Protein 8TEC (pdb70)

B-factor: mean 74.36, std 23.56, range [38.21, 170.53]

Foldseek 3Di:
DDEDFQDPHHPFDAPDDCPPPDHGPQADNVRWHWAWEQAPVVRDIDIDTHGQAQWQVNVVVRVCVVDDVPDDLVQWFKAFLVVLDTDPVRGHGCVNNRHDRPTYIYTYGQWFWAWEQFLLRAIDIETFGQFDQQLVRQVVVCVLAVAPDSLQKGKFADVVYYYGYCVLLDHDDQDDPVSLVVPQDPDFLLSQQVSLLGTDQRGGGNSSPPGDRYGYIYIDRHFPDDPCCDLVRRSSNLRRLLSNLLSCDSRPVDDDDPVVVVVLVVLSVVLVVLVCVLPPPPCDPVDDPVVPDDVVVPVVDPRVVVSVVVNVVVNVVSSSVSSVSSVVSSVSSCVPPPPAWRWHWKAWVPDDDIWIWIDGLFWIFTAGRGPRHTDDIDGPVFWDDWDADLVQQKIWTCGDPDHITIIHHPNSRSLSVQLRVLSSVLVVPDDPPDDPPNPPVSSVVRRD/DWAKAWEAEPVVRDIDIDTDDQQAFQLRVQVVVCVVDPVPDDLPQKFKAFLVVLATPPGRRDTSNNVPDDNPTYIYIYGQWFWAWEQFLLRDIDIETFRQFDQQLVRQVQVCVQLVAPDSLQKGKFADCYYYGDRVPVLLDRDDAPDPVRLVVPADPDALQVQQVSLLGTDGSGGGNSSVPGDGPDYIYIDRRAPDDACCDLVRRSSNLSRLLSNLLSCDSNVVDDDDPVVNVVLVVLSVVLVVLVVVLPCDPVNDDDAVVVPDDVVCVVPDPRVVVVVVVNVVVNVVSSSVSSVSSVVSSVSSCPGPVPAWRWHWKAWVVRDDIFIWTDGLFWIFTAHRHPRDTPDIDTPVFFPDWDADLVQQKTWTPGDPDHIIIIHHDNSVSLSVQLSVLSSVLVVPPPSDPPDDRPVVSSVVSRD/DDDDDDDVVDD

Sequence (878 aa):
VPRGSGTENLYFQGHMALDGIRMPDGCYADGTWELSVHVTDLNRDVTLRVTGEVHIGGVMLKLVEKLDVKKDWSDHALWWEKKRTWLLKTHWTLDKCGIQADAKLQFTPQHKLLRLQLPNMKYVKVKVNFSDRVFKAVSDICKTFNIRHPEELSLLKKPRPLSPPGILAVSQPVTSPEILAKMFKPQALLDKAKTNQGWLDSSSRSLMEQDVKENEALLLRRFKYYSFFDLNPKYDAIRINQLYEQAKWALLLEEIECTEEEMMMFAALQYHINKLSIMTSENHLTTDVNPECLVSPRYLKKYKSKQITARILEAHQNVAQMSLIEAKMRFIQAWQSLPEFGITHFIARFQGGKREELIGIAYNRLIRMDASTGDAIKTWRFSNMKQWNVNWEIKMVTVEFADEVRLSFICTEVDCKVVHEFIGGYIFLSTRAKDQNESLDEEMFYKLTSGTWELSVHVTDLNRDVTLRVTGEVHIGGVMLKLVEKLDVKKDWSDHALWWEKKRTWLLKTHWTLDKCGIQADAKLQFTPQHKLLRLQLPNMKYVKVKVNFSDRVFKAVSDICKTFNIRHPEELSLLKKPPLSPTSAGILAVSQPVTSPEILAKMFKPQALLDKAKTNQGWLDSSRSLMEQDVKENEALLLRFKYYSFFDLNPKYDAIRINQLYEQAKWALLLEEIECTEEEMMMFAALQYHINKLSIMTSENHLTTDVNPECLVSPRYLKKYKSKQITARILEAHQNVAQMMSLIEAKMRFIQAWQSLPEFGITHFIARFQGGKREELIGIAYNRLIRMDASTGDAIKTWRFSNMKQWNVNWEIKMVTVEFADEVRLSFICTEVDCKVVHEFIGGYIFLSTRAKDQNESLDEEMFYKLTSAVTTVVNPYEG

Organism: Mus musculus (NCBI:txid10090)

Radius of gyration: 33.9 Å; Cα contacts (8 Å, |Δi|>4): 1460; chains: 3; bounding box: 86×64×89 Å

GO terms:
  GO:0034334 adherens junction maintenance (P, IMP)
  GO:0043116 negative regulation of vascular permeability (P, IMP)
  GO:0045599 negative regulation of fat cell differentiation (P, IMP)
  GO:0045669 positive regulation of osteoblast differentiation (P, IMP)
  GO:0060173 limb development (P, IMP)
  GO:0034446 substrate adhesion-dependent cell spreading (P, IMP)
  GO:0033622 integrin activation (P, IMP)
  GO:0048041 focal adhesion assembly (P, IMP)
  GO:0072657 protein localization to membrane (P, IMP)
  GO:0007160 cell-matrix adhesion (P, IMP)
  GO:0051015 actin filament binding (F, IDA)
  GO:0001725 stress fiber (C, IDA)

Nearest PDB structures (foldseek):
  8tec-assembly1_A  TM=1.002E+00  e=8.949E-90  Mus musculus
  8tee-assembly1_B-2  TM=9.794E-01  e=3.917E-76  Mus musculus
  8tec-assembly1_B-2  TM=9.909E-01  e=5.797E-74  Mus musculus
  8tee-assemb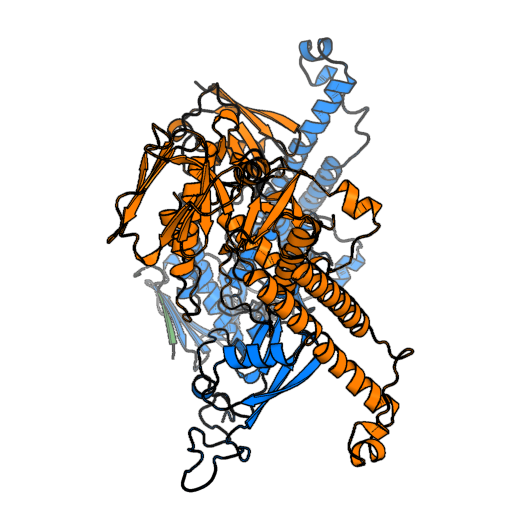ly1_A  TM=9.899E-01  e=5.233E-72  Mus musculus
  5xq1-assembly1_A  TM=9.677E-01  e=4.760E-68  Mus musculus

Secondary structure (DSSP, 8-state):
---STTSSS-SS--S--TTSSSPPTT--TTS-EEEEEEEGGGTEEEEEEE-TT-BHHHHHHHHHHHS-SSS--TTEEEEETTTTEE---TT-BTTTTT--TT-EEEEEESEEEEEEE-TTS-EEEEEEETTSBHHHHHHHHHHHTT-S-GGGEEEEEPP-------GGG-----S-HHHHHHH-----HHHHHHHGGGB--TTSBSGGGT--TTPEEEEEE-SS--TT--TTT-HHHHHHHHHHHHHHHHTTSS---HHHHHHHHHHHHHHHHHHHHHH-----TT--HHHHS-HHHHHHS-HHHHHHHHHHHHHHHHHHHHHHHHHHHHHHHHHSTTTT-EEEEEEETT-SS-EEEEE-SSEEEEE-TTT--EEEEEEGGGEEEEEEETTTTEEEEEESSS--EEEE--HHHHHHHHHHHHHHHHHHT--SS--S---HHHHHHH--/--EEEEEEEGGGTEEEEEEE-SSSBHHHHHHHHHHHS-SSS--TTEEEEETTTTEEE--SSSBSGGGT--TT-EEEEEESEEEEEEE-TTS-EEEEEEETTSBHHHHHHHHHHHHT-S-GGGEEEEE---B------GGG--PPPS-HHHHHHS-----HHHHHHHGGGBPPTTSBSGGGT--SS-EEEEEE-SS--TT--TTT-HHHHHHHHHHHHHHHHTTSS---HHHHHHHHHHHHHHHHHHHHTT--TTT----HHHHS-HHHHTTS-HHHHHHHHHHHHHHHHHHHHHHHHHHHHHHHHTSTTTT-EEEEEEETT-SS-EEEEE-SSEEEEE-TTT--EEEEEETTT--EEEEETTTTEEEEE-SSS--EEEE--HHHHHHHHHHHHHHHHHHTS-TT------HHHHHHHT-/-EEEEE-----

Solvent-accessible surface area: 43559 Å² total

InterPro domains:
  IPR001849 Pleckstrin homology domain [PS50003] (380-476)
  IPR001849 Pleckstrin homology domain [SM00233] (373-478)
  IPR011993 PH-like domain superfamily [G3DSA:2.30.29.30] (373-511)
  IPR011993 PH-like domain superfamily [G3DSA:2.30.29.30] (568-662)
  IPR019748 FERM central domain [PF00373] (283-332)
  IPR019748 FERM central domain [PF00373] (457-573)
  IPR019748 FERM central domain [cd14473] (521-565)
  IPR019749 Band 4.1 domain [SM00295] (93-573)
  IPR035963 FERM superfamily, second domain [SSF47031] (273-324)
  IPR035963 FERM superfamily, second domain [SSF47031] (533-568)
  IPR037837 Kindlin/fermitin, PH domain [cd01237] (373-497)
  IPR037843 Kindlin/fermitin [PTHR16160] (4-679)
  IPR040790 Kindlin-2, N-terminal [PF18124] (13-97)

Structure (mmCIF, N/CA/C/O backbone):
data_8TEC
#
_entry.id   8TEC
#
_cell.length_a   73.487
_cell.length_b   102.093
_cell.length_c   76.029
_cell.angle_alpha   90.00
_cell.angle_beta   96.81
_cell.angle_gamma   90.00
#
_symmetry.space_group_name_H-M   'P 1 21 1'
#
loop_
_entity.id
_entity.type
_entity.pdbx_description
1 polymer 'Fermitin family homolog 2'
2 polymer 'Integrin beta-1'
3 water water
#
loop_
_atom_site.group_PDB
_atom_site.id
_atom_site.type_symbol
_atom_site.label_atom_id
_atom_site.label_alt_id
_atom_site.label_comp_id
_atom_site.label_asym_id
_atom_site.label_entity_id
_atom_site.label_seq_id
_atom_site.pdbx_PDB_ins_code
_atom_site.Cartn_x
_atom_site.Cartn_y
_atom_site.Cartn_z
_atom_site.occupancy
_atom_site.B_iso_or_equiv
_atom_site.auth_seq_id
_atom_site.auth_comp_id
_atom_site.auth_asym_id
_atom_site.auth_atom_id
_atom_site.pdbx_PDB_model_num
ATOM 1 N N . VAL A 1 15 ? -15.798 -24.202 49.370 1.00 92.45 -14 VAL A N 1
ATOM 2 C CA . VAL A 1 15 ? -16.927 -24.615 48.545 1.00 104.21 -14 VAL A CA 1
ATOM 3 C C . VAL A 1 15 ? -17.423 -23.459 47.677 1.00 109.16 -14 VAL A C 1
ATOM 4 O O . VAL A 1 15 ? -18.016 -22.508 48.192 1.00 107.41 -14 VAL A O 1
ATOM 6 N N . PRO A 1 16 ? -17.182 -23.536 46.365 1.00 108.40 -13 PRO A N 1
ATOM 7 C CA . PRO A 1 16 ? -17.677 -22.489 45.463 1.00 108.28 -13 PRO A CA 1
ATOM 8 C C . PRO A 1 16 ? -19.171 -22.650 45.225 1.00 109.96 -13 PRO A C 1
ATOM 9 O O . PRO A 1 16 ? -19.673 -23.761 45.035 1.00 102.75 -13 PRO A O 1
ATOM 13 N N . ARG A 1 17 ? -19.885 -21.524 45.247 1.00 105.78 -12 ARG A N 1
ATOM 14 C CA . ARG A 1 17 ? -21.339 -21.522 45.189 1.00 98.78 -12 ARG A CA 1
ATOM 15 C C . ARG A 1 17 ? -21.839 -20.745 43.978 1.00 88.77 -12 ARG A C 1
ATOM 16 O O . ARG A 1 17 ? -21.105 -19.968 43.365 1.00 77.19 -12 ARG A O 1
ATOM 24 N N . GLY A 1 18 ? -23.114 -20.963 43.654 1.00 85.12 -11 GLY A N 1
ATOM 25 C CA . GLY A 1 18 ? -23.815 -20.135 42.693 1.00 84.28 -11 GLY A CA 1
ATOM 26 C C . GLY A 1 18 ? -23.641 -20.571 41.249 1.00 81.20 -11 GLY A C 1
ATOM 27 O O . GLY A 1 18 ? -23.283 -21.713 40.937 1.00 80.08 -11 GLY A O 1
ATOM 28 N N . SER A 1 19 ? -23.911 -19.621 40.351 1.00 72.97 -10 SER A N 1
ATOM 29 C CA . SER A 1 19 ? -23.869 -19.899 38.922 1.00 73.13 -10 SER A CA 1
ATOM 30 C C . SER A 1 19 ? -22.478 -20.360 38.502 1.00 77.27 -10 SER A C 1
ATOM 31 O O . SER A 1 19 ? -21.462 -19.889 39.025 1.00 72.57 -10 SER A O 1
ATOM 34 N N . GLY A 1 20 ? -22.443 -21.304 37.562 1.00 78.93 -9 GLY A N 1
ATOM 35 C CA . GLY A 1 20 ? -21.191 -21.767 36.997 1.00 82.52 -9 GLY A CA 1
ATOM 36 C C . GLY A 1 20 ? -20.343 -22.618 37.914 1.00 84.92 -9 GLY A C 1
ATOM 37 O O . GLY A 1 20 ? -19.148 -22.773 37.653 1.00 74.85 -9 GLY A O 1
ATOM 38 N N . THR A 1 21 ? -20.922 -23.160 38.988 1.00 82.87 -8 THR A N 1
ATOM 39 C CA . THR A 1 21 ? -20.267 -24.101 39.894 1.00 85.39 -8 THR A CA 1
ATOM 40 C C . THR A 1 21 ? -21.069 -25.405 39.928 1.00 90.53 -8 THR A C 1
ATOM 41 O O . THR A 1 21 ? -22.083 -25.554 39.239 1.00 93.79 -8 THR A O 1
ATOM 45 N N . GLU A 1 22 ? -20.600 -26.361 40.733 1.00 93.47 -7 GLU A N 1
ATOM 46 C CA . GLU A 1 22 ? -21.314 -27.617 40.955 1.00 100.06 -7 GLU A CA 1
ATOM 47 C C . GLU A 1 22 ? -22.416 -27.501 42.006 1.00 98.10 -7 GLU A C 1
ATOM 48 O O . GLU A 1 22 ? -23.116 -28.490 42.258 1.00 96.82 -7 GLU A O 1
ATOM 50 N N . ASN A 1 23 ? -22.587 -26.321 42.621 1.00 107.14 -6 ASN A N 1
ATOM 51 C CA . ASN A 1 23 ? -23.584 -26.081 43.674 1.00 102.56 -6 ASN A CA 1
ATOM 52 C C . ASN A 1 23 ? -24.382 -24.826 43.304 1.00 99.26 -6 ASN A C 1
ATOM 53 O O . ASN A 1 23 ? -24.163 -23.746 43.861 1.00 90.11 -6 ASN A O 1
ATOM 58 N N . LEU A 1 24 ? -25.308 -24.974 42.361 1.00 90.84 -5 LEU A N 1
ATOM 59 C CA . LEU A 1 24 ? -26.154 -23.866 41.942 1.00 91.76 -5 LEU A CA 1
ATOM 60 C C . LEU A 1 24 ? -27.203 -23.551 43.012 1.00 88.76 -5 LEU A C 1
ATOM 61 O O . LEU A 1 24 ? -27.607 -24.417 43.795 1.00 85.90 -5 LEU A O 1
ATOM 66 N N . TYR A 1 25 ? -27.624 -22.280 43.052 1.00 88.33 -4 TYR A N 1
ATOM 67 C CA . TYR A 1 25 ? -28.593 -21.835 44.051 1.00 85.32 -4 TYR A CA 1
ATOM 68 C C . TYR A 1 25 ? -30.012 -22.279 43.719 1.00 83.30 -4 TYR A C 1
ATOM 69 O O . TYR A 1 25 ? -30.841 -22.411 44.626 1.00 85.17 -4 TYR A O 1
ATOM 78 N N . PHE A 1 26 ? -30.313 -22.520 42.448 1.00 84.26 -3 PHE A N 1
ATOM 79 C CA . PHE A 1 26 ? -31.663 -22.848 42.004 1.00 87.17 -3 PHE A CA 1
ATOM 80 C C . PHE A 1 26 ? -31.651 -24.170 41.248 1.00 87.22 -3 PHE A C 1
ATOM 81 O O . PHE A 1 26 ? -30.726 -24.454 40.475 1.00 82.81 -3 PHE A O 1
ATOM 89 N N . GLN A 1 27 ? -32.682 -24.977 41.474 1.00 87.28 -2 GLN A N 1
ATOM 90 C CA . GLN A 1 27 ? -32.889 -26.189 40.689 1.00 93.83 -2 GLN A CA 1
ATOM 91 C C . GLN A 1 27 ? -33.399 -25.794 39.306 1.00 90.44 -2 GLN A C 1
ATOM 92 O O . GLN A 1 27 ? -34.521 -25.294 39.169 1.00 89.78 -2 GLN A O 1
ATOM 98 N N . GLY A 1 28 ? -32.572 -26.011 38.276 1.00 87.93 -1 GLY A N 1
ATOM 99 C CA . GLY A 1 28 ? -32.940 -25.683 36.914 1.00 91.32 -1 GLY A CA 1
ATOM 100 C C . GLY A 1 28 ? -33.638 -26.833 36.198 1.00 96.36 -1 GLY A C 1
ATOM 101 O O . GLY A 1 28 ? -33.878 -27.903 36.758 1.00 99.93 -1 GLY A O 1
ATOM 102 N N . HIS A 1 29 ? -33.977 -26.578 34.929 1.00 100.29 0 HIS A N 1
ATOM 103 C CA . HIS A 1 29 ? -34.620 -27.567 34.052 1.00 101.13 0 HIS A CA 1
ATOM 104 C C . HIS A 1 29 ? -35.959 -28.050 34.613 1.00 99.63 0 HIS A C 1
ATOM 105 O O . HIS A 1 29 ? -36.338 -29.212 34.450 1.00 100.27 0 HIS A O 1
ATOM 112 N N . MET A 1 30 ? -36.690 -27.155 35.270 1.00 91.67 1 MET A N 1
ATOM 113 C CA . MET A 1 30 ? -37.984 -27.493 35.853 1.00 85.79 1 MET A CA 1
ATOM 114 C C . MET A 1 30 ? -39.101 -27.102 34.893 1.00 80.77 1 MET A C 1
ATOM 115 O O . MET A 1 30 ? -39.160 -25.961 34.420 1.00 71.45 1 MET A O 1
ATOM 120 N N . ALA A 1 31 ? -39.984 -28.053 34.613 1.00 72.42 2 ALA A N 1
ATOM 121 C CA . ALA A 1 31 ? -41.079 -27.803 33.695 1.00 71.84 2 ALA A CA 1
ATOM 122 C C . ALA A 1 31 ? -42.040 -26.779 34.288 1.00 74.56 2 ALA A C 1
ATOM 123 O O . ALA A 1 31 ? -42.315 -26.784 35.492 1.00 71.68 2 ALA A O 1
ATOM 125 N N . LEU A 1 32 ? -42.554 -25.889 33.434 1.00 70.99 3 LEU A N 1
ATOM 126 C CA . LEU A 1 32 ? -43.547 -24.931 33.904 1.00 65.92 3 LEU A CA 1
ATOM 127 C C . LEU A 1 32 ? -44.723 -25.642 34.571 1.00 65.76 3 LEU A C 1
ATOM 128 O O . LEU A 1 32 ? -45.194 -25.207 35.624 1.00 64.20 3 LEU A O 1
ATOM 133 N N . ASP A 1 33 ? -45.169 -26.768 34.003 1.00 62.51 4 ASP A N 1
ATOM 134 C CA . ASP A 1 33 ? -46.329 -27.510 34.490 1.00 68.21 4 ASP A CA 1
ATOM 135 C C . ASP A 1 33 ? -45.935 -28.727 35.326 1.00 72.82 4 ASP A C 1
ATOM 136 O O . ASP A 1 33 ? -46.707 -29.694 35.419 1.00 68.01 4 ASP A O 1
ATOM 141 N N . GLY A 1 34 ? -44.763 -28.684 35.957 1.00 67.54 5 GLY A N 1
ATOM 142 C CA . GLY A 1 34 ? -44.336 -29.754 36.827 1.00 69.11 5 GLY A CA 1
ATOM 143 C C . GLY A 1 34 ? -45.140 -29.797 38.114 1.00 71.12 5 GLY A C 1
ATOM 144 O O . GLY A 1 34 ? -46.135 -29.091 38.306 1.00 66.49 5 GLY A O 1
ATOM 145 N N . ILE A 1 35 ? -44.673 -30.661 39.025 1.00 75.20 6 ILE A N 1
ATOM 146 C CA . ILE A 1 35 ? -45.382 -30.910 40.285 1.00 74.52 6 ILE A CA 1
ATOM 147 C C . ILE A 1 35 ? -45.580 -29.607 41.051 1.00 71.10 6 ILE A C 1
ATOM 148 O O . ILE A 1 35 ? -46.553 -29.457 41.800 1.00 78.76 6 ILE A O 1
ATOM 153 N N . ARG A 1 36 ? -44.667 -28.650 40.877 1.00 68.99 7 ARG A N 1
ATOM 154 C CA . ARG A 1 36 ? -44.864 -27.280 41.321 1.00 68.96 7 ARG A CA 1
ATOM 155 C C . ARG A 1 36 ? -44.018 -26.385 40.428 1.00 65.21 7 ARG A C 1
ATOM 156 O O . ARG A 1 36 ? -43.159 -26.860 39.685 1.00 74.36 7 ARG A O 1
ATOM 164 N N . MET A 1 37 ? -44.266 -25.079 40.516 1.00 63.77 8 MET A N 1
ATOM 165 C CA . MET A 1 37 ? -43.642 -24.118 39.616 1.00 64.68 8 MET A CA 1
ATOM 166 C C . MET A 1 37 ? -42.118 -24.179 39.721 1.00 67.15 8 MET A C 1
ATOM 167 O O . MET A 1 37 ? -41.573 -24.558 40.763 1.00 68.78 8 MET A O 1
ATOM 172 N N . PRO A 1 38 ? -41.411 -23.811 38.651 1.00 67.43 9 PRO A N 1
ATOM 173 C CA . PRO A 1 38 ? -39.943 -23.748 38.716 1.00 73.46 9 PRO A CA 1
ATOM 174 C C . PRO A 1 38 ? -39.461 -22.724 39.737 1.00 78.35 9 PRO A C 1
ATOM 175 O O . PRO A 1 38 ? -40.090 -21.685 39.955 1.00 73.94 9 PRO A O 1
ATOM 179 N N . ASP A 1 39 ? -38.308 -23.024 40.337 1.00 75.24 10 ASP A N 1
ATOM 180 C CA . ASP A 1 39 ? -37.736 -22.195 41.394 1.00 88.55 10 ASP A CA 1
ATOM 181 C C . ASP A 1 39 ? -37.349 -20.813 40.869 1.00 79.42 10 ASP A C 1
ATOM 182 O O . ASP A 1 39 ? -36.667 -20.695 39.847 1.00 83.24 10 ASP A O 1
ATOM 187 N N . GLY A 1 40 ? -37.774 -19.768 41.580 1.00 75.63 11 GLY A N 1
ATOM 188 C CA . GLY A 1 40 ? -37.345 -18.418 41.270 1.00 74.87 11 GLY A CA 1
ATOM 189 C C . GLY A 1 40 ? -37.856 -17.862 39.961 1.00 74.49 11 GLY A C 1
ATOM 190 O O . GLY A 1 40 ? -37.251 -16.934 39.424 1.00 76.46 11 GLY A O 1
ATOM 191 N N . CYS A 1 41 ? -38.964 -18.389 39.440 1.00 66.99 12 CYS A N 1
ATOM 192 C CA . CYS A 1 41 ? -39.488 -17.989 38.142 1.00 70.29 12 CYS A CA 1
ATOM 193 C C . CYS A 1 41 ? -40.815 -17.250 38.277 1.00 66.42 12 CYS A C 1
ATOM 194 O O . CYS A 1 41 ? -41.612 -17.537 39.170 1.00 68.94 12 CYS A O 1
ATOM 197 N N . TYR A 1 42 ? -41.056 -16.338 37.338 1.00 61.33 13 TYR A N 1
ATOM 198 C CA . TYR A 1 42 ? -42.306 -15.626 37.211 1.00 60.84 13 TYR A CA 1
ATOM 199 C C . TYR A 1 42 ? -43.433 -16.577 36.798 1.00 62.19 13 TYR A C 1
ATOM 200 O O . TYR A 1 42 ? -43.206 -17.751 36.471 1.00 63.39 13 TYR A O 1
ATOM 209 N N . ALA A 1 43 ? -44.662 -16.062 36.766 1.00 62.63 14 ALA A N 1
ATOM 210 C CA . ALA A 1 43 ? -45.815 -16.890 36.396 1.00 64.25 14 ALA A CA 1
ATOM 211 C C . ALA A 1 43 ? -45.736 -17.426 34.960 1.00 58.94 14 ALA A C 1
ATOM 212 O O . ALA A 1 43 ? -46.452 -18.371 34.620 1.00 61.54 14 ALA A O 1
ATOM 214 N N . ASP A 1 44 ? -44.901 -16.849 34.105 1.00 56.15 15 ASP A N 1
ATOM 215 C CA . ASP A 1 44 ? -44.741 -17.336 32.742 1.00 57.42 15 ASP A CA 1
ATOM 216 C C . ASP A 1 44 ? -43.480 -18.199 32.555 1.00 57.88 15 ASP A C 1
ATOM 217 O O . ASP A 1 44 ? -43.112 -18.495 31.416 1.00 53.78 15 ASP A O 1
ATOM 222 N N . GLY A 1 45 ? -42.815 -18.605 33.643 1.00 57.59 16 GLY A N 1
ATOM 223 C CA . GLY A 1 45 ? -41.598 -19.406 33.587 1.00 61.18 16 GLY A CA 1
ATOM 224 C C . GLY A 1 45 ? -40.295 -18.667 33.314 1.00 61.84 16 GLY A C 1
ATOM 225 O O . GLY A 1 45 ? -39.249 -19.321 33.220 1.00 66.97 16 GLY A O 1
ATOM 226 N N . THR A 1 46 ? -40.304 -17.340 33.177 1.00 62.37 17 THR A N 1
ATOM 227 C CA . THR A 1 46 ? -39.071 -16.590 32.945 1.00 55.85 17 THR A CA 1
ATOM 228 C C . THR A 1 46 ? -38.433 -16.142 34.261 1.00 54.65 17 THR A C 1
ATOM 229 O O . THR A 1 46 ? -39.038 -16.176 35.338 1.00 55.95 17 THR A O 1
ATOM 233 N N . TRP A 1 47 ? -37.179 -15.715 34.175 1.00 54.13 18 TRP A N 1
ATOM 234 C CA . TRP A 1 47 ? -36.510 -15.161 35.349 1.00 59.18 18 TRP A CA 1
ATOM 235 C C . TRP A 1 47 ? -35.593 -14.039 34.897 1.00 53.91 18 TRP A C 1
ATOM 236 O O . TRP A 1 47 ? -35.363 -13.843 33.705 1.00 56.65 18 TRP A O 1
ATOM 247 N N . GLU A 1 48 ? -35.106 -13.274 35.857 1.00 60.41 19 GLU A N 1
ATOM 248 C CA . GLU A 1 48 ? -34.407 -12.039 35.550 1.00 63.96 19 GLU A CA 1
ATOM 249 C C . GLU A 1 48 ? -32.909 -12.282 35.569 1.00 63.62 19 GLU A C 1
ATOM 250 O O . GLU A 1 48 ? -32.365 -12.860 36.520 1.00 58.67 19 GLU A O 1
ATOM 256 N N . LEU A 1 49 ? -32.264 -11.865 34.496 1.00 65.17 20 LEU A N 1
ATOM 257 C CA . LEU A 1 49 ? -30.822 -11.834 34.382 1.00 60.80 20 LEU A CA 1
ATOM 258 C C . LEU A 1 49 ? -30.431 -10.366 34.347 1.00 65.47 20 LEU A C 1
ATOM 259 O O . LEU A 1 49 ? -30.909 -9.616 33.483 1.00 63.72 20 LEU A O 1
ATOM 264 N N . SER A 1 50 ? -29.571 -9.964 35.271 1.00 60.83 21 SER A N 1
ATOM 265 C CA . SER A 1 50 ? -29.127 -8.586 35.401 1.00 69.75 21 SER A CA 1
ATOM 266 C C . SER A 1 50 ? -27.733 -8.443 34.798 1.00 68.91 21 SER A C 1
ATOM 267 O O . SER A 1 50 ? -26.799 -9.163 35.183 1.00 69.22 21 SER A O 1
ATOM 270 N N . VAL A 1 51 ? -27.595 -7.503 33.866 1.00 62.42 22 VAL A N 1
ATOM 271 C CA . VAL A 1 51 ? -26.384 -7.324 33.074 1.00 62.52 22 VAL A CA 1
ATOM 272 C C . VAL A 1 51 ? -25.931 -5.878 33.203 1.00 67.25 22 VAL A C 1
ATOM 273 O O . VAL A 1 51 ? -26.713 -4.958 32.943 1.00 66.00 22 VAL A O 1
ATOM 277 N N . HIS A 1 52 ? -24.664 -5.679 33.572 1.00 63.45 23 HIS A N 1
ATOM 278 C CA . HIS A 1 52 ? -24.081 -4.349 33.705 1.00 64.42 23 HIS A CA 1
ATOM 279 C C . HIS A 1 52 ? -23.431 -3.940 32.385 1.00 63.57 23 HIS A C 1
ATOM 280 O O . HIS A 1 52 ? -22.483 -4.589 31.922 1.00 59.32 23 HIS A O 1
ATOM 287 N N . VAL A 1 53 ? -23.941 -2.870 31.777 1.00 62.97 24 VAL A N 1
ATOM 288 C CA . VAL A 1 53 ? -23.418 -2.361 30.511 1.00 67.76 24 VAL A CA 1
ATOM 289 C C . VAL A 1 53 ? -22.389 -1.291 30.862 1.00 73.58 24 VAL A C 1
ATOM 290 O O . VAL A 1 53 ? -22.745 -0.175 31.249 1.00 73.02 24 VAL A O 1
ATOM 294 N N . THR A 1 54 ? -21.101 -1.648 30.745 1.00 72.78 25 THR A N 1
ATOM 295 C CA . THR A 1 54 ? -20.027 -0.788 31.248 1.00 75.30 25 THR A CA 1
ATOM 296 C C . THR A 1 54 ? -20.018 0.555 30.531 1.00 79.23 25 THR A C 1
ATOM 297 O O . THR A 1 54 ? -19.761 1.598 31.145 1.00 76.37 25 THR A O 1
ATOM 301 N N . ASP A 1 55 ? -20.275 0.530 29.221 1.00 87.44 26 ASP A N 1
ATOM 302 C CA . ASP A 1 55 ? -20.378 1.737 28.407 1.00 82.23 26 ASP A CA 1
ATOM 303 C C . ASP A 1 55 ? -21.246 2.813 29.052 1.00 90.87 26 ASP A C 1
ATOM 304 O O . ASP A 1 55 ? -20.918 4.003 28.992 1.00 97.95 26 ASP A O 1
ATOM 309 N N . LEU A 1 56 ? -22.372 2.418 29.642 1.00 83.12 27 LEU A N 1
ATOM 310 C CA . LEU A 1 56 ? -23.370 3.360 30.126 1.00 85.13 27 LEU A CA 1
ATOM 311 C C . LEU A 1 56 ? -23.451 3.421 31.642 1.00 87.78 27 LEU A C 1
ATOM 312 O O . LEU A 1 56 ? -24.332 4.108 32.168 1.00 95.89 27 LEU A O 1
ATOM 314 N N . ASN A 1 57 ? -22.574 2.710 32.354 1.00 84.94 28 ASN A N 1
ATOM 315 C CA . ASN A 1 57 ? -22.578 2.632 33.817 1.00 91.53 28 ASN A CA 1
ATOM 316 C C . ASN A 1 57 ? -23.943 2.205 34.367 1.00 91.35 28 ASN A C 1
ATOM 317 O O . ASN A 1 57 ? -24.211 2.337 35.564 1.00 90.44 28 ASN A O 1
ATOM 322 N N . ARG A 1 58 ? -24.799 1.661 33.510 1.00 87.16 29 ARG A N 1
ATOM 323 C CA . ARG A 1 58 ? -26.151 1.270 33.874 1.00 90.96 29 ARG A CA 1
ATOM 324 C C . ARG A 1 58 ? -26.263 -0.245 34.018 1.00 85.21 29 ARG A C 1
ATOM 325 O O . ARG A 1 58 ? -25.564 -1.011 33.349 1.00 78.17 29 ARG A O 1
ATOM 327 N N . ASP A 1 59 ? -27.160 -0.671 34.894 1.00 91.07 30 ASP A N 1
ATOM 328 C CA . ASP A 1 59 ? -27.592 -2.058 34.921 1.00 87.78 30 ASP A CA 1
ATOM 329 C C . ASP A 1 59 ? -28.893 -2.209 34.134 1.00 80.07 30 ASP A C 1
ATOM 330 O O . ASP A 1 59 ? -29.706 -1.287 34.061 1.00 82.46 30 ASP A O 1
ATOM 335 N N . VAL A 1 60 ? -29.043 -3.361 33.485 1.00 74.88 31 VAL A N 1
ATOM 336 C CA . VAL A 1 60 ? -30.215 -3.685 32.676 1.00 70.30 31 VAL A CA 1
ATOM 337 C C . VAL A 1 60 ? -30.659 -5.087 33.051 1.00 74.19 31 VAL A C 1
ATOM 338 O O . VAL A 1 60 ? -29.833 -5.996 33.192 1.00 71.47 31 VAL A O 1
ATOM 342 N N . THR A 1 61 ? -31.956 -5.269 33.231 1.00 73.03 32 THR A N 1
ATOM 343 C CA . THR A 1 61 ? -32.484 -6.578 33.567 1.00 70.87 32 THR A CA 1
ATOM 344 C C . THR A 1 61 ? -33.257 -7.120 32.372 1.00 64.33 32 THR A C 1
ATOM 345 O O . THR A 1 61 ? -33.922 -6.367 31.655 1.00 65.40 32 THR A O 1
ATOM 349 N N . LEU A 1 62 ? -33.134 -8.421 32.144 1.00 59.53 33 LEU A N 1
ATOM 350 C CA . LEU A 1 62 ? -33.805 -9.094 31.043 1.00 63.10 33 LEU A CA 1
ATOM 351 C C . LEU A 1 62 ? -34.601 -10.254 31.602 1.00 57.49 33 LEU A C 1
ATOM 352 O O . LEU A 1 62 ? -34.210 -10.847 32.604 1.00 60.37 33 LEU A O 1
ATOM 357 N N . ARG A 1 63 ? -35.719 -10.572 30.960 1.00 52.63 34 ARG A N 1
ATOM 358 C CA . ARG A 1 63 ? -36.437 -11.789 31.306 1.00 59.77 34 ARG A CA 1
ATOM 359 C C . ARG A 1 63 ? -35.976 -12.877 30.351 1.00 54.75 34 ARG A C 1
ATOM 360 O O . ARG A 1 63 ? -35.971 -12.676 29.136 1.00 53.69 34 ARG A O 1
ATOM 368 N N . VAL A 1 64 ? -35.528 -14.000 30.902 1.00 52.44 35 VAL A N 1
ATOM 369 C CA . VAL A 1 64 ? -34.965 -15.075 30.098 1.00 58.48 35 VAL A CA 1
ATOM 370 C C . VAL A 1 64 ? -35.440 -16.398 30.671 1.00 57.84 35 VAL A C 1
ATOM 371 O O . VAL A 1 64 ? -36.093 -16.454 31.710 1.00 57.44 35 VAL A O 1
ATOM 375 N N . THR A 1 65 ? -35.104 -17.470 29.969 1.00 60.15 36 THR A N 1
ATOM 376 C CA . THR A 1 65 ? -35.145 -18.823 30.502 1.00 60.69 36 THR A CA 1
ATOM 377 C C . THR A 1 65 ? -33.793 -19.464 30.221 1.00 59.90 36 THR A C 1
ATOM 378 O O . THR A 1 65 ? -32.918 -18.856 29.598 1.00 59.99 36 THR A O 1
ATOM 382 N N . GLY A 1 66 ? -33.627 -20.708 30.669 1.00 63.35 37 GLY A N 1
ATOM 383 C CA . GLY A 1 66 ? -32.382 -21.421 30.440 1.00 63.21 37 GLY A CA 1
ATOM 384 C C . GLY A 1 66 ? -32.124 -21.805 28.992 1.00 65.23 37 GLY A C 1
ATOM 385 O O . GLY A 1 66 ? -30.976 -22.097 28.637 1.00 68.54 37 GLY A O 1
ATOM 386 N N . GLU A 1 67 ? -33.158 -21.799 28.147 1.00 63.49 38 GLU A N 1
ATOM 387 C CA . GLU A 1 67 ? -33.032 -22.144 26.730 1.00 64.95 38 GLU A CA 1
ATOM 388 C C . GLU A 1 67 ? -32.565 -20.977 25.860 1.00 65.42 38 GLU A C 1
ATOM 389 O O . GLU A 1 67 ? -32.252 -21.194 24.682 1.00 68.15 38 GLU A O 1
ATOM 391 N N . VAL A 1 68 ? -32.535 -19.753 26.394 1.00 60.70 39 VAL A N 1
ATOM 392 C CA . VAL A 1 68 ? -32.090 -18.591 25.629 1.00 63.24 39 VAL A CA 1
ATOM 393 C C . VAL A 1 68 ? -30.593 -18.707 25.342 1.00 66.21 39 VAL A C 1
ATOM 394 O O . VAL A 1 68 ? -29.816 -19.182 26.175 1.00 65.88 39 VAL A O 1
ATOM 398 N N . HIS A 1 69 ? -30.193 -18.306 24.136 1.00 68.83 40 HIS A N 1
ATOM 399 C CA . HIS A 1 69 ? -28.809 -18.362 23.686 1.00 65.52 40 HIS A CA 1
ATOM 400 C C . HIS A 1 69 ? -28.049 -17.121 24.129 1.00 65.98 40 HIS A C 1
ATOM 401 O O . HIS A 1 69 ? -28.633 -16.049 24.330 1.00 58.34 40 HIS A O 1
ATOM 408 N N . ILE A 1 70 ? -26.722 -17.266 24.251 1.00 64.29 41 ILE A N 1
ATOM 409 C CA . ILE A 1 70 ? -25.887 -16.115 24.578 1.00 60.50 41 ILE A CA 1
ATOM 410 C C . ILE A 1 70 ? -26.164 -14.985 23.602 1.00 56.99 41 ILE A C 1
ATOM 411 O O . ILE A 1 70 ? -26.327 -13.826 24.004 1.00 60.32 41 ILE A O 1
ATOM 416 N N . GLY A 1 71 ? -26.242 -15.302 22.304 1.00 63.24 42 GLY A N 1
ATOM 417 C CA . GLY A 1 71 ? -26.559 -14.276 21.324 1.00 55.95 42 GLY A CA 1
ATOM 418 C C . GLY A 1 71 ? -27.964 -13.739 21.497 1.00 59.14 42 GLY A C 1
ATOM 419 O O . GLY A 1 71 ? -28.235 -12.572 21.191 1.00 61.60 42 GLY A O 1
ATOM 420 N N . GLY A 1 72 ? -28.877 -14.576 21.983 1.00 55.28 43 GLY A N 1
ATOM 421 C CA . GLY A 1 72 ? -30.191 -14.072 22.351 1.00 59.14 43 GLY A CA 1
ATOM 422 C C . GLY A 1 72 ? -30.115 -13.000 23.422 1.00 60.55 43 GLY A C 1
ATOM 423 O O . GLY A 1 72 ? -30.742 -11.944 23.309 1.00 60.02 43 GLY A O 1
ATOM 424 N N . VAL A 1 73 ? -29.316 -13.243 24.464 1.00 53.89 44 VAL A N 1
ATOM 425 C CA . VAL A 1 73 ? -29.163 -12.242 25.515 1.00 51.86 44 VAL A CA 1
ATOM 426 C C . VAL A 1 73 ? -28.606 -10.951 24.934 1.00 61.23 44 VAL A C 1
ATOM 427 O O . VAL A 1 73 ? -29.085 -9.853 25.250 1.00 56.83 44 VAL A O 1
ATOM 431 N N . MET A 1 74 ? -27.603 -11.063 24.052 1.00 54.00 45 MET A N 1
ATOM 432 C CA . MET A 1 74 ? -27.012 -9.874 23.454 1.00 58.36 45 MET A CA 1
ATOM 433 C C . MET A 1 74 ? -28.044 -9.099 22.638 1.00 55.34 45 MET A C 1
ATOM 434 O O . MET A 1 74 ? -28.115 -7.865 22.716 1.00 54.72 45 MET A O 1
ATOM 439 N N . LEU A 1 75 ? -28.858 -9.799 21.843 1.00 59.03 46 LEU A N 1
ATOM 440 C CA . LEU A 1 75 ? -29.864 -9.092 21.051 1.00 61.40 46 LEU A CA 1
ATOM 441 C C . LEU A 1 75 ? -30.904 -8.426 21.944 1.00 62.57 46 LEU A C 1
ATOM 442 O O . LEU A 1 75 ? -31.323 -7.292 21.681 1.00 61.66 46 LEU A O 1
ATOM 447 N N . LYS A 1 76 ? -31.319 -9.112 23.017 1.00 58.03 47 LYS A N 1
ATOM 448 C CA . LYS A 1 76 ? -32.285 -8.528 23.947 1.00 62.42 47 LYS A CA 1
ATOM 449 C C . LYS A 1 76 ? -31.728 -7.262 24.590 1.00 67.58 47 LYS A C 1
ATOM 450 O O . LYS A 1 76 ? -32.462 -6.283 24.791 1.00 64.34 47 LYS A O 1
ATOM 456 N N . LEU A 1 77 ? -30.427 -7.260 24.912 1.00 61.84 48 LEU A N 1
ATOM 457 C CA . LEU A 1 77 ? -29.789 -6.059 25.441 1.00 60.82 48 LEU A CA 1
ATOM 458 C C . LEU A 1 77 ? -29.837 -4.928 24.426 1.00 62.88 48 LEU A C 1
ATOM 459 O O . LEU A 1 77 ? -30.190 -3.796 24.765 1.00 58.81 48 LEU A O 1
ATOM 464 N N . VAL A 1 78 ? -29.451 -5.212 23.177 1.00 65.97 49 VAL A N 1
ATOM 465 C CA . VAL A 1 78 ? -29.385 -4.164 22.159 1.00 67.23 49 VAL A CA 1
ATOM 466 C C . VAL A 1 78 ? -30.774 -3.589 21.894 1.00 69.96 49 VAL A C 1
ATOM 467 O O . VAL A 1 78 ? -30.940 -2.375 21.712 1.00 71.12 49 VAL A O 1
ATOM 471 N N . GLU A 1 79 ? -31.794 -4.449 21.875 1.00 67.32 50 GLU A N 1
ATOM 472 C CA . GLU A 1 79 ? -33.170 -3.969 21.752 1.00 73.33 50 GLU A CA 1
ATOM 473 C C . GLU A 1 79 ? -33.518 -2.967 22.854 1.00 70.80 50 GLU A C 1
ATOM 474 O O . GLU A 1 79 ? -34.225 -1.983 22.607 1.00 66.37 50 GLU A O 1
ATOM 477 N N . LYS A 1 80 ? -33.013 -3.180 24.073 1.00 68.41 51 LYS A N 1
ATOM 478 C CA . LYS A 1 80 ? -33.362 -2.274 25.164 1.00 68.85 51 LYS A CA 1
ATOM 479 C C . LYS A 1 80 ? -32.511 -1.007 25.199 1.00 70.31 51 LYS A C 1
ATOM 480 O O . LYS A 1 80 ? -32.940 -0.013 25.790 1.00 77.85 51 LYS A O 1
ATOM 486 N N . LEU A 1 81 ? -31.331 -1.008 24.594 1.00 72.25 52 LEU A N 1
ATOM 487 C CA . LEU A 1 81 ? -30.456 0.155 24.578 1.00 80.88 52 LEU A CA 1
ATOM 488 C C . LEU A 1 81 ? -30.635 0.903 23.260 1.00 84.98 52 LEU A C 1
ATOM 489 O O . LEU A 1 81 ? -31.510 0.580 22.457 1.00 97.04 52 LEU A O 1
ATOM 494 N N . ASP A 1 82 ? -29.767 1.883 23.012 1.00 84.78 53 ASP A N 1
ATOM 495 C CA . ASP A 1 82 ? -29.843 2.698 21.802 1.00 88.59 53 ASP A CA 1
ATOM 496 C C . ASP A 1 82 ? -29.906 1.830 20.549 1.00 87.85 53 ASP A C 1
ATOM 497 O O . ASP A 1 82 ? -29.009 1.020 20.294 1.00 86.94 53 ASP A O 1
ATOM 502 N N . VAL A 1 83 ? -30.977 1.989 19.764 1.00 87.63 54 VAL A N 1
ATOM 503 C CA . VAL A 1 83 ? -31.104 1.190 18.545 1.00 93.84 54 VAL A CA 1
ATOM 504 C C . VAL A 1 83 ? -30.219 1.694 17.417 1.00 84.54 54 VAL A C 1
ATOM 505 O O . VAL A 1 83 ? -30.075 1.000 16.404 1.00 88.52 54 VAL A O 1
ATOM 509 N N . LYS A 1 84 ? -29.607 2.870 17.567 1.00 82.76 55 LYS A N 1
ATOM 510 C CA . LYS A 1 84 ? -28.734 3.413 16.537 1.00 92.01 55 LYS A CA 1
ATOM 511 C C . LYS A 1 84 ? -27.250 3.261 16.852 1.00 92.87 55 LYS A C 1
ATOM 512 O O . LYS A 1 84 ? -26.433 3.289 15.919 1.00 88.79 55 LYS A O 1
ATOM 514 N N . LYS A 1 85 ? -26.891 3.086 18.130 1.00 92.33 56 LYS A N 1
ATOM 515 C CA . LYS A 1 85 ? -25.493 3.001 18.554 1.00 83.20 56 LYS A CA 1
ATOM 516 C C . LYS A 1 85 ? -24.836 1.717 18.051 1.00 79.45 56 LYS A C 1
ATOM 517 O O . LYS A 1 85 ? -25.494 0.690 17.833 1.00 74.44 56 LYS A O 1
ATOM 520 N N . ASP A 1 86 ? -23.519 1.784 17.868 1.00 70.84 57 ASP A N 1
ATOM 521 C CA . ASP A 1 86 ? -22.741 0.644 17.389 1.00 70.64 57 ASP A CA 1
ATOM 522 C C . ASP A 1 86 ? -22.403 -0.253 18.576 1.00 69.11 57 ASP A C 1
ATOM 523 O O . ASP A 1 86 ? -21.548 0.089 19.392 1.00 68.26 57 ASP A O 1
ATOM 528 N N . TRP A 1 87 ? -23.080 -1.395 18.677 1.00 64.27 58 TRP A N 1
ATOM 529 C CA . TRP A 1 87 ? -22.807 -2.393 19.699 1.00 63.69 58 TRP A CA 1
ATOM 530 C C . TRP A 1 87 ? -22.028 -3.576 19.157 1.00 60.96 58 TRP A C 1
ATOM 531 O O . TRP A 1 87 ? -21.878 -4.574 19.863 1.00 58.54 58 TRP A O 1
ATOM 542 N N . SER A 1 88 ? -21.558 -3.507 17.910 1.00 61.56 59 SER A N 1
ATOM 543 C CA . SER A 1 88 ? -20.930 -4.673 17.305 1.00 65.83 59 SER A CA 1
ATOM 544 C C . SER A 1 88 ? -19.639 -5.090 18.018 1.00 64.69 59 SER A C 1
ATOM 545 O O . SER A 1 88 ? -19.203 -6.233 17.848 1.00 65.09 59 SER A O 1
ATOM 548 N N . ASP A 1 89 ? -19.031 -4.224 18.834 1.00 59.34 60 ASP A N 1
ATOM 549 C CA . ASP A 1 89 ? -17.807 -4.615 19.528 1.00 60.87 60 ASP A CA 1
ATOM 550 C C . ASP A 1 89 ? -18.072 -5.173 20.919 1.00 62.20 60 ASP A C 1
ATOM 551 O O . ASP A 1 89 ? -17.133 -5.667 21.562 1.00 57.15 60 ASP A O 1
ATOM 556 N N . HIS A 1 90 ? -19.320 -5.133 21.396 1.00 55.75 61 HIS A N 1
ATOM 557 C CA . HIS A 1 90 ? -19.594 -5.539 22.766 1.00 49.26 61 HIS A CA 1
ATOM 558 C C . HIS A 1 90 ? -19.755 -7.043 22.887 1.00 49.30 61 HIS A C 1
ATOM 559 O O . HIS A 1 90 ? -20.246 -7.711 21.982 1.00 57.78 61 HIS A O 1
ATOM 566 N N . ALA A 1 91 ? -19.347 -7.573 24.033 1.00 54.41 62 ALA A N 1
ATOM 567 C CA . ALA A 1 91 ? -19.497 -8.990 24.312 1.00 53.65 62 ALA A CA 1
ATOM 568 C C . ALA A 1 91 ? -19.800 -9.134 25.785 1.00 50.14 62 ALA A C 1
ATOM 569 O O . ALA A 1 91 ? -19.591 -8.209 26.570 1.00 53.13 62 ALA A O 1
ATOM 571 N N . LEU A 1 92 ? -20.296 -10.311 26.156 1.00 56.82 63 LEU A N 1
ATOM 572 C CA . LEU A 1 92 ? -20.627 -10.597 27.542 1.00 55.04 63 LEU A CA 1
ATOM 573 C C . LEU A 1 92 ? -19.398 -11.101 28.274 1.00 59.65 63 LEU A C 1
ATOM 574 O O . LEU A 1 92 ? -18.743 -12.042 27.815 1.00 62.96 63 LEU A O 1
ATOM 579 N N . TRP A 1 93 ? -19.111 -10.487 29.422 1.00 56.02 64 TRP A N 1
ATOM 580 C CA . TRP A 1 93 ? -18.001 -10.839 30.296 1.00 59.96 64 TRP A CA 1
ATOM 581 C C . TRP A 1 93 ? -18.539 -11.305 31.640 1.00 60.81 64 TRP A C 1
ATOM 582 O O . TRP A 1 93 ? -19.416 -10.659 32.224 1.00 60.60 64 TRP A O 1
ATOM 593 N N . TRP A 1 94 ? -18.018 -12.414 32.130 1.00 58.13 65 TRP A N 1
ATOM 594 C CA . TRP A 1 94 ? -18.507 -13.026 33.362 1.00 60.30 65 TRP A CA 1
ATOM 595 C C . TRP A 1 94 ? -17.367 -12.969 34.385 1.00 64.76 65 TRP A C 1
ATOM 596 O O . TRP A 1 94 ? -16.508 -13.850 34.423 1.00 63.56 65 TRP A O 1
ATOM 607 N N . GLU A 1 95 ? -17.377 -11.914 35.210 1.00 64.51 66 GLU A N 1
ATOM 608 C CA . GLU A 1 95 ? -16.302 -11.652 36.167 1.00 72.13 66 GLU A CA 1
ATOM 609 C C . GLU A 1 95 ? -16.040 -12.846 37.082 1.00 68.26 66 GLU A C 1
ATOM 610 O O . GLU A 1 95 ? -14.893 -13.267 37.261 1.00 69.41 66 GLU A O 1
ATOM 616 N N . LYS A 1 96 ? -17.100 -13.397 37.671 1.00 66.46 67 LYS A N 1
ATOM 617 C CA . LYS A 1 96 ? -16.942 -14.469 38.651 1.00 72.34 67 LYS A CA 1
ATOM 618 C C . LYS A 1 96 ? -16.152 -15.641 38.081 1.00 68.55 67 LYS A C 1
ATOM 619 O O . LYS A 1 96 ? -15.310 -16.225 38.776 1.00 75.62 67 LYS A O 1
ATOM 625 N N . LYS A 1 97 ? -16.415 -16.007 36.832 1.00 62.98 68 LYS A N 1
ATOM 626 C CA . LYS A 1 97 ? -15.779 -17.153 36.203 1.00 68.88 68 LYS A CA 1
ATOM 627 C C . LYS A 1 97 ? -14.592 -16.754 35.339 1.00 68.91 68 LYS A C 1
ATOM 628 O O . LYS A 1 97 ? -14.042 -17.609 34.630 1.00 63.83 68 LYS A O 1
ATOM 634 N N . ARG A 1 98 ? -14.212 -15.474 35.370 1.00 64.79 69 ARG A N 1
ATOM 635 C CA . ARG A 1 98 ? -13.115 -14.919 34.573 1.00 71.71 69 ARG A CA 1
ATOM 636 C C . ARG A 1 98 ? -13.157 -15.381 33.120 1.00 72.39 69 ARG A C 1
ATOM 637 O O . ARG A 1 98 ? -12.150 -15.809 32.546 1.00 72.20 69 ARG A O 1
ATOM 645 N N . THR A 1 99 ? -14.328 -15.277 32.502 1.00 62.53 70 THR A N 1
ATOM 646 C CA . THR A 1 99 ? -14.407 -15.752 31.134 1.00 65.73 70 THR A CA 1
ATOM 647 C C . THR A 1 99 ? -15.336 -14.868 30.312 1.00 67.59 70 THR A C 1
ATOM 648 O O . THR A 1 99 ? -16.351 -14.367 30.815 1.00 60.00 70 THR A O 1
ATOM 652 N N . TRP A 1 100 ? -14.950 -14.662 29.051 1.00 61.55 71 TRP A N 1
ATOM 653 C CA . TRP A 1 100 ? -15.828 -14.123 28.027 1.00 59.13 71 TRP A CA 1
ATOM 654 C C . TRP A 1 100 ? -16.812 -15.190 27.555 1.00 64.01 71 TRP A C 1
ATOM 655 O O . TRP A 1 100 ? -16.543 -16.392 27.635 1.00 65.40 71 TRP A O 1
ATOM 666 N N . LEU A 1 101 ? -17.948 -14.730 27.021 1.00 61.22 72 LEU A N 1
ATOM 667 C CA . LEU A 1 101 ? -19.015 -15.590 26.491 1.00 63.51 72 LEU A CA 1
ATOM 668 C C . LEU A 1 101 ? -19.175 -15.334 24.995 1.00 63.13 72 LEU A C 1
ATOM 669 O O . LEU A 1 101 ? -20.143 -14.720 24.531 1.00 64.35 72 LEU A O 1
ATOM 674 N N . LEU A 1 102 ? -18.205 -15.836 24.227 1.00 60.30 73 LEU A N 1
ATOM 675 C CA . LEU A 1 102 ? -18.137 -15.569 22.798 1.00 61.84 73 LEU A CA 1
ATOM 676 C C . LEU A 1 102 ? -18.798 -16.649 21.960 1.00 62.71 73 LEU A C 1
ATOM 677 O O . LEU A 1 102 ? -19.185 -16.372 20.819 1.00 65.71 73 LEU A O 1
ATOM 682 N N . LYS A 1 103 ? -18.919 -17.868 22.481 1.00 59.28 74 LYS A N 1
ATOM 683 C CA . LYS A 1 103 ? -19.700 -18.894 21.804 1.00 66.07 74 LYS A CA 1
ATOM 684 C C . LYS A 1 103 ? -21.179 -18.532 21.922 1.00 68.64 74 LYS A C 1
ATOM 685 O O . LYS A 1 103 ? -21.848 -18.953 22.872 1.00 72.44 74 LYS A O 1
ATOM 689 N N . THR A 1 104 ? -21.701 -17.759 20.969 1.00 66.35 75 THR A N 1
ATOM 690 C CA . THR A 1 104 ? -23.019 -17.149 21.121 1.00 68.01 75 THR A CA 1
ATOM 691 C C . THR A 1 104 ? -24.182 -18.133 20.992 1.00 69.95 75 THR A C 1
ATOM 692 O O . THR A 1 104 ? -25.307 -17.774 21.353 1.00 70.63 75 THR A O 1
ATOM 696 N N . HIS A 1 105 ? -23.953 -19.350 20.503 1.00 72.49 76 HIS A N 1
ATOM 697 C CA . HIS A 1 105 ? -25.024 -20.329 20.335 1.00 77.51 76 HIS A CA 1
ATOM 698 C C . HIS A 1 105 ? -25.237 -21.190 21.577 1.00 75.71 76 HIS A C 1
ATOM 699 O O . HIS A 1 105 ? -26.160 -22.010 21.594 1.00 78.51 76 HIS A O 1
ATOM 706 N N . TRP A 1 106 ? -24.417 -21.025 22.613 1.00 72.92 77 TRP A N 1
ATOM 707 C CA . TRP A 1 106 ? -24.616 -21.765 23.854 1.00 74.19 77 TRP A CA 1
ATOM 708 C C . TRP A 1 106 ? -25.838 -21.244 24.613 1.00 72.71 77 TRP A C 1
ATOM 709 O O . TRP A 1 106 ? -26.119 -20.040 24.635 1.00 66.39 77 TRP A O 1
ATOM 720 N N . THR A 1 107 ? -26.565 -22.156 25.246 1.00 68.75 78 THR A N 1
ATOM 721 C CA . THR A 1 107 ? -27.709 -21.724 26.028 1.00 66.83 78 THR A CA 1
ATOM 722 C C . THR A 1 107 ? -27.260 -21.310 27.422 1.00 71.21 78 THR A C 1
ATOM 723 O O . THR A 1 107 ? -26.156 -21.646 27.882 1.00 68.45 78 THR A O 1
ATOM 727 N N . LEU A 1 108 ? -28.135 -20.563 28.104 1.00 69.65 79 LEU A N 1
ATOM 728 C CA . LEU A 1 108 ? -27.818 -20.178 29.474 1.00 63.67 79 LEU A 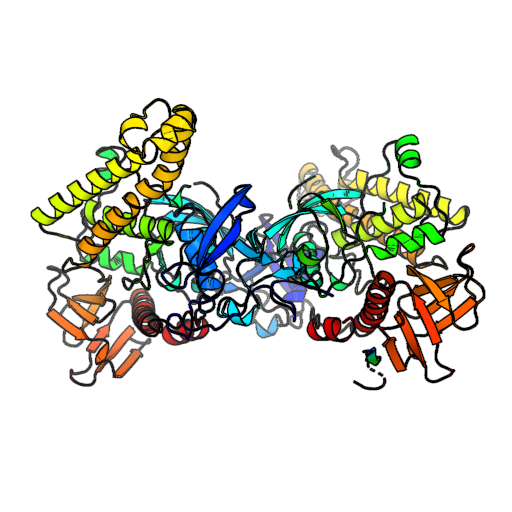CA 1
ATOM 729 C C . LEU A 1 108 ? -27.631 -21.406 30.356 1.00 63.45 79 LEU A C 1
ATOM 730 O O . LEU A 1 108 ? -26.741 -21.416 31.217 1.00 67.98 79 LEU A O 1
ATOM 735 N N . ASP A 1 109 ? -28.404 -22.470 30.115 1.00 64.73 80 ASP A N 1
ATOM 736 C CA . ASP A 1 109 ? -28.226 -23.708 30.874 1.00 68.00 80 ASP A CA 1
ATOM 737 C C . ASP A 1 109 ? -26.858 -24.342 30.617 1.00 64.19 80 ASP A C 1
ATOM 738 O O . ASP A 1 109 ? -26.241 -24.889 31.538 1.00 66.73 80 ASP A O 1
ATOM 743 N N . LYS A 1 110 ? -26.374 -24.288 29.375 1.00 65.91 81 LYS A N 1
ATOM 744 C CA . LYS A 1 110 ? -25.072 -24.863 29.053 1.00 64.23 81 LYS A CA 1
ATOM 745 C C . LYS A 1 110 ? -23.951 -24.109 29.754 1.00 71.84 81 LYS A C 1
ATOM 746 O O . LYS A 1 110 ? -22.967 -24.721 30.189 1.00 69.91 81 LYS A O 1
ATOM 750 N N . CYS A 1 111 ? -24.081 -22.784 29.873 1.00 67.89 82 CYS A N 1
ATOM 751 C CA . CYS A 1 111 ? -23.073 -21.960 30.536 1.00 67.74 82 CYS A CA 1
ATOM 752 C C . CYS A 1 111 ? -23.186 -21.970 32.050 1.00 64.71 82 CYS A C 1
ATOM 753 O O . CYS A 1 111 ? -22.403 -21.280 32.701 1.00 67.71 82 CYS A O 1
ATOM 756 N N . GLY A 1 112 ? -24.149 -22.696 32.619 1.00 69.67 83 GLY A N 1
ATOM 757 C CA . GLY A 1 112 ? -24.341 -22.679 34.059 1.00 66.77 83 GLY A CA 1
ATOM 758 C C . GLY A 1 112 ? -24.944 -21.401 34.604 1.00 63.12 83 GLY A C 1
ATOM 759 O O . GLY A 1 112 ? -24.797 -21.120 35.790 1.00 63.88 83 GLY A O 1
ATOM 760 N N . ILE A 1 113 ? -25.627 -20.620 33.771 1.00 61.23 84 ILE A N 1
ATOM 761 C CA . ILE A 1 113 ? -26.024 -19.264 34.120 1.00 59.05 84 ILE A CA 1
ATOM 762 C C . ILE A 1 113 ? -27.455 -19.300 34.656 1.00 65.41 84 ILE A C 1
ATOM 763 O O . ILE A 1 113 ? -28.401 -19.646 33.936 1.00 58.95 84 ILE A O 1
ATOM 768 N N . GLN A 1 114 ? -27.604 -18.954 35.935 1.00 62.12 85 GLN A N 1
ATOM 769 C CA . GLN A 1 114 ? -28.877 -18.792 36.617 1.00 63.14 85 GLN A CA 1
ATOM 770 C C . GLN A 1 114 ? -29.062 -17.317 36.996 1.00 64.17 85 GLN A C 1
ATOM 771 O O . GLN A 1 114 ? -28.263 -16.443 36.613 1.00 56.19 85 GLN A O 1
ATOM 777 N N . ALA A 1 115 ? -30.125 -17.036 37.756 1.00 61.22 86 ALA A N 1
ATOM 778 C CA . ALA A 1 115 ? -30.518 -15.653 38.014 1.00 60.01 86 ALA A CA 1
ATOM 779 C C . ALA A 1 115 ? -29.519 -14.918 38.899 1.00 59.57 86 ALA A C 1
ATOM 780 O O . ALA A 1 115 ? -29.484 -13.684 38.876 1.00 64.25 86 ALA A O 1
ATOM 782 N N . ASP A 1 116 ? -28.679 -15.634 39.641 1.00 59.49 87 ASP A N 1
ATOM 783 C CA . ASP A 1 116 ? -27.659 -14.971 40.444 1.00 65.91 87 ASP A CA 1
ATOM 784 C C . ASP A 1 116 ? -26.461 -14.471 39.632 1.00 64.02 87 ASP A C 1
ATOM 785 O O . ASP A 1 116 ? -25.659 -13.700 40.169 1.00 65.84 87 ASP A O 1
ATOM 790 N N . ALA A 1 117 ? -26.313 -14.858 38.368 1.00 57.69 88 ALA A N 1
ATOM 791 C CA . ALA A 1 117 ? -25.101 -14.491 37.634 1.00 62.48 88 ALA A CA 1
ATOM 792 C C . ALA A 1 117 ? -25.054 -12.988 37.365 1.00 61.36 88 ALA A C 1
ATOM 793 O O . ALA A 1 117 ? -26.055 -12.379 36.975 1.00 59.87 88 ALA A O 1
ATOM 795 N N . LYS A 1 118 ? -23.878 -12.392 37.557 1.00 60.42 89 LYS A N 1
ATOM 796 C CA . LYS A 1 118 ? -23.644 -10.983 37.251 1.00 60.03 89 LYS A CA 1
ATOM 797 C C . LYS A 1 118 ? -22.713 -10.904 36.044 1.00 62.89 89 LYS A C 1
ATOM 798 O O . LYS A 1 118 ? -21.501 -11.132 36.169 1.00 64.64 89 LYS A O 1
ATOM 802 N N . LEU A 1 119 ? -23.280 -10.564 34.897 1.00 55.67 90 LEU A N 1
ATOM 803 C CA . LEU A 1 119 ? -22.595 -10.431 33.626 1.00 57.99 90 LEU A CA 1
ATOM 804 C C . LEU A 1 119 ? -22.364 -8.962 33.298 1.00 58.97 90 LEU A C 1
ATOM 805 O O . LEU A 1 119 ? -23.069 -8.077 33.781 1.00 54.59 90 LEU A O 1
ATOM 810 N N . GLN A 1 120 ? -21.387 -8.718 32.430 1.00 56.38 91 GLN A N 1
ATOM 811 C CA . GLN A 1 120 ? -21.127 -7.390 31.900 1.00 53.63 91 GLN A CA 1
ATOM 812 C C . GLN A 1 120 ? -21.228 -7.437 30.383 1.00 55.63 91 GLN A C 1
ATOM 813 O O . GLN A 1 120 ? -20.867 -8.434 29.754 1.00 59.41 91 GLN A O 1
ATOM 819 N N . PHE A 1 121 ? -21.769 -6.371 29.808 1.00 53.23 92 PHE A N 1
ATOM 820 C CA . PHE A 1 121 ? -21.814 -6.166 28.368 1.00 53.75 92 PHE A CA 1
ATOM 821 C C . PHE A 1 121 ? -20.842 -5.028 28.098 1.00 59.56 92 PHE A C 1
ATOM 822 O O . PHE A 1 121 ? -21.057 -3.904 28.563 1.00 62.32 92 PHE A O 1
ATOM 830 N N . THR A 1 122 ? -19.752 -5.321 27.393 1.00 56.65 93 THR A N 1
ATOM 831 C CA . THR A 1 122 ? -18.628 -4.394 27.409 1.00 59.52 93 THR A CA 1
ATOM 832 C C . THR A 1 122 ? -17.853 -4.480 26.100 1.00 55.67 93 THR A C 1
ATOM 833 O O . THR A 1 122 ? -17.789 -5.553 25.489 1.00 55.82 93 THR A O 1
ATOM 837 N N . PRO A 1 123 ? -17.301 -3.363 25.624 1.00 56.93 94 PRO A N 1
ATOM 838 C CA . PRO A 1 123 ? -16.429 -3.403 24.440 1.00 60.35 94 PRO A CA 1
ATOM 839 C C . PRO A 1 123 ? -15.307 -4.420 24.602 1.00 57.25 94 PRO A C 1
ATOM 840 O O . PRO A 1 123 ? -14.657 -4.495 25.646 1.00 57.24 94 PRO A O 1
ATOM 844 N N . GLN A 1 124 ? -15.099 -5.226 23.572 1.00 57.32 95 GLN A N 1
ATOM 845 C CA . GLN A 1 124 ? -13.934 -6.098 23.571 1.00 58.60 95 GLN A CA 1
ATOM 846 C C . GLN A 1 124 ? -12.643 -5.282 23.465 1.00 63.24 95 GLN A C 1
ATOM 847 O O . GLN A 1 124 ? -11.670 -5.554 24.174 1.00 60.76 95 GLN A O 1
ATOM 853 N N . HIS A 1 125 ? -12.634 -4.254 22.622 1.00 60.92 96 HIS A N 1
ATOM 854 C CA . HIS A 1 125 ? -11.476 -3.392 22.449 1.00 56.94 96 HIS A CA 1
ATOM 855 C C . HIS A 1 125 ? -11.536 -2.246 23.447 1.00 63.17 96 HIS A C 1
ATOM 856 O O . HIS A 1 125 ? -12.555 -1.550 23.547 1.00 66.31 96 HIS A O 1
ATOM 863 N N . LYS A 1 126 ? -10.451 -2.061 24.191 1.00 60.27 97 LYS A N 1
ATOM 864 C CA . LYS A 1 126 ? -10.334 -1.012 25.194 1.00 59.62 97 LYS A CA 1
ATOM 865 C C . LYS A 1 126 ? -8.996 -0.290 25.030 1.00 70.98 97 LYS A C 1
ATOM 866 O O . LYS A 1 126 ? -8.090 -0.754 24.327 1.00 66.74 97 LYS A O 1
ATOM 872 N N . LEU A 1 127 ? -8.880 0.855 25.700 1.00 76.08 98 LEU A N 1
ATOM 873 C CA . LEU A 1 127 ? -7.623 1.587 25.752 1.00 78.74 98 LEU A CA 1
ATOM 874 C C . LEU A 1 127 ? -6.728 1.041 26.855 1.00 78.28 98 LEU A C 1
ATOM 875 O O . LEU A 1 127 ? -7.202 0.666 27.930 1.00 72.57 98 LEU A O 1
ATOM 880 N N . LEU A 1 128 ? -5.424 1.029 26.587 1.00 72.67 99 LEU A N 1
ATOM 881 C CA . LEU A 1 128 ? -4.435 0.444 27.489 1.00 74.27 99 LEU A CA 1
ATOM 882 C C . LEU A 1 128 ? -3.185 1.309 27.487 1.00 64.09 99 LEU A C 1
ATOM 883 O O . LEU A 1 128 ? -2.598 1.543 26.428 1.00 66.74 99 LEU A O 1
ATOM 888 N N . ARG A 1 129 ? -2.795 1.795 28.659 1.00 65.54 100 ARG A N 1
ATOM 889 C CA . ARG A 1 129 ? -1.567 2.563 28.789 1.00 72.66 100 ARG A CA 1
ATOM 890 C C . ARG A 1 129 ? -0.374 1.613 28.843 1.00 68.92 100 ARG A C 1
ATOM 891 O O . ARG A 1 129 ? -0.363 0.656 29.626 1.00 65.03 100 ARG A O 1
ATOM 899 N N . LEU A 1 130 ? 0.616 1.862 27.993 1.00 62.71 101 LEU A N 1
ATOM 900 C CA . LEU A 1 130 ? 1.862 1.111 27.999 1.00 57.00 101 LEU A CA 1
ATOM 901 C C . LEU A 1 130 ? 2.996 2.052 28.362 1.00 60.18 101 LEU A C 1
ATOM 902 O O . LEU A 1 130 ? 3.090 3.156 27.813 1.00 61.04 101 LEU A O 1
ATOM 907 N N . GLN A 1 131 ? 3.839 1.634 29.299 1.00 53.58 102 GLN A N 1
ATOM 908 C CA . GLN A 1 131 ? 5.143 2.258 29.457 1.00 57.44 102 GLN A CA 1
ATOM 909 C C . GLN A 1 131 ? 6.148 1.483 28.616 1.00 50.70 102 GLN A C 1
ATOM 910 O O . GLN A 1 131 ? 6.334 0.275 28.805 1.00 49.82 102 GLN A O 1
ATOM 916 N N . LEU A 1 132 ? 6.770 2.172 27.683 1.00 52.14 103 LEU A N 1
ATOM 917 C CA . LEU A 1 132 ? 7.763 1.570 26.806 1.00 49.38 103 LEU A CA 1
ATOM 918 C C . LEU A 1 132 ? 9.116 1.428 27.518 1.00 48.41 103 LEU A C 1
ATOM 919 O O . LEU A 1 132 ? 9.349 2.008 28.576 1.00 51.88 103 LEU A O 1
ATOM 924 N N . PRO A 1 133 ? 10.052 0.652 26.954 1.00 48.85 104 PRO A N 1
ATOM 925 C CA . PRO A 1 133 ? 11.383 0.574 27.585 1.00 48.08 104 PRO A CA 1
ATOM 926 C C . PRO A 1 133 ? 12.100 1.911 27.619 1.00 48.24 104 PRO A C 1
ATOM 927 O O . PRO A 1 133 ? 12.902 2.130 28.534 1.00 52.50 104 PRO A O 1
ATOM 931 N N . ASN A 1 134 ? 11.787 2.846 26.706 1.00 52.05 105 ASN A N 1
ATOM 932 C CA . ASN A 1 134 ? 12.370 4.187 26.795 1.00 53.58 105 ASN A CA 1
ATOM 933 C C . ASN A 1 134 ? 11.687 5.078 27.842 1.00 56.26 105 ASN A C 1
ATOM 934 O O . ASN A 1 134 ? 11.961 6.283 27.888 1.00 57.55 105 ASN A O 1
ATOM 939 N N . MET A 1 135 ? 10.820 4.503 28.672 1.00 56.12 106 MET A N 1
ATOM 940 C CA . MET A 1 135 ? 10.099 5.102 29.810 1.00 59.10 106 MET A CA 1
ATOM 941 C C . MET A 1 135 ? 8.942 6.022 29.413 1.00 57.33 106 MET A C 1
ATOM 942 O O . MET A 1 135 ? 8.298 6.577 30.322 1.00 61.42 106 MET A O 1
ATOM 947 N N . LYS A 1 136 ? 8.644 6.202 28.120 1.00 60.66 107 LYS A N 1
ATOM 948 C CA . LYS A 1 136 ? 7.524 7.032 27.695 1.00 64.78 107 LYS A CA 1
ATOM 949 C C . LYS A 1 136 ? 6.221 6.238 27.734 1.00 62.62 107 LYS A C 1
ATOM 950 O O . LYS A 1 136 ? 6.211 5.012 27.579 1.00 56.97 107 LYS A O 1
ATOM 956 N N . TYR A 1 137 ? 5.114 6.952 27.941 1.00 67.43 108 TYR A N 1
ATOM 957 C CA . TYR A 1 137 ? 3.778 6.354 27.979 1.00 61.67 108 TYR A CA 1
ATOM 958 C C . TYR A 1 137 ? 3.056 6.532 26.653 1.00 67.97 108 TYR A C 1
ATOM 959 O O . TYR A 1 137 ? 3.059 7.624 26.074 1.00 76.26 108 TYR A O 1
ATOM 968 N N . VAL A 1 138 ? 2.459 5.444 26.171 1.00 62.16 109 VAL A N 1
ATOM 969 C CA . VAL A 1 138 ? 1.617 5.442 24.991 1.00 68.84 109 VAL A CA 1
ATOM 970 C C . VAL A 1 138 ? 0.298 4.775 25.364 1.00 73.29 109 VAL A C 1
ATOM 971 O O . VAL A 1 138 ? 0.214 4.030 26.344 1.00 68.97 109 VAL A O 1
ATOM 975 N N . LYS A 1 139 ? -0.740 5.067 24.571 1.00 77.10 110 LYS A N 1
ATOM 976 C CA . LYS A 1 139 ? -2.050 4.427 24.673 1.00 76.78 110 LYS A CA 1
ATOM 977 C C . LYS A 1 139 ? -2.320 3.669 23.384 1.00 74.43 110 LYS A C 1
ATOM 978 O O . LYS A 1 139 ? -2.109 4.205 22.295 1.00 82.30 110 LYS A O 1
ATOM 984 N N . VAL A 1 140 ? -2.767 2.426 23.500 1.00 68.78 111 VAL A N 1
ATOM 985 C CA . VAL A 1 140 ? -3.130 1.640 22.331 1.00 73.56 111 VAL A CA 1
ATOM 986 C C . VAL A 1 140 ? -4.520 1.041 22.523 1.00 77.59 111 VAL A C 1
ATOM 987 O O . VAL A 1 140 ? -4.961 0.768 23.645 1.00 75.75 111 VAL A O 1
ATOM 991 N N . LYS A 1 141 ? -5.221 0.858 21.409 1.00 79.95 112 LYS A N 1
ATOM 992 C CA . LYS A 1 141 ? -6.500 0.163 21.409 1.00 76.24 112 LYS A CA 1
ATOM 993 C C . LYS A 1 141 ? -6.247 -1.303 21.080 1.00 66.07 112 LYS A C 1
ATOM 994 O O . LYS A 1 141 ? -5.797 -1.630 19.978 1.00 64.35 112 LYS A O 1
ATOM 996 N N . VAL A 1 142 ? -6.545 -2.184 22.025 1.00 62.44 113 VAL A N 1
ATOM 997 C CA . VAL A 1 142 ? -6.236 -3.599 21.871 1.00 63.25 113 VAL A CA 1
ATOM 998 C C . VAL A 1 142 ? -7.451 -4.414 22.299 1.00 58.71 113 VAL A C 1
ATOM 999 O O . VAL A 1 142 ? -8.221 -4.013 23.175 1.00 57.68 113 VAL A O 1
ATOM 1003 N N . ASN A 1 143 ? -7.613 -5.566 21.673 1.00 52.57 114 ASN A N 1
ATOM 1004 C CA . ASN A 1 143 ? -8.675 -6.489 22.021 1.00 61.81 114 ASN A CA 1
ATOM 1005 C C . ASN A 1 143 ? -8.380 -7.168 23.361 1.00 62.47 114 ASN A C 1
ATOM 1006 O O . ASN A 1 143 ? -7.457 -7.983 23.461 1.00 60.59 114 ASN A O 1
ATOM 1011 N N . PHE A 1 144 ? -9.182 -6.861 24.385 1.00 60.67 115 PHE A N 1
ATOM 1012 C CA . PHE A 1 144 ? -9.055 -7.455 25.712 1.00 55.43 115 PHE A CA 1
ATOM 1013 C C . PHE A 1 144 ? -9.590 -8.885 25.807 1.00 55.36 115 PHE A C 1
ATOM 1014 O O . PHE A 1 144 ? -9.576 -9.454 26.908 1.00 58.75 115 PHE A O 1
ATOM 1022 N N . SER A 1 145 ? -10.050 -9.482 24.708 1.00 54.84 116 SER A N 1
ATOM 1023 C CA . SER A 1 145 ? -10.460 -10.882 24.694 1.00 55.79 116 SER A CA 1
ATOM 1024 C C . SER A 1 145 ? -9.514 -11.778 23.905 1.00 56.65 116 SER A C 1
ATOM 1025 O O . SER A 1 145 ? -9.694 -12.999 23.913 1.00 61.50 116 SER A O 1
ATOM 1028 N N . ASP A 1 146 ? -8.541 -11.212 23.203 1.00 58.26 117 ASP A N 1
ATOM 1029 C CA . ASP A 1 146 ? -7.472 -12.012 22.609 1.00 64.75 117 ASP A CA 1
ATOM 1030 C C . ASP A 1 146 ? -6.494 -12.521 23.664 1.00 53.67 117 ASP A C 1
ATOM 1031 O O . ASP A 1 146 ? -6.235 -11.862 24.674 1.00 47.55 117 ASP A O 1
ATOM 1036 N N . ARG A 1 147 ? -5.931 -13.701 23.408 1.00 57.25 118 ARG A N 1
ATOM 1037 C CA . ARG A 1 147 ? -4.777 -14.158 24.183 1.00 61.50 118 ARG A CA 1
ATOM 1038 C C . ARG A 1 147 ? -3.655 -13.120 24.123 1.00 51.49 118 ARG A C 1
ATOM 1039 O O . ARG A 1 147 ? -3.434 -12.488 23.091 1.00 51.87 118 ARG A O 1
ATOM 1047 N N . VAL A 1 148 ? -2.973 -12.921 25.253 1.00 58.18 119 VAL A N 1
ATOM 1048 C CA . VAL A 1 148 ? -1.959 -11.868 25.348 1.00 57.00 119 VAL A CA 1
ATOM 1049 C C . VAL A 1 148 ? -0.861 -12.059 24.305 1.00 53.51 119 VAL A C 1
ATOM 1050 O O . VAL A 1 148 ? -0.337 -11.078 23.764 1.00 53.45 119 VAL A O 1
ATOM 1054 N N . PHE A 1 149 ? -0.563 -13.309 23.940 1.00 52.50 120 PHE A N 1
ATOM 1055 C CA . PHE A 1 149 ? 0.397 -13.563 22.871 1.00 54.97 120 PHE A CA 1
ATOM 1056 C C . PHE A 1 149 ? 0.016 -12.821 21.597 1.00 60.74 120 PHE A C 1
ATOM 1057 O O . PHE A 1 149 ? 0.856 -12.163 20.967 1.00 54.95 120 PHE A O 1
ATOM 1065 N N . LYS A 1 150 ? -1.263 -12.917 21.203 1.00 55.97 121 LYS A N 1
ATOM 1066 C CA . LYS A 1 150 ? -1.712 -12.244 19.991 1.00 54.16 121 LYS A CA 1
ATOM 1067 C C . LYS A 1 150 ? -1.805 -10.736 20.202 1.00 47.52 121 LYS A C 1
ATOM 1068 O O . LYS A 1 150 ? -1.429 -9.949 19.319 1.00 54.15 121 LYS A O 1
ATOM 1074 N N . ALA A 1 151 ? -2.278 -10.305 21.362 1.00 48.85 122 ALA A N 1
ATOM 1075 C CA . ALA A 1 151 ? -2.306 -8.871 21.618 1.00 52.80 122 ALA A CA 1
ATOM 1076 C C . ALA A 1 151 ? -0.902 -8.256 21.538 1.00 58.79 122 ALA A C 1
ATOM 1077 O O . ALA A 1 151 ? -0.727 -7.156 20.994 1.00 55.67 122 ALA A O 1
ATOM 1079 N N . VAL A 1 152 ? 0.114 -8.952 22.063 1.00 55.94 123 VAL A N 1
ATOM 1080 C CA . VAL A 1 152 ? 1.471 -8.413 21.995 1.00 54.13 123 VAL A CA 1
ATOM 1081 C C . VAL A 1 152 ? 1.942 -8.393 20.550 1.00 52.48 123 VAL A C 1
ATOM 1082 O O . VAL A 1 152 ? 2.545 -7.414 20.086 1.00 53.69 123 VAL A O 1
ATOM 1086 N N . SER A 1 153 ? 1.638 -9.448 19.799 1.00 50.03 124 SER A N 1
ATOM 1087 C CA . SER A 1 153 ? 2.010 -9.444 18.394 1.00 54.06 124 SER A CA 1
ATOM 1088 C C . SER A 1 153 ? 1.338 -8.287 17.649 1.00 60.63 124 SER A C 1
ATOM 1089 O O . SER A 1 153 ? 1.962 -7.650 16.798 1.00 50.25 124 SER A O 1
ATOM 1092 N N . ASP A 1 154 ? 0.081 -7.965 17.986 1.00 54.88 125 ASP A N 1
ATOM 1093 C CA . ASP A 1 154 ? -0.598 -6.876 17.282 1.00 56.52 125 ASP A CA 1
ATOM 1094 C C . ASP A 1 154 ? -0.050 -5.511 17.686 1.00 52.05 125 ASP A C 1
ATOM 1095 O O . ASP A 1 154 ? 0.102 -4.622 16.838 1.00 55.31 125 ASP A O 1
ATOM 1100 N N . ILE A 1 155 ? 0.275 -5.335 18.967 1.00 53.49 126 ILE A N 1
ATOM 1101 C CA . ILE A 1 155 ? 0.895 -4.095 19.431 1.00 56.98 126 ILE A CA 1
ATOM 1102 C C . ILE A 1 155 ? 2.256 -3.879 18.766 1.00 60.68 126 ILE A C 1
ATOM 1103 O O . ILE A 1 155 ? 2.578 -2.767 18.328 1.00 58.23 126 ILE A O 1
ATOM 1108 N N . CYS A 1 156 ? 3.064 -4.938 18.656 1.00 54.29 127 CYS A N 1
ATOM 1109 C CA . CYS A 1 156 ? 4.370 -4.786 18.017 1.00 59.68 127 CYS A CA 1
ATOM 1110 C C . CYS A 1 156 ? 4.248 -4.436 16.541 1.00 62.83 127 CYS A C 1
ATOM 1111 O O . CYS A 1 156 ? 5.130 -3.748 15.998 1.00 58.31 127 CYS A O 1
ATOM 1114 N N . LYS A 1 157 ? 3.187 -4.921 15.867 1.00 61.74 128 LYS A N 1
ATOM 1115 C CA . LYS A 1 157 ? 2.986 -4.575 14.459 1.00 60.53 128 LYS A CA 1
ATOM 1116 C C . LYS A 1 157 ? 2.632 -3.104 14.303 1.00 56.41 128 LYS A C 1
ATOM 1117 O O . LYS A 1 157 ? 3.154 -2.426 13.414 1.00 60.75 128 LYS A O 1
ATOM 1123 N N . THR A 1 158 ? 1.736 -2.605 15.150 1.00 54.89 129 THR A N 1
ATOM 1124 C CA . THR A 1 158 ? 1.474 -1.172 15.229 1.00 58.22 129 THR A CA 1
ATOM 1125 C C . THR A 1 158 ? 2.761 -0.378 15.419 1.00 61.66 129 THR A C 1
ATOM 1126 O O . THR A 1 158 ? 2.941 0.683 14.815 1.00 61.99 129 THR A O 1
ATOM 1130 N N . PHE A 1 159 ? 3.660 -0.865 16.272 1.00 60.97 130 PHE A N 1
ATOM 1131 C CA . PHE A 1 159 ? 4.901 -0.164 16.592 1.00 59.27 130 PHE A CA 1
ATOM 1132 C C . PHE A 1 159 ? 6.021 -0.463 15.608 1.00 57.70 130 PHE A C 1
ATOM 1133 O O . PHE A 1 159 ? 7.121 0.100 15.750 1.00 60.44 130 PHE A O 1
ATOM 1141 N N . ASN A 1 160 ? 5.774 -1.329 14.620 1.00 52.10 131 ASN A N 1
ATOM 1142 C CA . ASN A 1 160 ? 6.805 -1.736 13.662 1.00 60.18 131 ASN A CA 1
ATOM 1143 C C . ASN A 1 160 ? 8.021 -2.340 14.376 1.00 58.98 131 ASN A C 1
ATOM 1144 O O . ASN A 1 160 ? 9.174 -2.046 14.051 1.00 61.07 131 ASN A O 1
ATOM 1149 N N . ILE A 1 161 ? 7.753 -3.186 15.370 1.00 53.89 132 ILE A N 1
ATOM 1150 C CA . ILE A 1 161 ? 8.765 -3.966 16.069 1.00 54.69 132 ILE A CA 1
ATOM 1151 C C . ILE A 1 161 ? 8.611 -5.428 15.653 1.00 53.46 132 ILE A C 1
ATOM 1152 O O . ILE A 1 161 ? 7.611 -6.079 15.982 1.00 55.97 132 ILE A O 1
ATOM 1157 N N . ARG A 1 162 ? 9.621 -5.963 14.974 1.00 53.30 133 ARG A N 1
ATOM 1158 C CA . ARG A 1 162 ? 9.581 -7.346 14.523 1.00 53.94 133 ARG A CA 1
ATOM 1159 C C . ARG A 1 162 ? 9.818 -8.321 15.680 1.00 51.57 133 ARG A C 1
ATOM 1160 O O . ARG A 1 162 ? 10.253 -7.955 16.774 1.00 53.90 133 ARG A O 1
ATOM 1168 N N . HIS A 1 163 ? 9.551 -9.592 15.397 1.00 53.47 134 HIS A N 1
ATOM 1169 C CA . HIS A 1 163 ? 9.729 -10.685 16.344 1.00 51.15 134 HIS A CA 1
ATOM 1170 C C . HIS A 1 163 ? 9.040 -10.406 17.677 1.00 53.29 134 HIS A C 1
ATOM 1171 O O . HIS A 1 163 ? 9.698 -10.390 18.729 1.00 51.20 134 HIS A O 1
ATOM 1178 N N . PRO A 1 164 ? 7.720 -10.210 17.672 1.00 55.68 135 PRO A N 1
ATOM 1179 C CA . PRO A 1 164 ? 7.007 -9.964 18.931 1.00 47.49 135 PRO A CA 1
ATOM 1180 C C . PRO A 1 164 ? 7.148 -11.077 19.959 1.00 49.23 135 PRO A C 1
ATOM 1181 O O . PRO A 1 164 ? 6.898 -10.836 21.140 1.00 47.87 135 PRO A O 1
ATOM 1185 N N . GLU A 1 165 ? 7.526 -12.293 19.574 1.00 47.76 136 GLU A N 1
ATOM 1186 C CA . GLU A 1 165 ? 7.580 -13.325 20.609 1.00 53.97 136 GLU A CA 1
ATOM 1187 C C . GLU A 1 165 ? 8.699 -13.073 21.650 1.00 55.65 136 GLU A C 1
ATOM 1188 O O . GLU A 1 165 ? 8.693 -13.692 22.724 1.00 49.03 136 GLU A O 1
ATOM 1194 N N . GLU A 1 166 ? 9.615 -12.137 21.394 1.00 48.88 137 GLU A N 1
ATOM 1195 C CA . GLU A 1 166 ? 10.640 -11.802 22.376 1.00 47.84 137 GLU A CA 1
ATOM 1196 C C . GLU A 1 166 ? 10.139 -10.836 23.435 1.00 50.24 137 GLU A C 1
ATOM 1197 O O . GLU A 1 166 ? 10.794 -10.693 24.487 1.00 51.44 137 GLU A O 1
ATOM 1203 N N . LEU A 1 167 ? 8.981 -10.206 23.206 1.00 48.01 138 LEU A N 1
ATOM 1204 C CA . LEU A 1 167 ? 8.428 -9.218 24.126 1.00 45.06 138 LEU A CA 1
ATOM 1205 C C . LEU A 1 167 ? 7.202 -9.763 24.840 1.00 44.47 138 LEU A C 1
ATOM 1206 O O . LEU A 1 167 ? 6.605 -10.745 24.417 1.00 48.03 138 LEU A O 1
ATOM 1211 N N . SER A 1 168 ? 6.843 -9.113 25.943 1.00 43.32 139 SER A N 1
ATOM 1212 C CA . SER A 1 168 ? 5.546 -9.342 26.565 1.00 49.37 139 SER A CA 1
ATOM 1213 C C . SER A 1 168 ? 5.234 -8.183 27.501 1.00 51.09 139 SER A C 1
ATOM 1214 O O . SER A 1 168 ? 5.902 -7.140 27.493 1.00 48.86 139 SER A O 1
ATOM 1217 N N . LEU A 1 169 ? 4.196 -8.378 28.298 1.00 48.20 140 LEU A N 1
ATOM 1218 C CA . LEU A 1 169 ? 3.629 -7.354 29.158 1.00 51.85 140 LEU A CA 1
ATOM 1219 C C . LEU A 1 169 ? 3.869 -7.730 30.606 1.00 49.51 140 LEU A C 1
ATOM 1220 O O . LEU A 1 169 ? 3.686 -8.887 30.997 1.00 51.23 140 LEU A O 1
ATOM 1225 N N . LEU A 1 170 ? 4.249 -6.732 31.398 1.00 47.07 141 LEU A N 1
ATOM 1226 C CA . LEU A 1 170 ? 4.661 -6.905 32.774 1.00 51.81 141 LEU A CA 1
ATOM 1227 C C . LEU A 1 170 ? 3.924 -5.896 33.642 1.00 51.04 141 LEU A C 1
ATOM 1228 O O . LEU A 1 170 ? 3.917 -4.699 33.335 1.00 52.61 141 LEU A O 1
ATOM 1233 N N . LYS A 1 171 ? 3.325 -6.365 34.728 1.00 50.10 142 LYS A N 1
ATOM 1234 C CA . LYS A 1 171 ? 2.640 -5.453 35.642 1.00 61.74 142 LYS A CA 1
ATOM 1235 C C . LYS A 1 171 ? 3.640 -4.625 36.444 1.00 64.43 142 LYS A C 1
ATOM 1236 O O . LYS A 1 171 ? 4.625 -5.156 36.968 1.00 63.21 142 LYS A O 1
ATOM 1242 N N . LYS A 1 172 ? 3.379 -3.323 36.567 1.00 62.13 143 LYS A N 1
ATOM 1243 C CA . LYS A 1 172 ? 4.290 -2.481 37.339 1.00 67.93 143 LYS A CA 1
ATOM 1244 C C . LYS A 1 172 ? 4.372 -2.986 38.775 1.00 69.43 143 LYS A C 1
ATOM 1245 O O . LYS A 1 172 ? 3.334 -3.254 39.388 1.00 70.08 143 LYS A O 1
ATOM 1251 N N . PRO A 1 173 ? 5.572 -3.146 39.336 1.00 71.28 144 PRO A N 1
ATOM 1252 C CA . PRO A 1 173 ? 5.686 -3.668 40.705 1.00 76.58 144 PRO A CA 1
ATOM 1253 C C . PRO A 1 173 ? 5.132 -2.697 41.742 1.00 79.74 144 PRO A C 1
ATOM 1254 O O . PRO A 1 173 ? 5.209 -1.475 41.590 1.00 74.49 144 PRO A O 1
ATOM 1258 N N . ARG A 1 174 ? 4.570 -3.265 42.812 1.00 82.73 145 ARG A N 1
ATOM 1259 C CA . ARG A 1 174 ? 4.004 -2.478 43.917 1.00 93.00 145 ARG A CA 1
ATOM 1260 C C . ARG A 1 174 ? 5.080 -1.688 44.662 1.00 87.77 145 ARG A C 1
ATOM 1261 O O . ARG A 1 174 ? 6.278 -1.969 44.542 1.00 88.65 145 ARG A O 1
ATOM 1263 N N . PRO A 1 229 ? -0.082 10.572 27.929 1.00 125.04 200 PRO A N 1
ATOM 1264 C CA . PRO A 1 229 ? 0.406 9.548 26.998 1.00 114.10 200 PRO A CA 1
ATOM 1265 C C . PRO A 1 229 ? 0.365 9.983 25.521 1.00 127.33 200 PRO A C 1
ATOM 1266 O O . PRO A 1 229 ? 0.767 11.109 25.215 1.00 134.69 200 PRO A O 1
ATOM 1270 N N . LEU A 1 230 ? -0.104 9.094 24.636 1.00 113.14 201 LEU A N 1
ATOM 1271 C CA . LEU A 1 230 ? -0.163 9.308 23.189 1.00 112.92 201 LEU A CA 1
ATOM 1272 C C . LEU A 1 230 ? -0.757 8.068 22.529 1.00 111.38 201 LEU A C 1
ATOM 1273 O O . LEU A 1 230 ? -0.589 6.961 23.046 1.00 99.75 201 LEU A O 1
ATOM 1275 N N . SER A 1 231 ? -1.431 8.224 21.382 1.00 145.39 202 SER A N 1
ATOM 1276 C CA . SER A 1 231 ? -2.306 7.187 20.827 1.00 136.32 202 SER A CA 1
ATOM 1277 C C . SER A 1 231 ? -1.877 6.736 19.432 1.00 148.82 202 SER A C 1
ATOM 1278 O O . SER A 1 231 ? -2.470 7.160 18.427 1.00 148.52 202 SER A O 1
ATOM 1281 N N . PRO A 1 232 ? -0.865 5.850 19.326 1.00 131.63 203 PRO A N 1
ATOM 1282 C CA . PRO A 1 232 ? -0.605 5.193 18.036 1.00 128.11 203 PRO A CA 1
ATOM 1283 C C . PRO A 1 232 ? -1.645 4.121 17.708 1.00 118.2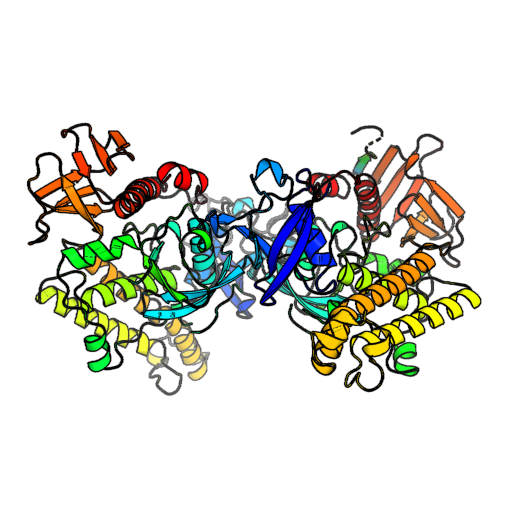1 203 PRO A C 1
ATOM 1284 O O . PRO A 1 232 ? -2.497 3.825 18.549 1.00 105.19 203 PRO A O 1
ATOM 1288 N N . PRO A 1 247 ? 3.407 7.637 16.572 1.00 130.15 218 PRO A N 1
ATOM 1289 C CA . PRO A 1 247 ? 4.203 7.120 15.453 1.00 136.07 218 PRO A CA 1
ATOM 1290 C C . PRO A 1 247 ? 5.700 7.446 15.553 1.00 141.77 218 PRO A C 1
ATOM 1291 O O . PRO A 1 247 ? 6.503 6.853 14.827 1.00 142.43 218 PRO A O 1
ATOM 1295 N N . GLY A 1 248 ? 6.067 8.368 16.443 1.00 125.29 219 GLY A N 1
ATOM 1296 C CA . GLY A 1 248 ? 7.437 8.843 16.515 1.00 111.07 219 GLY A CA 1
ATOM 1297 C C . GLY A 1 248 ? 8.063 8.800 17.896 1.00 102.77 219 GLY A C 1
ATOM 1298 O O . GLY A 1 248 ? 9.282 8.961 18.028 1.00 94.07 219 GLY A O 1
ATOM 1299 N N . ILE A 1 249 ? 7.242 8.584 18.932 1.00 97.67 220 ILE A N 1
ATOM 1300 C CA . ILE A 1 249 ? 7.760 8.450 20.293 1.00 91.21 220 ILE A CA 1
ATOM 1301 C C . ILE A 1 249 ? 8.490 7.124 20.477 1.00 82.46 220 ILE A C 1
ATOM 1302 O O . ILE A 1 249 ? 9.250 6.962 21.443 1.00 74.78 220 ILE A O 1
ATOM 1307 N N . LEU A 1 250 ? 8.269 6.166 19.572 1.00 73.50 221 LEU A N 1
ATOM 1308 C CA . LEU A 1 250 ? 9.005 4.910 19.587 1.00 74.85 221 LEU A CA 1
ATOM 1309 C C . LEU A 1 250 ? 10.467 5.082 19.170 1.00 73.50 221 LEU A C 1
ATOM 1310 O O . LEU A 1 250 ? 11.273 4.172 19.388 1.00 59.10 221 LEU A O 1
ATOM 1315 N N . ALA A 1 251 ? 10.809 6.205 18.541 1.00 76.50 222 ALA A N 1
ATOM 1316 C CA . ALA A 1 251 ? 12.174 6.520 18.147 1.00 77.69 222 ALA A CA 1
ATOM 1317 C C . ALA A 1 251 ? 12.839 7.473 19.130 1.00 84.55 222 ALA A C 1
ATOM 1318 O O . ALA A 1 251 ? 14.028 7.789 18.969 1.00 77.62 222 ALA A O 1
ATOM 1320 N N . VAL A 1 252 ? 12.097 7.908 20.156 1.00 82.70 223 VAL A N 1
ATOM 1321 C CA . VAL A 1 252 ? 12.636 8.756 21.216 1.00 78.12 223 VAL A CA 1
ATOM 1322 C C . VAL A 1 252 ? 13.699 7.997 22.001 1.00 79.35 223 VAL A C 1
ATOM 1323 O O . VAL A 1 252 ? 13.493 6.843 22.419 1.00 64.25 223 VAL A O 1
ATOM 1327 N N . SER A 1 253 ? 14.845 8.653 22.212 1.00 91.79 224 SER A N 1
ATOM 1328 C CA . SER A 1 253 ? 15.947 8.088 22.994 1.00 89.80 224 SER A CA 1
ATOM 1329 C C . SER A 1 253 ? 16.741 9.258 23.580 1.00 94.52 224 SER A C 1
ATOM 1330 O O . SER A 1 253 ? 17.703 9.736 22.975 1.00 101.19 224 SER A O 1
ATOM 1333 N N . GLN A 1 254 ? 16.336 9.698 24.764 1.00 96.79 225 GLN A N 1
ATOM 1334 C CA . GLN A 1 254 ? 16.924 10.849 25.427 1.00 101.30 225 GLN A CA 1
ATOM 1335 C C . GLN A 1 254 ? 17.416 10.463 26.816 1.00 105.02 225 GLN A C 1
ATOM 1336 O O . GLN A 1 254 ? 17.005 9.432 27.361 1.00 108.74 225 GLN A O 1
ATOM 1342 N N . PRO A 1 255 ? 18.300 11.256 27.420 1.00 98.81 226 PRO A N 1
ATOM 1343 C CA . PRO A 1 255 ? 18.797 10.929 28.758 1.00 98.96 226 PRO A CA 1
ATOM 1344 C C . PRO A 1 255 ? 17.900 11.489 29.858 1.00 97.18 226 PRO A C 1
ATOM 1345 O O . PRO A 1 255 ? 17.010 12.309 29.618 1.00 99.58 226 PRO A O 1
ATOM 1349 N N . VAL A 1 256 ? 18.153 11.014 31.082 1.00 93.36 227 VAL A N 1
ATOM 1350 C CA . VAL A 1 256 ? 17.367 11.464 32.222 1.00 104.06 227 VAL A CA 1
ATOM 1351 C C . VAL A 1 256 ? 17.522 12.977 32.373 1.00 109.56 227 VAL A C 1
ATOM 1352 O O . VAL A 1 256 ? 18.566 13.559 32.048 1.00 104.17 227 VAL A O 1
ATOM 1356 N N . THR A 1 257 ? 16.454 13.621 32.845 1.00 124.87 228 THR A N 1
ATOM 1357 C CA . THR A 1 257 ? 16.373 15.077 32.789 1.00 124.29 228 THR A CA 1
ATOM 1358 C C . THR A 1 257 ? 17.274 15.731 33.830 1.00 123.38 228 THR A C 1
ATOM 1359 O O . THR A 1 257 ? 18.017 16.671 33.522 1.00 123.39 228 THR A O 1
ATOM 1363 N N . SER A 1 258 ? 17.223 15.252 35.061 1.00 120.69 229 SER A N 1
ATOM 1364 C CA . SER A 1 258 ? 17.879 15.901 36.182 1.00 128.24 229 SER A CA 1
ATOM 1365 C C . SER A 1 258 ? 18.752 14.897 36.915 1.00 131.97 229 SER A C 1
ATOM 1366 O O . SER A 1 258 ? 18.530 13.684 36.826 1.00 124.94 229 SER A O 1
ATOM 1369 N N . PRO A 1 259 ? 19.778 15.369 37.626 1.00 145.71 230 PRO A N 1
ATOM 1370 C CA . PRO A 1 259 ? 20.440 14.496 38.609 1.00 146.04 230 PRO A CA 1
ATOM 1371 C C . PRO A 1 259 ? 19.468 13.923 39.622 1.00 140.29 230 PRO A C 1
ATOM 1372 O O . PRO A 1 259 ? 19.663 12.800 40.106 1.00 132.45 230 PRO A O 1
ATOM 1376 N N . GLU A 1 260 ? 18.417 14.676 39.951 1.00 145.06 231 GLU A N 1
ATOM 1377 C CA . GLU A 1 260 ? 17.454 14.309 40.977 1.00 145.81 231 GLU A CA 1
ATOM 1378 C C . GLU A 1 260 ? 16.203 13.648 40.417 1.00 143.80 231 GLU A C 1
ATOM 1379 O O . GLU A 1 260 ? 15.455 13.029 41.182 1.00 143.51 231 GLU A O 1
ATOM 1385 N N . ILE A 1 261 ? 15.944 13.777 39.113 1.00 125.77 232 ILE A N 1
ATOM 1386 C CA . ILE A 1 261 ? 14.926 12.935 38.494 1.00 116.45 232 ILE A CA 1
ATOM 1387 C C . ILE A 1 261 ? 15.441 11.507 38.364 1.00 111.11 232 ILE A C 1
ATOM 1388 O O . ILE A 1 261 ? 14.676 10.550 38.526 1.00 107.37 232 ILE A O 1
ATOM 1393 N N . LEU A 1 262 ? 16.744 11.335 38.107 1.00 109.45 233 LEU A N 1
ATOM 1394 C CA . LEU A 1 262 ? 17.321 9.995 38.047 1.00 101.88 233 LEU A CA 1
ATOM 1395 C C . LEU A 1 262 ? 17.328 9.339 39.421 1.00 102.29 233 LEU A C 1
ATOM 1396 O O . LEU A 1 262 ? 16.931 8.177 39.565 1.00 97.13 233 LEU A O 1
ATOM 1401 N N . ALA A 1 263 ? 17.795 10.067 40.443 1.00 110.15 234 ALA A N 1
ATOM 1402 C CA . ALA A 1 263 ? 17.836 9.514 41.793 1.00 104.58 234 ALA A CA 1
ATOM 1403 C C . ALA A 1 263 ? 16.439 9.238 42.330 1.00 112.67 234 ALA A C 1
ATOM 1404 O O . ALA A 1 263 ? 16.262 8.322 43.143 1.00 113.11 234 ALA A O 1
ATOM 1406 N N . LYS A 1 264 ? 15.440 10.015 41.890 1.00 108.05 235 LYS A N 1
ATOM 1407 C CA . LYS A 1 264 ? 14.060 9.760 42.297 1.00 107.85 235 LYS A CA 1
ATOM 1408 C C . LYS A 1 264 ? 13.551 8.438 41.742 1.00 105.51 235 LYS A C 1
ATOM 1409 O O . LYS A 1 264 ? 12.727 7.772 42.381 1.00 100.74 235 LYS A O 1
ATOM 1411 N N . MET A 1 265 ? 14.028 8.047 40.560 1.00 104.25 236 MET A N 1
ATOM 1412 C CA . MET A 1 265 ? 13.636 6.787 39.947 1.00 99.49 236 MET A CA 1
ATOM 1413 C C . MET A 1 265 ? 14.415 5.604 40.495 1.00 99.91 236 MET A C 1
ATOM 1414 O O . MET A 1 265 ? 13.962 4.461 40.353 1.00 98.35 236 MET A O 1
ATOM 1419 N N . PHE A 1 266 ? 15.570 5.848 41.106 1.00 95.65 237 PHE A N 1
ATOM 1420 C CA . PHE A 1 266 ? 16.397 4.756 41.598 1.00 97.57 237 PHE A CA 1
ATOM 1421 C C . PHE A 1 266 ? 15.784 4.198 42.872 1.00 102.50 237 PHE A C 1
ATOM 1422 O O . PHE A 1 266 ? 15.746 4.877 43.903 1.00 105.55 237 PHE A O 1
ATOM 1430 N N . LYS A 1 267 ? 15.297 2.960 42.801 1.00 104.26 238 LYS A N 1
ATOM 1431 C CA . LYS A 1 267 ? 14.784 2.260 43.969 1.00 115.67 238 LYS A CA 1
ATOM 1432 C C . LYS A 1 267 ? 15.868 1.331 44.501 1.00 119.34 238 LYS A C 1
ATOM 1433 O O . LYS A 1 267 ? 16.057 0.234 43.953 1.00 121.65 238 LYS A O 1
ATOM 1435 N N . PRO A 1 268 ? 16.621 1.720 45.555 1.00 121.28 239 PRO A N 1
ATOM 1436 C CA . PRO A 1 268 ? 17.637 0.813 46.112 1.00 123.22 239 PRO A CA 1
ATOM 1437 C C . PRO A 1 268 ? 17.033 -0.515 46.541 1.00 130.94 239 PRO A C 1
ATOM 1438 O O . PRO A 1 268 ? 16.496 -0.635 47.646 1.00 130.25 239 PRO A O 1
ATOM 1442 N N . GLN A 1 269 ? 17.114 -1.518 45.668 1.00 126.94 240 GLN A N 1
ATOM 1443 C CA . GLN A 1 269 ? 16.385 -2.769 45.829 1.00 119.63 240 GLN A CA 1
ATOM 1444 C C . GLN A 1 269 ? 17.341 -3.941 46.003 1.00 115.77 240 GLN A C 1
ATOM 1445 O O . GLN A 1 269 ? 18.309 -4.078 45.248 1.00 106.19 240 GLN A O 1
ATOM 1451 N N . ALA A 1 270 ? 17.048 -4.792 46.985 1.00 97.23 241 ALA A N 1
ATOM 1452 C CA . ALA A 1 270 ? 17.740 -6.060 47.134 1.00 90.17 241 ALA A CA 1
ATOM 1453 C C . ALA A 1 270 ? 17.348 -7.012 46.003 1.00 83.48 241 ALA A C 1
ATOM 1454 O O . ALA A 1 270 ? 16.419 -6.760 45.231 1.00 87.31 241 ALA A O 1
ATOM 1456 N N . LEU A 1 271 ? 18.065 -8.135 45.919 1.00 73.52 242 LEU A N 1
ATOM 1457 C CA . LEU A 1 271 ? 17.829 -9.069 44.821 1.00 74.16 242 LEU A CA 1
ATOM 1458 C C . LEU A 1 271 ? 16.468 -9.753 44.941 1.00 72.46 242 LEU A C 1
ATOM 1459 O O . LEU A 1 271 ? 15.762 -9.915 43.939 1.00 67.72 242 LEU A O 1
ATOM 1464 N N . LEU A 1 272 ? 16.083 -10.158 46.157 1.00 74.36 243 LEU A N 1
ATOM 1465 C CA . LEU A 1 272 ? 14.776 -10.773 46.368 1.00 69.93 243 LEU A CA 1
ATOM 1466 C C . LEU A 1 272 ? 13.647 -9.878 45.885 1.00 73.33 243 LEU A C 1
ATOM 1467 O O . LEU A 1 272 ? 12.645 -10.365 45.352 1.00 76.06 243 LEU A O 1
ATOM 1472 N N . ASP A 1 273 ? 13.777 -8.567 46.072 1.00 78.69 244 ASP A N 1
ATOM 1473 C CA . ASP A 1 273 ? 12.708 -7.675 45.646 1.00 83.20 244 ASP A CA 1
ATOM 1474 C C . ASP A 1 273 ? 12.686 -7.485 44.139 1.00 79.54 244 ASP A C 1
ATOM 1475 O O . ASP A 1 273 ? 11.603 -7.359 43.554 1.00 84.50 244 ASP A O 1
ATOM 1480 N N . LYS A 1 274 ? 13.847 -7.489 43.481 1.00 78.72 245 LYS A N 1
ATOM 1481 C CA . LYS A 1 274 ? 13.836 -7.578 42.027 1.00 74.57 245 LYS A CA 1
ATOM 1482 C C . LYS A 1 274 ? 13.145 -8.862 41.572 1.00 66.60 245 LYS A C 1
ATOM 1483 O O . LYS A 1 274 ? 12.298 -8.838 40.677 1.00 64.14 245 LYS A O 1
ATOM 1489 N N . ALA A 1 275 ? 13.473 -9.994 42.204 1.00 59.52 246 ALA A N 1
ATOM 1490 C CA . ALA A 1 275 ? 12.866 -11.264 41.810 1.00 60.77 246 ALA A CA 1
ATOM 1491 C C . ALA A 1 275 ? 11.341 -11.244 41.940 1.00 65.95 246 ALA A C 1
ATOM 1492 O O . ALA A 1 275 ? 10.643 -11.883 41.143 1.00 62.68 246 ALA A O 1
ATOM 1494 N N . LYS A 1 276 ? 10.800 -10.538 42.940 1.00 62.80 247 LYS A N 1
ATOM 1495 C CA . LYS A 1 276 ? 9.349 -10.517 43.107 1.00 64.64 247 LYS A CA 1
ATOM 1496 C C . LYS A 1 276 ? 8.655 -9.796 41.957 1.00 61.25 247 LYS A C 1
ATOM 1497 O O . LYS A 1 276 ? 7.509 -10.131 41.625 1.00 59.51 247 LYS A O 1
ATOM 1503 N N . THR A 1 277 ? 9.321 -8.803 41.354 1.00 55.91 248 THR A N 1
ATOM 1504 C CA . THR A 1 277 ? 8.794 -8.146 40.160 1.00 57.88 248 THR A CA 1
ATOM 1505 C C . THR A 1 277 ? 8.361 -9.150 39.097 1.00 56.33 248 THR A C 1
ATOM 1506 O O . THR A 1 277 ? 7.334 -8.955 38.434 1.00 54.03 248 THR A O 1
ATOM 1510 N N . ASN A 1 278 ? 9.125 -10.236 38.923 1.00 50.60 249 ASN A N 1
ATOM 1511 C CA . ASN A 1 278 ? 8.813 -11.216 37.891 1.00 51.50 249 ASN A CA 1
ATOM 1512 C C . ASN A 1 278 ? 7.528 -11.996 38.142 1.00 51.25 249 ASN A C 1
ATOM 1513 O O . ASN A 1 278 ? 7.166 -12.821 37.295 1.00 55.51 249 ASN A O 1
ATOM 1518 N N . GLN A 1 279 ? 6.813 -11.756 39.234 1.00 54.97 250 GLN A N 1
ATOM 1519 C CA . GLN A 1 279 ? 5.472 -12.332 39.344 1.00 60.30 250 GLN A CA 1
ATOM 1520 C C . GLN A 1 279 ? 4.463 -11.637 38.443 1.00 57.33 250 GLN A C 1
ATOM 1521 O O . GLN A 1 279 ? 3.381 -12.187 38.234 1.00 58.94 250 GLN A O 1
ATOM 1527 N N . GLY A 1 280 ? 4.788 -10.464 37.897 1.00 54.91 251 GLY A N 1
ATOM 1528 C CA . GLY A 1 280 ? 3.849 -9.691 37.104 1.00 48.99 251 GLY A CA 1
ATOM 1529 C C . GLY A 1 280 ? 3.850 -9.924 35.608 1.00 53.32 251 GLY A C 1
ATOM 1530 O O . GLY A 1 280 ? 3.206 -9.155 34.882 1.00 50.77 251 GLY A O 1
ATOM 1531 N N . TRP A 1 281 ? 4.579 -10.921 35.103 1.00 49.32 252 TRP A N 1
ATOM 1532 C CA . TRP A 1 281 ? 4.549 -11.186 33.668 1.00 54.32 252 TRP A CA 1
ATOM 1533 C C . TRP A 1 281 ? 3.208 -11.812 33.301 1.00 55.98 252 TRP A C 1
ATOM 1534 O O . TRP A 1 281 ? 2.815 -12.818 33.893 1.00 54.24 252 TRP A O 1
ATOM 1545 N N . LEU A 1 282 ? 2.514 -11.246 32.314 1.00 52.09 253 LEU A N 1
ATOM 1546 C CA . LEU A 1 282 ? 1.173 -11.733 32.016 1.00 59.03 253 LEU A CA 1
ATOM 1547 C C . LEU A 1 282 ? 1.214 -13.129 31.404 1.00 60.43 253 LEU A C 1
ATOM 1548 O O . LEU A 1 282 ? 2.182 -13.530 30.747 1.00 54.94 253 LEU A O 1
ATOM 1553 N N . ASP A 1 283 ? 0.143 -13.871 31.646 1.00 50.90 254 ASP A N 1
ATOM 1554 C CA . ASP A 1 283 ? -0.023 -15.180 31.042 1.00 56.85 254 ASP A CA 1
ATOM 1555 C C . ASP A 1 283 ? -0.306 -15.007 29.549 1.00 59.84 254 ASP A C 1
ATOM 1556 O O . ASP A 1 283 ? -1.334 -14.435 29.167 1.00 60.20 254 ASP A O 1
ATOM 1561 N N . SER A 1 284 ? 0.601 -15.493 28.702 1.00 54.81 255 SER A N 1
ATOM 1562 C CA . SER A 1 284 ? 0.444 -15.296 27.271 1.00 58.68 255 SER A CA 1
ATOM 1563 C C . SER A 1 284 ? -0.730 -16.073 26.687 1.00 62.25 255 SER A C 1
ATOM 1564 O O . SER A 1 284 ? -1.186 -15.730 25.592 1.00 60.47 255 SER A O 1
ATOM 1567 N N . SER A 1 285 ? -1.236 -17.094 27.383 1.00 66.79 256 SER A N 1
ATOM 1568 C CA A SER A 1 285 ? -2.331 -17.903 26.864 0.43 65.71 256 SER A CA 1
ATOM 1569 C CA B SER A 1 285 ? -2.330 -17.923 26.894 0.57 63.62 256 SER A CA 1
ATOM 1570 C C . SER A 1 285 ? -3.704 -17.432 27.337 1.00 63.76 256 SER A C 1
ATOM 1571 O O . SER A 1 285 ? -4.715 -17.986 26.898 1.00 64.63 256 SER A O 1
ATOM 1576 N N . ARG A 1 286 ? -3.770 -16.429 28.200 1.00 61.49 257 ARG A N 1
ATOM 1577 C CA . ARG A 1 286 ? -5.028 -15.864 28.668 1.00 64.61 257 ARG A CA 1
ATOM 1578 C C . ARG A 1 286 ? -5.155 -14.434 28.153 1.00 65.41 257 ARG A C 1
ATOM 1579 O O . ARG A 1 286 ? -4.212 -13.855 27.600 1.00 58.13 257 ARG A O 1
ATOM 1587 N N . SER A 1 287 ? -6.336 -13.860 28.345 1.00 55.31 258 SER A N 1
ATOM 1588 C CA . SER A 1 287 ? -6.626 -12.542 27.798 1.00 55.99 258 SER A CA 1
ATOM 1589 C C . SER A 1 287 ? -6.347 -11.487 28.856 1.00 52.53 258 SER A C 1
ATOM 1590 O O . SER A 1 287 ? -6.249 -11.788 30.051 1.00 53.69 258 SER A O 1
ATOM 1593 N N . LEU A 1 288 ? -6.211 -10.234 28.408 1.00 50.56 259 LEU A N 1
ATOM 1594 C CA . LEU A 1 288 ? -5.992 -9.152 29.371 1.00 52.15 259 LEU A CA 1
ATOM 1595 C C . LEU A 1 288 ? -7.120 -9.110 30.389 1.00 58.78 259 LEU A C 1
ATOM 1596 O O . LEU A 1 288 ? -6.877 -8.983 31.602 1.00 58.84 259 LEU A O 1
ATOM 1601 N N . MET A 1 289 ? -8.362 -9.277 29.912 1.00 58.91 260 MET A N 1
ATOM 1602 C CA . MET A 1 289 ? -9.532 -9.179 30.782 1.00 55.30 260 MET A CA 1
ATOM 1603 C C . MET A 1 289 ? -9.448 -10.163 31.943 1.00 54.55 260 MET A C 1
ATOM 1604 O O . MET A 1 289 ? -9.776 -9.818 33.084 1.00 55.61 260 MET A O 1
ATOM 1609 N N . GLU A 1 290 ? -8.995 -11.389 31.676 1.00 61.03 261 GLU A N 1
ATOM 1610 C CA . GLU A 1 290 ? -8.890 -12.419 32.707 1.00 64.30 261 GLU A CA 1
ATOM 1611 C C . GLU A 1 290 ? -7.763 -12.184 33.717 1.00 66.09 261 GLU A C 1
ATOM 1612 O O . GLU A 1 290 ? -7.566 -13.046 34.577 1.00 67.07 261 GLU A O 1
ATOM 1618 N N . GLN A 1 291 ? -7.019 -11.072 33.651 1.00 61.96 262 GLN A N 1
ATOM 1619 C CA . GLN A 1 291 ? -5.808 -10.902 34.453 1.00 68.43 262 GLN A CA 1
ATOM 1620 C C . GLN A 1 291 ? -5.758 -9.530 35.113 1.00 73.80 262 GLN A C 1
ATOM 1621 O O . GLN A 1 291 ? -4.684 -8.941 35.268 1.00 64.43 262 GLN A O 1
ATOM 1627 N N . ASP A 1 292 ? -6.918 -8.996 35.500 1.00 72.87 263 ASP A N 1
ATOM 1628 C CA . ASP A 1 292 ? -6.990 -7.895 36.470 1.00 79.60 263 ASP A CA 1
ATOM 1629 C C . ASP A 1 292 ? -6.347 -6.610 35.954 1.00 75.84 263 ASP A C 1
ATOM 1630 O O . ASP A 1 292 ? -5.676 -5.895 36.697 1.00 80.90 263 ASP A O 1
ATOM 1635 N N . VAL A 1 293 ? -6.558 -6.304 34.684 1.00 76.68 264 VAL A N 1
ATOM 1636 C CA . VAL A 1 293 ? -6.023 -5.095 34.072 1.00 83.11 264 VAL A CA 1
ATOM 1637 C C . VAL A 1 293 ? -7.147 -4.069 34.011 1.00 91.22 264 VAL A C 1
ATOM 1638 O O . VAL A 1 293 ? -8.104 -4.227 33.238 1.00 81.35 264 VAL A O 1
ATOM 1642 N N . LYS A 1 294 ? -7.031 -3.025 34.836 1.00 95.79 265 LYS A N 1
ATOM 1643 C CA . LYS A 1 294 ? -7.902 -1.864 34.717 1.00 105.92 265 LYS A CA 1
ATOM 1644 C C . LYS A 1 294 ? -7.795 -1.270 33.314 1.00 108.66 265 LYS A C 1
ATOM 1645 O O . LYS A 1 294 ? -6.844 -1.527 32.572 1.00 106.06 265 LYS A O 1
ATOM 1647 N N . GLU A 1 295 ? -8.787 -0.459 32.947 1.00 123.54 266 GLU A N 1
ATOM 1648 C CA . GLU A 1 295 ? -8.767 0.147 31.620 1.00 120.77 266 GLU A CA 1
ATOM 1649 C C . GLU A 1 295 ? -7.600 1.124 31.480 1.00 129.92 266 GLU A C 1
ATOM 1650 O O . GLU A 1 295 ? -6.830 1.045 30.517 1.00 124.64 266 GLU A O 1
ATOM 1653 N N . ASN A 1 296 ? -7.431 2.038 32.438 1.00 119.26 267 ASN A N 1
ATOM 1654 C CA . ASN A 1 296 ? -6.320 2.988 32.410 1.00 114.62 267 ASN A CA 1
ATOM 1655 C C . ASN A 1 296 ? -5.242 2.628 33.430 1.00 113.53 267 ASN A C 1
ATOM 1656 O O . ASN A 1 296 ? -4.692 3.488 34.124 1.00 112.67 267 ASN A O 1
ATOM 1661 N N . GLU A 1 297 ? -4.940 1.340 33.525 1.00 109.78 268 GLU A N 1
ATOM 1662 C CA . GLU A 1 297 ? -3.755 0.851 34.209 1.00 98.91 268 GLU A CA 1
ATOM 1663 C C . GLU A 1 297 ? -2.623 0.752 33.191 1.00 83.11 268 GLU A C 1
ATOM 1664 O O . GLU A 1 297 ? -2.834 0.307 32.060 1.00 84.71 268 GLU A O 1
ATOM 1670 N N . ALA A 1 298 ? -1.433 1.195 33.577 1.00 79.24 269 ALA A N 1
ATOM 1671 C CA . ALA A 1 298 ? -0.271 1.095 32.705 1.00 75.97 269 ALA A CA 1
ATOM 1672 C C . ALA A 1 298 ? 0.435 -0.241 32.929 1.00 68.02 269 ALA A C 1
ATOM 1673 O O . ALA A 1 298 ? 0.747 -0.606 34.067 1.00 69.37 269 ALA A O 1
ATOM 1675 N N . LEU A 1 299 ? 0.644 -0.981 31.844 1.00 57.20 270 LEU A N 1
ATOM 1676 C CA . LEU A 1 299 ? 1.504 -2.157 31.834 1.00 60.71 270 LEU A CA 1
ATOM 1677 C C . LEU A 1 299 ? 2.854 -1.812 31.197 1.00 58.33 270 LEU A C 1
ATOM 1678 O O . LEU A 1 299 ? 2.983 -0.854 30.432 1.00 55.77 270 LEU A O 1
ATOM 1683 N N . LEU A 1 300 ? 3.867 -2.607 31.523 1.00 51.38 271 LEU A N 1
ATOM 1684 C CA . LEU A 1 300 ? 5.193 -2.415 30.952 1.00 45.87 271 LEU A CA 1
ATOM 1685 C C . LEU A 1 300 ? 5.287 -3.289 29.723 1.00 47.16 271 LEU A C 1
ATOM 1686 O O . LEU A 1 300 ? 5.008 -4.489 29.802 1.00 51.10 271 LEU A O 1
ATOM 1691 N N . LEU A 1 301 ? 5.627 -2.690 28.584 1.00 45.06 272 LEU A N 1
ATOM 1692 C CA . LEU A 1 301 ? 6.039 -3.452 27.413 1.00 45.73 272 LEU A CA 1
ATOM 1693 C C . LEU A 1 301 ? 7.561 -3.575 27.488 1.00 53.72 272 LEU A C 1
ATOM 1694 O O . LEU A 1 301 ? 8.262 -2.560 27.545 1.00 50.99 272 LEU A O 1
ATOM 1699 N N . ARG A 1 302 ? 8.063 -4.807 27.516 1.00 50.02 273 ARG A N 1
ATOM 1700 C CA A ARG A 1 302 ? 9.475 -5.039 27.774 0.45 52.30 273 ARG A CA 1
ATOM 1701 C CA B ARG A 1 302 ? 9.455 -5.093 27.837 0.55 48.48 273 ARG A CA 1
ATOM 1702 C C . ARG A 1 302 ? 9.915 -6.259 26.983 1.00 53.44 273 ARG A C 1
ATOM 1703 O O . ARG A 1 302 ? 9.107 -7.136 26.658 1.00 46.13 273 ARG A O 1
ATOM 1718 N N . PHE A 1 303 ? 11.211 -6.273 26.620 1.00 42.95 274 PHE A N 1
ATOM 1719 C CA . PHE A 1 303 ? 11.807 -7.491 26.086 1.00 41.83 274 PHE A CA 1
ATOM 1720 C C . PHE A 1 303 ? 11.882 -8.500 27.223 1.00 42.40 274 PHE A C 1
ATOM 1721 O O . PHE A 1 303 ? 12.434 -8.207 28.289 1.00 44.57 274 PHE A O 1
ATOM 1729 N N . LYS A 1 304 ? 11.280 -9.667 27.019 1.00 46.56 275 LYS A N 1
ATOM 1730 C CA . LYS A 1 304 ? 11.127 -10.668 28.072 1.00 43.92 275 LYS A CA 1
ATOM 1731 C C . LYS A 1 304 ? 12.159 -11.773 27.958 1.00 42.16 275 LYS A C 1
ATOM 1732 O O . LYS A 1 304 ? 12.716 -12.213 28.963 1.00 46.40 275 LYS A O 1
ATOM 1738 N N . TYR A 1 305 ? 12.423 -12.208 26.737 1.00 46.54 276 TYR A N 1
ATOM 1739 C CA . TYR A 1 305 ? 13.356 -13.277 26.449 1.00 49.90 276 TYR A CA 1
ATOM 1740 C C . TYR A 1 305 ? 14.586 -12.660 25.828 1.00 48.67 276 TYR A C 1
ATOM 1741 O O . TYR A 1 305 ? 14.489 -11.999 24.790 1.00 50.38 276 TYR A O 1
ATOM 1750 N N . TYR A 1 306 ? 15.738 -12.932 26.426 1.00 48.68 277 TYR A N 1
ATOM 1751 C CA . TYR A 1 306 ? 17.002 -12.308 26.036 1.00 45.18 277 TYR A CA 1
ATOM 1752 C C . TYR A 1 306 ? 17.709 -13.067 24.913 1.00 52.27 277 TYR A C 1
ATOM 1753 O O . TYR A 1 306 ? 18.907 -13.318 24.951 1.00 53.90 277 TYR A O 1
ATOM 1762 N N . SER A 1 307 ? 16.973 -13.395 23.852 1.00 49.25 278 SER A N 1
ATOM 1763 C CA . SER A 1 307 ? 17.546 -14.071 22.688 1.00 50.68 278 SER A CA 1
ATOM 1764 C C . SER A 1 307 ? 16.945 -13.405 21.454 1.00 54.84 278 SER A C 1
ATOM 1765 O O . SER A 1 307 ? 15.790 -13.663 21.118 1.00 55.51 278 SER A O 1
ATOM 1768 N N . PHE A 1 308 ? 17.724 -12.547 20.787 1.00 52.28 279 PHE A N 1
ATOM 1769 C CA . PHE A 1 308 ? 17.198 -11.597 19.804 1.00 49.60 279 PHE A CA 1
ATOM 1770 C C . PHE A 1 308 ? 17.507 -12.122 18.403 1.00 55.59 279 PHE A C 1
ATOM 1771 O O . PHE A 1 308 ? 18.670 -12.136 17.980 1.00 59.82 279 PHE A O 1
ATOM 1779 N N . PHE A 1 309 ? 16.474 -12.550 17.686 1.00 54.04 280 PHE A N 1
ATOM 1780 C CA . PHE A 1 309 ? 16.680 -13.202 16.399 1.00 59.65 280 PHE A CA 1
ATOM 1781 C C . PHE A 1 309 ? 16.814 -12.178 15.277 1.00 56.39 280 PHE A C 1
ATOM 1782 O O . PHE A 1 309 ? 15.935 -11.334 15.087 1.00 54.53 280 PHE A O 1
ATOM 1790 N N . ASP A 1 310 ? 17.915 -12.258 14.533 1.00 61.13 281 ASP A N 1
ATOM 1791 C CA . ASP A 1 310 ? 18.120 -11.449 13.331 1.00 57.75 281 ASP A CA 1
ATOM 1792 C C . ASP A 1 310 ? 17.932 -9.963 13.630 1.00 58.20 281 ASP A C 1
ATOM 1793 O O . ASP A 1 310 ? 17.114 -9.270 13.023 1.00 54.35 281 ASP A O 1
ATOM 1798 N N . LEU A 1 311 ? 18.704 -9.478 14.599 1.00 56.65 282 LEU A N 1
ATOM 1799 C CA . LEU A 1 311 ? 18.586 -8.083 15.014 1.00 56.38 282 LEU A CA 1
ATOM 1800 C C . LEU A 1 311 ? 19.363 -7.263 14.000 1.00 56.07 282 LEU A C 1
ATOM 1801 O O . LEU A 1 311 ? 20.585 -7.200 14.050 1.00 62.59 282 LEU A O 1
ATOM 1806 N N . ASN A 1 312 ? 18.658 -6.650 13.057 1.00 59.29 283 ASN A N 1
ATOM 1807 C CA . ASN A 1 312 ? 19.279 -6.222 11.803 1.00 55.55 283 ASN A CA 1
ATOM 1808 C C . ASN A 1 312 ? 19.233 -4.711 11.649 1.00 53.17 283 ASN A C 1
ATOM 1809 O O . ASN A 1 312 ? 18.141 -4.142 11.462 1.00 55.22 283 ASN A O 1
ATOM 1814 N N . PRO A 1 313 ? 20.376 -4.025 11.677 1.00 58.67 284 PRO A N 1
ATOM 1815 C CA . PRO A 1 313 ? 20.354 -2.549 11.661 1.00 57.19 284 PRO A CA 1
ATOM 1816 C C . PRO A 1 313 ? 19.693 -1.965 10.436 1.00 63.37 284 PRO A C 1
ATOM 1817 O O . PRO A 1 313 ? 19.249 -0.808 10.477 1.00 66.50 284 PRO A O 1
ATOM 1821 N N . LYS A 1 314 ? 19.614 -2.729 9.344 1.00 64.14 285 LYS A N 1
ATOM 1822 C CA . LYS A 1 314 ? 19.077 -2.207 8.095 1.00 66.16 285 LYS A CA 1
ATOM 1823 C C . LYS A 1 314 ? 17.574 -1.991 8.152 1.00 65.45 285 LYS A C 1
ATOM 1824 O O . LYS A 1 314 ? 17.062 -1.161 7.393 1.00 76.15 285 LYS A O 1
ATOM 1830 N N . TYR A 1 315 ? 16.854 -2.686 9.039 1.00 62.45 286 TYR A N 1
ATOM 1831 C CA . TYR A 1 315 ? 15.416 -2.443 9.119 1.00 61.98 286 TYR A CA 1
ATOM 1832 C C . TYR A 1 315 ? 14.789 -2.631 10.503 1.00 63.48 286 TYR A C 1
ATOM 1833 O O . TYR A 1 315 ? 13.555 -2.624 10.592 1.00 61.58 286 TYR A O 1
ATOM 1842 N N . ASP A 1 316 ? 15.569 -2.752 11.601 1.00 55.56 287 ASP A N 1
ATOM 1843 C CA . ASP A 1 316 ? 15.011 -2.873 12.949 1.00 54.56 287 ASP A CA 1
ATOM 1844 C C . ASP A 1 316 ? 15.240 -1.626 13.798 1.00 49.52 287 ASP A C 1
ATOM 1845 O O . ASP A 1 316 ? 15.377 -1.734 15.013 1.00 50.19 287 ASP A O 1
ATOM 1850 N N . ALA A 1 317 ? 15.243 -0.443 13.180 1.00 51.38 288 ALA A N 1
ATOM 1851 C CA . ALA A 1 317 ? 15.550 0.801 13.883 1.00 48.78 288 ALA A CA 1
ATOM 1852 C C . ALA A 1 317 ? 14.735 0.966 15.166 1.00 51.59 288 ALA A C 1
ATOM 1853 O O . ALA A 1 317 ? 15.280 1.334 16.216 1.00 51.97 288 ALA A O 1
ATOM 1855 N N . ILE A 1 318 ? 13.419 0.730 15.097 1.00 50.78 289 ILE A N 1
ATOM 1856 C CA . ILE A 1 318 ? 12.585 0.887 16.290 1.00 47.12 289 ILE A CA 1
ATOM 1857 C C . ILE A 1 318 ? 12.894 -0.214 17.294 1.00 42.68 289 ILE A C 1
ATOM 1858 O O . ILE A 1 318 ? 13.017 0.039 18.496 1.00 43.62 289 ILE A O 1
ATOM 1863 N N . ARG A 1 319 ? 13.004 -1.458 16.818 1.00 48.23 290 ARG A N 1
ATOM 1864 C CA . ARG A 1 319 ? 13.277 -2.566 17.726 1.00 44.59 290 ARG A CA 1
ATOM 1865 C C . ARG A 1 319 ? 14.603 -2.348 18.454 1.00 48.02 290 ARG A C 1
ATOM 1866 O O . ARG A 1 319 ? 14.700 -2.520 19.673 1.00 43.34 290 ARG A O 1
ATOM 1874 N N . ILE A 1 320 ? 15.621 -1.924 17.714 1.00 47.92 291 ILE A N 1
ATOM 1875 C CA . ILE A 1 320 ? 16.928 -1.675 18.292 1.00 48.75 291 ILE A CA 1
ATOM 1876 C C . ILE A 1 320 ? 16.852 -0.526 19.288 1.00 42.89 291 ILE A C 1
ATOM 1877 O O . ILE A 1 320 ? 17.364 -0.618 20.407 1.00 46.45 291 ILE A O 1
ATOM 1882 N N . ASN A 1 321 ? 16.156 0.549 18.931 1.00 45.52 292 ASN A N 1
ATOM 1883 C CA . ASN A 1 321 ? 16.092 1.676 19.852 1.00 44.51 292 ASN A CA 1
ATOM 1884 C C . ASN A 1 321 ? 15.460 1.273 21.178 1.00 43.96 292 ASN A C 1
ATOM 1885 O O . ASN A 1 321 ? 15.910 1.701 22.242 1.00 43.64 292 ASN A O 1
ATOM 1890 N N . GLN A 1 322 ? 14.405 0.459 21.138 1.00 46.95 293 GLN A N 1
ATOM 1891 C CA . GLN A 1 322 ? 13.732 0.110 22.383 1.00 46.37 293 GLN A CA 1
ATOM 1892 C C . GLN A 1 322 ? 14.567 -0.884 23.190 1.00 40.17 293 GLN A C 1
ATOM 1893 O O . GLN A 1 322 ? 14.577 -0.827 24.413 1.00 43.40 293 GLN A O 1
ATOM 1899 N N . LEU A 1 323 ? 15.290 -1.798 22.529 1.00 44.65 294 LEU A N 1
ATOM 1900 C CA . LEU A 1 323 ? 16.144 -2.724 23.285 1.00 40.55 294 LEU A CA 1
ATOM 1901 C C . LEU A 1 323 ? 17.309 -1.984 23.936 1.00 42.58 294 LEU A C 1
ATOM 1902 O O . LEU A 1 323 ? 17.636 -2.209 25.108 1.00 39.86 294 LEU A O 1
ATOM 1907 N N . TYR A 1 324 ? 17.944 -1.096 23.173 1.00 42.35 295 TYR A N 1
ATOM 1908 C CA . TYR A 1 324 ? 18.979 -0.232 23.708 1.00 44.52 295 TYR A CA 1
ATOM 1909 C C . TYR A 1 324 ? 18.465 0.530 24.927 1.00 42.87 295 TYR A C 1
ATOM 1910 O O . TYR A 1 324 ? 19.127 0.578 25.975 1.00 45.98 295 TYR A O 1
ATOM 1919 N N . GLU A 1 325 ? 17.279 1.132 24.809 1.00 45.05 296 GLU A N 1
ATOM 1920 C CA . GLU A 1 325 ? 16.740 1.872 25.943 1.00 42.97 296 GLU A CA 1
ATOM 1921 C C . GLU A 1 325 ? 16.514 0.948 27.135 1.00 39.90 296 GLU A C 1
ATOM 1922 O O . GLU A 1 325 ? 16.813 1.317 28.277 1.00 47.13 296 GLU A O 1
ATOM 1928 N N . GLN A 1 326 ? 16.033 -0.279 26.902 1.00 44.65 297 GLN A N 1
ATOM 1929 C CA . GLN A 1 326 ? 15.884 -1.198 28.035 1.00 45.63 297 GLN A CA 1
ATOM 1930 C C . GLN A 1 326 ? 17.239 -1.471 28.697 1.00 44.21 297 GLN A C 1
ATOM 1931 O O . GLN A 1 326 ? 17.354 -1.536 29.934 1.00 44.55 297 GLN A O 1
ATOM 1937 N N . ALA A 1 327 ? 18.276 -1.656 27.877 1.00 43.23 298 ALA A N 1
ATOM 1938 C CA . ALA A 1 327 ? 19.614 -1.901 28.400 1.00 43.27 298 ALA A CA 1
ATOM 1939 C C . ALA A 1 327 ? 20.125 -0.679 29.146 1.00 40.04 298 ALA A C 1
ATOM 1940 O O . ALA A 1 327 ? 20.674 -0.798 30.239 1.00 39.89 298 ALA A O 1
ATOM 1942 N N . LYS A 1 328 ? 19.889 0.506 28.591 1.00 42.79 299 LYS A N 1
ATOM 1943 C CA . LYS A 1 328 ? 20.405 1.734 29.173 1.00 39.58 299 LYS A CA 1
ATOM 1944 C C . LYS A 1 328 ? 19.848 1.957 30.575 1.00 45.37 299 LYS A C 1
ATOM 1945 O O . LYS A 1 328 ? 20.592 2.270 31.514 1.00 47.07 299 LYS A O 1
ATOM 1951 N N . TRP A 1 329 ? 18.527 1.764 30.743 1.00 43.84 300 TRP A N 1
ATOM 1952 C CA . TRP A 1 329 ? 17.896 1.978 32.042 1.00 43.08 300 TRP A CA 1
ATOM 1953 C C . TRP A 1 329 ? 18.267 0.873 33.018 1.00 42.14 300 TRP A C 1
ATOM 1954 O O . TRP A 1 329 ? 18.489 1.139 34.205 1.00 45.48 300 TRP A O 1
ATOM 1965 N N . ALA A 1 330 ? 18.382 -0.370 32.536 1.00 41.38 301 ALA A N 1
ATOM 1966 C CA . ALA A 1 330 ? 18.724 -1.462 33.443 1.00 44.87 301 ALA A CA 1
ATOM 1967 C C . ALA A 1 330 ? 20.090 -1.245 34.086 1.00 50.16 301 ALA A C 1
ATOM 1968 O O . ALA A 1 330 ? 20.300 -1.599 35.256 1.00 46.35 301 ALA A O 1
ATOM 1970 N N . LEU A 1 331 ? 21.027 -0.650 33.342 1.00 48.15 302 LEU A N 1
ATOM 1971 C CA . LEU A 1 331 ? 22.344 -0.337 33.893 1.00 45.89 302 LEU A CA 1
ATOM 1972 C C . LEU A 1 331 ? 22.300 0.890 34.802 1.00 45.86 302 LEU A C 1
ATOM 1973 O O . LEU A 1 331 ? 22.913 0.892 35.875 1.00 47.07 302 LEU A O 1
ATOM 1978 N N . LEU A 1 332 ? 21.610 1.953 34.380 1.00 43.87 303 LEU A N 1
ATOM 1979 C CA . LEU A 1 332 ? 21.519 3.133 35.235 1.00 51.70 303 LEU A CA 1
ATOM 1980 C C . LEU A 1 332 ? 20.804 2.816 36.544 1.00 55.50 303 LEU A C 1
ATOM 1981 O O . LEU A 1 332 ? 21.097 3.420 37.575 1.00 54.54 303 LEU A O 1
ATOM 1986 N N . LEU A 1 333 ? 19.868 1.874 36.522 1.00 54.75 304 LEU A N 1
ATOM 1987 C CA . LEU A 1 333 ? 19.050 1.550 37.680 1.00 53.64 304 LEU A CA 1
ATOM 1988 C C . LEU A 1 333 ? 19.531 0.298 38.385 1.00 56.21 304 LEU A C 1
ATOM 1989 O O . LEU A 1 333 ? 18.887 -0.141 39.336 1.00 56.15 304 LEU A O 1
ATOM 1994 N N . GLU A 1 334 ? 20.650 -0.286 37.943 1.00 46.88 305 GLU A N 1
ATOM 1995 C CA . GLU A 1 334 ? 21.303 -1.402 38.654 1.00 57.30 305 GLU A CA 1
ATOM 1996 C C . GLU A 1 334 ? 20.437 -2.663 38.696 1.00 52.76 305 GLU A C 1
ATOM 1997 O O . GLU A 1 334 ? 20.632 -3.535 39.544 1.00 60.91 305 GLU A O 1
ATOM 2003 N N . GLU A 1 335 ? 19.502 -2.810 37.761 1.00 47.90 306 GLU A N 1
ATOM 2004 C CA . GLU A 1 335 ? 18.902 -4.121 37.561 1.00 54.43 306 GLU A CA 1
ATOM 2005 C C . GLU A 1 335 ? 19.932 -5.149 37.121 1.00 55.83 306 GLU A C 1
ATOM 2006 O O . GLU A 1 335 ? 19.721 -6.352 37.307 1.00 53.17 306 GLU A O 1
ATOM 2012 N N . ILE A 1 336 ? 21.026 -4.712 36.509 1.00 51.11 307 ILE A N 1
ATOM 2013 C CA . ILE A 1 336 ? 22.158 -5.585 36.230 1.00 50.53 307 ILE A CA 1
ATOM 2014 C C . ILE A 1 336 ? 23.403 -4.802 36.613 1.00 50.20 307 ILE A C 1
ATOM 2015 O O . ILE A 1 336 ? 23.458 -3.581 36.432 1.00 52.15 307 ILE A O 1
ATOM 2020 N N . GLU A 1 337 ? 24.356 -5.484 37.219 1.00 44.60 308 GLU A N 1
ATOM 2021 C CA . GLU A 1 337 ? 25.551 -4.840 37.746 1.00 51.61 308 GLU A CA 1
ATOM 2022 C C . GLU A 1 337 ? 26.652 -4.826 36.694 1.00 51.90 308 GLU A C 1
ATOM 2023 O O . GLU A 1 337 ? 26.664 -5.641 35.769 1.00 50.37 308 GLU A O 1
ATOM 2029 N N . CYS A 1 338 ? 27.592 -3.893 36.844 1.00 46.84 309 CYS A N 1
ATOM 2030 C CA . CYS A 1 338 ? 28.820 -3.961 36.047 1.00 53.51 309 CYS A CA 1
ATOM 2031 C C . CYS A 1 338 ? 29.937 -3.267 36.811 1.00 50.22 309 CYS A C 1
ATOM 2032 O O . CYS A 1 338 ? 29.691 -2.548 37.780 1.00 52.14 309 CYS A O 1
ATOM 2035 N N . THR A 1 339 ? 31.179 -3.496 36.380 1.00 48.64 310 THR A N 1
ATOM 2036 C CA . THR A 1 339 ? 32.297 -2.855 37.055 1.00 46.54 310 THR A CA 1
ATOM 2037 C C . THR A 1 339 ? 32.273 -1.347 36.804 1.00 46.87 310 THR A C 1
ATOM 2038 O O . THR A 1 339 ? 31.571 -0.841 35.939 1.00 46.04 310 THR A O 1
ATOM 2042 N N . GLU A 1 340 ? 33.073 -0.628 37.583 1.00 51.73 311 GLU A N 1
ATOM 2043 C CA . GLU A 1 340 ? 33.230 0.812 37.393 1.00 52.14 311 GLU A CA 1
ATOM 2044 C C . GLU A 1 340 ? 33.743 1.151 35.992 1.00 50.78 311 GLU A C 1
ATOM 2045 O O . GLU A 1 340 ? 33.304 2.136 35.384 1.00 47.55 311 GLU A O 1
ATOM 2051 N N . GLU A 1 341 ? 34.693 0.369 35.468 1.00 44.86 312 GLU A N 1
ATOM 2052 C CA . GLU A 1 341 ? 35.231 0.711 34.151 1.00 53.31 312 GLU A CA 1
ATOM 2053 C C . GLU A 1 341 ? 34.180 0.472 33.066 1.00 48.87 312 GLU A C 1
ATOM 2054 O O . GLU A 1 341 ? 34.012 1.304 32.171 1.00 45.52 312 GLU A O 1
ATOM 2057 N N . GLU A 1 342 ? 33.412 -0.618 33.175 1.00 46.86 313 GLU A N 1
ATOM 2058 C CA . GLU A 1 342 ? 32.286 -0.821 32.270 1.00 46.92 313 GLU A CA 1
ATOM 2059 C C . GLU A 1 342 ? 31.281 0.322 32.364 1.00 42.10 313 GLU A C 1
ATOM 2060 O O . GLU A 1 342 ? 30.769 0.782 31.337 1.00 47.58 313 GLU A O 1
ATOM 2066 N N . MET A 1 343 ? 31.009 0.826 33.569 1.00 47.90 314 MET A N 1
ATOM 2067 C CA . MET A 1 343 ? 29.989 1.877 33.681 1.00 48.62 314 MET A CA 1
ATOM 2068 C C . MET A 1 343 ? 30.432 3.122 32.928 1.00 45.40 314 MET A C 1
ATOM 2069 O O . MET A 1 343 ? 29.623 3.772 32.249 1.00 44.61 314 MET A O 1
ATOM 2074 N N . MET A 1 344 ? 31.730 3.444 33.017 1.00 42.78 315 MET A N 1
ATOM 2075 C CA . MET A 1 344 ? 32.275 4.626 32.362 1.00 47.71 315 MET A CA 1
ATOM 2076 C C . MET A 1 344 ? 32.245 4.469 30.848 1.00 46.34 315 MET A C 1
ATOM 2077 O O . MET A 1 344 ? 31.970 5.432 30.123 1.00 47.92 315 MET A O 1
ATOM 2082 N N . MET A 1 345 ? 32.488 3.248 30.366 1.00 45.01 316 MET A N 1
ATOM 2083 C CA . MET A 1 345 ? 32.317 2.935 28.954 1.00 46.31 316 MET A CA 1
ATOM 2084 C C . MET A 1 345 ? 30.849 3.056 28.517 1.00 46.18 316 MET A C 1
ATOM 2085 O O . MET A 1 345 ? 30.539 3.714 27.506 1.00 45.38 316 MET A O 1
ATOM 2090 N N . PHE A 1 346 ? 29.913 2.430 29.253 1.00 43.28 317 PHE A N 1
ATOM 2091 C CA . PHE A 1 346 ? 28.515 2.596 28.850 1.00 42.42 317 PHE A CA 1
ATOM 2092 C C . PHE A 1 346 ? 28.117 4.060 28.869 1.00 42.54 317 PHE A C 1
ATOM 2093 O O . PHE A 1 346 ? 27.320 4.501 28.033 1.00 45.07 317 PHE A O 1
ATOM 2101 N N . ALA A 1 347 ? 28.670 4.829 29.800 1.00 39.60 318 ALA A N 1
ATOM 2102 C CA . ALA A 1 347 ? 28.313 6.242 29.880 1.00 42.04 318 ALA A CA 1
ATOM 2103 C C . ALA A 1 347 ? 28.869 7.009 28.685 1.00 43.70 318 ALA A C 1
ATOM 2104 O O . ALA A 1 347 ? 28.200 7.886 28.135 1.00 44.29 318 ALA A O 1
ATOM 2106 N N . ALA A 1 348 ? 30.104 6.702 28.276 1.00 42.35 319 ALA A N 1
ATOM 2107 C CA . ALA A 1 348 ? 30.649 7.381 27.112 1.00 45.75 319 ALA A CA 1
ATOM 2108 C C . ALA A 1 348 ? 29.870 6.985 25.872 1.00 43.91 319 ALA A C 1
ATOM 2109 O O . ALA A 1 348 ? 29.546 7.826 25.034 1.00 45.92 319 ALA A O 1
ATOM 2111 N N . LEU A 1 349 ? 29.550 5.700 25.745 1.00 41.12 320 LEU A N 1
ATOM 2112 C CA . LEU A 1 349 ? 28.762 5.253 24.609 1.00 38.69 320 LEU A CA 1
ATOM 2113 C C . LEU A 1 349 ? 27.381 5.923 24.595 1.00 50.38 320 LEU A C 1
ATOM 2114 O O . LEU A 1 349 ? 26.901 6.348 23.535 1.00 44.73 320 LEU A O 1
ATOM 2119 N N . GLN A 1 350 ? 26.755 6.100 25.767 1.00 44.80 321 GLN A N 1
ATOM 2120 C CA . GLN A 1 350 ? 25.479 6.818 25.788 1.00 48.22 321 GLN A CA 1
ATOM 2121 C C . GLN A 1 350 ? 25.678 8.281 25.407 1.00 46.37 321 GLN A C 1
ATOM 2122 O O . GLN A 1 350 ? 24.886 8.848 24.646 1.00 43.85 321 GLN A O 1
ATOM 2128 N N . TYR A 1 351 ? 26.766 8.883 25.880 1.00 52.48 322 TYR A N 1
ATOM 2129 C CA . TYR A 1 351 ? 27.062 10.270 25.539 1.00 52.58 322 TYR A CA 1
ATOM 2130 C C . TYR A 1 351 ? 27.282 10.416 24.043 1.00 54.48 322 TYR A C 1
ATOM 2131 O O . TYR A 1 351 ? 26.796 11.364 23.408 1.00 55.09 322 TYR A O 1
ATOM 2140 N N . HIS A 1 352 ? 28.005 9.462 23.463 1.00 51.44 323 HIS A N 1
ATOM 2141 C CA . HIS A 1 352 ? 28.224 9.438 22.027 1.00 47.43 323 HIS A CA 1
ATOM 2142 C C . HIS A 1 352 ? 26.902 9.282 21.266 1.00 52.47 323 HIS A C 1
ATOM 2143 O O . HIS A 1 352 ? 26.615 10.035 20.319 1.00 47.20 323 HIS A O 1
ATOM 2150 N N . ILE A 1 353 ? 26.072 8.314 21.671 1.00 48.08 324 ILE A N 1
ATOM 2151 C CA . ILE A 1 353 ? 24.790 8.128 20.997 1.00 47.92 324 ILE A CA 1
ATOM 2152 C C . ILE A 1 353 ? 23.977 9.419 21.046 1.00 51.68 324 ILE A C 1
ATOM 2153 O O . ILE A 1 353 ? 23.342 9.807 20.063 1.00 51.23 324 ILE A O 1
ATOM 2158 N N . ASN A 1 354 ? 24.017 10.130 22.173 1.00 53.12 325 ASN A N 1
ATOM 2159 C CA . ASN A 1 354 ? 23.274 11.381 22.244 1.00 50.57 325 ASN A CA 1
ATOM 2160 C C . ASN A 1 354 ? 23.872 12.447 21.328 1.00 58.48 325 ASN A C 1
ATOM 2161 O O . ASN A 1 354 ? 23.129 13.244 20.745 1.00 63.28 325 ASN A O 1
ATOM 2166 N N . LYS A 1 355 ? 25.196 12.465 21.152 1.00 55.54 326 LYS A N 1
ATOM 2167 C CA . LYS A 1 355 ? 25.773 13.386 20.171 1.00 59.58 326 LYS A CA 1
ATOM 2168 C C . LYS A 1 355 ? 25.359 13.017 18.742 1.00 62.57 326 LYS A C 1
ATOM 2169 O O . LYS A 1 355 ? 24.982 13.895 17.959 1.00 60.62 326 LYS A O 1
ATOM 2172 N N . LEU A 1 356 ? 25.418 11.727 18.381 1.00 58.92 327 LEU A N 1
ATOM 2173 C CA . LEU A 1 356 ? 24.994 11.321 17.041 1.00 58.31 327 LEU A CA 1
ATOM 2174 C C . LEU A 1 356 ? 23.532 11.657 16.792 1.00 63.18 327 LEU A C 1
ATOM 2175 O O . LEU A 1 356 ? 23.146 11.944 15.659 1.00 63.66 327 LEU A O 1
ATOM 2180 N N . SER A 1 357 ? 22.707 11.635 17.836 1.00 62.37 328 SER A N 1
ATOM 2181 C CA . SER A 1 357 ? 21.297 11.943 17.657 1.00 64.30 328 SER A CA 1
ATOM 2182 C C . SER A 1 357 ? 21.085 13.429 17.398 1.00 67.71 328 SER A C 1
ATOM 2183 O O . SER A 1 357 ? 20.227 13.809 16.601 1.00 74.77 328 SER A O 1
ATOM 2186 N N . ILE A 1 358 ? 21.841 14.287 18.079 1.00 69.87 329 ILE A N 1
ATOM 2187 C CA . ILE A 1 358 ? 21.825 15.710 17.755 1.00 75.17 329 ILE A CA 1
ATOM 2188 C C . ILE A 1 358 ? 22.230 15.919 16.306 1.00 79.58 329 ILE A C 1
ATOM 2189 O O . ILE A 1 358 ? 21.663 16.761 15.601 1.00 87.05 329 ILE A O 1
ATOM 2194 N N . MET A 1 359 ? 23.216 15.148 15.840 1.00 75.31 330 MET A N 1
ATOM 2195 C CA . MET A 1 359 ? 23.702 15.274 14.469 1.00 80.94 330 MET A CA 1
ATOM 2196 C C . MET A 1 359 ? 22.619 14.963 13.442 1.00 80.44 330 MET A C 1
ATOM 2197 O O . MET A 1 359 ? 22.608 15.559 12.363 1.00 83.72 330 MET A O 1
ATOM 2202 N N . THR A 1 360 ? 21.712 14.030 13.738 1.00 79.65 331 THR A N 1
ATOM 2203 C CA . THR A 1 360 ? 20.685 13.718 12.753 1.00 82.78 331 THR A CA 1
ATOM 2204 C C . THR A 1 360 ? 19.652 14.827 12.612 1.00 90.57 331 THR A C 1
ATOM 2205 O O . THR A 1 360 ? 18.890 14.809 11.641 1.00 96.53 331 THR A O 1
ATOM 2209 N N . SER A 1 361 ? 19.617 15.799 13.530 1.00 99.92 332 SER A N 1
ATOM 2210 C CA . SER A 1 361 ? 18.619 16.861 13.475 1.00 105.54 332 SER A CA 1
ATOM 2211 C C . SER A 1 361 ? 19.207 18.261 13.619 1.00 116.20 332 SER A C 1
ATOM 2212 O O . SER A 1 361 ? 18.448 19.211 13.843 1.00 125.15 332 SER A O 1
ATOM 2215 N N . GLU A 1 362 ? 20.525 18.421 13.493 1.00 117.40 333 GLU A N 1
ATOM 2216 C CA . GLU A 1 362 ? 21.143 19.741 13.588 1.00 125.84 333 GLU A CA 1
ATOM 2217 C C . GLU A 1 362 ? 20.828 20.554 12.334 1.00 137.69 333 GLU A C 1
ATOM 2218 O O . GLU A 1 362 ? 21.171 20.145 11.219 1.00 138.90 333 GLU A O 1
ATOM 2220 N N . ASN A 1 363 ? 20.185 21.708 12.514 1.00 138.54 334 ASN A N 1
ATOM 2221 C CA . ASN A 1 363 ? 19.718 22.519 11.400 1.00 139.53 334 ASN A CA 1
ATOM 2222 C C . ASN A 1 363 ? 20.751 23.576 11.013 1.00 140.90 334 ASN A C 1
ATOM 2223 O O . ASN A 1 363 ? 21.804 23.723 11.640 1.00 140.38 334 ASN A O 1
ATOM 2228 N N . HIS A 1 364 ? 20.430 24.325 9.953 1.00 142.68 335 HIS A N 1
ATOM 2229 C CA . HIS A 1 364 ? 21.300 25.374 9.415 1.00 142.09 335 HIS A CA 1
ATOM 2230 C C . HIS A 1 364 ? 22.689 24.835 9.087 1.00 149.84 335 HIS A C 1
ATOM 2231 O O . HIS A 1 364 ? 23.679 25.571 9.120 1.00 151.42 335 HIS A O 1
ATOM 2233 N N . LEU A 1 365 ? 22.771 23.539 8.777 1.00 163.24 336 LEU A N 1
ATOM 2234 C CA . LEU A 1 365 ? 24.033 22.926 8.383 1.00 158.74 336 LEU A CA 1
ATOM 2235 C C . LEU A 1 365 ? 24.519 23.585 7.103 1.00 157.85 336 LEU A C 1
ATOM 2236 O O . LEU A 1 365 ? 24.268 23.083 6.004 1.00 159.88 336 LEU A O 1
ATOM 2238 N N . THR A 1 366 ? 25.204 24.719 7.237 1.00 147.64 513 THR A N 1
ATOM 2239 C CA . THR A 1 366 ? 25.507 25.558 6.086 1.00 146.97 513 THR A CA 1
ATOM 2240 C C . THR A 1 366 ? 27.002 25.607 5.805 1.00 143.50 513 THR A C 1
ATOM 2241 O O . THR A 1 366 ? 27.497 24.890 4.928 1.00 137.41 513 THR A O 1
ATOM 2245 N N . THR A 1 367 ? 27.724 26.452 6.550 1.00 142.86 514 THR A N 1
ATOM 2246 C CA . THR A 1 367 ? 29.145 26.668 6.292 1.00 140.83 514 THR A CA 1
ATOM 2247 C C . THR A 1 367 ? 29.929 25.364 6.285 1.00 134.43 514 THR A C 1
ATOM 2248 O O . THR A 1 367 ? 30.988 25.280 5.653 1.00 133.40 514 THR A O 1
ATOM 2250 N N . ASP A 1 368 ? 29.422 24.337 6.973 1.00 128.50 515 ASP A N 1
ATOM 2251 C CA . ASP A 1 368 ? 30.100 23.044 7.008 1.00 118.99 515 ASP A CA 1
ATOM 2252 C C . ASP A 1 368 ? 30.237 22.449 5.609 1.00 113.57 515 ASP A C 1
ATOM 2253 O O . ASP A 1 368 ? 31.337 22.080 5.182 1.00 109.72 515 ASP A O 1
ATOM 2258 N N . VAL A 1 369 ? 29.129 22.354 4.878 1.00 114.30 516 VAL A N 1
ATOM 2259 C CA . VAL A 1 369 ? 29.116 21.633 3.608 1.00 104.91 516 VAL A CA 1
ATOM 2260 C C . VAL A 1 369 ? 29.826 22.482 2.556 1.00 105.02 516 VAL A C 1
ATOM 2261 O O . VAL A 1 369 ? 29.324 23.533 2.149 1.00 110.84 516 VAL A O 1
ATOM 2265 N N . ASN A 1 370 ? 30.996 22.028 2.108 1.00 100.18 517 ASN A N 1
ATOM 2266 C CA . ASN A 1 370 ? 31.704 22.657 0.997 1.00 99.45 517 ASN A CA 1
ATOM 2267 C C . ASN A 1 370 ? 31.747 21.681 -0.172 1.00 91.99 517 ASN A C 1
ATOM 2268 O O . ASN A 1 370 ? 32.659 20.842 -0.255 1.00 87.55 517 ASN A O 1
ATOM 2273 N N . PRO A 1 371 ? 30.794 21.762 -1.109 1.00 91.99 518 PRO A N 1
ATOM 2274 C CA . PRO A 1 371 ? 30.706 20.751 -2.181 1.00 85.41 518 PRO A CA 1
ATOM 2275 C C . PRO A 1 371 ? 31.973 20.581 -3.000 1.00 88.33 518 PRO A C 1
ATOM 2276 O O . PRO A 1 371 ? 32.221 19.486 -3.519 1.00 86.36 518 PRO A O 1
ATOM 2280 N N . GLU A 1 372 ? 32.792 21.625 -3.127 1.00 90.27 519 GLU A N 1
ATOM 2281 C CA . GLU A 1 372 ? 34.023 21.517 -3.896 1.00 87.98 519 GLU A CA 1
ATOM 2282 C C . GLU A 1 372 ? 34.961 20.445 -3.353 1.00 93.34 519 GLU A C 1
ATOM 2283 O O . GLU A 1 372 ? 35.848 19.992 -4.083 1.00 99.82 519 GLU A O 1
ATOM 2285 N N . CYS A 1 373 ? 34.789 20.025 -2.097 1.00 91.56 520 CYS A N 1
ATOM 2286 C CA . CYS A 1 373 ? 35.656 19.024 -1.488 1.00 88.72 520 CYS A CA 1
ATOM 2287 C C . CYS A 1 373 ? 35.039 17.635 -1.443 1.00 80.12 520 CYS A C 1
ATOM 2288 O O . CYS A 1 373 ? 35.753 16.669 -1.145 1.00 79.80 520 CYS A O 1
ATOM 2291 N N . LEU A 1 374 ? 33.745 17.516 -1.743 1.00 72.96 521 LEU A N 1
ATOM 2292 C CA . LEU A 1 374 ? 32.994 16.295 -1.509 1.00 70.46 521 LEU A CA 1
ATOM 2293 C C . LEU A 1 374 ? 32.572 15.555 -2.769 1.00 73.46 521 LEU A C 1
ATOM 2294 O O . LEU A 1 374 ? 32.282 14.359 -2.681 1.00 71.03 521 LEU A O 1
ATOM 2299 N N . VAL A 1 375 ? 32.512 16.227 -3.926 1.00 73.34 522 VAL A N 1
ATOM 2300 C CA . VAL A 1 375 ? 32.062 15.609 -5.166 1.00 74.60 522 VAL A CA 1
ATOM 2301 C C . VAL A 1 375 ? 33.077 15.886 -6.269 1.00 73.04 522 VAL A C 1
ATOM 2302 O O . VAL A 1 375 ? 33.854 16.841 -6.209 1.00 75.66 522 VAL A O 1
ATOM 2306 N N . SER A 1 376 ? 33.064 15.024 -7.282 1.00 75.34 523 SER A N 1
ATOM 2307 C CA . SER A 1 376 ? 33.970 15.187 -8.412 1.00 82.76 523 SER A CA 1
ATOM 2308 C C . SER A 1 376 ? 33.628 16.455 -9.205 1.00 85.89 523 SER A C 1
ATOM 2309 O O . SER A 1 376 ? 32.490 16.937 -9.171 1.00 86.48 523 SER A O 1
ATOM 2312 N N . PRO A 1 377 ? 34.603 17.023 -9.917 1.00 84.28 524 PRO A N 1
ATOM 2313 C CA . PRO A 1 377 ? 34.403 18.360 -10.501 1.00 94.05 524 PRO A CA 1
ATOM 2314 C C . PRO A 1 377 ? 33.310 18.427 -11.551 1.00 100.77 524 PRO A C 1
ATOM 2315 O O . PRO A 1 377 ? 32.817 19.528 -11.830 1.00 103.72 524 PRO A O 1
ATOM 2319 N N . ARG A 1 378 ? 32.915 17.298 -12.149 1.00 99.59 525 ARG A N 1
ATOM 2320 C CA . ARG A 1 378 ? 31.850 17.346 -13.145 1.00 96.52 525 ARG A CA 1
ATOM 2321 C C . ARG A 1 378 ? 30.516 17.722 -12.516 1.00 100.00 525 ARG A C 1
ATOM 2322 O O . ARG A 1 378 ? 29.696 18.381 -13.166 1.00 105.08 525 ARG A O 1
ATOM 2330 N N . TYR A 1 379 ? 30.278 17.320 -11.261 1.00 99.79 526 TYR A N 1
ATOM 2331 C CA . TYR A 1 379 ? 29.036 17.700 -10.597 1.00 91.28 526 TYR A CA 1
ATOM 2332 C C . TYR A 1 379 ? 29.023 19.185 -10.277 1.00 92.92 526 TYR A C 1
ATOM 2333 O O . TYR A 1 379 ? 27.971 19.827 -10.360 1.00 96.23 526 TYR A O 1
ATOM 2342 N N . LEU A 1 380 ? 30.184 19.746 -9.938 1.00 95.55 527 LEU A N 1
ATOM 2343 C CA . LEU A 1 380 ? 30.278 21.180 -9.693 1.00 100.31 527 LEU A CA 1
ATOM 2344 C C . LEU A 1 380 ? 29.779 21.974 -10.895 1.00 105.90 527 LEU A C 1
ATOM 2345 O O . LEU A 1 380 ? 28.942 22.872 -10.756 1.00 113.74 527 LEU A O 1
ATOM 2347 N N . LYS A 1 381 ? 30.260 21.633 -12.096 1.00 103.34 528 LYS A N 1
ATOM 2348 C CA . LYS A 1 381 ? 29.884 22.387 -13.291 1.00 100.93 528 LYS A CA 1
ATOM 2349 C C . LYS A 1 381 ? 28.450 22.107 -13.729 1.00 96.70 528 LYS A C 1
ATOM 2350 O O . LYS A 1 381 ? 27.828 22.962 -14.369 1.00 102.29 528 LYS A O 1
ATOM 2352 N N . LYS A 1 382 ? 27.899 20.938 -13.407 1.00 95.65 529 LYS A N 1
ATOM 2353 C CA . LYS A 1 382 ? 26.546 20.620 -13.853 1.00 96.05 529 LYS A CA 1
ATOM 2354 C C . LYS A 1 382 ? 25.455 21.130 -12.920 1.00 99.42 529 LYS A C 1
ATOM 2355 O O . LYS A 1 382 ? 24.291 21.173 -13.332 1.00 97.02 529 LYS A O 1
ATOM 2357 N N . TYR A 1 383 ? 25.783 21.502 -11.679 1.00 98.61 530 TYR A N 1
ATOM 2358 C CA . TYR A 1 383 ? 24.781 21.989 -10.739 1.00 97.27 530 TYR A CA 1
ATOM 2359 C C . TYR A 1 383 ? 25.316 23.177 -9.957 1.00 97.35 530 TYR A C 1
ATOM 2360 O O . TYR A 1 383 ? 26.528 23.335 -9.782 1.00 94.42 530 TYR A O 1
ATOM 2369 N N . LYS A 1 384 ? 24.390 24.009 -9.486 1.00 99.91 531 LYS A N 1
ATOM 2370 C CA . LYS A 1 384 ? 24.738 25.084 -8.570 1.00 99.71 531 LYS A CA 1
ATOM 2371 C C . LYS A 1 384 ? 25.069 24.501 -7.202 1.00 96.05 531 LYS A C 1
ATOM 2372 O O . LYS A 1 384 ? 24.476 23.507 -6.774 1.00 89.47 531 LYS A O 1
ATOM 2374 N N . SER A 1 385 ? 26.029 25.139 -6.515 1.00 100.63 532 SER A N 1
ATOM 2375 C CA . SER A 1 385 ? 26.535 24.620 -5.244 1.00 92.59 532 SER A CA 1
ATOM 2376 C C . SER A 1 385 ? 25.405 24.372 -4.258 1.00 91.40 532 SER A C 1
ATOM 2377 O O . SER A 1 385 ? 25.347 23.320 -3.611 1.00 88.84 532 SER A O 1
ATOM 2380 N N . LYS A 1 386 ? 24.483 25.327 -4.146 1.00 90.99 533 LYS A N 1
ATOM 2381 C CA . LYS A 1 386 ? 23.369 25.197 -3.218 1.00 87.47 533 LYS A CA 1
ATOM 2382 C C . LYS A 1 386 ? 22.389 24.094 -3.612 1.00 93.98 533 LYS A C 1
ATOM 2383 O O . LYS A 1 386 ? 21.537 23.726 -2.792 1.00 91.90 533 LYS A O 1
ATOM 2385 N N . GLN A 1 387 ? 22.472 23.566 -4.840 1.00 94.06 534 GLN A N 1
ATOM 2386 C CA . GLN A 1 387 ? 21.696 22.382 -5.203 1.00 86.93 534 GLN A CA 1
ATOM 2387 C C . GLN A 1 387 ? 22.420 21.090 -4.830 1.00 84.03 534 GLN A C 1
ATOM 2388 O O . GLN A 1 387 ? 21.778 20.121 -4.406 1.00 81.83 534 GLN A O 1
ATOM 2390 N N . ILE A 1 388 ? 23.749 21.065 -4.966 1.00 85.01 535 ILE A N 1
ATOM 2391 C CA . ILE A 1 388 ? 24.538 19.935 -4.476 1.00 80.20 535 ILE A CA 1
ATOM 2392 C C . ILE A 1 388 ? 24.458 19.848 -2.953 1.00 84.63 535 ILE A C 1
ATOM 2393 O O . ILE A 1 388 ? 24.104 18.801 -2.392 1.00 78.30 535 ILE A O 1
ATOM 2398 N N . THR A 1 389 ? 24.787 20.950 -2.265 1.00 81.64 536 THR A N 1
ATOM 2399 C CA . THR A 1 389 ? 24.676 20.992 -0.810 1.00 80.31 536 THR A CA 1
ATOM 2400 C C . THR A 1 389 ? 23.344 20.425 -0.339 1.00 78.80 536 THR A C 1
ATOM 2401 O O . THR A 1 389 ? 23.296 19.696 0.655 1.00 81.59 536 THR A O 1
ATOM 2405 N N . ALA A 1 390 ? 22.260 20.705 -1.064 1.00 75.71 537 ALA A N 1
ATOM 2406 C CA . ALA A 1 390 ? 20.959 20.187 -0.650 1.00 80.87 537 ALA A CA 1
ATOM 2407 C C . ALA A 1 390 ? 20.890 18.674 -0.814 1.00 79.98 537 ALA A C 1
ATOM 2408 O O . ALA A 1 390 ? 20.385 17.965 0.067 1.00 77.04 537 ALA A O 1
ATOM 2410 N N . ARG A 1 391 ? 21.373 18.160 -1.949 1.00 78.54 538 ARG A N 1
ATOM 2411 C CA . ARG A 1 391 ? 21.345 16.716 -2.165 1.00 76.12 538 ARG A CA 1
ATOM 2412 C C . ARG A 1 391 ? 22.229 16.002 -1.148 1.00 73.30 538 ARG A C 1
ATOM 2413 O O . ARG A 1 391 ? 21.851 14.950 -0.618 1.00 72.87 538 ARG A O 1
ATOM 2417 N N . ILE A 1 392 ? 23.396 16.579 -0.843 1.00 71.61 539 ILE A N 1
ATOM 2418 C CA . ILE A 1 392 ? 24.303 15.985 0.137 1.00 68.85 539 ILE A CA 1
ATOM 2419 C C . ILE A 1 392 ? 23.646 15.935 1.523 1.00 74.29 539 ILE A C 1
ATOM 2420 O O . ILE A 1 392 ? 23.640 14.894 2.188 1.00 73.29 539 ILE A O 1
ATOM 2425 N N . LEU A 1 393 ? 23.047 17.046 1.962 1.00 78.56 540 LEU A N 1
ATOM 2426 C CA . LEU A 1 393 ? 22.379 17.068 3.266 1.00 76.92 540 LEU A CA 1
ATOM 2427 C C . LEU A 1 393 ? 21.205 16.093 3.342 1.00 69.91 540 LEU A C 1
ATOM 2428 O O . LEU A 1 393 ? 20.918 15.562 4.416 1.00 71.14 540 LEU A O 1
ATOM 2433 N N . GLU A 1 394 ? 20.527 15.827 2.226 1.00 74.61 541 GLU A N 1
ATOM 2434 C CA . GLU A 1 394 ? 19.439 14.851 2.256 1.00 74.79 541 GLU A CA 1
ATOM 2435 C C . GLU A 1 394 ? 19.970 13.425 2.410 1.00 67.32 541 GLU A C 1
ATOM 2436 O O . GLU A 1 394 ? 19.413 12.627 3.174 1.00 68.03 541 GLU A O 1
ATOM 2438 N N . ALA A 1 395 ? 21.023 13.079 1.670 1.00 65.94 542 ALA A N 1
ATOM 2439 C CA . ALA A 1 395 ? 21.675 11.785 1.844 1.00 67.31 542 ALA A CA 1
ATOM 2440 C C . ALA A 1 395 ? 22.300 11.650 3.228 1.00 60.56 542 ALA A C 1
ATOM 2441 O O . ALA A 1 395 ? 22.334 10.549 3.790 1.00 62.07 542 ALA A O 1
ATOM 2443 N N . HIS A 1 396 ? 22.789 12.754 3.798 1.00 59.49 543 HIS A N 1
ATOM 2444 C CA . HIS A 1 396 ? 23.445 12.668 5.095 1.00 61.85 543 HIS A CA 1
ATOM 2445 C C . HIS A 1 396 ? 22.473 12.262 6.192 1.00 62.30 543 HIS A C 1
ATOM 2446 O O . HIS A 1 396 ? 22.892 11.676 7.197 1.00 58.18 543 HIS A O 1
ATOM 2453 N N . GLN A 1 397 ? 21.184 12.577 6.032 1.00 62.65 544 GLN A N 1
ATOM 2454 C CA . GLN A 1 397 ? 20.215 12.188 7.050 1.00 68.26 544 GLN A CA 1
ATOM 2455 C C . GLN A 1 397 ? 20.223 10.680 7.245 1.00 59.86 544 GLN A C 1
ATOM 2456 O O . GLN A 1 397 ? 20.303 10.191 8.376 1.00 59.13 544 GLN A O 1
ATOM 2462 N N . ASN A 1 398 ? 20.191 9.924 6.145 1.00 58.53 545 ASN A N 1
ATOM 2463 C CA . ASN A 1 398 ? 20.210 8.473 6.269 1.00 59.79 545 ASN A CA 1
ATOM 2464 C C . ASN A 1 398 ? 21.557 7.971 6.777 1.00 58.02 545 ASN A C 1
ATOM 2465 O O . ASN A 1 398 ? 21.613 6.988 7.522 1.00 56.66 545 ASN A O 1
ATOM 2470 N N . VAL A 1 399 ? 22.653 8.618 6.372 1.00 57.75 546 VAL A N 1
ATOM 2471 C CA . VAL A 1 399 ? 23.965 8.179 6.821 1.00 52.72 546 VAL A CA 1
ATOM 2472 C C . VAL A 1 399 ? 24.080 8.325 8.329 1.00 55.22 546 VAL A C 1
ATOM 2473 O O . VAL A 1 399 ? 24.585 7.430 9.020 1.00 53.18 546 VAL A O 1
ATOM 2477 N N . ALA A 1 400 ? 23.577 9.443 8.866 1.00 54.39 547 ALA A N 1
ATOM 2478 C CA . ALA A 1 400 ? 23.684 9.700 10.293 1.00 56.91 547 ALA A CA 1
ATOM 2479 C C . ALA A 1 400 ? 22.802 8.744 11.085 1.00 51.01 547 ALA A C 1
ATOM 2480 O O . ALA A 1 400 ? 23.213 8.248 12.139 1.00 57.52 547 ALA A O 1
ATOM 2482 N N . GLN A 1 401 ? 21.600 8.449 10.588 1.00 56.57 548 GLN A N 1
ATOM 2483 C CA . GLN A 1 401 ? 20.753 7.479 11.284 1.00 55.92 548 GLN A CA 1
ATOM 2484 C C . GLN A 1 401 ? 21.437 6.123 11.375 1.00 58.45 548 GLN A C 1
ATOM 2485 O O . GLN A 1 401 ? 21.329 5.445 12.406 1.00 57.97 548 GLN A O 1
ATOM 2491 N N . MET A 1 402 ? 22.187 5.736 10.333 1.00 57.99 549 MET A N 1
ATOM 2492 C CA . MET A 1 402 ? 22.900 4.460 10.372 1.00 60.03 549 MET A CA 1
ATOM 2493 C C . MET A 1 402 ? 23.977 4.455 11.441 1.00 59.76 549 MET A C 1
ATOM 2494 O O . MET A 1 402 ? 24.110 3.474 12.177 1.00 60.07 549 MET A O 1
ATOM 2499 N N . SER A 1 403 ? 24.794 5.515 11.512 1.00 55.32 550 SER A N 1
ATOM 2500 C CA . SER A 1 403 ? 25.751 5.600 12.608 1.00 54.60 550 SER A CA 1
ATOM 2501 C C . SER A 1 403 ? 25.043 5.504 13.956 1.00 55.41 550 SER A C 1
ATOM 2502 O O . SER A 1 403 ? 25.500 4.792 14.854 1.00 50.23 550 SER A O 1
ATOM 2505 N N . LEU A 1 404 ? 23.924 6.211 14.105 1.00 53.24 551 LEU A N 1
ATOM 2506 C CA . LEU A 1 404 ? 23.173 6.177 15.358 1.00 53.22 551 LEU A CA 1
ATOM 2507 C C . LEU A 1 404 ? 22.753 4.755 15.706 1.00 50.97 551 LEU A C 1
ATOM 2508 O O . LEU A 1 404 ? 22.929 4.300 16.843 1.00 50.87 551 LEU A O 1
ATOM 2513 N N . ILE A 1 405 ? 22.246 4.015 14.723 1.00 55.96 552 ILE A N 1
ATOM 2514 C CA . ILE A 1 405 ? 21.797 2.657 14.998 1.00 53.30 552 ILE A CA 1
ATOM 2515 C C . ILE A 1 405 ? 22.982 1.757 15.308 1.00 55.06 552 ILE A C 1
ATOM 2516 O O . ILE A 1 405 ? 22.909 0.907 16.207 1.00 52.54 552 ILE A O 1
ATOM 2521 N N . GLU A 1 406 ? 24.107 1.946 14.595 1.00 53.00 553 GLU A N 1
ATOM 2522 C CA . GLU A 1 406 ? 25.285 1.123 14.858 1.00 55.85 553 GLU A CA 1
ATOM 2523 C C . GLU A 1 406 ? 25.819 1.341 16.270 1.00 49.38 553 GLU A C 1
ATOM 2524 O O . GLU A 1 406 ? 26.271 0.393 16.915 1.00 44.18 553 GLU A O 1
ATOM 2530 N N . ALA A 1 407 ? 25.804 2.586 16.754 1.00 43.07 554 ALA A N 1
ATOM 2531 C CA . ALA A 1 407 ? 26.278 2.860 18.100 1.00 46.20 554 ALA A CA 1
ATOM 2532 C C . ALA A 1 407 ? 25.376 2.194 19.146 1.00 48.42 554 ALA A C 1
ATOM 2533 O O . ALA A 1 407 ? 25.870 1.616 20.118 1.00 46.20 554 ALA A O 1
ATOM 2535 N N . LYS A 1 408 ? 24.056 2.253 18.951 1.00 48.31 555 LYS A N 1
ATOM 2536 C CA . LYS A 1 408 ? 23.139 1.551 19.843 1.00 45.79 555 LYS A CA 1
ATOM 2537 C C . LYS A 1 408 ? 23.368 0.040 19.806 1.00 45.49 555 LYS A C 1
ATOM 2538 O O . LYS A 1 408 ? 23.325 -0.617 20.845 1.00 48.78 555 LYS A O 1
ATOM 2544 N N . MET A 1 409 ? 23.582 -0.529 18.615 1.00 49.43 556 MET A N 1
ATOM 2545 C CA . MET A 1 409 ? 23.944 -1.944 18.501 1.00 50.84 556 MET A CA 1
ATOM 2546 C C . MET A 1 409 ? 25.184 -2.272 19.317 1.00 49.39 556 MET A C 1
ATOM 2547 O O . MET A 1 409 ? 25.266 -3.327 19.955 1.00 52.03 556 MET A O 1
ATOM 2552 N N . ARG A 1 410 ? 26.181 -1.400 19.284 1.00 48.29 557 ARG A N 1
ATOM 2553 C CA . ARG A 1 410 ? 27.384 -1.668 20.075 1.00 52.03 557 ARG A CA 1
ATOM 2554 C C . ARG A 1 410 ? 27.097 -1.614 21.576 1.00 47.09 557 ARG A C 1
ATOM 2555 O O . ARG A 1 410 ? 27.658 -2.399 22.360 1.00 44.27 557 ARG A O 1
ATOM 2563 N N . PHE A 1 411 ? 26.243 -0.684 21.999 1.00 44.34 558 PHE A N 1
ATOM 2564 C CA . PHE A 1 411 ? 25.846 -0.634 23.406 1.00 45.46 558 PHE A CA 1
ATOM 2565 C C . PHE A 1 411 ? 25.165 -1.934 23.811 1.00 42.31 558 PHE A C 1
ATOM 2566 O O . PHE A 1 411 ? 25.484 -2.516 24.859 1.00 43.76 558 PHE A O 1
ATOM 2574 N N . ILE A 1 412 ? 24.234 -2.407 22.979 1.00 41.67 559 ILE A N 1
ATOM 2575 C CA . ILE A 1 412 ? 23.511 -3.655 23.247 1.00 42.68 559 ILE A CA 1
ATOM 2576 C C . ILE A 1 412 ? 24.483 -4.825 23.308 1.00 45.88 559 ILE A C 1
ATOM 2577 O O . ILE A 1 412 ? 24.396 -5.685 24.190 1.00 42.66 559 ILE A O 1
ATOM 2582 N N . GLN A 1 413 ? 25.442 -4.869 22.381 1.00 47.39 560 GLN A N 1
ATOM 2583 C CA . GLN A 1 413 ? 26.382 -5.984 22.377 1.00 45.41 560 GLN A CA 1
ATOM 2584 C C . GLN A 1 413 ? 27.244 -6.006 23.639 1.00 40.30 560 GLN A C 1
ATOM 2585 O O . GLN A 1 413 ? 27.502 -7.075 24.196 1.00 43.36 560 GLN A O 1
ATOM 2591 N N . ALA A 1 414 ? 27.683 -4.841 24.126 1.00 39.35 561 ALA A N 1
ATOM 2592 C CA . ALA A 1 414 ? 28.443 -4.822 25.375 1.00 45.55 561 ALA A CA 1
ATOM 2593 C C . ALA A 1 414 ? 27.573 -5.273 26.548 1.00 46.26 561 ALA A C 1
ATOM 2594 O O . ALA A 1 414 ? 28.026 -6.010 27.437 1.00 40.80 561 ALA A O 1
ATOM 2596 N N . TRP A 1 415 ? 26.324 -4.834 26.560 1.00 39.25 562 TRP A N 1
ATOM 2597 C CA . TRP A 1 415 ? 25.396 -5.266 27.602 1.00 38.71 562 TRP A CA 1
ATOM 2598 C C . TRP A 1 415 ? 25.209 -6.776 27.558 1.00 39.53 562 TRP A C 1
ATOM 2599 O O . TRP A 1 415 ? 25.292 -7.447 28.595 1.00 41.11 562 TRP A O 1
ATOM 2610 N N . GLN A 1 416 ? 25.077 -7.338 26.357 1.00 39.18 563 GLN A N 1
ATOM 2611 C CA . GLN A 1 416 ? 24.942 -8.786 26.213 1.00 46.01 563 GLN A CA 1
ATOM 2612 C C . GLN A 1 416 ? 26.178 -9.541 26.681 1.00 46.40 563 GLN A C 1
ATOM 2613 O O . GLN A 1 416 ? 26.098 -10.751 26.947 1.00 44.42 563 GLN A O 1
ATOM 2619 N N . SER A 1 417 ? 27.315 -8.872 26.793 1.00 42.20 564 SER A N 1
ATOM 2620 C CA . SER A 1 417 ? 28.507 -9.595 27.203 1.00 48.58 564 SER A CA 1
ATOM 2621 C C . SER A 1 417 ? 28.722 -9.582 28.716 1.00 50.93 564 SER A C 1
ATOM 2622 O O . SER A 1 417 ? 29.593 -10.309 29.196 1.00 48.22 564 SER A O 1
ATOM 2625 N N . LEU A 1 418 ? 27.908 -8.834 29.482 1.00 44.07 565 LEU A N 1
ATOM 2626 C CA . LEU A 1 418 ? 28.032 -8.834 30.941 1.00 45.27 565 LEU A CA 1
ATOM 2627 C C . LEU A 1 418 ? 27.766 -10.234 31.498 1.00 48.04 565 LEU A C 1
ATOM 2628 O O . LEU A 1 418 ? 26.913 -10.959 30.981 1.00 46.43 565 LEU A O 1
ATOM 2633 N N . PRO A 1 419 ? 28.482 -10.647 32.546 1.00 50.37 566 PRO A N 1
ATOM 2634 C CA . PRO A 1 419 ? 28.447 -12.063 32.950 1.00 53.42 566 PRO A CA 1
ATOM 2635 C C . PRO A 1 419 ? 27.108 -12.522 33.517 1.00 49.83 566 PRO A C 1
ATOM 2636 O O . PRO A 1 419 ? 26.848 -13.732 33.490 1.00 50.95 566 PRO A O 1
ATOM 2640 N N . GLU A 1 420 ? 26.257 -11.624 34.016 1.00 47.41 567 GLU A N 1
ATOM 2641 C CA . GLU A 1 420 ? 24.918 -12.016 34.454 1.00 51.08 567 GLU A CA 1
ATOM 2642 C C . GLU A 1 420 ? 23.828 -11.670 33.447 1.00 53.42 567 GLU A C 1
ATOM 2643 O O . GLU A 1 420 ? 22.637 -11.720 33.797 1.00 46.46 567 GLU A O 1
ATOM 2649 N N . PHE A 1 421 ? 24.198 -11.301 32.224 1.00 45.01 568 PHE A N 1
ATOM 2650 C CA . PHE A 1 421 ? 23.190 -10.899 31.252 1.00 48.39 568 PHE A CA 1
ATOM 2651 C C . PHE A 1 421 ? 22.201 -12.027 30.991 1.00 48.07 568 PHE A C 1
ATOM 2652 O O . PHE A 1 421 ? 22.573 -13.206 30.909 1.00 47.30 568 PHE A O 1
ATOM 2660 N N . GLY A 1 422 ? 20.933 -11.663 30.817 1.00 45.19 569 GLY A N 1
ATOM 2661 C CA . GLY A 1 422 ? 20.009 -12.606 30.242 1.00 46.30 569 GLY A CA 1
ATOM 2662 C C . GLY A 1 422 ? 19.350 -13.543 31.225 1.00 48.18 569 GLY A C 1
ATOM 2663 O O . GLY A 1 422 ? 18.705 -14.509 30.800 1.00 47.88 569 GLY A O 1
ATOM 2664 N N . ILE A 1 423 ? 19.487 -13.293 32.520 1.00 43.22 570 ILE A N 1
ATOM 2665 C CA . ILE A 1 423 ? 18.977 -14.173 33.555 1.00 42.82 570 ILE A CA 1
ATOM 2666 C C . ILE A 1 423 ? 17.765 -13.497 34.183 1.00 45.88 570 ILE A C 1
ATOM 2667 O O . ILE A 1 423 ? 17.834 -12.326 34.575 1.00 48.26 570 ILE A O 1
ATOM 2672 N N . THR A 1 424 ? 16.667 -14.231 34.303 1.00 43.76 571 THR A N 1
ATOM 2673 C CA . THR A 1 424 ? 15.467 -13.741 34.975 1.00 42.78 571 THR A CA 1
ATOM 2674 C C . THR A 1 424 ? 15.272 -14.568 36.242 1.00 46.04 571 THR A C 1
ATOM 2675 O O . THR A 1 424 ? 15.302 -15.800 36.177 1.00 49.46 571 THR A O 1
ATOM 2679 N N . HIS A 1 425 ? 15.137 -13.903 37.400 1.00 45.18 572 HIS A N 1
ATOM 2680 C CA . HIS A 1 425 ? 15.210 -14.581 38.698 1.00 47.07 572 HIS A CA 1
ATOM 2681 C C . HIS A 1 425 ? 13.828 -14.816 39.302 1.00 53.83 572 HIS A C 1
ATOM 2682 O O . HIS A 1 425 ? 12.992 -13.912 39.332 1.00 52.13 572 HIS A O 1
ATOM 2689 N N . PHE A 1 426 ? 13.637 -16.000 39.875 1.00 49.41 573 PHE A N 1
ATOM 2690 C CA . PHE A 1 426 ? 12.403 -16.356 40.551 1.00 48.87 573 PHE A CA 1
ATOM 2691 C C . PHE A 1 426 ? 12.726 -16.973 41.896 1.00 54.45 573 PHE A C 1
ATOM 2692 O O . PHE A 1 426 ? 13.739 -17.658 42.045 1.00 59.10 573 PHE A O 1
ATOM 2700 N N . ILE A 1 427 ? 11.856 -16.727 42.883 1.00 52.76 574 ILE A N 1
ATOM 2701 C CA . ILE A 1 427 ? 12.042 -17.286 44.216 1.00 52.35 574 ILE A CA 1
ATOM 2702 C C . ILE A 1 427 ? 11.637 -18.752 44.216 1.00 55.42 574 ILE A C 1
ATOM 2703 O O . ILE A 1 427 ? 10.614 -19.133 43.639 1.00 59.14 574 ILE A O 1
ATOM 2708 N N . ALA A 1 428 ? 12.445 -19.588 44.864 1.00 55.77 575 ALA A N 1
ATOM 2709 C CA . ALA A 1 428 ? 12.256 -21.023 44.779 1.00 58.28 575 ALA A CA 1
ATOM 2710 C C . ALA A 1 428 ? 12.887 -21.685 45.989 1.00 60.75 575 ALA A C 1
ATOM 2711 O O . ALA A 1 428 ? 13.952 -21.270 46.454 1.00 63.33 575 ALA A O 1
ATOM 2713 N N . ARG A 1 429 ? 12.232 -22.720 46.479 1.00 63.54 576 ARG A N 1
ATOM 2714 C CA . ARG A 1 429 ? 12.789 -23.569 47.519 1.00 69.12 576 ARG A CA 1
ATOM 2715 C C . ARG A 1 429 ? 13.258 -24.851 46.845 1.00 63.74 576 ARG A C 1
ATOM 2716 O O . ARG A 1 429 ? 12.445 -25.615 46.314 1.00 66.15 576 ARG A O 1
ATOM 2721 N N . PHE A 1 430 ? 14.566 -25.073 46.851 1.00 60.90 577 PHE A N 1
ATOM 2722 C CA . PHE A 1 430 ? 15.129 -26.268 46.246 1.00 67.21 577 PHE A CA 1
ATOM 2723 C C . PHE A 1 430 ? 15.048 -27.437 47.213 1.00 77.33 577 PHE A C 1
ATOM 2724 O O . PHE A 1 430 ? 15.210 -27.272 48.427 1.00 78.64 577 PHE A O 1
ATOM 2732 N N . GLN A 1 431 ? 14.768 -28.622 46.672 1.00 81.00 578 GLN A N 1
ATOM 2733 C CA . GLN A 1 431 ? 14.705 -29.809 47.507 1.00 87.38 578 GLN A CA 1
ATOM 2734 C C . GLN A 1 431 ? 15.992 -29.958 48.306 1.00 87.17 578 GLN A C 1
ATOM 2735 O O . GLN A 1 431 ? 17.091 -29.760 47.783 1.00 86.16 578 GLN A O 1
ATOM 2741 N N . GLY A 1 432 ? 15.843 -30.264 49.595 1.00 88.30 579 GLY A N 1
ATOM 2742 C CA . GLY A 1 432 ? 16.979 -30.389 50.483 1.00 79.38 579 GLY A CA 1
ATOM 2743 C C . GLY A 1 432 ? 17.653 -29.091 50.870 1.00 86.68 579 GLY A C 1
ATOM 2744 O O . GLY A 1 432 ? 18.700 -29.128 51.525 1.00 84.84 579 GLY A O 1
ATOM 2745 N N . GLY A 1 433 ? 17.093 -27.934 50.483 1.00 84.24 580 GLY A N 1
ATOM 2746 C CA . GLY A 1 433 ? 17.701 -26.660 50.811 1.00 85.05 580 GLY A CA 1
ATOM 2747 C C . GLY A 1 433 ? 17.240 -26.101 52.151 1.00 90.54 580 GLY A C 1
ATOM 2748 O O . GLY A 1 433 ? 16.226 -26.508 52.716 1.00 89.54 580 GLY A O 1
ATOM 2749 N N . LYS A 1 434 ? 18.001 -25.136 52.661 1.00 91.36 581 LYS A N 1
ATOM 2750 C CA . LYS A 1 434 ? 17.725 -24.597 53.988 1.00 93.69 581 LYS A CA 1
ATOM 2751 C C . LYS A 1 434 ? 16.824 -23.366 53.951 1.00 92.59 581 LYS A C 1
ATOM 2752 O O . LYS A 1 434 ? 15.971 -23.199 54.829 1.00 88.66 581 LYS A O 1
ATOM 2754 N N . ARG A 1 435 ? 16.988 -22.497 52.958 1.00 89.31 582 ARG A N 1
ATOM 2755 C CA . ARG A 1 435 ? 16.235 -21.253 52.878 1.00 81.34 582 ARG A CA 1
ATOM 2756 C C . ARG A 1 435 ? 15.694 -21.067 51.461 1.00 80.05 582 ARG A C 1
ATOM 2757 O O . ARG A 1 435 ? 15.938 -21.877 50.559 1.00 74.70 582 ARG A O 1
ATOM 2765 N N . GLU A 1 436 ? 14.937 -19.989 51.271 1.00 70.19 583 GLU A N 1
ATOM 2766 C CA . GLU A 1 436 ? 14.513 -19.608 49.934 1.00 70.39 583 GLU A CA 1
ATOM 2767 C C . GLU A 1 436 ? 15.729 -19.173 49.124 1.00 68.72 583 GLU A C 1
ATOM 2768 O O . GLU A 1 436 ? 16.562 -18.396 49.602 1.00 72.15 583 GLU A O 1
ATOM 2770 N N . GLU A 1 437 ? 15.852 -19.700 47.908 1.00 63.63 584 GLU A N 1
ATOM 2771 C CA . GLU A 1 437 ? 16.905 -19.277 46.995 1.00 52.24 584 GLU A CA 1
ATOM 2772 C C . GLU A 1 437 ? 16.270 -18.730 45.721 1.00 61.41 584 GLU A C 1
ATOM 2773 O O . GLU A 1 437 ? 15.108 -18.297 45.722 1.00 56.95 584 GLU A O 1
ATOM 2779 N N . LEU A 1 438 ? 17.017 -18.734 44.628 1.00 55.37 585 LEU A N 1
ATOM 2780 C CA . LEU A 1 438 ? 16.503 -18.281 43.347 1.00 53.03 585 LEU A CA 1
ATOM 2781 C C . LEU A 1 438 ? 16.737 -19.367 42.320 1.00 53.35 585 LEU A C 1
ATOM 2782 O O . LEU A 1 438 ? 17.767 -20.058 42.352 1.00 49.92 585 LEU A O 1
ATOM 2787 N N . ILE A 1 439 ? 15.779 -19.508 41.413 1.00 52.60 586 ILE A N 1
ATOM 2788 C CA . ILE A 1 439 ? 16.013 -20.178 40.152 1.00 48.76 586 ILE A CA 1
ATOM 2789 C C . ILE A 1 439 ? 16.184 -19.077 39.118 1.00 51.56 586 ILE A C 1
ATOM 2790 O O . ILE A 1 439 ? 15.325 -18.198 38.992 1.00 48.77 586 ILE A O 1
ATOM 2795 N N . GLY A 1 440 ? 17.346 -19.054 38.472 1.00 49.95 587 GLY A N 1
ATOM 2796 C CA . GLY A 1 440 ? 17.589 -18.173 37.340 1.00 47.15 587 GLY A CA 1
ATOM 2797 C C . GLY A 1 440 ? 17.330 -18.920 36.045 1.00 48.00 587 GLY A C 1
ATOM 2798 O O . GLY A 1 440 ? 17.747 -20.070 35.883 1.00 51.82 587 GLY A O 1
ATOM 2799 N N . ILE A 1 441 ? 16.613 -18.266 35.133 1.00 44.31 588 ILE A N 1
ATOM 2800 C CA . ILE A 1 441 ? 16.275 -18.835 33.836 1.00 44.25 588 ILE A CA 1
ATOM 2801 C C . ILE A 1 441 ? 16.924 -17.967 32.768 1.00 52.42 588 ILE A C 1
ATOM 2802 O O . ILE A 1 441 ? 16.709 -16.748 32.741 1.00 52.32 588 ILE A O 1
ATOM 2807 N N . ALA A 1 442 ? 17.735 -18.586 31.914 1.00 48.41 589 ALA A N 1
ATOM 2808 C CA . ALA A 1 442 ? 18.387 -17.928 30.791 1.00 48.04 589 ALA A CA 1
ATOM 2809 C C . ALA A 1 442 ? 18.014 -18.650 29.500 1.00 50.79 589 ALA A C 1
ATOM 2810 O O . ALA A 1 442 ? 17.348 -19.688 29.507 1.00 53.55 589 ALA A O 1
ATOM 2812 N N . TYR A 1 443 ? 18.429 -18.089 28.363 1.00 52.50 590 TYR A N 1
ATOM 2813 C CA . TYR A 1 443 ? 18.034 -18.685 27.087 1.00 48.08 590 TYR A CA 1
ATOM 2814 C C . TYR A 1 443 ? 18.538 -20.114 26.915 1.00 50.21 590 TYR A C 1
ATOM 2815 O O . TYR A 1 443 ? 17.952 -20.872 26.141 1.00 50.07 590 TYR A O 1
ATOM 2824 N N . ASN A 1 444 ? 19.609 -20.513 27.606 1.00 54.66 591 ASN A N 1
ATOM 2825 C CA . ASN A 1 444 ? 20.179 -21.838 27.381 1.00 53.77 591 ASN A CA 1
ATOM 2826 C C . ASN A 1 444 ? 20.345 -22.651 28.660 1.00 55.65 591 ASN A C 1
ATOM 2827 O O . ASN A 1 444 ? 20.908 -23.755 28.606 1.00 55.37 591 ASN A O 1
ATOM 2832 N N . ARG A 1 445 ? 19.888 -22.152 29.805 1.00 53.60 592 ARG A N 1
ATOM 2833 C CA . ARG A 1 445 ? 20.210 -22.847 31.044 1.00 54.86 592 ARG A CA 1
ATOM 2834 C C . ARG A 1 445 ? 19.301 -22.398 32.180 1.00 56.74 592 ARG A C 1
ATOM 2835 O O . ARG A 1 445 ? 18.663 -21.339 32.120 1.00 49.26 592 ARG A O 1
ATOM 2843 N N . LEU A 1 446 ? 19.263 -23.245 33.215 1.00 50.61 593 LEU A N 1
ATOM 2844 C CA . LEU A 1 446 ? 18.691 -22.956 34.520 1.00 47.96 593 LEU A CA 1
ATOM 2845 C C . LEU A 1 446 ? 19.813 -22.882 35.533 1.00 53.41 593 LEU A C 1
ATOM 2846 O O . LEU A 1 446 ? 20.778 -23.657 35.464 1.00 52.72 593 LEU A O 1
ATOM 2851 N N . ILE A 1 447 ? 19.672 -21.964 36.486 1.00 47.76 594 ILE A N 1
ATOM 2852 C CA . ILE A 1 447 ? 20.709 -21.687 37.468 1.00 53.15 594 ILE A CA 1
ATOM 2853 C C . ILE A 1 447 ? 20.081 -21.620 38.851 1.00 52.09 594 ILE A C 1
ATOM 2854 O O . ILE A 1 447 ? 19.135 -20.857 39.069 1.00 52.53 594 ILE A O 1
ATOM 2859 N N . ARG A 1 448 ? 20.615 -22.400 39.781 1.00 53.54 595 ARG A N 1
ATOM 2860 C CA . ARG A 1 448 ? 20.314 -22.231 41.197 1.00 52.97 595 ARG A CA 1
ATOM 2861 C C . ARG A 1 448 ? 21.257 -21.170 41.764 1.00 52.58 595 ARG A C 1
ATOM 2862 O O . ARG A 1 448 ? 22.479 -21.301 41.639 1.00 46.97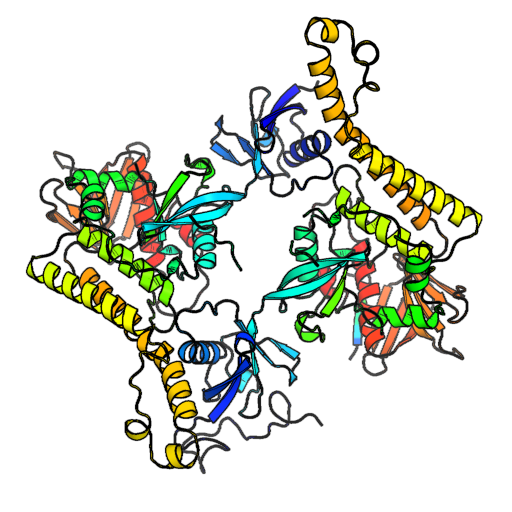 595 ARG A O 1
ATOM 2870 N N . MET A 1 449 ? 20.696 -20.103 42.353 1.00 51.95 596 MET A N 1
ATOM 2871 C CA . MET A 1 449 ? 21.475 -18.952 42.816 1.00 50.65 596 MET A CA 1
ATOM 2872 C C . MET A 1 449 ? 21.119 -18.583 44.254 1.00 54.18 596 MET A C 1
ATOM 2873 O O . MET A 1 449 ? 20.029 -18.891 44.750 1.00 56.36 596 MET A O 1
ATOM 2878 N N . ASP A 1 450 ? 22.052 -17.895 44.917 1.00 55.62 597 ASP A N 1
ATOM 2879 C CA . ASP A 1 450 ? 21.859 -17.430 46.283 1.00 52.18 597 ASP A CA 1
ATOM 2880 C C . ASP A 1 450 ? 20.941 -16.211 46.263 1.00 57.47 597 ASP A C 1
ATOM 2881 O O . ASP A 1 450 ? 21.129 -15.299 45.455 1.00 53.58 597 ASP A O 1
ATOM 2886 N N . ALA A 1 451 ? 19.926 -16.202 47.136 1.00 52.26 598 ALA A N 1
ATOM 2887 C CA . ALA A 1 451 ? 18.922 -15.142 47.056 1.00 54.51 598 ALA A CA 1
ATOM 2888 C C . ALA A 1 451 ? 19.424 -13.794 47.570 1.00 57.45 598 ALA A C 1
ATOM 2889 O O . ALA A 1 451 ? 18.780 -12.769 47.310 1.00 61.28 598 ALA A O 1
ATOM 2891 N N . SER A 1 452 ? 20.550 -13.761 48.282 1.00 59.55 599 SER A N 1
ATOM 2892 C CA . SER A 1 452 ? 21.088 -12.498 48.779 1.00 60.35 599 SER A CA 1
ATOM 2893 C C . SER A 1 452 ? 22.114 -11.885 47.837 1.00 59.45 599 SER A C 1
ATOM 2894 O O . SER A 1 452 ? 22.070 -10.684 47.562 1.00 61.92 599 SER A O 1
ATOM 2897 N N . THR A 1 453 ? 23.036 -12.694 47.333 1.00 56.39 600 THR A N 1
ATOM 2898 C CA . THR A 1 453 ? 24.128 -12.204 46.511 1.00 59.95 600 THR A CA 1
ATOM 2899 C C . THR A 1 453 ? 23.949 -12.485 45.024 1.00 65.60 600 THR A C 1
ATOM 2900 O O . THR A 1 453 ? 24.684 -11.913 44.208 1.00 66.04 600 THR A O 1
ATOM 2904 N N . GLY A 1 454 ? 23.046 -13.391 44.655 1.00 55.66 601 GLY A N 1
ATOM 2905 C CA . GLY A 1 454 ? 22.961 -13.791 43.274 1.00 57.58 601 GLY A CA 1
ATOM 2906 C C . GLY A 1 454 ? 24.053 -14.717 42.802 1.00 57.74 601 GLY A C 1
ATOM 2907 O O . GLY A 1 454 ? 24.068 -15.054 41.615 1.00 60.70 601 GLY A O 1
ATOM 2908 N N . ASP A 1 455 ? 24.976 -15.128 43.677 1.00 56.50 602 ASP A N 1
ATOM 2909 C CA . ASP A 1 455 ? 26.020 -16.062 43.272 1.00 59.24 602 ASP A CA 1
ATOM 2910 C C . ASP A 1 455 ? 25.409 -17.357 42.745 1.00 62.28 602 ASP A C 1
ATOM 2911 O O . ASP A 1 455 ? 24.536 -1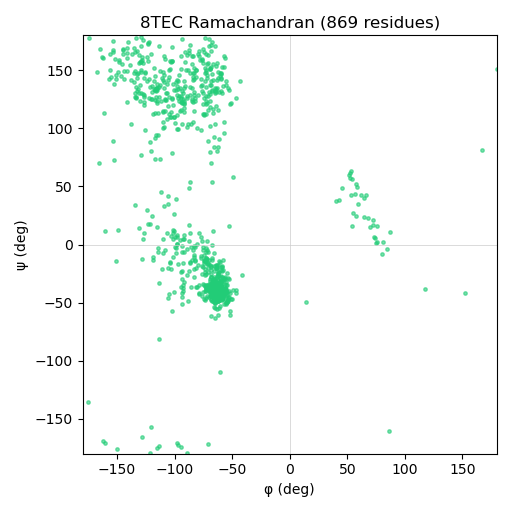7.957 43.387 1.00 56.93 602 ASP A O 1
ATOM 2916 N N . ALA A 1 456 ? 25.870 -17.787 41.572 1.00 52.11 603 ALA A N 1
ATOM 2917 C CA . ALA A 1 456 ? 25.405 -19.045 41.004 1.00 57.30 603 ALA A CA 1
ATOM 2918 C C . ALA A 1 456 ? 25.927 -20.226 41.815 1.00 59.86 603 ALA A C 1
ATOM 2919 O O . ALA A 1 456 ? 27.099 -20.273 42.192 1.00 58.22 603 ALA A O 1
ATOM 2921 N N . ILE A 1 457 ? 25.060 -21.199 42.056 1.00 55.67 604 ILE A N 1
ATOM 2922 C CA . ILE A 1 457 ? 25.400 -22.395 42.821 1.00 57.62 604 ILE A CA 1
ATOM 2923 C C . ILE A 1 457 ? 25.545 -23.604 41.912 1.00 59.39 604 ILE A C 1
ATOM 2924 O O . ILE A 1 457 ? 26.488 -24.383 42.041 1.00 60.15 604 ILE A O 1
ATOM 2929 N N . LYS A 1 458 ? 24.594 -23.787 41.004 1.00 52.19 605 LYS A N 1
ATOM 2930 C CA . LYS A 1 458 ? 24.532 -24.947 40.133 1.00 52.66 605 LYS A CA 1
ATOM 2931 C C . LYS A 1 458 ? 23.807 -24.525 38.862 1.00 55.25 605 LYS A C 1
ATOM 2932 O O . LYS A 1 458 ? 22.815 -23.785 38.928 1.00 55.17 605 LYS A O 1
ATOM 2938 N N . THR A 1 459 ? 24.321 -24.979 37.713 1.00 54.05 606 THR A N 1
ATOM 2939 C CA . THR A 1 459 ? 23.777 -24.672 36.396 1.00 51.23 606 THR A CA 1
ATOM 2940 C C . THR A 1 459 ? 23.415 -25.972 35.703 1.00 53.48 606 THR A C 1
ATOM 2941 O O . THR A 1 459 ? 24.182 -26.934 35.753 1.00 56.52 606 THR A O 1
ATOM 2945 N N . TRP A 1 460 ? 22.238 -25.993 35.074 1.00 51.93 607 TRP A N 1
ATOM 2946 C CA . TRP A 1 460 ? 21.790 -27.067 34.197 1.00 56.08 607 TRP A CA 1
ATOM 2947 C C . TRP A 1 460 ? 21.542 -26.495 32.808 1.00 55.99 607 TRP A C 1
ATOM 2948 O O . TRP A 1 460 ? 20.832 -25.494 32.678 1.00 58.05 607 TRP A O 1
ATOM 2959 N N . ARG A 1 461 ? 22.087 -27.145 31.774 1.00 54.98 608 ARG A N 1
ATOM 2960 C CA . ARG A 1 461 ? 21.872 -26.744 30.378 1.00 61.72 608 ARG A CA 1
ATOM 2961 C C . ARG A 1 461 ? 20.580 -27.320 29.793 1.00 55.60 608 ARG A C 1
ATOM 2962 O O . ARG A 1 461 ? 20.305 -28.518 29.941 1.00 57.15 608 ARG A O 1
ATOM 2970 N N . PHE A 1 462 ? 19.804 -26.470 29.091 1.00 58.49 609 PHE A N 1
ATOM 2971 C CA . PHE A 1 462 ? 18.627 -26.947 28.355 1.00 60.87 609 PHE A CA 1
ATOM 2972 C C . PHE A 1 462 ? 18.975 -28.050 27.360 1.00 65.12 609 PHE A C 1
ATOM 2973 O O . PHE A 1 462 ? 18.160 -28.945 27.121 1.00 58.24 609 PHE A O 1
ATOM 2981 N N . SER A 1 463 ? 20.162 -27.993 26.752 1.00 62.29 610 SER A N 1
ATOM 2982 C CA . SER A 1 463 ? 20.537 -29.029 25.797 1.00 69.34 610 SER A CA 1
ATOM 2983 C C . SER A 1 463 ? 20.620 -30.414 26.431 1.00 67.99 610 SER A C 1
ATOM 2984 O O . SER A 1 463 ? 20.597 -31.407 25.699 1.00 75.77 610 SER A O 1
ATOM 2987 N N . ASN A 1 464 ? 20.715 -30.514 27.762 1.00 63.59 611 ASN A N 1
ATOM 2988 C CA . ASN A 1 464 ? 20.661 -31.800 28.450 1.00 62.62 611 ASN A CA 1
ATOM 2989 C C . ASN A 1 464 ? 19.287 -32.110 29.029 1.00 70.84 611 ASN A C 1
ATOM 2990 O O . ASN A 1 464 ? 19.101 -33.195 29.589 1.00 73.63 611 ASN A O 1
ATOM 2995 N N . MET A 1 465 ? 18.329 -31.189 28.914 1.00 67.14 612 MET A N 1
ATOM 2996 C CA . MET A 1 465 ? 17.001 -31.371 29.484 1.00 68.16 612 MET A CA 1
ATOM 2997 C C . MET A 1 465 ? 16.134 -32.200 28.548 1.00 73.34 612 MET A C 1
ATOM 2998 O O . MET A 1 465 ? 16.017 -31.887 27.360 1.00 73.34 612 MET A O 1
ATOM 3003 N N . LYS A 1 466 ? 15.526 -33.252 29.093 1.00 74.77 613 LYS A N 1
ATOM 3004 C CA . LYS A 1 466 ? 14.666 -34.159 28.344 1.00 79.36 613 LYS A CA 1
ATOM 3005 C C . LYS A 1 466 ? 13.195 -33.759 28.422 1.00 80.95 613 LYS A C 1
ATOM 3006 O O . LYS A 1 466 ? 12.487 -33.807 27.409 1.00 85.76 613 LYS A O 1
ATOM 3008 N N . GLN A 1 467 ? 12.720 -33.360 29.600 1.00 72.06 614 GLN A N 1
ATOM 3009 C CA . GLN A 1 467 ? 11.340 -32.919 29.771 1.00 81.17 614 GLN A CA 1
ATOM 3010 C C . GLN A 1 467 ? 11.225 -32.185 31.101 1.00 76.83 614 GLN A C 1
ATOM 3011 O O . GLN A 1 467 ? 12.129 -32.228 31.938 1.00 73.26 614 GLN A O 1
ATOM 3017 N N . TRP A 1 468 ? 10.091 -31.519 31.295 1.00 75.75 615 TRP A N 1
ATOM 3018 C CA . TRP A 1 468 ? 9.825 -30.878 32.571 1.00 73.01 615 TRP A CA 1
ATOM 3019 C C . TRP A 1 468 ? 8.328 -30.894 32.841 1.00 75.88 615 TRP A C 1
ATOM 3020 O O . TRP A 1 468 ? 7.512 -30.997 31.924 1.00 80.41 615 TRP A O 1
ATOM 3031 N N . ASN A 1 469 ? 7.974 -30.800 34.119 1.00 73.92 616 ASN A N 1
ATOM 3032 C CA . ASN A 1 469 ? 6.569 -30.839 34.496 1.00 82.51 616 ASN A CA 1
ATOM 3033 C C . ASN A 1 469 ? 6.343 -29.995 35.741 1.00 79.15 616 ASN A C 1
ATOM 3034 O O . ASN A 1 469 ? 7.268 -29.723 36.513 1.00 77.45 616 ASN A O 1
ATOM 3039 N N . VAL A 1 470 ? 5.093 -29.587 35.926 1.00 81.03 617 VAL A N 1
ATOM 3040 C CA . VAL A 1 470 ? 4.659 -28.857 37.106 1.00 80.29 617 VAL A CA 1
ATOM 3041 C C . VAL A 1 470 ? 3.584 -29.688 37.790 1.00 85.53 617 VAL A C 1
ATOM 3042 O O . VAL A 1 470 ? 2.590 -30.065 37.160 1.00 88.92 617 VAL A O 1
ATOM 3046 N N . ASN A 1 471 ? 3.787 -29.981 39.069 1.00 80.45 618 ASN A N 1
ATOM 3047 C CA . ASN A 1 471 ? 2.743 -30.573 39.898 1.00 83.97 618 ASN A CA 1
ATOM 3048 C C . ASN A 1 471 ? 1.982 -29.402 40.499 1.00 86.85 618 ASN A C 1
ATOM 3049 O O . ASN A 1 471 ? 2.443 -28.765 41.450 1.00 85.05 618 ASN A O 1
ATOM 3054 N N . TRP A 1 472 ? 0.816 -29.102 39.925 1.00 87.70 619 TRP A N 1
ATOM 3055 C CA . TRP A 1 472 ? 0.048 -27.943 40.355 1.00 83.53 619 TRP A CA 1
ATOM 3056 C C . TRP A 1 472 ? -0.610 -28.131 41.718 1.00 87.56 619 TRP A C 1
ATOM 3057 O O . TRP A 1 472 ? -1.102 -27.147 42.280 1.00 91.08 619 TRP A O 1
ATOM 3068 N N . GLU A 1 473 ? -0.633 -29.351 42.261 1.00 88.46 620 GLU A N 1
ATOM 3069 C CA . GLU A 1 473 ? -1.098 -29.536 43.632 1.00 90.73 620 GLU A CA 1
ATOM 3070 C C . GLU A 1 473 ? -0.115 -28.919 44.612 1.00 92.65 620 GLU A C 1
ATOM 3071 O O . GLU A 1 473 ? -0.455 -27.991 45.353 1.00 95.77 620 GLU A O 1
ATOM 3073 N N . ILE A 1 474 ? 1.126 -29.421 44.616 1.00 95.14 621 ILE A N 1
ATOM 3074 C CA . ILE A 1 474 ? 2.130 -28.973 45.575 1.00 93.81 621 ILE A CA 1
ATOM 3075 C C . ILE A 1 474 ? 2.989 -27.832 45.045 1.00 88.16 621 ILE A C 1
ATOM 3076 O O . ILE A 1 474 ? 3.924 -27.408 45.737 1.00 91.42 621 ILE A O 1
ATOM 3081 N N . LYS A 1 475 ? 2.683 -27.305 43.855 1.00 87.56 622 LYS A N 1
ATOM 3082 C CA . LYS A 1 475 ? 3.416 -26.191 43.238 1.00 83.27 622 LYS A CA 1
ATOM 3083 C C . LYS A 1 475 ? 4.898 -26.529 43.067 1.00 79.37 622 LYS A C 1
ATOM 3084 O O . LYS A 1 475 ? 5.785 -25.777 43.480 1.00 70.49 622 LYS A O 1
ATOM 3090 N N . MET A 1 476 ? 5.165 -27.673 42.445 1.00 76.98 623 MET A N 1
ATOM 3091 C CA . MET A 1 476 ? 6.518 -28.187 42.317 1.00 72.26 623 MET A CA 1
ATOM 3092 C C . MET A 1 476 ? 6.865 -28.330 40.850 1.00 72.56 623 MET A C 1
ATOM 3093 O O . MET A 1 476 ? 6.141 -28.992 40.105 1.00 74.47 623 MET A O 1
ATOM 3098 N N . VAL A 1 477 ? 7.969 -27.709 40.447 1.00 69.03 624 VAL A N 1
ATOM 3099 C CA . VAL A 1 477 ? 8.544 -27.908 39.124 1.00 69.46 624 VAL A CA 1
ATOM 3100 C C . VAL A 1 477 ? 9.594 -29.001 39.225 1.00 63.46 624 VAL A C 1
ATOM 3101 O O . VAL A 1 477 ? 10.444 -28.975 40.119 1.00 67.00 624 VAL A O 1
ATOM 3105 N N . THR A 1 478 ? 9.540 -29.960 38.313 1.00 64.86 625 THR A N 1
ATOM 3106 C CA . THR A 1 478 ? 10.551 -30.997 38.237 1.00 66.80 625 THR A CA 1
ATOM 3107 C C . THR A 1 478 ? 11.094 -31.039 36.820 1.00 69.27 625 THR A C 1
ATOM 3108 O O . THR A 1 478 ? 10.318 -31.077 35.863 1.00 73.06 625 THR A O 1
ATOM 3112 N N . VAL A 1 479 ? 12.421 -30.989 36.688 1.00 68.74 626 VAL A N 1
ATOM 3113 C CA . VAL A 1 479 ? 13.096 -31.031 35.397 1.00 65.01 626 VAL A CA 1
ATOM 3114 C C . VAL A 1 479 ? 13.908 -32.311 35.333 1.00 65.72 626 VAL A C 1
ATOM 3115 O O . VAL A 1 479 ? 14.627 -32.636 36.282 1.00 69.77 626 VAL A O 1
ATOM 3119 N N . GLU A 1 480 ? 13.794 -33.035 34.227 1.00 66.21 627 GLU A N 1
ATOM 3120 C CA . GLU A 1 480 ? 14.546 -34.264 34.031 1.00 71.90 627 GLU A CA 1
ATOM 3121 C C . GLU A 1 480 ? 15.617 -34.061 32.971 1.00 68.90 627 GLU A C 1
ATOM 3122 O O . GLU A 1 480 ? 15.424 -33.324 32.003 1.00 70.09 627 GLU A O 1
ATOM 3128 N N . PHE A 1 481 ? 16.744 -34.732 33.160 1.00 67.77 628 PHE A N 1
ATOM 3129 C CA . PHE A 1 481 ? 17.937 -34.541 32.354 1.00 68.47 628 PHE A CA 1
ATOM 3130 C C . PHE A 1 481 ? 18.421 -35.894 31.862 1.00 75.61 628 PHE A C 1
ATOM 3131 O O . PHE A 1 481 ? 17.941 -36.947 32.288 1.00 78.88 628 PHE A O 1
ATOM 3139 N N . ALA A 1 482 ? 19.388 -35.858 30.954 1.00 78.56 629 ALA A N 1
ATOM 3140 C CA . ALA A 1 482 ? 19.980 -37.081 30.442 1.00 78.43 629 ALA A CA 1
ATOM 3141 C C . ALA A 1 482 ? 21.228 -37.487 31.204 1.00 86.58 629 ALA A C 1
ATOM 3142 O O . ALA A 1 482 ? 21.574 -38.673 31.206 1.00 94.11 629 ALA A O 1
ATOM 3144 N N . ASP A 1 483 ? 21.894 -36.538 31.869 1.00 80.75 630 ASP A N 1
ATOM 3145 C CA . ASP A 1 483 ? 23.227 -36.761 32.415 1.00 83.46 630 ASP A CA 1
ATOM 3146 C C . ASP A 1 483 ? 23.301 -36.497 33.916 1.00 82.26 630 ASP A C 1
ATOM 3147 O O . ASP A 1 483 ? 24.405 -36.316 34.445 1.00 75.39 630 ASP A O 1
ATOM 3152 N N . GLU A 1 484 ? 22.158 -36.457 34.608 1.00 81.68 631 GLU A N 1
ATOM 3153 C CA . GLU A 1 484 ? 22.129 -36.347 36.067 1.00 75.84 631 GLU A CA 1
ATOM 3154 C C . GLU A 1 484 ? 20.686 -36.475 36.540 1.00 73.16 631 GLU A C 1
ATOM 3155 O O . GLU A 1 484 ? 19.748 -36.577 35.743 1.00 74.21 631 GLU A O 1
ATOM 3161 N N . VAL A 1 485 ? 20.525 -36.448 37.862 1.00 70.74 632 VAL A N 1
ATOM 3162 C CA . VAL A 1 485 ? 19.243 -36.713 38.497 1.00 77.40 632 VAL A CA 1
ATOM 3163 C C . VAL A 1 485 ? 18.325 -35.499 38.351 1.00 74.18 632 VAL A C 1
ATOM 3164 O O . VAL A 1 485 ? 18.768 -34.370 38.113 1.00 71.77 632 VAL A O 1
ATOM 3168 N N . ARG A 1 486 ? 17.023 -35.743 38.494 1.00 76.14 633 ARG A N 1
ATOM 3169 C CA . ARG A 1 486 ? 16.022 -34.698 38.308 1.00 74.00 633 ARG A CA 1
ATOM 3170 C C . ARG A 1 486 ? 16.265 -33.514 39.240 1.00 69.04 633 ARG A C 1
ATOM 3171 O O . ARG A 1 486 ? 16.843 -33.645 40.321 1.00 72.60 633 ARG A O 1
ATOM 3179 N N . LEU A 1 487 ? 15.820 -32.344 38.800 1.00 64.79 634 LEU A N 1
ATOM 3180 C CA . LEU A 1 487 ? 15.841 -31.126 39.596 1.00 64.46 634 LEU A CA 1
ATOM 3181 C C . LEU A 1 487 ? 14.415 -30.810 40.030 1.00 69.38 634 LEU A C 1
ATOM 3182 O O . LEU A 1 487 ? 13.505 -30.819 39.200 1.00 67.96 634 LEU A O 1
ATOM 3187 N N . SER A 1 488 ? 14.213 -30.542 41.318 1.00 61.23 635 SER A N 1
ATOM 3188 C CA . SER A 1 488 ? 12.893 -30.220 41.840 1.00 66.00 635 SER A CA 1
ATOM 3189 C C . SER A 1 488 ? 12.953 -28.955 42.680 1.00 62.61 635 SER A C 1
ATOM 3190 O O . SER A 1 488 ? 13.877 -28.782 43.476 1.00 69.16 635 SER A O 1
ATOM 3193 N N . PHE A 1 489 ? 11.967 -28.073 42.510 1.00 59.27 636 PHE A N 1
ATOM 3194 C CA . PHE A 1 489 ? 11.900 -26.894 43.364 1.00 62.54 636 PHE A CA 1
ATOM 3195 C C . PHE A 1 489 ? 10.455 -26.445 43.503 1.00 60.45 636 PHE A C 1
ATOM 3196 O O . PHE A 1 489 ? 9.597 -26.795 42.694 1.00 65.50 636 PHE A O 1
ATOM 3204 N N . ILE A 1 490 ? 10.196 -25.665 44.551 1.00 63.24 637 ILE A N 1
ATOM 3205 C CA . ILE A 1 490 ? 8.855 -25.199 44.891 1.00 66.94 637 ILE A CA 1
ATOM 3206 C C . ILE A 1 490 ? 8.802 -23.686 44.717 1.00 61.35 637 ILE A C 1
ATOM 3207 O O . ILE A 1 490 ? 9.702 -22.972 45.175 1.00 66.68 637 ILE A O 1
ATOM 3212 N N . CYS A 1 491 ? 7.732 -23.207 44.093 1.00 63.26 638 CYS A N 1
ATOM 3213 C CA . CYS A 1 491 ? 7.444 -21.792 43.924 1.00 66.57 638 CYS A CA 1
ATOM 3214 C C . CYS A 1 491 ? 6.029 -21.525 44.405 1.00 66.02 638 CYS A C 1
ATOM 3215 O O . CYS A 1 491 ? 5.209 -22.438 44.473 1.00 68.23 638 CYS A O 1
ATOM 3218 N N . THR A 1 492 ? 5.727 -20.255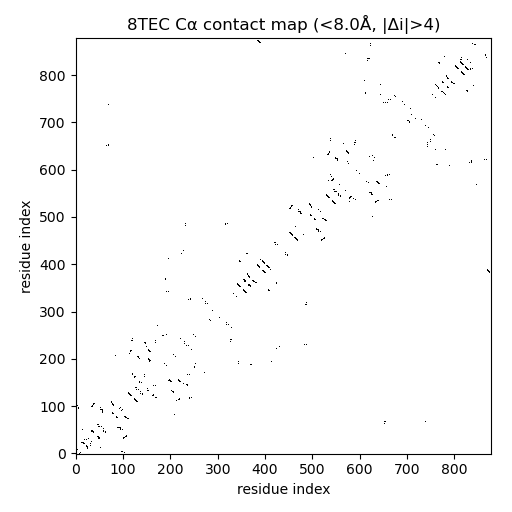 44.682 1.00 63.74 639 THR A N 1
ATOM 3219 C CA . THR A 1 492 ? 4.334 -19.850 44.816 1.00 64.08 639 THR A CA 1
ATOM 3220 C C . THR A 1 492 ? 3.553 -20.205 43.547 1.00 68.65 639 THR A C 1
ATOM 3221 O O . THR A 1 492 ? 4.117 -20.406 42.465 1.00 69.19 639 THR A O 1
ATOM 3225 N N . GLU A 1 493 ? 2.227 -20.263 43.688 1.00 68.16 640 GLU A N 1
ATOM 3226 C CA . GLU A 1 493 ? 1.376 -20.651 42.571 1.00 68.47 640 GLU A CA 1
ATOM 3227 C C . GLU A 1 493 ? 1.559 -19.711 41.384 1.00 67.23 640 GLU A C 1
ATOM 3228 O O . GLU A 1 493 ? 1.678 -20.157 40.236 1.00 62.14 640 GLU A O 1
ATOM 3234 N N . VAL A 1 494 ? 1.555 -18.401 41.639 1.00 66.50 641 VAL A N 1
ATOM 3235 C CA . VAL A 1 494 ? 1.775 -17.441 40.561 1.00 64.56 641 VAL A CA 1
ATOM 3236 C C . VAL A 1 494 ? 3.130 -17.687 39.905 1.00 67.69 641 VAL A C 1
ATOM 3237 O O . VAL A 1 494 ? 3.246 -17.711 38.675 1.00 69.38 641 VAL A O 1
ATOM 3241 N N . ASP A 1 495 ? 4.175 -17.885 40.715 1.00 61.19 642 ASP A N 1
ATOM 3242 C CA . ASP A 1 495 ? 5.502 -18.099 40.147 1.00 64.65 642 ASP A CA 1
ATOM 3243 C C . ASP A 1 495 ? 5.572 -19.394 39.342 1.00 66.80 642 ASP A C 1
ATOM 3244 O O . ASP A 1 495 ? 6.276 -19.445 38.327 1.00 61.15 642 ASP A O 1
ATOM 3249 N N . CYS A 1 496 ? 4.817 -20.430 39.736 1.00 67.70 643 CYS A N 1
ATOM 3250 C CA . CYS A 1 496 ? 4.826 -21.676 38.963 1.00 65.60 643 CYS A CA 1
ATOM 3251 C C . CYS A 1 496 ? 4.368 -21.448 37.528 1.00 59.59 643 CYS A C 1
ATOM 3252 O O . CYS A 1 496 ? 4.976 -21.964 36.585 1.00 61.67 643 CYS A O 1
ATOM 3255 N N . LYS A 1 497 ? 3.289 -20.685 37.337 1.00 60.29 644 LYS A N 1
ATOM 3256 C CA . LYS A 1 497 ? 2.796 -20.448 35.984 1.00 62.20 644 LYS A CA 1
ATOM 3257 C C . LYS A 1 497 ? 3.811 -19.651 35.168 1.00 55.54 644 LYS A C 1
ATOM 3258 O O . LYS A 1 497 ? 4.060 -19.950 33.994 1.00 52.64 644 LYS A O 1
ATOM 3260 N N . VAL A 1 498 ? 4.387 -18.610 35.772 1.00 52.21 645 VAL A N 1
ATOM 3261 C CA . VAL A 1 498 ? 5.333 -17.761 35.056 1.00 58.63 645 VAL A CA 1
ATOM 3262 C C . VAL A 1 498 ? 6.597 -18.543 34.698 1.00 52.05 645 VAL A C 1
ATOM 3263 O O . VAL A 1 498 ? 7.079 -18.477 33.556 1.00 57.40 645 VAL A O 1
ATOM 3267 N N . VAL A 1 499 ? 7.119 -19.331 35.642 1.00 49.30 646 VAL A N 1
ATOM 3268 C CA . VAL A 1 499 ? 8.319 -20.118 35.374 1.00 57.60 646 VAL A CA 1
ATOM 3269 C C . VAL A 1 499 ? 8.060 -21.104 34.247 1.00 56.52 646 VAL A C 1
ATOM 3270 O O . VAL A 1 499 ? 8.862 -21.238 33.312 1.00 51.22 646 VAL A O 1
ATOM 3274 N N . HIS A 1 500 ? 6.912 -21.776 34.292 1.00 55.75 647 HIS A N 1
ATOM 3275 C CA . HIS A 1 500 ? 6.575 -22.729 33.243 1.00 55.53 647 HIS A CA 1
ATOM 3276 C C . HIS A 1 500 ? 6.538 -22.060 31.869 1.00 56.44 647 HIS A C 1
ATOM 3277 O O . HIS A 1 500 ? 7.025 -22.619 30.877 1.00 57.06 647 HIS A O 1
ATOM 3284 N N . GLU A 1 501 ? 5.998 -20.849 31.788 1.00 55.76 648 GLU A N 1
ATOM 3285 C CA . GLU A 1 501 ? 5.971 -20.194 30.486 1.00 56.32 648 GLU A CA 1
ATOM 3286 C C . GLU A 1 501 ? 7.370 -19.739 30.051 1.00 56.49 648 GLU A C 1
ATOM 3287 O O . GLU A 1 501 ? 7.693 -19.808 28.856 1.00 57.19 648 GLU A O 1
ATOM 3293 N N . PHE A 1 502 ? 8.222 -19.305 30.990 1.00 53.84 649 PHE A N 1
ATOM 3294 C CA . PHE A 1 502 ? 9.599 -18.933 30.629 1.00 51.09 649 PHE A CA 1
ATOM 3295 C C . PHE A 1 502 ? 10.371 -20.109 30.057 1.00 51.81 649 PHE A C 1
ATOM 3296 O O . PHE A 1 502 ? 11.076 -19.968 29.052 1.00 52.54 649 PHE A O 1
ATOM 3304 N N . ILE A 1 503 ? 10.313 -21.265 30.719 1.00 52.97 650 ILE A N 1
ATOM 3305 C CA . ILE A 1 503 ? 11.014 -22.435 30.183 1.00 56.34 650 ILE A CA 1
ATOM 3306 C C . ILE A 1 503 ? 10.451 -22.804 28.815 1.00 57.08 650 ILE A C 1
ATOM 3307 O O . ILE A 1 503 ? 11.189 -22.913 27.825 1.00 53.76 650 ILE A O 1
ATOM 3312 N N . GLY A 1 504 ? 9.129 -23.010 28.743 1.00 57.38 651 GLY A N 1
ATOM 3313 C CA . GLY A 1 504 ? 8.506 -23.316 27.462 1.00 56.40 651 GLY A CA 1
ATOM 3314 C C . GLY A 1 504 ? 8.788 -22.260 26.410 1.00 59.75 651 GLY A C 1
ATOM 3315 O O . GLY A 1 504 ? 9.054 -22.583 25.245 1.00 55.37 651 GLY A O 1
ATOM 3316 N N . GLY A 1 505 ? 8.786 -20.984 26.819 1.00 55.95 652 GLY A N 1
ATOM 3317 C CA . GLY A 1 505 ? 9.048 -19.909 25.874 1.00 52.36 652 GLY A CA 1
ATOM 3318 C C . GLY A 1 505 ? 10.451 -19.965 25.291 1.00 52.91 652 GLY A C 1
ATOM 3319 O O . GLY A 1 505 ? 10.632 -19.866 24.073 1.00 53.65 652 GLY A O 1
ATOM 3320 N N . TYR A 1 506 ? 11.469 -20.109 26.157 1.00 50.34 653 TYR A N 1
ATOM 3321 C CA . TYR A 1 506 ? 12.850 -20.181 25.686 1.00 51.24 653 TYR A CA 1
ATOM 3322 C C . TYR A 1 506 ? 13.091 -21.423 24.841 1.00 53.70 653 TYR A C 1
ATOM 3323 O O . TYR A 1 506 ? 13.925 -21.399 23.925 1.00 55.43 653 TYR A O 1
ATOM 3332 N N . ILE A 1 507 ? 12.426 -22.530 25.168 1.00 52.22 654 ILE A N 1
ATOM 3333 C CA . ILE A 1 507 ? 12.534 -23.717 24.325 1.00 55.98 654 ILE A CA 1
ATOM 3334 C C . ILE A 1 507 ? 11.948 -23.433 22.948 1.00 60.43 654 ILE A C 1
ATOM 3335 O O . ILE A 1 507 ? 12.552 -23.756 21.918 1.00 60.51 654 ILE A O 1
ATOM 3340 N N . PHE A 1 508 ? 10.776 -22.791 22.911 1.00 59.18 655 PHE A N 1
ATOM 3341 C CA . PHE A 1 508 ? 10.195 -22.359 21.646 1.00 60.19 655 PHE A CA 1
ATOM 3342 C C . PHE A 1 508 ? 11.168 -21.481 20.859 1.00 59.51 655 PHE A C 1
ATOM 3343 O O . PHE A 1 508 ? 11.430 -21.737 19.679 1.00 63.76 655 PHE A O 1
ATOM 3351 N N . LEU A 1 509 ? 11.735 -20.450 21.500 1.00 52.86 656 LEU A N 1
ATOM 3352 C CA . LEU A 1 509 ? 12.619 -19.546 20.769 1.00 54.20 656 LEU A CA 1
ATOM 3353 C C . LEU A 1 509 ? 13.853 -20.251 20.215 1.00 55.98 656 LEU A C 1
ATOM 3354 O O . LEU A 1 509 ? 14.424 -19.797 19.219 1.00 59.31 656 LEU A O 1
ATOM 3359 N N . SER A 1 510 ? 14.299 -21.336 20.851 1.00 56.12 657 SER A N 1
ATOM 3360 C CA . SER A 1 510 ? 15.499 -22.023 20.383 1.00 61.54 657 SER A CA 1
ATOM 3361 C C . SER A 1 510 ? 15.263 -22.764 19.071 1.00 64.36 657 SER A C 1
ATOM 3362 O O . SER A 1 510 ? 16.230 -23.063 18.369 1.00 66.39 657 SER A O 1
ATOM 3365 N N . THR A 1 511 ? 14.001 -23.061 18.730 1.00 64.77 658 THR A N 1
ATOM 3366 C CA . THR A 1 511 ? 13.667 -23.717 17.465 1.00 71.68 658 THR A CA 1
ATOM 3367 C C . THR A 1 511 ? 13.558 -22.753 16.287 1.00 71.87 658 THR A C 1
ATOM 3368 O O . THR A 1 511 ? 13.272 -23.207 15.180 1.00 75.50 658 THR A O 1
ATOM 3372 N N . ARG A 1 512 ? 13.745 -21.449 16.488 1.00 69.39 659 ARG A N 1
ATOM 3373 C CA . ARG A 1 512 ? 13.705 -20.521 15.368 1.00 67.08 659 ARG A CA 1
ATOM 3374 C C . ARG A 1 512 ? 14.929 -20.723 14.484 1.00 75.86 659 ARG A C 1
ATOM 3375 O O . ARG A 1 512 ? 16.061 -20.795 14.973 1.00 79.15 659 ARG A O 1
ATOM 3383 N N . ALA A 1 513 ? 14.693 -20.832 13.179 1.00 84.32 660 ALA A N 1
ATOM 3384 C CA . ALA A 1 513 ? 15.716 -21.186 12.206 1.00 94.46 660 ALA A CA 1
ATOM 3385 C C . ALA A 1 513 ? 15.936 -20.020 11.256 1.00 104.14 660 ALA A C 1
ATOM 3386 O O . ALA A 1 513 ? 14.968 -19.421 10.776 1.00 108.64 660 ALA A O 1
ATOM 3388 N N . LYS A 1 514 ? 17.209 -19.707 10.987 1.00 119.86 661 LYS A N 1
ATOM 3389 C CA . LYS A 1 514 ? 17.548 -18.610 10.084 1.00 117.67 661 LYS A CA 1
ATOM 3390 C C . LYS A 1 514 ? 16.813 -18.750 8.755 1.00 124.13 661 LYS A C 1
ATOM 3391 O O . LYS A 1 514 ? 16.008 -17.889 8.379 1.00 127.82 661 LYS A O 1
ATOM 3393 N N . ASP A 1 515 ? 17.062 -19.848 8.042 1.00 123.64 662 ASP A N 1
ATOM 3394 C CA . ASP A 1 515 ? 16.328 -20.135 6.816 1.00 130.57 662 ASP A CA 1
ATOM 3395 C C . ASP A 1 515 ? 14.850 -20.341 7.124 1.00 132.85 662 ASP A C 1
ATOM 3396 O O . ASP A 1 515 ? 14.387 -21.482 7.224 1.00 134.33 662 ASP A O 1
ATOM 3398 N N . GLN A 1 516 ? 14.112 -19.245 7.288 1.00 135.71 663 GLN A N 1
ATOM 3399 C CA . GLN A 1 516 ? 12.677 -19.309 7.526 1.00 146.02 663 GLN A CA 1
ATOM 3400 C C . GLN A 1 516 ? 12.067 -17.948 7.225 1.00 146.66 663 GLN A C 1
ATOM 3401 O O . GLN A 1 516 ? 12.765 -16.931 7.175 1.00 142.96 663 GLN A O 1
ATOM 3403 N N . ASN A 1 517 ? 10.756 -17.950 7.006 1.00 142.81 664 ASN A N 1
ATOM 3404 C CA . ASN A 1 517 ? 9.967 -16.735 6.907 1.00 139.59 664 ASN A CA 1
ATOM 3405 C C . ASN A 1 517 ? 9.325 -16.470 8.263 1.00 143.38 664 ASN A C 1
ATOM 3406 O O . ASN A 1 517 ? 9.602 -17.161 9.248 1.00 144.15 664 ASN A O 1
ATOM 3408 N N . GLU A 1 518 ? 8.435 -15.479 8.325 1.00 146.38 665 GLU A N 1
ATOM 3409 C CA . GLU A 1 518 ? 7.719 -15.199 9.566 1.00 148.47 665 GLU A CA 1
ATOM 3410 C C . GLU A 1 518 ? 6.758 -16.337 9.897 1.00 155.29 665 GLU A C 1
ATOM 3411 O O . GLU A 1 518 ? 5.563 -16.108 10.112 1.00 159.67 665 GLU A O 1
ATOM 3413 N N . SER A 1 519 ? 7.275 -17.563 9.944 1.00 157.01 666 SER A N 1
ATOM 3414 C CA . SER A 1 519 ? 6.482 -18.761 10.215 1.00 154.60 666 SER A CA 1
ATOM 3415 C C . SER A 1 519 ? 6.355 -19.017 11.714 1.00 155.01 666 SER A C 1
ATOM 3416 O O . SER A 1 519 ? 6.664 -20.099 12.213 1.00 160.65 666 SER A O 1
ATOM 3419 N N . LEU A 1 520 ? 5.891 -17.999 12.442 1.00 145.36 667 LEU A N 1
ATOM 3420 C CA . LEU A 1 520 ? 5.742 -18.082 13.890 1.00 134.59 667 LEU A CA 1
ATOM 3421 C C . LEU A 1 520 ? 4.682 -19.109 14.264 1.00 127.81 667 LEU A C 1
ATOM 3422 O O . LEU A 1 520 ? 3.491 -18.787 14.336 1.00 123.87 667 LEU A O 1
ATOM 3427 N N . ASP A 1 521 ? 5.112 -20.349 14.498 1.00 119.20 668 ASP A N 1
ATOM 3428 C CA . ASP A 1 521 ? 4.192 -21.414 14.869 1.00 111.96 668 ASP A CA 1
ATOM 3429 C C . ASP A 1 521 ? 3.515 -21.066 16.186 1.00 110.08 668 ASP A C 1
ATOM 3430 O O . ASP A 1 521 ? 4.033 -21.377 17.264 1.00 104.16 668 ASP A O 1
ATOM 3435 N N . GLU A 1 522 ? 2.366 -20.395 16.101 1.00 110.12 669 GLU A N 1
ATOM 3436 C CA . GLU A 1 522 ? 1.623 -20.056 17.307 1.00 102.25 669 GLU A CA 1
ATOM 3437 C C . GLU A 1 522 ? 1.195 -21.313 18.053 1.00 101.81 669 GLU A C 1
ATOM 3438 O O . GLU A 1 522 ? 1.251 -21.358 19.288 1.00 99.35 669 GLU A O 1
ATOM 3444 N N . GLU A 1 523 ? 0.788 -22.353 17.314 1.00 102.49 670 GLU A N 1
ATOM 3445 C CA . GLU A 1 523 ? 0.334 -23.592 17.944 1.00 104.40 670 GLU A CA 1
ATOM 3446 C C . GLU A 1 523 ? 1.440 -24.256 18.760 1.00 98.04 670 GLU A C 1
ATOM 3447 O O . GLU A 1 523 ? 1.155 -24.963 19.733 1.00 92.97 670 GLU A O 1
ATOM 3449 N N . MET A 1 524 ? 2.704 -24.032 18.397 1.00 100.85 671 MET A N 1
ATOM 3450 C CA . MET A 1 524 ? 3.802 -24.666 19.120 1.00 94.87 671 MET A CA 1
ATOM 3451 C C . MET A 1 524 ? 4.143 -23.913 20.404 1.00 90.42 671 MET A C 1
ATOM 3452 O O . MET A 1 524 ? 4.480 -24.536 21.419 1.00 86.56 671 MET A O 1
ATOM 3457 N N . PHE A 1 525 ? 4.062 -22.577 20.382 1.00 86.90 672 PHE A N 1
ATOM 3458 C CA . PHE A 1 525 ? 4.291 -21.808 21.601 1.00 81.71 672 PHE A CA 1
ATOM 3459 C C . PHE A 1 525 ? 3.250 -22.134 22.666 1.00 83.07 672 PHE A C 1
ATOM 3460 O O . PHE A 1 525 ? 3.582 -22.255 23.852 1.00 78.87 672 PHE A O 1
ATOM 3468 N N . TYR A 1 526 ? 1.979 -22.253 22.264 1.00 82.98 673 TYR A N 1
ATOM 3469 C CA . TYR A 1 526 ? 0.922 -22.553 23.224 1.00 80.31 673 TYR A CA 1
ATOM 3470 C C . TYR A 1 526 ? 1.075 -23.948 23.817 1.00 81.38 673 TYR A C 1
ATOM 3471 O O . TYR A 1 526 ? 0.793 -24.144 25.006 1.00 82.19 673 TYR A O 1
ATOM 3480 N N . LYS A 1 527 ? 1.520 -24.923 23.015 1.00 79.84 674 LYS A N 1
ATOM 3481 C CA . LYS A 1 527 ? 1.689 -26.284 23.519 1.00 81.11 674 LYS A CA 1
ATOM 3482 C C . LYS A 1 527 ? 2.823 -26.401 24.538 1.00 85.15 674 LYS A C 1
ATOM 3483 O O . LYS A 1 527 ? 2.795 -27.309 25.378 1.00 82.78 674 LYS A O 1
ATOM 3485 N N . LEU A 1 528 ? 3.812 -25.505 24.495 1.00 88.52 675 LEU A N 1
ATOM 3486 C CA . LEU A 1 528 ? 4.955 -25.595 25.397 1.00 88.41 675 LEU A CA 1
ATOM 3487 C C . LEU A 1 528 ? 4.791 -24.781 26.679 1.00 84.38 675 LEU A C 1
ATOM 3488 O O . LEU A 1 528 ? 5.526 -25.023 27.641 1.00 78.28 675 LEU A O 1
ATOM 3493 N N . THR A 1 529 ? 3.841 -23.843 26.728 1.00 87.25 676 THR A N 1
ATOM 3494 C CA . THR A 1 529 ? 3.726 -22.891 27.830 1.00 83.63 676 THR A CA 1
ATOM 3495 C C . THR A 1 529 ? 2.372 -22.958 28.532 1.00 90.50 676 THR A C 1
ATOM 3496 O O . THR A 1 529 ? 2.010 -22.021 29.249 1.00 94.92 676 THR A O 1
ATOM 3500 N N . SER A 1 530 ? 1.613 -24.034 28.345 1.00 103.41 677 SER A N 1
ATOM 3501 C CA . SER A 1 530 ? 0.313 -24.155 29.001 1.00 103.22 677 SER A CA 1
ATOM 3502 C C . SER A 1 530 ? 0.123 -25.543 29.606 1.00 103.21 677 SER A C 1
ATOM 3503 O O . SER A 1 530 ? -0.518 -26.407 29.007 1.00 106.77 677 SER A O 1
ATOM 3506 N N . GLY B 1 45 ? 27.564 -7.994 -14.224 1.00 108.63 16 GLY B N 1
ATOM 3507 C CA . GLY B 1 45 ? 26.470 -8.826 -14.688 1.00 111.98 16 GLY B CA 1
ATOM 3508 C C . GLY B 1 45 ? 25.120 -8.321 -14.215 1.00 121.97 16 GLY B C 1
ATOM 3509 O O . GLY B 1 45 ? 24.078 -8.885 -14.556 1.00 124.48 16 GLY B O 1
ATOM 3510 N N . THR B 1 46 ? 25.142 -7.249 -13.428 1.00 115.77 17 THR B N 1
ATOM 3511 C CA . THR B 1 46 ? 23.922 -6.676 -12.881 1.00 111.81 17 THR B CA 1
ATOM 3512 C C . THR B 1 46 ? 23.236 -5.774 -13.905 1.00 115.94 17 THR B C 1
ATOM 3513 O O . THR B 1 46 ? 23.884 -5.172 -14.766 1.00 116.91 17 THR B O 1
ATOM 3517 N N . TRP B 1 47 ? 21.906 -5.695 -13.813 1.00 118.21 18 TRP B N 1
ATOM 3518 C CA . TRP B 1 47 ? 21.117 -4.755 -14.600 1.00 114.78 18 TRP B CA 1
ATOM 3519 C C . TRP B 1 47 ? 20.279 -3.871 -13.683 1.00 110.20 18 TRP B C 1
ATOM 3520 O O . TRP B 1 47 ? 19.984 -4.228 -12.539 1.00 108.82 18 TRP B O 1
ATOM 3531 N N . GLU B 1 48 ? 19.893 -2.709 -14.206 1.00 108.05 19 GLU B N 1
ATOM 3532 C CA . GLU B 1 48 ? 19.262 -1.665 -13.410 1.00 105.77 19 GLU B CA 1
ATOM 3533 C C . GLU B 1 48 ? 17.739 -1.731 -13.474 1.00 108.61 19 GLU B C 1
ATOM 3534 O O . GLU B 1 48 ? 17.145 -2.145 -14.476 1.00 99.36 19 GLU B O 1
ATOM 3540 N N . LEU B 1 49 ? 17.116 -1.281 -12.384 1.00 105.86 20 LEU B N 1
ATOM 3541 C CA . LEU B 1 49 ? 15.680 -1.365 -12.173 1.00 98.69 20 LEU B CA 1
ATOM 3542 C C . LEU B 1 49 ? 15.184 -0.022 -11.661 1.00 94.82 20 LEU B C 1
ATOM 3543 O O . LEU B 1 49 ? 15.724 0.502 -10.681 1.00 93.81 20 LEU B O 1
ATOM 3548 N N . SER B 1 50 ? 14.167 0.538 -12.317 1.00 87.01 21 SER B N 1
ATOM 3549 C CA . SER B 1 50 ? 13.629 1.846 -11.951 1.00 84.64 21 SER B CA 1
ATOM 3550 C C . SER B 1 50 ? 12.394 1.657 -11.078 1.00 88.33 21 SER B C 1
ATOM 3551 O O . SER B 1 50 ? 11.352 1.198 -11.560 1.00 90.86 21 SER B O 1
ATOM 3554 N N . VAL B 1 51 ? 12.513 2.023 -9.799 1.00 84.35 22 VAL B N 1
ATOM 3555 C CA . VAL B 1 51 ? 11.421 1.948 -8.832 1.00 82.17 22 VAL B CA 1
ATOM 3556 C C . VAL B 1 51 ? 11.080 3.358 -8.373 1.00 89.61 22 VAL B C 1
ATOM 3557 O O . VAL B 1 51 ? 11.956 4.092 -7.903 1.00 89.29 22 VAL B O 1
ATOM 3561 N N . HIS B 1 52 ? 9.804 3.725 -8.483 1.00 88.69 23 HIS B N 1
ATOM 3562 C CA . HIS B 1 52 ? 9.331 5.043 -8.085 1.00 88.23 23 HIS B CA 1
ATOM 3563 C C . HIS B 1 52 ? 8.631 4.938 -6.734 1.00 88.21 23 HIS B C 1
ATOM 3564 O O . HIS B 1 52 ? 7.718 4.122 -6.562 1.00 87.87 23 HIS B O 1
ATOM 3571 N N . VAL B 1 53 ? 9.066 5.748 -5.775 1.00 86.38 24 VAL B N 1
ATOM 3572 C CA . VAL B 1 53 ? 8.496 5.751 -4.433 1.00 84.50 24 VAL B CA 1
ATOM 3573 C C . VAL B 1 53 ? 7.473 6.882 -4.390 1.00 93.03 24 VAL B C 1
ATOM 3574 O O . VAL B 1 53 ? 7.835 8.052 -4.224 1.00 96.72 24 VAL B O 1
ATOM 3578 N N . THR B 1 54 ? 6.187 6.533 -4.552 1.00 86.00 25 THR B N 1
ATOM 3579 C CA . THR B 1 54 ? 5.126 7.540 -4.520 1.00 85.17 25 THR B CA 1
ATOM 3580 C C . THR B 1 54 ? 5.176 8.364 -3.239 1.00 92.13 25 THR B C 1
ATOM 3581 O O . THR B 1 54 ? 4.910 9.572 -3.258 1.00 92.23 25 THR B O 1
ATOM 3585 N N . ASP B 1 55 ? 5.547 7.732 -2.127 1.00 89.99 26 ASP B N 1
ATOM 3586 C CA . ASP B 1 55 ? 5.541 8.403 -0.834 1.00 96.38 26 ASP B CA 1
ATOM 3587 C C . ASP B 1 55 ? 6.456 9.624 -0.799 1.00 104.34 26 ASP B C 1
ATOM 3588 O O . ASP B 1 55 ? 6.227 10.547 -0.006 1.00 102.79 26 ASP B O 1
ATOM 3593 N N . LEU B 1 56 ? 7.506 9.642 -1.628 1.00 105.02 27 LEU B N 1
ATOM 3594 C CA . LEU B 1 56 ? 8.479 10.727 -1.624 1.00 109.49 27 LEU B CA 1
ATOM 3595 C C . LEU B 1 56 ? 8.675 11.346 -3.004 1.00 115.91 27 LEU B C 1
ATOM 3596 O O . LEU B 1 56 ? 9.596 12.155 -3.177 1.00 120.24 27 LEU B O 1
ATOM 3601 N N . ASN B 1 57 ? 7.830 10.992 -3.980 1.00 119.89 28 ASN B N 1
ATOM 3602 C CA . ASN B 1 57 ? 7.922 11.437 -5.370 1.00 126.35 28 ASN B CA 1
ATOM 3603 C C . ASN B 1 57 ? 9.365 11.470 -5.860 1.00 131.86 28 ASN B C 1
ATOM 3604 O O . ASN B 1 57 ? 9.761 12.364 -6.616 1.00 135.75 28 ASN B O 1
ATOM 3609 N N . ARG B 1 58 ? 10.160 10.501 -5.421 1.00 124.61 29 ARG B N 1
ATOM 3610 C CA . ARG B 1 58 ? 11.552 10.383 -5.813 1.00 126.02 29 ARG B CA 1
ATOM 3611 C C . ARG B 1 58 ? 11.755 9.050 -6.510 1.00 119.15 29 ARG B C 1
ATOM 3612 O O . ARG B 1 58 ? 11.238 8.020 -6.065 1.00 109.54 29 ARG B O 1
ATOM 3614 N N . ASP B 1 59 ? 12.494 9.071 -7.609 1.00 128.06 30 ASP B N 1
ATOM 3615 C CA . ASP B 1 59 ? 12.806 7.845 -8.319 1.00 125.90 30 ASP B CA 1
ATOM 3616 C C . ASP B 1 59 ? 14.122 7.272 -7.806 1.00 118.18 30 ASP B C 1
ATOM 3617 O O . ASP B 1 59 ? 15.062 8.011 -7.502 1.00 116.89 30 ASP B O 1
ATOM 3622 N N . VAL B 1 60 ? 14.167 5.950 -7.679 1.00 107.35 31 VAL B N 1
ATOM 3623 C CA . VAL B 1 60 ? 15.306 5.234 -7.121 1.00 97.72 31 VAL B CA 1
ATOM 3624 C C . VAL B 1 60 ? 15.694 4.133 -8.091 1.00 96.20 31 VAL B C 1
ATOM 3625 O O . VAL B 1 60 ? 14.842 3.356 -8.534 1.00 94.86 31 VAL B O 1
ATOM 3629 N N . THR B 1 61 ? 16.973 4.058 -8.421 1.00 100.03 32 THR B N 1
ATOM 3630 C CA . THR B 1 61 ? 17.452 3.021 -9.318 1.00 96.56 32 THR B CA 1
ATOM 3631 C C . THR B 1 61 ? 18.206 1.966 -8.519 1.00 95.77 32 THR B C 1
ATOM 3632 O O . THR B 1 61 ? 18.910 2.282 -7.554 1.00 88.58 32 THR B O 1
ATOM 3636 N N . LEU B 1 62 ? 18.023 0.706 -8.905 1.00 93.92 33 LEU B N 1
ATOM 3637 C CA . LEU B 1 62 ? 18.563 -0.423 -8.162 1.00 92.88 33 LEU B CA 1
ATOM 3638 C C . LEU B 1 62 ? 19.207 -1.402 -9.133 1.00 96.12 33 LEU B C 1
ATOM 3639 O O . LEU B 1 62 ? 18.588 -1.785 -10.130 1.00 96.60 33 LEU B O 1
ATOM 3644 N N . ARG B 1 63 ? 20.442 -1.809 -8.841 1.00 93.26 34 ARG B N 1
ATOM 3645 C CA . ARG B 1 63 ? 21.080 -2.882 -9.594 1.00 93.97 34 ARG B CA 1
ATOM 3646 C C . ARG B 1 63 ? 20.610 -4.228 -9.060 1.00 89.65 34 ARG B C 1
ATOM 3647 O O . ARG B 1 63 ? 20.725 -4.508 -7.860 1.00 90.50 34 ARG B O 1
ATOM 3655 N N . VAL B 1 64 ? 20.097 -5.065 -9.958 1.00 92.72 35 VAL B N 1
ATOM 3656 C CA . VAL B 1 64 ? 19.424 -6.300 -9.592 1.00 96.33 35 VAL B CA 1
ATOM 3657 C C . VAL B 1 64 ? 19.894 -7.391 -10.545 1.00 107.03 35 VAL B C 1
ATOM 3658 O O . VAL B 1 64 ? 20.475 -7.115 -11.596 1.00 109.60 35 VAL B O 1
ATOM 3662 N N . THR B 1 65 ? 19.650 -8.646 -10.166 1.00 126.80 36 THR B N 1
ATOM 3663 C CA . THR B 1 65 ? 20.124 -9.773 -10.964 1.00 122.34 36 THR B CA 1
ATOM 3664 C C . THR B 1 65 ? 19.026 -10.462 -11.763 1.00 121.68 36 THR B C 1
ATOM 3665 O O . THR B 1 65 ? 19.244 -10.807 -12.928 1.00 131.61 36 THR B O 1
ATOM 3669 N N . GLY B 1 66 ? 17.853 -10.686 -11.178 1.00 117.73 37 GLY B N 1
ATOM 3670 C CA . GLY B 1 66 ? 16.843 -11.473 -11.854 1.00 113.95 37 GLY B CA 1
ATOM 3671 C C . GLY B 1 66 ? 16.523 -12.739 -11.089 1.00 121.85 37 GLY B C 1
ATOM 3672 O O . GLY B 1 66 ? 15.366 -13.170 -11.031 1.00 125.76 37 GLY B O 1
ATOM 3673 N N . GLU B 1 67 ? 17.550 -13.355 -10.504 1.00 121.77 38 GLU B N 1
ATOM 3674 C CA . GLU B 1 67 ? 17.325 -14.365 -9.478 1.00 120.88 38 GLU B CA 1
ATOM 3675 C C . GLU B 1 67 ? 16.913 -13.749 -8.145 1.00 121.08 38 GLU B C 1
ATOM 3676 O O . GLU B 1 67 ? 16.636 -14.489 -7.194 1.00 125.31 38 GLU B O 1
ATOM 3678 N N . VAL B 1 68 ? 16.861 -12.414 -8.070 1.00 116.65 39 VAL B N 1
ATOM 3679 C CA . VAL B 1 68 ? 16.512 -11.708 -6.836 1.00 117.67 39 VAL B CA 1
ATOM 3680 C C . VAL B 1 68 ? 15.026 -11.890 -6.514 1.00 117.98 39 VAL B C 1
ATOM 3681 O O . VAL B 1 68 ? 14.197 -12.170 -7.388 1.00 119.35 39 VAL B O 1
ATOM 3685 N N . HIS B 1 69 ? 14.692 -11.748 -5.232 1.00 116.92 40 HIS B N 1
ATOM 3686 C CA . HIS B 1 69 ? 13.316 -11.834 -4.758 1.00 117.55 40 HIS B CA 1
ATOM 3687 C C . HIS B 1 69 ? 12.633 -10.469 -4.775 1.00 108.88 40 HIS B C 1
ATOM 3688 O O . HIS B 1 69 ? 13.275 -9.428 -4.613 1.00 103.99 40 HIS B O 1
ATOM 3695 N N . ILE B 1 70 ? 11.309 -10.489 -4.974 1.00 110.90 41 ILE B N 1
ATOM 3696 C CA . ILE B 1 70 ? 10.507 -9.278 -4.800 1.00 102.12 41 ILE B CA 1
ATOM 3697 C C . ILE B 1 70 ? 10.735 -8.700 -3.410 1.00 100.92 41 ILE B C 1
ATOM 3698 O O . ILE B 1 70 ? 11.025 -7.508 -3.251 1.00 96.10 41 ILE B O 1
ATOM 3703 N N . GLY B 1 71 ? 10.637 -9.548 -2.383 1.00 103.58 42 GLY B N 1
ATOM 3704 C CA . GLY B 1 71 ? 11.031 -9.127 -1.052 1.00 102.72 42 GLY B CA 1
ATOM 3705 C C . GLY B 1 71 ? 12.438 -8.569 -1.008 1.00 98.85 42 GLY B C 1
ATOM 3706 O O . GLY B 1 71 ? 12.743 -7.707 -0.180 1.00 96.27 42 GLY B O 1
ATOM 3707 N N . GLY B 1 72 ? 13.309 -9.031 -1.909 1.00 106.20 43 GLY B N 1
ATOM 3708 C CA . GLY B 1 72 ? 14.659 -8.492 -1.964 1.00 104.95 43 GLY B CA 1
ATOM 3709 C C . GLY B 1 72 ? 14.694 -7.053 -2.448 1.00 98.60 43 GLY B C 1
ATOM 3710 O O . GLY B 1 72 ? 15.368 -6.204 -1.855 1.00 98.60 43 GLY B O 1
ATOM 3711 N N . VAL B 1 73 ? 13.974 -6.762 -3.538 1.00 92.04 44 VAL B N 1
ATOM 3712 C CA . VAL B 1 73 ? 13.857 -5.387 -4.025 1.00 88.74 44 VAL B CA 1
ATOM 3713 C C . VAL B 1 73 ? 13.335 -4.471 -2.926 1.00 91.69 44 VAL B C 1
ATOM 3714 O O . VAL B 1 73 ? 13.775 -3.322 -2.787 1.00 88.26 44 VAL B O 1
ATOM 3718 N N . MET B 1 74 ? 12.392 -4.966 -2.125 1.00 89.49 45 MET B N 1
ATOM 3719 C CA . MET B 1 74 ? 11.762 -4.111 -1.133 1.00 86.16 45 MET B CA 1
ATOM 3720 C C . MET B 1 74 ? 12.753 -3.712 -0.052 1.00 87.87 45 MET B C 1
ATOM 3721 O O . MET B 1 74 ? 12.785 -2.551 0.374 1.00 89.24 45 MET B O 1
ATOM 3726 N N . LEU B 1 75 ? 13.584 -4.654 0.394 1.00 91.74 46 LEU B N 1
ATOM 3727 C CA . LEU B 1 75 ? 14.520 -4.357 1.473 1.00 88.36 46 LEU B CA 1
ATOM 3728 C C . LEU B 1 75 ? 15.627 -3.418 1.004 1.00 88.07 46 LEU B C 1
ATOM 3729 O O . LEU B 1 75 ? 16.076 -2.553 1.764 1.00 89.01 46 LEU B O 1
ATOM 3734 N N . LYS B 1 76 ? 16.063 -3.557 -0.251 1.00 85.84 47 LYS B N 1
ATOM 3735 C CA . LYS B 1 76 ? 17.039 -2.621 -0.804 1.00 91.51 47 LYS B CA 1
ATOM 3736 C C . LYS B 1 76 ? 16.492 -1.198 -0.815 1.00 91.05 47 LYS B C 1
ATOM 3737 O O . LYS B 1 76 ? 17.224 -0.242 -0.536 1.00 94.18 47 LYS B O 1
ATOM 3740 N N . LEU B 1 77 ? 15.209 -1.034 -1.144 1.00 88.77 48 LEU B N 1
ATOM 3741 C CA . LEU B 1 77 ? 14.611 0.296 -1.109 1.00 87.51 48 LEU B CA 1
ATOM 3742 C C . LEU B 1 77 ? 14.623 0.862 0.299 1.00 90.06 48 LEU B C 1
ATOM 3743 O O . LEU B 1 77 ? 14.853 2.061 0.490 1.00 93.43 48 LEU B O 1
ATOM 3748 N N . VAL B 1 78 ? 14.363 0.014 1.298 1.00 94.86 49 VAL B N 1
ATOM 3749 C CA . VAL B 1 78 ? 14.375 0.460 2.688 1.00 97.01 49 VAL B CA 1
ATOM 3750 C C . VAL B 1 78 ? 15.791 0.820 3.133 1.00 98.18 49 VAL B C 1
ATOM 3751 O O . VAL B 1 78 ? 15.975 1.673 4.010 1.00 96.98 49 VAL B O 1
ATOM 3755 N N . GLU B 1 79 ? 16.812 0.199 2.535 1.00 99.61 50 GLU B N 1
ATOM 3756 C CA . GLU B 1 79 ? 18.185 0.570 2.868 1.00 103.83 50 GLU B CA 1
ATOM 3757 C C . GLU B 1 79 ? 18.562 1.919 2.262 1.00 103.42 50 GLU B C 1
ATOM 3758 O O . GLU B 1 79 ? 19.306 2.693 2.875 1.00 110.40 50 GLU B O 1
ATOM 3764 N N . LYS B 1 80 ? 18.063 2.219 1.062 1.00 95.64 51 LYS B N 1
ATOM 3765 C CA . LYS B 1 80 ? 18.454 3.449 0.383 1.00 92.10 51 LYS B CA 1
ATOM 3766 C C . LYS B 1 80 ? 17.681 4.656 0.904 1.00 90.41 51 LYS B C 1
ATOM 3767 O O . LYS B 1 80 ? 18.238 5.755 0.997 1.00 92.82 51 LYS B O 1
ATOM 3769 N N . LEU B 1 81 ? 16.403 4.476 1.234 1.00 87.23 52 LEU B N 1
ATOM 3770 C CA . LEU B 1 81 ? 15.577 5.534 1.796 1.00 90.55 52 LEU B CA 1
ATOM 3771 C C . LEU B 1 81 ? 15.613 5.431 3.321 1.00 91.01 52 LEU B C 1
ATOM 3772 O O . LEU B 1 81 ? 16.343 4.612 3.881 1.00 95.65 52 LEU B O 1
ATOM 3774 N N . ASP B 1 82 ? 14.808 6.247 4.003 1.00 88.08 53 ASP B N 1
ATOM 3775 C CA . ASP B 1 82 ? 14.837 6.342 5.460 1.00 83.92 53 ASP B CA 1
ATOM 3776 C C . ASP B 1 82 ? 14.858 4.964 6.126 1.00 88.67 53 ASP B C 1
ATOM 3777 O O . ASP B 1 82 ? 14.009 4.110 5.850 1.00 86.86 53 ASP B O 1
ATOM 3782 N N . VAL B 1 83 ? 15.855 4.743 6.997 1.00 88.38 54 VAL B N 1
ATOM 3783 C CA . VAL B 1 83 ? 15.911 3.517 7.799 1.00 87.01 54 VAL B CA 1
ATOM 3784 C C . VAL B 1 83 ? 15.055 3.601 9.049 1.00 81.89 54 VAL B C 1
ATOM 3785 O O . VAL B 1 83 ? 14.877 2.584 9.732 1.00 84.22 54 VAL B O 1
ATOM 3789 N N . LYS B 1 84 ? 14.524 4.782 9.368 1.00 86.48 55 LYS B N 1
ATOM 3790 C CA . LYS B 1 84 ? 13.682 4.976 10.543 1.00 91.88 55 LYS B CA 1
ATOM 3791 C C . LYS B 1 84 ? 12.199 4.853 10.202 1.00 89.80 55 LYS B C 1
ATOM 3792 O O . LYS B 1 84 ? 11.427 4.303 10.996 1.00 89.36 55 LYS B O 1
ATOM 3796 N N . LYS B 1 85 ? 11.795 5.325 9.021 1.00 91.82 56 LYS B N 1
ATOM 3797 C CA . LYS B 1 85 ? 10.381 5.366 8.655 1.00 96.82 56 LYS B CA 1
ATOM 3798 C C . LYS B 1 85 ? 9.777 3.964 8.569 1.00 86.95 56 LYS B C 1
ATOM 3799 O O . LYS B 1 85 ? 10.467 2.973 8.313 1.00 84.70 56 LYS B O 1
ATOM 3801 N N . ASP B 1 86 ? 8.467 3.891 8.788 1.00 87.61 57 ASP B N 1
ATOM 3802 C CA . ASP B 1 86 ? 7.735 2.633 8.678 1.00 84.62 57 ASP B CA 1
ATOM 3803 C C . ASP B 1 86 ? 7.373 2.384 7.217 1.00 77.66 57 ASP B C 1
ATOM 3804 O O . ASP B 1 86 ? 6.586 3.134 6.627 1.00 77.48 57 ASP B O 1
ATOM 3809 N N . TRP B 1 87 ? 7.936 1.322 6.640 1.00 74.90 58 TRP B N 1
ATOM 3810 C CA . TRP B 1 87 ? 7.685 0.942 5.256 1.00 77.97 58 TRP B CA 1
ATOM 3811 C C . TRP B 1 87 ? 6.796 -0.290 5.147 1.00 77.26 58 TRP B C 1
ATOM 3812 O O . TRP B 1 87 ? 6.647 -0.841 4.053 1.00 78.80 58 TRP B O 1
ATOM 3823 N N . SER B 1 88 ? 6.201 -0.736 6.249 1.00 73.87 59 SER B N 1
ATOM 3824 C CA . SER B 1 88 ? 5.521 -2.020 6.230 1.00 80.37 59 SER B CA 1
ATOM 3825 C C . SER B 1 88 ? 4.178 -1.978 5.489 1.00 80.18 59 SER B C 1
ATOM 3826 O O . SER B 1 88 ? 3.639 -3.039 5.164 1.00 81.46 59 SER B O 1
ATOM 3829 N N . ASP B 1 89 ? 3.639 -0.795 5.183 1.00 74.87 60 ASP B N 1
ATOM 3830 C CA . ASP B 1 89 ? 2.451 -0.707 4.340 1.00 76.91 60 ASP B CA 1
ATOM 3831 C C . ASP B 1 89 ? 2.787 -0.670 2.851 1.00 74.67 60 ASP B C 1
ATOM 3832 O O . ASP B 1 89 ? 1.895 -0.910 2.026 1.00 71.28 60 ASP B O 1
ATOM 3837 N N . HIS B 1 90 ? 4.044 -0.415 2.488 1.00 67.06 61 HIS B N 1
ATOM 3838 C CA . HIS B 1 90 ? 4.409 -0.270 1.086 1.00 71.80 61 HIS B CA 1
ATOM 3839 C C . HIS B 1 90 ? 4.510 -1.621 0.388 1.00 70.86 61 HIS B C 1
ATOM 3840 O O . HIS B 1 90 ? 4.944 -2.615 0.977 1.00 70.13 61 HIS B O 1
ATOM 3847 N N . ALA B 1 91 ? 4.066 -1.649 -0.870 1.00 70.18 62 ALA B N 1
ATOM 3848 C CA . ALA B 1 91 ? 4.176 -2.812 -1.735 1.00 72.41 62 ALA B CA 1
ATOM 3849 C C . ALA B 1 91 ? 4.516 -2.331 -3.141 1.00 73.10 62 ALA B C 1
ATOM 3850 O O . ALA B 1 91 ? 4.463 -1.133 -3.439 1.00 70.33 62 ALA B O 1
ATOM 3852 N N . LEU B 1 92 ? 4.866 -3.277 -4.014 1.00 71.68 63 LEU B N 1
ATOM 3853 C CA . LEU B 1 92 ? 5.316 -2.964 -5.363 1.00 75.51 63 LEU B CA 1
ATOM 3854 C C . LEU B 1 92 ? 4.155 -3.029 -6.342 1.00 82.95 63 LEU B C 1
ATOM 3855 O O . LEU B 1 92 ? 3.443 -4.036 -6.411 1.00 85.17 63 LEU B O 1
ATOM 3860 N N . TRP B 1 93 ? 3.985 -1.954 -7.105 1.00 76.26 64 TRP B N 1
ATOM 3861 C CA . TRP B 1 93 ? 2.947 -1.826 -8.111 1.00 82.11 64 TRP B CA 1
ATOM 3862 C C . TRP B 1 93 ? 3.596 -1.660 -9.477 1.00 85.82 64 TRP B C 1
ATOM 3863 O O . TRP B 1 93 ? 4.612 -0.966 -9.613 1.00 83.08 64 TRP B O 1
ATOM 3874 N N . TRP B 1 94 ? 3.009 -2.303 -10.482 1.00 82.47 65 TRP B N 1
ATOM 3875 C CA . TRP B 1 94 ? 3.541 -2.341 -11.845 1.00 83.47 65 TRP B CA 1
ATOM 3876 C C . TRP B 1 94 ? 2.470 -1.757 -12.764 1.00 87.14 65 TRP B C 1
ATOM 3877 O O . TRP B 1 94 ? 1.636 -2.492 -13.304 1.00 85.18 65 TRP B O 1
ATOM 3888 N N . GLU B 1 95 ? 2.502 -0.430 -12.947 1.00 84.00 66 GLU B N 1
ATOM 3889 C CA . GLU B 1 95 ? 1.390 0.249 -13.609 1.00 85.80 66 GLU B CA 1
ATOM 3890 C C . GLU B 1 95 ? 1.217 -0.217 -15.048 1.00 90.41 66 GLU B C 1
ATOM 3891 O O . GLU B 1 95 ? 0.089 -0.278 -15.549 1.00 83.89 66 GLU B O 1
ATOM 3894 N N . LYS B 1 96 ? 2.312 -0.552 -15.728 1.00 91.04 67 LYS B N 1
ATOM 3895 C CA . LYS B 1 96 ? 2.185 -1.059 -17.086 1.00 91.73 67 LYS B CA 1
ATOM 3896 C C . LYS B 1 96 ? 1.461 -2.402 -17.115 1.00 90.61 67 LYS B C 1
ATOM 3897 O O . LYS B 1 96 ? 0.719 -2.684 -18.062 1.00 90.04 67 LYS B O 1
ATOM 3899 N N . LYS B 1 97 ? 1.637 -3.234 -16.088 1.00 87.65 68 LYS B N 1
ATOM 3900 C CA . LYS B 1 97 ? 1.008 -4.550 -16.063 1.00 87.52 68 LYS B CA 1
ATOM 3901 C C . LYS B 1 97 ? -0.284 -4.592 -15.246 1.00 90.00 68 LYS B C 1
ATOM 3902 O O . LYS B 1 97 ? -0.907 -5.654 -15.156 1.00 88.14 68 LYS B O 1
ATOM 3904 N N . ARG B 1 98 ? -0.703 -3.470 -14.658 1.00 89.03 69 ARG B N 1
ATOM 3905 C CA . ARG B 1 98 ? -1.951 -3.398 -13.883 1.00 91.82 69 ARG B CA 1
ATOM 3906 C C . ARG B 1 98 ? -2.010 -4.468 -12.790 1.00 83.41 69 ARG B C 1
ATOM 3907 O O . ARG B 1 98 ? -3.043 -5.103 -12.566 1.00 85.93 69 ARG B O 1
ATOM 3909 N N . THR B 1 99 ? -0.898 -4.675 -12.092 1.00 86.39 70 THR B N 1
ATOM 3910 C CA . THR B 1 99 ? -0.870 -5.741 -11.102 1.00 86.54 70 THR B CA 1
ATOM 3911 C C . THR B 1 99 ? 0.018 -5.362 -9.922 1.00 89.01 70 THR B C 1
ATOM 3912 O O . THR B 1 99 ? 1.027 -4.668 -10.080 1.00 86.18 70 THR B O 1
ATOM 3916 N N . TRP B 1 100 ? -0.387 -5.805 -8.735 1.00 84.31 71 TRP B N 1
ATOM 3917 C CA . TRP B 1 100 ? 0.468 -5.710 -7.566 1.00 88.65 71 TRP B CA 1
ATOM 3918 C C . TRP B 1 100 ? 1.467 -6.862 -7.556 1.00 93.72 71 TRP B C 1
ATOM 3919 O O . TRP B 1 100 ? 1.151 -7.984 -7.965 1.00 89.38 71 TRP B O 1
ATOM 3930 N N . LEU B 1 101 ? 2.683 -6.573 -7.088 1.00 92.97 72 LEU B N 1
ATOM 3931 C CA . LEU B 1 101 ? 3.701 -7.597 -6.861 1.00 93.36 72 LEU B CA 1
ATOM 3932 C C . LEU B 1 101 ? 3.726 -7.863 -5.358 1.00 93.17 72 LEU B C 1
ATOM 3933 O O . LEU B 1 101 ? 4.576 -7.368 -4.614 1.00 94.81 72 LEU B O 1
ATOM 3938 N N . LEU B 1 102 ? 2.745 -8.643 -4.910 1.00 90.35 73 LEU B N 1
ATOM 3939 C CA . LEU B 1 102 ? 2.549 -8.917 -3.496 1.00 89.44 73 LEU B CA 1
ATOM 3940 C C . LEU B 1 102 ? 3.082 -10.283 -3.089 1.00 95.19 73 LEU B C 1
ATOM 3941 O O . LEU B 1 102 ? 2.837 -10.721 -1.962 1.00 97.42 73 LEU B O 1
ATOM 3943 N N . LYS B 1 103 ? 3.812 -10.960 -3.972 1.00 98.44 74 LYS B N 1
ATOM 3944 C CA . LYS B 1 103 ? 4.476 -12.221 -3.649 1.00 106.44 74 LYS B CA 1
ATOM 3945 C C . LYS B 1 103 ? 5.951 -11.928 -3.366 1.00 109.01 74 LYS B C 1
ATOM 3946 O O . LYS B 1 103 ? 6.736 -11.686 -4.288 1.00 110.00 74 LYS B O 1
ATOM 3948 N N . THR B 1 104 ? 6.331 -11.952 -2.085 1.00 107.58 75 THR B N 1
ATOM 3949 C CA . THR B 1 104 ? 7.707 -11.617 -1.717 1.00 110.86 75 THR B CA 1
ATOM 3950 C C . THR B 1 104 ? 8.661 -12.777 -1.972 1.00 118.84 75 THR B C 1
ATOM 3951 O O . THR B 1 104 ? 9.824 -12.558 -2.332 1.00 116.29 75 THR B O 1
ATOM 3955 N N . HIS B 1 105 ? 8.194 -14.012 -1.777 1.00 134.68 76 HIS B N 1
ATOM 3956 C CA . HIS B 1 105 ? 9.019 -15.183 -2.042 1.00 132.47 76 HIS B CA 1
ATOM 3957 C C . HIS B 1 105 ? 9.273 -15.401 -3.529 1.00 125.77 76 HIS B C 1
ATOM 3958 O O . HIS B 1 105 ? 10.154 -16.194 -3.876 1.00 134.49 76 HIS B O 1
ATOM 3960 N N . TRP B 1 106 ? 8.537 -14.722 -4.405 1.00 117.72 77 TRP B N 1
ATOM 3961 C CA . TRP B 1 106 ? 8.746 -14.866 -5.837 1.00 123.35 77 TRP B CA 1
ATOM 3962 C C . TRP B 1 106 ? 10.035 -14.177 -6.277 1.00 124.21 77 TRP B C 1
ATOM 3963 O O . TRP B 1 106 ? 10.600 -13.339 -5.570 1.00 123.83 77 TRP B O 1
ATOM 3974 N N . THR B 1 107 ? 10.486 -14.533 -7.475 1.00 124.44 78 THR B N 1
ATOM 3975 C CA . THR B 1 107 ? 11.659 -13.935 -8.093 1.00 124.50 78 THR B CA 1
ATOM 3976 C C . THR B 1 107 ? 11.248 -12.937 -9.168 1.00 123.36 78 THR B C 1
ATOM 3977 O O . THR B 1 107 ? 10.148 -13.002 -9.721 1.00 128.57 78 THR B O 1
ATOM 3981 N N . LEU B 1 108 ? 12.164 -12.008 -9.465 1.00 121.65 79 LEU B N 1
ATOM 3982 C CA . LEU B 1 108 ? 11.955 -11.093 -10.583 1.00 121.82 79 LEU B CA 1
ATOM 3983 C C . LEU B 1 108 ? 11.804 -11.847 -11.897 1.00 124.34 79 LEU B C 1
ATOM 3984 O O . LEU B 1 108 ? 11.089 -11.389 -12.797 1.00 119.87 79 LEU B O 1
ATOM 3989 N N . ASP B 1 109 ? 12.473 -12.997 -12.025 1.00 139.60 80 ASP B N 1
ATOM 3990 C CA . ASP B 1 109 ? 12.318 -13.821 -13.218 1.00 138.93 80 ASP B CA 1
ATOM 3991 C C . ASP B 1 109 ? 10.913 -14.409 -13.304 1.00 140.00 80 ASP B C 1
ATOM 3992 O O . ASP B 1 109 ? 10.298 -14.398 -14.377 1.00 139.35 80 ASP B O 1
ATOM 3994 N N . LYS B 1 110 ? 10.381 -14.911 -12.184 1.00 130.00 81 LYS B N 1
ATOM 3995 C CA . LYS B 1 110 ? 9.022 -15.444 -12.170 1.00 124.33 81 LYS B CA 1
ATOM 3996 C C . LYS B 1 110 ? 7.962 -14.378 -12.428 1.00 128.04 81 LYS B C 1
ATOM 3997 O O . LYS B 1 110 ? 6.786 -14.726 -12.573 1.00 136.51 81 LYS B O 1
ATOM 4000 N N . CYS B 1 111 ? 8.340 -13.101 -12.489 1.00 127.74 82 CYS B N 1
ATOM 4001 C CA . CYS B 1 111 ? 7.403 -12.013 -12.738 1.00 122.45 82 CYS B CA 1
ATOM 4002 C C . CYS B 1 111 ? 7.561 -11.392 -14.119 1.00 117.59 82 CYS B C 1
ATOM 4003 O O . CYS B 1 111 ? 6.776 -10.507 -14.478 1.00 109.86 82 CYS B O 1
ATOM 4006 N N . GLY B 1 112 ? 8.554 -11.819 -14.896 1.00 120.83 83 GLY B N 1
ATOM 4007 C CA . GLY B 1 112 ? 8.788 -11.228 -16.197 1.00 115.21 83 GLY B CA 1
ATOM 4008 C C . GLY B 1 112 ? 9.314 -9.813 -16.172 1.00 109.18 83 GLY B C 1
ATOM 4009 O O . GLY B 1 112 ? 9.273 -9.135 -17.203 1.00 107.94 83 GLY B O 1
ATOM 4010 N N . ILE B 1 113 ? 9.800 -9.344 -15.026 1.00 111.47 84 ILE B N 1
ATOM 4011 C CA . ILE B 1 113 ? 10.389 -8.013 -14.932 1.00 108.92 84 ILE B CA 1
ATOM 4012 C C . ILE B 1 113 ? 11.772 -8.050 -15.573 1.00 109.02 84 ILE B C 1
ATOM 4013 O O . ILE B 1 113 ? 12.637 -8.831 -15.163 1.00 112.12 84 ILE B O 1
ATOM 4015 N N . GLN B 1 114 ? 11.972 -7.223 -16.591 1.00 113.84 85 GLN B N 1
ATOM 4016 C CA . GLN B 1 114 ? 13.278 -6.976 -17.179 1.00 112.46 85 GLN B CA 1
ATOM 4017 C C . GLN B 1 114 ? 13.645 -5.516 -16.927 1.00 116.57 85 GLN B C 1
ATOM 4018 O O . GLN B 1 114 ? 12.925 -4.785 -16.237 1.00 115.23 85 GLN B O 1
ATOM 4020 N N . ALA B 1 115 ? 14.777 -5.088 -17.488 1.00 116.18 86 ALA B N 1
ATOM 4021 C CA . ALA B 1 115 ? 15.224 -3.711 -17.298 1.00 114.06 86 ALA B CA 1
ATOM 4022 C C . ALA B 1 115 ? 14.231 -2.692 -17.836 1.00 113.65 86 ALA B C 1
ATOM 4023 O O . ALA B 1 115 ? 14.334 -1.509 -17.492 1.00 110.13 86 ALA B O 1
ATOM 4025 N N . ASP B 1 116 ? 13.276 -3.117 -18.662 1.00 117.41 87 ASP B N 1
ATOM 4026 C CA . ASP B 1 116 ? 12.240 -2.240 -19.182 1.00 121.35 87 ASP B CA 1
ATOM 4027 C C . ASP B 1 116 ? 11.026 -2.157 -18.263 1.00 125.27 87 ASP B C 1
ATOM 4028 O O . ASP B 1 116 ? 9.963 -1.705 -18.702 1.00 136.89 87 ASP B O 1
ATOM 4030 N N . ALA B 1 117 ? 11.161 -2.575 -17.000 1.00 119.54 88 ALA B N 1
ATOM 4031 C CA . ALA B 1 117 ? 10.049 -2.633 -16.054 1.00 112.62 88 ALA B CA 1
ATOM 4032 C C . ALA B 1 117 ? 10.189 -1.501 -15.043 1.00 113.70 88 ALA B C 1
ATOM 4033 O O . ALA B 1 117 ? 11.060 -1.544 -14.166 1.00 108.34 88 ALA B O 1
ATOM 4035 N N . LYS B 1 118 ? 9.322 -0.497 -15.161 1.00 118.21 89 LYS B N 1
ATOM 4036 C CA . LYS B 1 118 ? 9.255 0.593 -14.198 1.00 106.77 89 LYS B CA 1
ATOM 4037 C C . LYS B 1 118 ? 8.224 0.227 -13.134 1.00 97.34 89 LYS B C 1
ATOM 4038 O O . LYS B 1 118 ? 7.030 0.121 -13.425 1.00 99.24 89 LYS B O 1
ATOM 4040 N N . LEU B 1 119 ? 8.680 0.022 -11.908 1.00 94.67 90 LEU B N 1
ATOM 4041 C CA . LEU B 1 119 ? 7.791 -0.330 -10.814 1.00 89.77 90 LEU B CA 1
ATOM 4042 C C . LEU B 1 119 ? 7.523 0.884 -9.937 1.00 85.28 90 LEU B C 1
ATOM 4043 O O . LEU B 1 119 ? 8.157 1.933 -10.059 1.00 83.60 90 LEU B O 1
ATOM 4048 N N . GLN B 1 120 ? 6.559 0.725 -9.040 1.00 84.92 91 GLN B N 1
ATOM 4049 C CA . GLN B 1 120 ? 6.268 1.733 -8.038 1.00 85.54 91 GLN B CA 1
ATOM 4050 C C . GLN B 1 120 ? 6.302 1.105 -6.656 1.00 78.95 91 GLN B C 1
ATOM 4051 O O . GLN B 1 120 ? 5.967 -0.069 -6.474 1.00 79.61 91 GLN B O 1
ATOM 4057 N N . PHE B 1 121 ? 6.723 1.900 -5.683 1.00 78.19 92 PHE B N 1
ATOM 4058 C CA . PHE B 1 121 ? 6.763 1.486 -4.289 1.00 74.17 92 PHE B CA 1
ATOM 4059 C C . PHE B 1 121 ? 5.844 2.436 -3.547 1.00 74.59 92 PHE B C 1
ATOM 4060 O O . PHE B 1 121 ? 6.151 3.626 -3.427 1.00 81.92 92 PHE B O 1
ATOM 4068 N N . THR B 1 122 ? 4.722 1.916 -3.053 1.00 69.35 93 THR B N 1
ATOM 4069 C CA . THR B 1 122 ? 3.596 2.779 -2.732 1.00 72.12 93 THR B CA 1
ATOM 4070 C C . THR B 1 122 ? 2.798 2.196 -1.575 1.00 69.79 93 THR B C 1
ATOM 4071 O O . THR B 1 122 ? 2.749 0.971 -1.403 1.00 68.22 93 THR B O 1
ATOM 4075 N N . PRO B 1 123 ? 2.198 3.043 -0.746 1.00 67.59 94 PRO B N 1
ATOM 4076 C CA . PRO B 1 123 ? 1.370 2.521 0.346 1.00 73.04 94 PRO B CA 1
ATOM 4077 C C . PRO B 1 123 ? 0.157 1.793 -0.207 1.00 68.63 94 PRO B C 1
ATOM 4078 O O . PRO B 1 123 ? -0.487 2.244 -1.157 1.00 68.56 94 PRO B O 1
ATOM 4082 N N . GLN B 1 124 ? -0.100 0.619 0.365 1.00 69.73 95 GLN B N 1
ATOM 4083 C CA . GLN B 1 124 ? -1.308 -0.127 0.055 1.00 72.04 95 GLN B CA 1
ATOM 4084 C C . GLN B 1 124 ? -2.554 0.653 0.468 1.00 68.49 95 GLN B C 1
ATOM 4085 O O . GLN B 1 124 ? -3.437 0.911 -0.351 1.00 63.30 95 GLN B O 1
ATOM 4091 N N . HIS B 1 125 ? -2.632 1.039 1.742 1.00 66.94 96 HIS B N 1
ATOM 4092 C CA . HIS B 1 125 ? -3.742 1.835 2.257 1.00 66.60 96 HIS B CA 1
ATOM 4093 C C . HIS B 1 125 ? -3.630 3.275 1.788 1.00 70.88 96 HIS B C 1
ATOM 4094 O O . HIS B 1 125 ? -2.585 3.920 1.959 1.00 71.81 96 HIS B O 1
ATOM 4101 N N . LYS B 1 126 ? -4.702 3.765 1.174 1.00 65.39 97 LYS B N 1
ATOM 4102 C CA . LYS B 1 126 ? -4.777 5.120 0.659 1.00 66.66 97 LYS B CA 1
ATOM 4103 C C . LYS B 1 126 ? -6.120 5.737 1.044 1.00 76.37 97 LYS B C 1
ATOM 4104 O O . LYS B 1 126 ? -7.043 5.060 1.518 1.00 68.66 97 LYS B O 1
ATOM 4110 N N . LEU B 1 127 ? -6.214 7.046 0.834 1.00 77.07 98 LEU B N 1
ATOM 4111 C CA . LEU B 1 127 ? -7.435 7.778 1.114 1.00 77.48 98 LEU B CA 1
ATOM 4112 C C . LEU B 1 127 ? -8.392 7.647 -0.065 1.00 77.73 98 LEU B C 1
ATOM 4113 O O . LEU B 1 127 ? -8.003 7.846 -1.220 1.00 82.87 98 LEU B O 1
ATOM 4115 N N . LEU B 1 128 ? -9.643 7.301 0.233 1.00 71.27 99 LEU B N 1
ATOM 4116 C CA . LEU B 1 128 ? -10.681 7.111 -0.776 1.00 75.12 99 LEU B CA 1
ATOM 4117 C C . LEU B 1 128 ? -11.912 7.902 -0.361 1.00 70.43 99 LEU B C 1
ATOM 4118 O O . LEU B 1 128 ? -12.421 7.722 0.753 1.00 69.90 99 LEU B O 1
ATOM 4123 N N . ARG B 1 129 ? -12.370 8.789 -1.240 1.00 63.75 100 ARG B N 1
ATOM 4124 C CA . ARG B 1 129 ? -13.598 9.526 -0.993 1.00 69.63 100 ARG B CA 1
ATOM 4125 C C . ARG B 1 129 ? -14.799 8.692 -1.430 1.00 70.92 100 ARG B C 1
ATOM 4126 O O . ARG B 1 129 ? -14.750 7.990 -2.447 1.00 69.77 100 ARG B O 1
ATOM 4134 N N . LEU B 1 130 ? -15.871 8.771 -0.652 1.00 65.18 101 LEU B N 1
ATOM 4135 C CA . LEU B 1 130 ? -17.106 8.051 -0.913 1.00 66.28 101 LEU B CA 1
ATOM 4136 C C . LEU B 1 130 ? -18.294 8.992 -0.794 1.00 64.27 101 LEU B C 1
ATOM 4137 O O . LEU B 1 130 ? -18.389 9.773 0.155 1.00 64.95 101 LEU B O 1
ATOM 4142 N N . GLN B 1 131 ? -19.192 8.928 -1.766 1.00 59.67 102 GLN B N 1
ATOM 4143 C CA . GLN B 1 131 ? -20.527 9.491 -1.615 1.00 67.15 102 GLN B CA 1
ATOM 4144 C C . GLN B 1 131 ? -21.457 8.375 -1.155 1.00 60.19 102 GLN B C 1
ATOM 4145 O O . GLN B 1 131 ? -21.552 7.328 -1.809 1.00 57.72 102 GLN B O 1
ATOM 4151 N N . LEU B 1 132 ? -22.090 8.583 -0.020 1.00 60.21 103 LEU B N 1
ATOM 4152 C CA . LEU B 1 132 ? -23.041 7.642 0.551 1.00 62.78 103 LEU B CA 1
ATOM 4153 C C . LEU B 1 132 ? -24.391 7.761 -0.157 1.00 57.15 103 LEU B C 1
ATOM 4154 O O . LEU B 1 132 ? -24.665 8.756 -0.830 1.00 59.63 103 LEU B O 1
ATOM 4159 N N . PRO B 1 133 ? -25.264 6.762 -0.023 1.00 55.97 104 PRO B N 1
ATOM 4160 C CA . PRO B 1 133 ? -26.619 6.917 -0.578 1.00 53.90 104 PRO B CA 1
ATOM 4161 C C . PRO B 1 133 ? -27.321 8.188 -0.125 1.00 57.73 104 PRO B C 1
ATOM 4162 O O . PRO B 1 133 ? -28.132 8.720 -0.889 1.00 61.09 104 PRO B O 1
ATOM 4166 N N . ASN B 1 134 ? -27.026 8.711 1.082 1.00 60.75 105 ASN B N 1
ATOM 4167 C CA . ASN B 1 134 ? -27.630 9.965 1.542 1.00 61.66 105 ASN B CA 1
ATOM 4168 C C . ASN B 1 134 ? -26.990 11.198 0.901 1.00 67.31 105 ASN B C 1
ATOM 4169 O O . ASN B 1 134 ? -27.319 12.327 1.290 1.00 67.16 105 ASN B O 1
ATOM 4174 N N . MET B 1 135 ? -26.090 10.989 -0.064 1.00 63.67 106 MET B N 1
ATOM 4175 C CA . MET B 1 135 ? -25.410 11.996 -0.875 1.00 68.68 106 MET B CA 1
ATOM 4176 C C . MET B 1 135 ? -24.325 12.771 -0.129 1.00 66.67 106 MET B C 1
ATOM 4177 O O . MET B 1 135 ? -23.737 13.699 -0.708 1.00 68.86 106 MET B O 1
ATOM 4182 N N . LYS B 1 136 ? -24.011 12.407 1.111 1.00 66.33 107 LYS B N 1
ATOM 4183 C CA . LYS B 1 136 ? -22.922 13.026 1.854 1.00 71.08 107 LYS B CA 1
ATOM 4184 C C . LYS B 1 136 ? -21.593 12.333 1.539 1.00 71.02 107 LYS B C 1
ATOM 4185 O O . LYS B 1 136 ? -21.542 11.127 1.276 1.00 65.05 107 LYS B O 1
ATOM 4187 N N . TYR B 1 137 ? -20.510 13.111 1.564 1.00 75.56 108 TYR B N 1
ATOM 4188 C CA . TYR B 1 137 ? -19.177 12.586 1.282 1.00 71.83 108 TYR B CA 1
ATOM 4189 C C . TYR B 1 137 ? -18.441 12.279 2.574 1.00 72.55 108 TYR B C 1
ATOM 4190 O O . TYR B 1 137 ? -18.494 13.051 3.534 1.00 84.00 108 TYR B O 1
ATOM 4199 N N . VAL B 1 138 ? -17.785 11.123 2.597 1.00 69.88 109 VAL B N 1
ATOM 4200 C CA . VAL B 1 138 ? -16.888 10.728 3.668 1.00 77.28 109 VAL B CA 1
ATOM 4201 C C . VAL B 1 138 ? -15.582 10.294 3.019 1.00 76.33 109 VAL B C 1
ATOM 4202 O O . VAL B 1 138 ? -15.535 9.969 1.832 1.00 71.94 109 VAL B O 1
ATOM 4206 N N . LYS B 1 139 ? -14.509 10.331 3.802 1.00 78.38 110 LYS B N 1
ATOM 4207 C CA . LYS B 1 139 ? -13.204 9.831 3.397 1.00 79.49 110 LYS B CA 1
ATOM 4208 C C . LYS B 1 139 ? -12.889 8.569 4.187 1.00 79.45 110 LYS B C 1
ATOM 4209 O O . LYS B 1 139 ? -13.306 8.419 5.335 1.00 85.61 110 LYS B O 1
ATOM 4213 N N . VAL B 1 140 ? -12.151 7.651 3.576 1.00 74.16 111 VAL B N 1
ATOM 4214 C CA . VAL B 1 140 ? -11.860 6.396 4.252 1.00 70.64 111 VAL B CA 1
ATOM 4215 C C . VAL B 1 140 ? -10.463 5.925 3.852 1.00 74.36 111 VAL B C 1
ATOM 4216 O O . VAL B 1 140 ? -9.924 6.311 2.809 1.00 68.49 111 VAL B O 1
ATOM 4220 N N . LYS B 1 141 ? -9.860 5.117 4.725 1.00 69.36 112 LYS B N 1
ATOM 4221 C CA . LYS B 1 141 ? -8.555 4.512 4.499 1.00 70.31 112 LYS B CA 1
ATOM 4222 C C . LYS B 1 141 ? -8.788 3.051 4.145 1.00 68.25 112 LYS B C 1
ATOM 4223 O O . LYS B 1 141 ? -9.185 2.253 5.000 1.00 71.53 112 LYS B O 1
ATOM 4225 N N . VAL B 1 142 ? -8.543 2.694 2.890 1.00 68.87 113 VAL B N 1
ATOM 4226 C CA . VAL B 1 142 ? -8.817 1.337 2.441 1.00 66.22 113 VAL B CA 1
ATOM 4227 C C . VAL B 1 142 ? -7.578 0.796 1.750 1.00 65.93 113 VAL B C 1
ATOM 4228 O O . VAL B 1 142 ? -6.813 1.539 1.129 1.00 67.97 113 VAL B O 1
ATOM 4232 N N . ASN B 1 143 ? -7.394 -0.513 1.859 1.00 61.38 114 ASN B N 1
ATOM 4233 C CA . ASN B 1 143 ? -6.345 -1.225 1.146 1.00 62.29 114 ASN B CA 1
ATOM 4234 C C . ASN B 1 143 ? -6.648 -1.256 -0.351 1.00 69.66 114 ASN B C 1
ATOM 4235 O O . ASN B 1 143 ? -7.438 -2.074 -0.824 1.00 68.45 114 ASN B O 1
ATOM 4240 N N . PHE B 1 144 ? -5.977 -0.402 -1.119 1.00 69.45 115 PHE B N 1
ATOM 4241 C CA . PHE B 1 144 ? -6.067 -0.426 -2.578 1.00 63.85 115 PHE B CA 1
ATOM 4242 C C . PHE B 1 144 ? -5.480 -1.672 -3.212 1.00 64.05 115 PHE B C 1
ATOM 4243 O O . PHE B 1 144 ? -5.355 -1.653 -4.429 1.00 65.10 115 PHE B O 1
ATOM 4251 N N . SER B 1 145 ? -5.150 -2.730 -2.483 1.00 63.14 116 SER B N 1
ATOM 4252 C CA . SER B 1 145 ? -4.684 -3.982 -3.059 1.00 62.70 116 SER B CA 1
ATOM 4253 C C . SER B 1 145 ? -5.591 -5.152 -2.726 1.00 62.31 116 SER B C 1
ATOM 4254 O O . SER B 1 145 ? -5.392 -6.243 -3.267 1.00 61.49 116 SER B O 1
ATOM 4257 N N . ASP B 1 146 ? -6.532 -4.984 -1.810 1.00 63.53 117 ASP B N 1
ATOM 4258 C CA . ASP B 1 146 ? -7.526 -6.023 -1.605 1.00 67.48 117 ASP B CA 1
ATOM 4259 C C . ASP B 1 146 ? -8.506 -6.027 -2.768 1.00 62.44 117 ASP B C 1
ATOM 4260 O O . ASP B 1 146 ? -8.774 -4.994 -3.387 1.00 58.49 117 ASP B O 1
ATOM 4265 N N . ARG B 1 147 ? -8.996 -7.215 -3.095 1.00 63.60 118 ARG B N 1
ATOM 4266 C CA . ARG B 1 147 ? -10.132 -7.333 -3.990 1.00 65.23 118 ARG B CA 1
ATOM 4267 C C . ARG B 1 147 ? -11.309 -6.517 -3.448 1.00 58.54 118 ARG B C 1
ATOM 4268 O O . ARG B 1 147 ? -11.582 -6.523 -2.250 1.00 58.25 118 ARG B O 1
ATOM 4276 N N . VAL B 1 148 ? -11.994 -5.805 -4.348 1.00 63.03 119 VAL B N 1
ATOM 4277 C CA . VAL B 1 148 ? -12.998 -4.812 -3.958 1.00 56.97 119 VAL B CA 1
ATOM 4278 C C . VAL B 1 148 ? -14.105 -5.421 -3.092 1.00 58.07 119 VAL B C 1
ATOM 4279 O O . VAL B 1 148 ? -14.682 -4.735 -2.238 1.00 55.22 119 VAL B O 1
ATOM 4283 N N . PHE B 1 149 ? -14.394 -6.711 -3.260 1.00 55.30 120 PHE B N 1
ATOM 4284 C CA . PHE B 1 149 ? -15.343 -7.376 -2.374 1.00 55.63 120 PHE B CA 1
ATOM 4285 C C . PHE B 1 149 ? -14.887 -7.293 -0.911 1.00 63.34 120 PHE B C 1
ATOM 4286 O O . PHE B 1 149 ? -15.708 -7.102 0.003 1.00 56.05 120 PHE B O 1
ATOM 4294 N N . LYS B 1 150 ? -13.576 -7.387 -0.670 1.00 60.61 121 LYS B N 1
ATOM 4295 C CA . LYS B 1 150 ? -13.055 -7.280 0.689 1.00 58.79 121 LYS B CA 1
ATOM 4296 C C . LYS B 1 150 ? -12.979 -5.830 1.149 1.00 56.25 121 LYS B C 1
ATOM 4297 O O . LYS B 1 150 ? -13.305 -5.529 2.299 1.00 60.26 121 LYS B O 1
ATOM 4303 N N . ALA B 1 151 ? -12.542 -4.922 0.273 1.00 55.65 122 ALA B N 1
ATOM 4304 C CA . ALA B 1 151 ? -12.617 -3.495 0.581 1.00 54.57 122 ALA B CA 1
ATOM 4305 C C . ALA B 1 151 ? -14.036 -3.073 0.988 1.00 62.08 122 ALA B C 1
ATOM 4306 O O . ALA B 1 151 ? -14.223 -2.365 1.985 1.00 60.16 122 ALA B O 1
ATOM 4308 N N . VAL B 1 152 ? -15.056 -3.499 0.227 1.00 55.97 123 VAL B N 1
ATOM 4309 C CA . VAL B 1 152 ? -16.429 -3.090 0.548 1.00 58.12 123 VAL B CA 1
ATOM 4310 C C . VAL B 1 152 ? -16.844 -3.643 1.903 1.00 54.71 123 VAL B C 1
ATOM 4311 O O . VAL B 1 152 ? -17.477 -2.949 2.709 1.00 55.18 123 VAL B O 1
ATOM 4315 N N . SER B 1 153 ? -16.497 -4.902 2.172 1.00 55.79 124 SER B N 1
ATOM 4316 C CA . SER B 1 153 ? -16.820 -5.507 3.459 1.00 58.61 124 SER B CA 1
ATOM 4317 C C . SER B 1 153 ? -16.202 -4.721 4.615 1.00 63.54 124 SER B C 1
ATOM 4318 O O . SER B 1 153 ? -16.869 -4.469 5.635 1.00 55.79 124 SER B O 1
ATOM 4321 N N . ASP B 1 154 ? -14.948 -4.285 4.459 1.00 56.53 125 ASP B N 1
ATOM 4322 C CA . ASP B 1 154 ? -14.284 -3.544 5.535 1.00 60.52 125 ASP B CA 1
ATOM 4323 C C . ASP B 1 154 ? -14.869 -2.146 5.697 1.00 57.61 125 ASP B C 1
ATOM 4324 O O . ASP B 1 154 ? -14.985 -1.648 6.819 1.00 61.17 125 ASP B O 1
ATOM 4329 N N . ILE B 1 155 ? -15.255 -1.499 4.594 1.00 57.56 126 ILE B N 1
ATOM 4330 C CA . ILE B 1 155 ? -15.921 -0.204 4.706 1.00 59.86 126 ILE B CA 1
ATOM 4331 C C . ILE B 1 155 ? -17.252 -0.353 5.445 1.00 64.12 126 ILE B C 1
ATOM 4332 O O . ILE B 1 155 ? -17.580 0.448 6.334 1.00 65.02 126 ILE B O 1
ATOM 4337 N N . CYS B 1 156 ? -18.032 -1.388 5.103 1.00 57.81 127 CYS B N 1
ATOM 4338 C CA . CYS B 1 156 ? -19.323 -1.588 5.765 1.00 62.15 127 CYS B CA 1
ATOM 4339 C C . CYS B 1 156 ? -19.161 -1.931 7.246 1.00 61.24 127 CYS B C 1
ATOM 4340 O O . CYS B 1 156 ? -20.025 -1.578 8.051 1.00 59.19 127 CYS B O 1
ATOM 4343 N N . LYS B 1 157 ? -18.079 -2.617 7.634 1.00 67.53 128 LYS B N 1
ATOM 4344 C CA . LYS B 1 157 ? -17.836 -2.830 9.063 1.00 64.51 128 LYS B CA 1
ATOM 4345 C C . LYS B 1 157 ? -17.567 -1.505 9.765 1.00 61.95 128 LYS B C 1
ATOM 4346 O O . LYS B 1 157 ? -18.147 -1.213 10.816 1.00 59.53 128 LYS B O 1
ATOM 4350 N N . THR B 1 158 ? -16.713 -0.678 9.169 1.00 65.89 129 THR B N 1
ATOM 4351 C CA . THR B 1 158 ? -16.459 0.659 9.692 1.00 66.61 129 THR B CA 1
ATOM 4352 C C . THR B 1 158 ? -17.748 1.453 9.850 1.00 65.10 129 THR B C 1
ATOM 4353 O O . THR B 1 158 ? -17.944 2.133 10.861 1.00 67.90 129 THR B O 1
ATOM 4357 N N . PHE B 1 159 ? -18.637 1.385 8.858 1.00 61.32 130 PHE B N 1
ATOM 4358 C CA . PHE B 1 159 ? -19.870 2.160 8.892 1.00 63.84 130 PHE B CA 1
ATOM 4359 C C . PHE B 1 159 ? -20.980 1.481 9.682 1.00 62.07 130 PHE B C 1
ATOM 4360 O O . PHE B 1 159 ? -22.050 2.077 9.847 1.00 59.32 130 PHE B O 1
ATOM 4368 N N . ASN B 1 160 ? -20.748 0.253 10.157 1.00 58.87 131 ASN B N 1
ATOM 4369 C CA . ASN B 1 160 ? -21.738 -0.509 10.910 1.00 60.84 131 ASN B CA 1
ATOM 4370 C C . ASN B 1 160 ? -22.938 -0.878 10.022 1.00 58.77 131 ASN B C 1
ATOM 4371 O O . ASN B 1 160 ? -24.086 -0.808 10.452 1.00 59.77 131 ASN B O 1
ATOM 4376 N N . ILE B 1 161 ? -22.656 -1.303 8.780 1.00 54.34 132 ILE B N 1
ATOM 4377 C CA . ILE B 1 161 ? -23.676 -1.753 7.823 1.00 57.88 132 ILE B CA 1
ATOM 4378 C C . ILE B 1 161 ? -23.518 -3.259 7.649 1.00 57.07 132 ILE B C 1
ATOM 4379 O O . ILE B 1 161 ? -22.497 -3.725 7.130 1.00 60.47 132 ILE B O 1
ATOM 4384 N N . ARG B 1 162 ? -24.517 -4.030 8.073 1.00 50.15 133 ARG B N 1
ATOM 4385 C CA . ARG B 1 162 ? -24.450 -5.481 7.908 1.00 58.48 133 ARG B CA 1
ATOM 4386 C C . ARG B 1 162 ? -24.685 -5.896 6.448 1.00 59.14 133 ARG B C 1
ATOM 4387 O O . ARG B 1 162 ? -25.186 -5.131 5.620 1.00 55.78 133 ARG B O 1
ATOM 4395 N N . HIS B 1 163 ? -24.351 -7.148 6.155 1.00 54.32 134 HIS B N 1
ATOM 4396 C CA . HIS B 1 163 ? -24.533 -7.743 4.835 1.00 62.05 134 HIS B CA 1
ATOM 4397 C C . HIS B 1 163 ? -23.913 -6.909 3.713 1.00 60.26 134 HIS B C 1
ATOM 4398 O O . HIS B 1 163 ? -24.621 -6.432 2.819 1.00 55.75 134 HIS B O 1
ATOM 4405 N N . PRO B 1 164 ? -22.597 -6.712 3.745 1.00 62.62 135 PRO B N 1
ATOM 4406 C CA . PRO B 1 164 ? -21.956 -5.887 2.711 1.00 54.66 135 PRO B CA 1
ATOM 4407 C C . PRO B 1 164 ? -22.055 -6.473 1.321 1.00 54.54 135 PRO B C 1
ATOM 4408 O O . PRO B 1 164 ? -21.887 -5.729 0.349 1.00 54.10 135 PRO B O 1
ATOM 4412 N N . GLU B 1 165 ? -22.312 -7.777 1.190 1.00 52.79 136 GLU B N 1
ATOM 4413 C CA . GLU B 1 165 ? -22.404 -8.372 -0.138 1.00 58.12 136 GLU B CA 1
ATOM 4414 C C . GLU B 1 165 ? -23.541 -7.774 -0.976 1.00 57.31 136 GLU B C 1
ATOM 4415 O O . GLU B 1 165 ? -23.560 -7.977 -2.192 1.00 50.97 136 GLU B O 1
ATOM 4421 N N . GLU B 1 166 ? -24.469 -7.030 -0.367 1.00 52.88 137 GLU B N 1
ATOM 4422 C CA . GLU B 1 166 ? -25.519 -6.347 -1.117 1.00 53.63 137 GLU B CA 1
ATOM 4423 C C . GLU B 1 166 ? -25.073 -4.995 -1.654 1.00 50.33 137 GLU B C 1
ATOM 4424 O O . GLU B 1 166 ? -25.783 -4.412 -2.478 1.00 52.09 137 GLU B O 1
ATOM 4430 N N . LEU B 1 167 ? -23.944 -4.466 -1.178 1.00 53.56 138 LEU B N 1
ATOM 4431 C CA . LEU B 1 167 ? -23.432 -3.169 -1.597 1.00 53.02 138 LEU B CA 1
ATOM 4432 C C . LEU B 1 167 ? -22.203 -3.337 -2.471 1.00 55.17 138 LEU B C 1
ATOM 4433 O O . LEU B 1 167 ? -21.537 -4.377 -2.449 1.00 56.40 138 LEU B O 1
ATOM 4438 N N . SER B 1 168 ? -21.896 -2.297 -3.242 1.00 51.14 139 SER B N 1
ATOM 4439 C CA . SER B 1 168 ? -20.610 -2.272 -3.935 1.00 54.82 139 SER B CA 1
ATOM 4440 C C . SER B 1 168 ? -20.294 -0.836 -4.325 1.00 52.42 139 SER B C 1
ATOM 4441 O O . SER B 1 168 ? -20.961 0.111 -3.894 1.00 52.78 139 SER B O 1
ATOM 4444 N N . LEU B 1 169 ? -19.253 -0.678 -5.131 1.00 54.47 140 LEU B N 1
ATOM 4445 C CA . LEU B 1 169 ? -18.744 0.624 -5.519 1.00 56.19 140 LEU B CA 1
ATOM 4446 C C . LEU B 1 169 ? -19.055 0.878 -6.982 1.00 54.69 140 LEU B C 1
ATOM 4447 O O . LEU B 1 169 ? -18.950 -0.023 -7.829 1.00 54.22 140 LEU B O 1
ATOM 4452 N N . LEU B 1 170 ? -19.437 2.110 -7.278 1.00 55.89 141 LEU B N 1
ATOM 4453 C CA . LEU B 1 170 ? -19.836 2.492 -8.621 1.00 56.93 141 LEU B CA 1
ATOM 4454 C C . LEU B 1 170 ? -19.141 3.793 -8.982 1.00 63.52 141 LEU B C 1
ATOM 4455 O O . LEU B 1 170 ? -19.211 4.764 -8.221 1.00 61.72 141 LEU B O 1
ATOM 4460 N N . LYS B 1 171 ? -18.456 3.808 -10.125 1.00 65.54 142 LYS B N 1
ATOM 4461 C CA . LYS B 1 171 ? -17.832 5.037 -10.596 1.00 67.93 142 LYS B CA 1
ATOM 4462 C C . LYS B 1 171 ? -18.895 5.985 -11.125 1.00 72.14 142 LYS B C 1
ATOM 4463 O O . LYS B 1 171 ? -19.852 5.562 -11.777 1.00 78.73 142 LYS B O 1
ATOM 4469 N N . LYS B 1 172 ? -18.723 7.273 -10.848 1.00 74.61 143 LYS B N 1
ATOM 4470 C CA . LYS B 1 172 ? -19.579 8.301 -11.431 1.00 90.57 143 LYS B CA 1
ATOM 4471 C C . LYS B 1 172 ? -18.930 8.835 -12.701 1.00 97.69 143 LYS B C 1
ATOM 4472 O O . LYS B 1 172 ? -17.805 9.346 -12.633 1.00 99.44 143 LYS B O 1
ATOM 4474 N N . PRO B 1 173 ? -19.594 8.758 -13.873 1.00 113.22 144 PRO B N 1
ATOM 4475 C CA . PRO B 1 173 ? -18.981 9.078 -15.174 1.00 113.11 144 PRO B CA 1
ATOM 4476 C C . PRO B 1 173 ? -18.315 10.453 -15.235 1.00 116.99 144 PRO B C 1
ATOM 4477 O O . PRO B 1 173 ? -18.936 11.433 -14.829 1.00 118.39 144 PRO B O 1
ATOM 4481 N N . PRO B 1 229 ? -16.169 16.379 3.804 1.00 126.74 200 PRO B N 1
ATOM 4482 C CA . PRO B 1 229 ? -15.748 14.976 3.763 1.00 112.53 200 PRO B CA 1
ATOM 4483 C C . PRO B 1 229 ? -15.002 14.536 5.027 1.00 118.93 200 PRO B C 1
ATOM 4484 O O . PRO B 1 229 ? -13.769 14.506 5.023 1.00 121.62 200 PRO B O 1
ATOM 4488 N N . LEU B 1 230 ? -15.739 14.207 6.091 1.00 119.02 201 LEU B N 1
ATOM 4489 C CA . LEU B 1 230 ? -15.120 13.690 7.303 1.00 119.40 201 LEU B CA 1
ATOM 4490 C C . LEU B 1 230 ? -14.426 12.363 7.005 1.00 117.49 201 LEU B C 1
ATOM 4491 O O . LEU B 1 230 ? -14.769 11.659 6.054 1.00 123.33 201 LEU B O 1
ATOM 4496 N N . SER B 1 231 ? -13.431 12.019 7.836 1.00 114.56 202 SER B N 1
ATOM 4497 C CA . SER B 1 231 ? -12.584 10.853 7.585 1.00 109.87 202 SER B CA 1
ATOM 4498 C C . SER B 1 231 ? -12.779 9.742 8.615 1.00 110.32 202 SER B C 1
ATOM 4499 O O . SER B 1 231 ? -11.896 9.530 9.455 1.00 116.46 202 SER B O 1
ATOM 4502 N N . PRO B 1 232 ? -13.888 8.997 8.580 1.00 111.92 203 PRO B N 1
ATOM 4503 C CA . PRO B 1 232 ? -14.077 7.917 9.559 1.00 118.06 203 PRO B CA 1
ATOM 4504 C C . PRO B 1 232 ? -13.034 6.815 9.420 1.00 120.23 203 PRO B C 1
ATOM 4505 O O . PRO B 1 232 ? -12.764 6.318 8.324 1.00 110.17 203 PRO B O 1
ATOM 4509 N N . THR B 1 233 ? -12.446 6.440 10.553 1.00 137.92 204 THR B N 1
ATOM 4510 C CA . THR B 1 233 ? -11.620 5.250 10.674 1.00 138.13 204 THR B CA 1
ATOM 4511 C C . THR B 1 233 ? -12.278 4.307 11.672 1.00 130.32 204 THR B C 1
ATOM 4512 O O . THR B 1 233 ? -13.004 4.742 12.573 1.00 129.73 204 THR B O 1
ATOM 4514 N N . SER B 1 234 ? -12.029 3.010 11.502 1.00 116.46 205 SER B N 1
ATOM 4515 C CA . SER B 1 234 ? -12.678 2.010 12.342 1.00 117.78 205 SER B CA 1
ATOM 4516 C C . SER B 1 234 ? -12.255 2.172 13.802 1.00 133.86 205 SER B C 1
ATOM 4517 O O . SER B 1 234 ? -11.068 2.336 14.104 1.00 143.18 205 SER B O 1
ATOM 4520 N N . ALA B 1 235 ? -13.234 2.132 14.708 1.00 138.38 206 ALA B N 1
ATOM 4521 C CA . ALA B 1 235 ? -12.991 2.342 16.140 1.00 134.31 206 ALA B CA 1
ATOM 4522 C C . ALA B 1 235 ? -12.038 1.298 16.728 1.00 133.93 206 ALA B C 1
ATOM 4523 O O . ALA B 1 235 ? -12.424 0.490 17.576 1.00 126.93 206 ALA B O 1
ATOM 4525 N N . GLY B 1 248 ? -22.116 9.328 12.877 1.00 94.01 219 GLY B N 1
ATOM 4526 C CA . GLY B 1 248 ? -23.042 10.446 12.925 1.00 89.69 219 GLY B CA 1
ATOM 4527 C C . GLY B 1 248 ? -23.499 10.852 11.538 1.00 91.96 219 GLY B C 1
ATOM 4528 O O . GLY B 1 248 ? -24.675 11.138 11.309 1.00 90.38 219 GLY B O 1
ATOM 4529 N N . ILE B 1 249 ? -22.553 10.867 10.597 1.00 91.40 220 ILE B N 1
ATOM 4530 C CA . ILE B 1 249 ? -22.881 11.228 9.223 1.00 94.83 220 ILE B CA 1
ATOM 4531 C C . ILE B 1 249 ? -23.654 10.107 8.514 1.00 86.28 220 ILE B C 1
ATOM 4532 O O . ILE B 1 249 ? -24.379 10.370 7.551 1.00 81.80 220 ILE B O 1
ATOM 4537 N N . LEU B 1 250 ? -23.556 8.867 9.006 1.00 82.40 221 LEU B N 1
ATOM 4538 C CA . LEU B 1 250 ? -24.263 7.725 8.440 1.00 72.67 221 LEU B CA 1
ATOM 4539 C C . LEU B 1 250 ? -25.728 7.634 8.861 1.00 71.89 221 LEU B C 1
ATOM 4540 O O . LEU B 1 250 ? -26.484 6.884 8.238 1.00 69.64 221 LEU B O 1
ATOM 4545 N N . ALA B 1 251 ? -26.131 8.323 9.929 1.00 79.06 222 ALA B N 1
ATOM 4546 C CA . ALA B 1 251 ? -27.529 8.415 10.331 1.00 75.45 222 ALA B CA 1
ATOM 4547 C C . ALA B 1 251 ? -28.178 9.708 9.846 1.00 85.94 222 ALA B C 1
ATOM 4548 O O . ALA B 1 251 ? -29.369 9.937 10.113 1.00 78.41 222 ALA B O 1
ATOM 4550 N N . VAL B 1 252 ? -27.412 10.545 9.132 1.00 88.80 223 VAL B N 1
ATOM 4551 C CA . VAL B 1 252 ? -27.931 11.776 8.542 1.00 94.08 223 VAL B CA 1
ATOM 4552 C C . VAL B 1 252 ? -29.003 11.457 7.507 1.00 94.16 223 VAL B C 1
ATOM 4553 O O . VAL B 1 252 ? -28.848 10.565 6.655 1.00 74.93 223 VAL B O 1
ATOM 4557 N N . SER B 1 253 ? -30.102 12.209 7.574 1.00 114.46 224 SER B N 1
ATOM 4558 C CA . SER B 1 253 ? -31.220 12.063 6.665 1.00 121.41 224 SER B CA 1
ATOM 4559 C C . SER B 1 253 ? -31.913 13.427 6.589 1.00 133.49 224 SER B C 1
ATOM 4560 O O . SER B 1 253 ? -32.997 13.657 7.123 1.00 142.86 224 SER B O 1
ATOM 4563 N N . GLN B 1 254 ? -31.259 14.368 5.906 1.00 127.47 225 GLN B N 1
ATOM 4564 C CA . GLN B 1 254 ? -31.678 15.753 5.737 1.00 130.24 225 GLN B CA 1
ATOM 4565 C C . GLN B 1 254 ? -32.393 15.950 4.405 1.00 129.60 225 GLN B C 1
ATOM 4566 O O . GLN B 1 254 ? -31.995 15.362 3.390 1.00 122.09 225 GLN B O 1
ATOM 4570 N N . PRO B 1 255 ? -33.453 16.756 4.378 1.00 131.75 226 PRO B N 1
ATOM 4571 C CA . PRO B 1 255 ? -34.090 17.099 3.101 1.00 142.98 226 PRO B CA 1
ATOM 4572 C C . PRO B 1 255 ? -33.184 17.987 2.258 1.00 157.07 226 PRO B C 1
ATOM 4573 O O . PRO B 1 255 ? -32.132 18.457 2.700 1.00 153.30 226 PRO B O 1
ATOM 4577 N N . VAL B 1 256 ? -33.616 18.211 1.012 1.00 139.53 227 VAL B N 1
ATOM 4578 C CA . VAL B 1 256 ? -32.807 18.970 0.066 1.00 137.21 227 VAL B CA 1
ATOM 4579 C C . VAL B 1 256 ? -32.560 20.386 0.594 1.00 144.28 227 VAL B C 1
ATOM 4580 O O . VAL B 1 256 ? -33.413 20.986 1.260 1.00 144.84 227 VAL B O 1
ATOM 4584 N N . THR B 1 257 ? -31.368 20.916 0.303 1.00 144.65 228 THR B N 1
ATOM 4585 C CA . THR B 1 257 ? -30.992 22.242 0.788 1.00 144.02 228 THR B CA 1
ATOM 4586 C C . THR B 1 257 ? -31.924 23.314 0.234 1.00 146.35 228 THR B C 1
ATOM 4587 O O . THR B 1 257 ? -32.602 24.022 0.988 1.00 149.47 228 THR B O 1
ATOM 4591 N N . SER B 1 258 ? -31.968 23.447 -1.084 1.00 149.90 229 SER B N 1
ATOM 4592 C CA . SER B 1 258 ? -32.825 24.400 -1.769 1.00 152.65 229 SER B CA 1
ATOM 4593 C C . SER B 1 258 ? -33.367 23.743 -3.026 1.00 154.44 229 SER B C 1
ATOM 4594 O O . SER B 1 258 ? -32.813 22.743 -3.497 1.00 150.42 229 SER B O 1
ATOM 4596 N N . PRO B 1 259 ? -34.463 24.268 -3.585 1.00 163.57 230 PRO B N 1
ATOM 4597 C CA . PRO B 1 259 ? -34.860 23.858 -4.944 1.00 161.54 230 PRO B CA 1
ATOM 4598 C C . PRO B 1 259 ? -33.788 24.122 -5.992 1.00 159.26 230 PRO B C 1
ATOM 4599 O O . PRO B 1 259 ? -33.907 23.611 -7.114 1.00 154.69 230 PRO B O 1
ATOM 4603 N N . GLU B 1 260 ? -32.758 24.909 -5.668 1.00 160.62 231 GLU B N 1
ATOM 4604 C CA . GLU B 1 260 ? -31.590 25.056 -6.527 1.00 162.01 231 GLU B CA 1
ATOM 4605 C C . GLU B 1 260 ? -30.583 23.925 -6.345 1.00 162.52 231 GLU B C 1
ATOM 4606 O O . GLU B 1 260 ? -29.690 23.775 -7.186 1.00 170.53 231 GLU B O 1
ATOM 4608 N N . ILE B 1 261 ? -30.705 23.136 -5.278 1.00 148.28 232 ILE B N 1
ATOM 4609 C CA . ILE B 1 261 ? -29.843 21.974 -5.091 1.00 142.37 232 ILE B CA 1
ATOM 4610 C C . ILE B 1 261 ? -30.477 20.709 -5.675 1.00 138.70 232 ILE B C 1
ATOM 4611 O O . ILE B 1 261 ? -29.768 19.857 -6.225 1.00 133.96 232 ILE B O 1
ATOM 4616 N N . LEU B 1 262 ? -31.806 20.577 -5.594 1.00 140.49 233 LEU B N 1
ATOM 4617 C CA . LEU B 1 262 ? -32.496 19.450 -6.207 1.00 135.17 233 LEU B CA 1
ATOM 4618 C C . LEU B 1 262 ? -32.572 19.560 -7.726 1.00 133.41 233 LEU B C 1
ATOM 4619 O O . LEU B 1 262 ? -32.710 18.530 -8.399 1.00 127.72 233 LEU B O 1
ATOM 4621 N N . ALA B 1 263 ? -32.487 20.773 -8.279 1.00 136.54 234 ALA B N 1
ATOM 4622 C CA . ALA B 1 263 ? -32.607 20.975 -9.720 1.00 130.77 234 ALA B CA 1
ATOM 4623 C C . ALA B 1 263 ? -31.262 20.984 -10.435 1.00 123.11 234 ALA B C 1
ATOM 4624 O O . ALA B 1 263 ? -31.197 20.613 -11.613 1.00 119.72 234 ALA B O 1
ATOM 4626 N N . LYS B 1 264 ? -30.191 21.412 -9.761 1.00 123.60 235 LYS B N 1
ATOM 4627 C CA . LYS B 1 264 ? -28.851 21.274 -10.318 1.00 114.49 235 LYS B CA 1
ATOM 4628 C C . LYS B 1 264 ? -28.349 19.839 -10.250 1.00 115.08 235 LYS B C 1
ATOM 4629 O O . LYS B 1 264 ? -27.373 19.503 -10.930 1.00 113.01 235 LYS B O 1
ATOM 4631 N N . MET B 1 265 ? -28.989 18.994 -9.442 1.00 119.93 236 MET B N 1
ATOM 4632 C CA . MET B 1 265 ? -28.696 17.567 -9.397 1.00 119.17 236 MET B CA 1
ATOM 4633 C C . MET B 1 265 ? -29.499 16.771 -10.421 1.00 115.39 236 MET B C 1
ATOM 4634 O O . MET B 1 265 ? -29.069 15.684 -10.824 1.00 112.27 236 MET B O 1
ATOM 4639 N N . PHE B 1 266 ? -30.633 17.302 -10.867 1.00 115.09 237 PHE B N 1
ATOM 4640 C CA . PHE B 1 266 ? -31.545 16.564 -11.732 1.00 116.94 237 PHE B CA 1
ATOM 4641 C C . PHE B 1 266 ? -30.972 16.442 -13.143 1.00 121.05 237 PHE B C 1
ATOM 4642 O O . PHE B 1 266 ? -30.666 17.451 -13.787 1.00 123.59 237 PHE B O 1
ATOM 4650 N N . LYS B 1 267 ? -30.829 15.206 -13.624 1.00 120.82 238 LYS B N 1
ATOM 4651 C CA . LYS B 1 267 ? -30.401 14.942 -14.995 1.00 124.42 238 LYS B CA 1
ATOM 4652 C C . LYS B 1 267 ? -31.575 14.401 -15.802 1.00 125.66 238 LYS B C 1
ATOM 4653 O O . LYS B 1 267 ? -31.909 13.212 -15.686 1.00 130.97 238 LYS B O 1
ATOM 4655 N N . PRO B 1 268 ? -32.246 15.227 -16.627 1.00 131.16 239 PRO B N 1
ATOM 4656 C CA . PRO B 1 268 ? -33.342 14.708 -17.462 1.00 125.58 239 PRO B CA 1
ATOM 4657 C C . PRO B 1 268 ? -32.848 13.775 -18.558 1.00 121.94 239 PRO B C 1
ATOM 4658 O O . PRO B 1 268 ? -32.887 14.123 -19.743 1.00 127.24 239 PRO B O 1
ATOM 4662 N N . GLN B 1 269 ? -32.395 12.585 -18.174 1.00 117.68 240 GLN B N 1
ATOM 4663 C CA . GLN B 1 269 ? -31.744 11.652 -19.083 1.00 116.01 240 GLN B CA 1
ATOM 4664 C C . GLN B 1 269 ? -32.682 10.508 -19.450 1.00 113.17 240 GLN B C 1
ATOM 4665 O O . GLN B 1 269 ? -33.463 10.038 -18.616 1.00 108.48 240 GLN B O 1
ATOM 4671 N N . ALA B 1 270 ? -32.587 10.054 -20.701 1.00 108.63 241 ALA B N 1
ATOM 4672 C CA . ALA B 1 270 ? -33.417 8.965 -21.193 1.00 100.52 241 ALA B CA 1
ATOM 4673 C C . ALA B 1 270 ? -33.000 7.640 -20.551 1.00 96.59 241 ALA B C 1
ATOM 4674 O O . ALA B 1 270 ? -32.033 7.553 -19.791 1.00 96.89 241 ALA B O 1
ATOM 4676 N N . LEU B 1 271 ? -33.749 6.586 -20.879 1.00 92.80 242 LEU B N 1
ATOM 4677 C CA . LEU B 1 271 ? -33.513 5.275 -20.282 1.00 82.55 242 LEU B CA 1
ATOM 4678 C C . LEU B 1 271 ? -32.165 4.696 -20.703 1.00 80.81 242 LEU B C 1
ATOM 4679 O O . LEU B 1 271 ? -31.462 4.080 -19.893 1.00 76.03 242 LEU B O 1
ATOM 4684 N N . LEU B 1 272 ? -31.789 4.883 -21.970 1.00 86.49 243 LEU B N 1
ATOM 4685 C CA . LEU B 1 272 ? -30.509 4.374 -22.450 1.00 86.45 243 LEU B CA 1
ATOM 4686 C C . LEU B 1 272 ? -29.345 4.942 -21.657 1.00 80.67 243 LEU B C 1
ATOM 4687 O O . LEU B 1 272 ? -28.327 4.265 -21.479 1.00 80.49 243 LEU B O 1
ATOM 4692 N N . ASP B 1 273 ? -29.475 6.175 -21.165 1.00 93.96 244 ASP B N 1
ATOM 4693 C CA . ASP B 1 273 ? -28.365 6.804 -20.456 1.00 97.98 244 ASP B CA 1
ATOM 4694 C C . ASP B 1 273 ? -28.175 6.201 -19.070 1.00 91.71 244 ASP B C 1
ATOM 4695 O O . ASP B 1 273 ? -27.038 6.005 -18.630 1.00 90.45 244 ASP B O 1
ATOM 4700 N N . LYS B 1 274 ? -29.270 5.899 -18.360 1.00 87.93 245 LYS B N 1
ATOM 4701 C CA . LYS B 1 274 ? -29.134 5.215 -17.076 1.00 78.93 245 LYS B CA 1
ATOM 4702 C C . LYS B 1 274 ? -28.462 3.863 -17.253 1.00 76.23 245 LYS B C 1
ATOM 4703 O O . LYS B 1 274 ? -27.596 3.480 -16.455 1.00 70.19 245 LYS B O 1
ATOM 4705 N N . ALA B 1 275 ? -28.826 3.129 -18.312 1.00 71.24 246 ALA B N 1
ATOM 4706 C CA . ALA B 1 275 ? -28.171 1.853 -18.548 1.00 67.24 246 ALA B CA 1
ATOM 4707 C C . ALA B 1 275 ? -26.666 2.008 -18.718 1.00 72.50 246 ALA B C 1
ATOM 4708 O O . ALA B 1 275 ? -25.925 1.052 -18.469 1.00 74.80 246 ALA B O 1
ATOM 4710 N N . LYS B 1 276 ? -26.189 3.198 -19.097 1.00 75.25 247 LYS B N 1
ATOM 4711 C CA . LYS B 1 276 ? -24.756 3.386 -19.322 1.00 71.34 247 LYS B CA 1
ATOM 4712 C C . LYS B 1 276 ? -23.999 3.653 -18.034 1.00 67.83 247 LYS B C 1
ATOM 4713 O O . LYS B 1 276 ? -22.801 3.348 -17.946 1.00 75.22 247 LYS B O 1
ATOM 4715 N N . THR B 1 277 ? -24.657 4.239 -17.034 1.00 70.16 248 THR B N 1
ATOM 4716 C CA . THR B 1 277 ? -24.024 4.376 -15.723 1.00 66.50 248 THR B CA 1
ATOM 4717 C C . THR B 1 277 ? -23.631 3.019 -15.146 1.00 62.86 248 THR B C 1
ATOM 4718 O O . THR B 1 277 ? -22.663 2.925 -14.378 1.00 59.30 248 THR B O 1
ATOM 4722 N N . ASN B 1 278 ? -24.353 1.956 -15.517 1.00 56.56 249 ASN B N 1
ATOM 4723 C CA . ASN B 1 278 ? -24.073 0.640 -14.969 1.00 57.55 249 ASN B CA 1
ATOM 4724 C C . ASN B 1 278 ? -22.788 0.040 -15.510 1.00 59.33 249 ASN B C 1
ATOM 4725 O O . ASN B 1 278 ? -22.373 -1.021 -15.030 1.00 59.04 249 ASN B O 1
ATOM 4730 N N . GLN B 1 279 ? -22.136 0.705 -16.464 1.00 57.48 250 GLN B N 1
ATOM 4731 C CA . GLN B 1 279 ? -20.802 0.299 -16.889 1.00 58.28 250 GLN B CA 1
ATOM 4732 C C . GLN B 1 279 ? -19.782 0.477 -15.776 1.00 64.02 250 GLN B C 1
ATOM 4733 O O . GLN B 1 279 ? -18.750 -0.206 -15.775 1.00 64.64 250 GLN B O 1
ATOM 4735 N N . GLY B 1 280 ? -20.073 1.357 -14.807 1.00 59.87 251 GLY B N 1
ATOM 4736 C CA . GLY B 1 280 ? -19.161 1.759 -13.763 1.00 57.54 251 GLY B CA 1
ATOM 4737 C C . GLY B 1 280 ? -19.114 0.920 -12.512 1.00 57.13 251 GLY B C 1
ATOM 4738 O O . GLY B 1 280 ? -18.409 1.299 -11.581 1.00 57.55 251 GLY B O 1
ATOM 4739 N N . TRP B 1 281 ? -19.848 -0.185 -12.418 1.00 57.68 252 TRP B N 1
ATOM 4740 C CA . TRP B 1 281 ? -19.744 -1.018 -11.227 1.00 56.39 252 TRP B CA 1
ATOM 4741 C C . TRP B 1 281 ? -18.384 -1.687 -11.210 1.00 56.77 252 TRP B C 1
ATOM 4742 O O . TRP B 1 281 ? -17.981 -2.309 -12.198 1.00 60.02 252 TRP B O 1
ATOM 4753 N N . LEU B 1 282 ? -17.684 -1.571 -10.086 1.00 55.48 253 LEU B N 1
ATOM 4754 C CA . LEU B 1 282 ? -16.340 -2.105 -10.020 1.00 62.25 253 LEU B CA 1
ATOM 4755 C C . LEU B 1 282 ? -16.365 -3.626 -10.052 1.00 62.72 253 LEU B C 1
ATOM 4756 O O . LEU B 1 282 ? -17.356 -4.268 -9.698 1.00 54.90 253 LEU B O 1
ATOM 4761 N N . ASP B 1 283 ? -15.278 -4.187 -10.568 1.00 60.61 254 ASP B N 1
ATOM 4762 C CA . ASP B 1 283 ? -15.039 -5.617 -10.502 1.00 62.76 254 ASP B CA 1
ATOM 4763 C C . ASP B 1 283 ? -14.765 -5.979 -9.046 1.00 63.58 254 ASP B C 1
ATOM 4764 O O . ASP B 1 283 ? -13.813 -5.472 -8.446 1.00 62.70 254 ASP B O 1
ATOM 4769 N N . SER B 1 284 ? -15.616 -6.820 -8.459 1.00 63.20 255 SER B N 1
ATOM 4770 C CA . SER B 1 284 ? -15.412 -7.188 -7.068 1.00 60.71 255 SER B CA 1
ATOM 4771 C C . SER B 1 284 ? -14.257 -8.158 -6.887 1.00 64.07 255 SER B C 1
ATOM 4772 O O . SER B 1 284 ? -13.860 -8.412 -5.744 1.00 66.62 255 SER B O 1
ATOM 4775 N N . SER B 1 285 ? -13.705 -8.693 -7.973 1.00 61.52 256 SER B N 1
ATOM 4776 C CA . SER B 1 285 ? -12.602 -9.641 -7.904 1.00 67.42 256 SER B CA 1
ATOM 4777 C C . SER B 1 285 ? -11.243 -8.991 -8.135 1.00 69.24 256 SER B C 1
ATOM 4778 O O . SER B 1 285 ? -10.241 -9.702 -8.254 1.00 77.24 256 SER B O 1
ATOM 4781 N N . ARG B 1 286 ? -11.182 -7.666 -8.207 1.00 66.07 257 ARG B N 1
ATOM 4782 C CA . ARG B 1 286 ? -9.948 -6.958 -8.493 1.00 64.84 257 ARG B CA 1
ATOM 4783 C C . ARG B 1 286 ? -9.818 -5.795 -7.528 1.00 65.51 257 ARG B C 1
ATOM 4784 O O . ARG B 1 286 ? -10.774 -5.430 -6.836 1.00 65.92 257 ARG B O 1
ATOM 4792 N N . SER B 1 287 ? -8.616 -5.230 -7.460 1.00 60.84 258 SER B N 1
ATOM 4793 C CA . SER B 1 287 ? -8.350 -4.194 -6.468 1.00 63.63 258 SER B CA 1
ATOM 4794 C C . SER B 1 287 ? -8.722 -2.827 -7.030 1.00 60.85 258 SER B C 1
ATOM 4795 O O . SER B 1 287 ? -8.914 -2.660 -8.228 1.00 62.82 258 SER B O 1
ATOM 4798 N N . LEU B 1 288 ? -8.829 -1.841 -6.138 1.00 61.29 259 LEU B N 1
ATOM 4799 C CA . LEU B 1 288 ? -9.108 -0.486 -6.603 1.00 60.62 259 LEU B CA 1
ATOM 4800 C C . LEU B 1 288 ? -7.993 0.019 -7.513 1.00 63.05 259 LEU B C 1
ATOM 4801 O O . LEU B 1 288 ? -8.253 0.725 -8.496 1.00 66.10 259 LEU B O 1
ATOM 4806 N N . MET B 1 289 ? -6.746 -0.350 -7.206 1.00 66.62 260 MET B N 1
ATOM 4807 C CA . MET B 1 289 ? -5.601 0.106 -7.988 1.00 69.49 260 MET B CA 1
ATOM 4808 C C . MET B 1 289 ? -5.703 -0.344 -9.434 1.00 69.69 260 MET B C 1
ATOM 4809 O O . MET B 1 289 ? -5.395 0.420 -10.356 1.00 72.14 260 MET B O 1
ATOM 4814 N N . GLU B 1 290 ? -6.148 -1.583 -9.655 1.00 74.37 261 GLU B N 1
ATOM 4815 C CA . GLU B 1 290 ? -6.273 -2.116 -11.008 1.00 68.66 261 GLU B CA 1
ATOM 4816 C C . GLU B 1 290 ? -7.438 -1.523 -11.793 1.00 71.30 261 GLU B C 1
ATOM 4817 O O . GLU B 1 290 ? -7.604 -1.878 -12.960 1.00 69.41 261 GLU B O 1
ATOM 4823 N N . GLN B 1 291 ? -8.254 -0.648 -11.199 1.00 70.37 262 GLN B N 1
ATOM 4824 C CA . GLN B 1 291 ? -9.490 -0.200 -11.838 1.00 74.13 262 GLN B CA 1
ATOM 4825 C C . GLN B 1 291 ? -9.556 1.315 -11.971 1.00 74.70 262 GLN B C 1
ATOM 4826 O O . GLN B 1 291 ? -10.639 1.897 -11.933 1.00 71.92 262 GLN B O 1
ATOM 4832 N N . ASP B 1 292 ? -8.400 1.960 -12.102 1.00 77.08 263 ASP B N 1
ATOM 4833 C CA . ASP B 1 292 ? -8.330 3.366 -12.492 1.00 84.27 263 ASP B CA 1
ATOM 4834 C C . ASP B 1 292 ? -9.017 4.257 -11.465 1.00 81.97 263 ASP B C 1
ATOM 4835 O O . ASP B 1 292 ? -9.760 5.179 -11.810 1.00 89.25 263 ASP B O 1
ATOM 4840 N N . VAL B 1 293 ? -8.786 3.962 -10.191 1.00 79.16 264 VAL B N 1
ATOM 4841 C CA . VAL B 1 293 ? -9.259 4.782 -9.084 1.00 81.74 264 VAL B CA 1
ATOM 4842 C C . VAL B 1 293 ? -8.047 5.521 -8.545 1.00 87.20 264 VAL B C 1
ATOM 4843 O O . VAL B 1 293 ? -7.070 4.891 -8.119 1.00 84.18 264 VAL B O 1
ATOM 4847 N N . LYS B 1 294 ? -8.094 6.848 -8.594 1.00 100.13 265 LYS B N 1
ATOM 4848 C CA . LYS B 1 294 ? -7.040 7.675 -8.027 1.00 114.05 265 LYS B CA 1
ATOM 4849 C C . LYS B 1 294 ? -7.335 7.969 -6.562 1.00 117.41 265 LYS B C 1
ATOM 4850 O O . LYS B 1 294 ? -8.495 8.018 -6.142 1.00 118.91 265 LYS B O 1
ATOM 4852 N N . GLU B 1 295 ? -6.272 8.145 -5.779 1.00 107.15 266 GLU B N 1
ATOM 4853 C CA . GLU B 1 295 ? -6.447 8.681 -4.437 1.00 104.20 266 GLU B CA 1
ATOM 4854 C C . GLU B 1 295 ? -7.061 10.073 -4.529 1.00 110.38 266 GLU B C 1
ATOM 4855 O O . GLU B 1 295 ? -6.834 10.810 -5.492 1.00 115.32 266 GLU B O 1
ATOM 4857 N N . ASN B 1 296 ? -7.868 10.419 -3.528 1.00 122.88 267 ASN B N 1
ATOM 4858 C CA . ASN B 1 296 ? -8.636 11.665 -3.523 1.00 128.17 267 ASN B CA 1
ATOM 4859 C C . ASN B 1 296 ? -9.465 11.804 -4.805 1.00 131.04 267 ASN B C 1
ATOM 4860 O O . ASN B 1 296 ? -9.265 12.705 -5.624 1.00 134.28 267 ASN B O 1
ATOM 4862 N N . GLU B 1 297 ? -10.393 10.863 -4.973 1.00 105.72 268 GLU B N 1
ATOM 4863 C CA . GLU B 1 297 ? -11.386 10.876 -6.044 1.00 102.91 268 GLU B CA 1
ATOM 4864 C C . GLU B 1 297 ? -12.577 10.051 -5.573 1.00 93.55 268 GLU B C 1
ATOM 4865 O O . GLU B 1 297 ? -12.404 9.046 -4.877 1.00 87.95 268 GLU B O 1
ATOM 4867 N N . ALA B 1 298 ? -13.778 10.472 -5.952 1.00 93.60 269 ALA B N 1
ATOM 4868 C CA . ALA B 1 298 ? -14.993 10.006 -5.298 1.00 82.73 269 ALA B CA 1
ATOM 4869 C C . ALA B 1 298 ? -15.632 8.861 -6.073 1.00 77.48 269 ALA B C 1
ATOM 4870 O O . ALA B 1 298 ? -15.889 8.981 -7.272 1.00 85.54 269 ALA B O 1
ATOM 4872 N N . LEU B 1 299 ? -15.866 7.751 -5.384 1.00 70.38 270 LEU B N 1
ATOM 4873 C CA . LEU B 1 299 ? -16.716 6.664 -5.842 1.00 66.78 270 LEU B CA 1
ATOM 4874 C C . LEU B 1 299 ? -18.040 6.718 -5.095 1.00 63.85 270 LEU B C 1
ATOM 4875 O O . LEU B 1 299 ? -18.129 7.263 -3.993 1.00 63.64 270 LEU B O 1
ATOM 4880 N N . LEU B 1 300 ? -19.063 6.111 -5.687 1.00 62.89 271 LEU B N 1
ATOM 4881 C CA . LEU B 1 300 ? -20.371 6.009 -5.044 1.00 59.15 271 LEU B CA 1
ATOM 4882 C C . LEU B 1 300 ? -20.459 4.696 -4.280 1.00 52.90 271 LEU B C 1
ATOM 4883 O O . LEU B 1 300 ? -20.146 3.631 -4.824 1.00 58.60 271 LEU B O 1
ATOM 4888 N N . LEU B 1 301 ? -20.873 4.761 -3.023 1.00 54.31 272 LEU B N 1
ATOM 4889 C CA . LEU B 1 301 ? -21.213 3.554 -2.286 1.00 52.91 272 LEU B CA 1
ATOM 4890 C C . LEU B 1 301 ? -22.725 3.366 -2.384 1.00 57.81 272 LEU B C 1
ATOM 4891 O O . LEU B 1 301 ? -23.493 4.275 -2.047 1.00 55.45 272 LEU B O 1
ATOM 4896 N N . ARG B 1 302 ? -23.145 2.208 -2.890 1.00 54.37 273 ARG B N 1
ATOM 4897 C CA . ARG B 1 302 ? -24.541 1.986 -3.236 1.00 50.85 273 ARG B CA 1
ATOM 4898 C C . ARG B 1 302 ? -24.963 0.574 -2.877 1.00 52.48 273 ARG B C 1
ATOM 4899 O O . ARG B 1 302 ? -24.168 -0.363 -2.961 1.00 52.54 273 ARG B O 1
ATOM 4907 N N . PHE B 1 303 ? -26.246 0.418 -2.538 1.00 47.23 274 PHE B N 1
ATOM 4908 C CA . PHE B 1 303 ? -26.854 -0.903 -2.597 1.00 44.06 274 PHE B CA 1
ATOM 4909 C C . PHE B 1 303 ? -26.922 -1.335 -4.057 1.00 49.51 274 PHE B C 1
ATOM 4910 O O . PHE B 1 303 ? -27.553 -0.667 -4.888 1.00 51.76 274 PHE B O 1
ATOM 4918 N N . LYS B 1 304 ? -26.217 -2.414 -4.380 1.00 53.96 275 LYS B N 1
ATOM 4919 C CA . LYS B 1 304 ? -26.095 -2.913 -5.745 1.00 49.28 275 LYS B CA 1
ATOM 4920 C C . LYS B 1 304 ? -27.137 -3.963 -6.086 1.00 48.36 275 LYS B C 1
ATOM 4921 O O . LYS B 1 304 ? -27.685 -3.973 -7.201 1.00 50.02 275 LYS B O 1
ATOM 4927 N N . TYR B 1 305 ? -27.411 -4.841 -5.127 1.00 52.07 276 TYR B N 1
ATOM 4928 C CA . TYR B 1 305 ? -28.330 -5.950 -5.273 1.00 48.89 276 TYR B CA 1
ATOM 4929 C C . TYR B 1 305 ? -29.579 -5.667 -4.451 1.00 48.48 276 TYR B C 1
ATOM 4930 O O . TYR B 1 305 ? -29.487 -5.225 -3.299 1.00 53.36 276 TYR B O 1
ATOM 4939 N N . TYR B 1 306 ? -30.748 -5.906 -5.042 1.00 49.82 277 TYR B N 1
ATOM 4940 C CA . TYR B 1 306 ? -32.012 -5.492 -4.430 1.00 53.86 277 TYR B CA 1
ATOM 4941 C C . TYR B 1 306 ? -32.706 -6.648 -3.704 1.00 57.09 277 TYR B C 1
ATOM 4942 O O . TYR B 1 306 ? -33.933 -6.796 -3.729 1.00 58.41 277 TYR B O 1
ATOM 4951 N N . SER B 1 307 ? -31.911 -7.475 -3.033 1.00 52.37 278 SER B N 1
ATOM 4952 C CA . SER B 1 307 ? -32.377 -8.626 -2.266 1.00 57.59 278 SER B CA 1
ATOM 4953 C C . SER B 1 307 ? -31.805 -8.450 -0.854 1.00 60.79 278 SER B C 1
ATOM 4954 O O . SER B 1 307 ? -30.632 -8.755 -0.611 1.00 58.20 278 SER B O 1
ATOM 4957 N N . PHE B 1 308 ? -32.615 -7.932 0.073 1.00 56.16 279 PHE B N 1
ATOM 4958 C CA . PHE B 1 308 ? -32.128 -7.487 1.372 1.00 60.01 279 PHE B CA 1
ATOM 4959 C C . PHE B 1 308 ? -32.422 -8.547 2.424 1.00 62.95 279 PHE B C 1
ATOM 4960 O O . PHE B 1 308 ? -33.577 -8.746 2.818 1.00 68.66 279 PHE B O 1
ATOM 4968 N N . PHE B 1 309 ? -31.365 -9.195 2.897 1.00 61.97 280 PHE B N 1
ATOM 4969 C CA . PHE B 1 309 ? -31.476 -10.302 3.835 1.00 67.22 280 PHE B CA 1
ATOM 4970 C C . PHE B 1 309 ? -31.593 -9.765 5.261 1.00 64.35 280 PHE B C 1
ATOM 4971 O O . PHE B 1 309 ? -30.712 -9.024 5.721 1.00 56.11 280 PHE B O 1
ATOM 4979 N N . ASP B 1 310 ? -32.678 -10.129 5.953 1.00 66.79 281 ASP B N 1
ATOM 4980 C CA . ASP B 1 310 ? -32.866 -9.830 7.386 1.00 66.12 281 ASP B CA 1
ATOM 4981 C C . ASP B 1 310 ? -32.670 -8.341 7.679 1.00 58.96 281 ASP B C 1
ATOM 4982 O O . ASP B 1 310 ? -31.814 -7.935 8.463 1.00 59.97 281 ASP B O 1
ATOM 4987 N N . LEU B 1 311 ? -33.453 -7.517 6.994 1.00 60.73 282 LEU B N 1
ATOM 4988 C CA . LEU B 1 311 ? -33.410 -6.080 7.223 1.00 58.95 282 LEU B CA 1
ATOM 4989 C C . LEU B 1 311 ? -34.186 -5.858 8.511 1.00 59.94 282 LEU B C 1
ATOM 4990 O O . LEU B 1 311 ? -35.416 -5.858 8.511 1.00 59.79 282 LEU B O 1
ATOM 4995 N N . ASN B 1 312 ? -33.471 -5.717 9.625 1.00 63.77 283 ASN B N 1
ATOM 4996 C CA . ASN B 1 312 ? -34.107 -5.857 10.926 1.00 62.69 283 ASN B CA 1
ATOM 4997 C C . ASN B 1 312 ? -34.094 -4.537 11.677 1.00 62.60 283 ASN B C 1
ATOM 4998 O O . ASN B 1 312 ? -33.017 -4.072 12.083 1.00 58.42 283 ASN B O 1
ATOM 5003 N N . PRO B 1 313 ? -35.259 -3.926 11.917 1.00 58.43 284 PRO B N 1
ATOM 5004 C CA . PRO B 1 313 ? -35.286 -2.617 12.589 1.00 58.87 284 PRO B CA 1
ATOM 5005 C C . PRO B 1 313 ? -34.733 -2.663 13.995 1.00 67.59 284 PRO B C 1
ATOM 5006 O O . PRO B 1 313 ? -34.329 -1.615 14.525 1.00 67.82 284 PRO B O 1
ATOM 5010 N N . LYS B 1 314 ? -34.686 -3.845 14.613 1.00 61.09 285 LYS B N 1
ATOM 5011 C CA . LYS B 1 314 ? -34.158 -3.938 15.971 1.00 76.95 285 LYS B CA 1
ATOM 5012 C C . LYS B 1 314 ? -32.671 -3.605 16.046 1.00 72.69 285 LYS B C 1
ATOM 5013 O O . LYS B 1 314 ? -32.194 -3.265 17.132 1.00 70.85 285 LYS B O 1
ATOM 5017 N N . TYR B 1 315 ? -31.939 -3.641 14.922 1.00 70.36 286 TYR B N 1
ATOM 5018 C CA . TYR B 1 315 ? -30.507 -3.335 14.980 1.00 69.43 286 TYR B CA 1
ATOM 5019 C C . TYR B 1 315 ? -29.852 -2.935 13.654 1.00 72.68 286 TYR B C 1
ATOM 5020 O O . TYR B 1 315 ? -28.617 -2.842 13.579 1.00 65.44 286 TYR B O 1
ATOM 5029 N N . ASP B 1 316 ? -30.634 -2.659 12.607 1.00 63.24 287 ASP B N 1
ATOM 5030 C CA . ASP B 1 316 ? -30.061 -2.224 11.337 1.00 60.98 287 ASP B CA 1
ATOM 5031 C C . ASP B 1 316 ? -30.268 -0.733 11.078 1.00 54.74 287 ASP B C 1
ATOM 5032 O O . ASP B 1 316 ? -30.420 -0.315 9.939 1.00 60.73 287 ASP B O 1
ATOM 5037 N N . ALA B 1 317 ? -30.232 0.090 12.120 1.00 52.93 288 ALA B N 1
ATOM 5038 C CA . ALA B 1 317 ? -30.571 1.507 11.985 1.00 57.57 288 ALA B CA 1
ATOM 5039 C C . ALA B 1 317 ? -29.814 2.198 10.849 1.00 57.26 288 ALA B C 1
ATOM 5040 O O . ALA B 1 317 ? -30.405 2.962 10.077 1.00 56.36 288 ALA B O 1
ATOM 5042 N N . ILE B 1 318 ? -28.492 1.979 10.762 1.00 57.28 289 ILE B N 1
ATOM 5043 C CA . ILE B 1 318 ? -27.668 2.673 9.774 1.00 47.94 289 ILE B CA 1
ATOM 5044 C C . ILE B 1 318 ? -27.923 2.109 8.382 1.00 51.88 289 ILE B C 1
ATOM 5045 O O . ILE B 1 318 ? -28.115 2.850 7.413 1.00 51.75 289 ILE B O 1
ATOM 5050 N N . ARG B 1 319 ? -27.902 0.779 8.267 1.00 49.04 290 ARG B N 1
ATOM 5051 C CA . ARG B 1 319 ? -28.155 0.119 7.003 1.00 50.17 290 ARG B CA 1
ATOM 5052 C C . ARG B 1 319 ? -29.544 0.477 6.473 1.00 54.62 290 ARG B C 1
ATOM 5053 O O . ARG B 1 319 ? -29.715 0.765 5.277 1.00 49.17 290 ARG B O 1
ATOM 5061 N N . ILE B 1 320 ? -30.540 0.510 7.362 1.00 47.88 291 ILE B N 1
ATOM 5062 C CA . ILE B 1 320 ? -31.876 0.929 6.966 1.00 46.82 291 ILE B CA 1
ATOM 5063 C C . ILE B 1 320 ? -31.882 2.392 6.555 1.00 47.46 291 ILE B C 1
ATOM 5064 O O . ILE B 1 320 ? -32.489 2.754 5.536 1.00 48.23 291 ILE B O 1
ATOM 5069 N N . ASN B 1 321 ? -31.208 3.257 7.323 1.00 48.76 292 ASN B N 1
ATOM 5070 C CA . ASN B 1 321 ? -31.199 4.672 6.959 1.00 46.80 292 ASN B CA 1
ATOM 5071 C C . ASN B 1 321 ? -30.613 4.874 5.569 1.00 49.65 292 ASN B C 1
ATOM 5072 O O . ASN B 1 321 ? -31.143 5.652 4.778 1.00 49.26 292 ASN B O 1
ATOM 5077 N N . GLN B 1 322 ? -29.503 4.195 5.255 1.00 51.10 293 GLN B N 1
ATOM 5078 C CA . GLN B 1 322 ? -28.861 4.412 3.958 1.00 49.68 293 GLN B CA 1
ATOM 5079 C C . GLN B 1 322 ? -29.687 3.819 2.822 1.00 51.64 293 GLN B C 1
ATOM 5080 O O . GLN B 1 322 ? -29.778 4.420 1.745 1.00 47.95 293 GLN B O 1
ATOM 5086 N N . LEU B 1 323 ? -30.344 2.672 3.056 1.00 48.83 294 LEU B N 1
ATOM 5087 C CA . LEU B 1 323 ? -31.225 2.118 2.040 1.00 45.62 294 LEU B CA 1
ATOM 5088 C C . LEU B 1 323 ? -32.424 3.032 1.789 1.00 50.08 294 LEU B C 1
ATOM 5089 O O . LEU B 1 323 ? -32.814 3.255 0.638 1.00 45.75 294 LEU B O 1
ATOM 5094 N N . TYR B 1 324 ? -33.025 3.559 2.858 1.00 48.08 295 TYR B N 1
ATOM 5095 C CA . TYR B 1 324 ? -34.070 4.573 2.737 1.00 49.79 295 TYR B CA 1
ATOM 5096 C C . TYR B 1 324 ? -33.599 5.756 1.893 1.00 44.34 295 TYR B C 1
ATOM 5097 O O . TYR B 1 324 ? -34.303 6.214 0.987 1.00 49.48 295 TYR B O 1
ATOM 5106 N N . GLU B 1 325 ? -32.415 6.281 2.198 1.00 47.71 296 GLU B N 1
ATOM 5107 C CA . GLU B 1 325 ? -31.915 7.435 1.451 1.00 47.84 296 GLU B CA 1
ATOM 5108 C C . GLU B 1 325 ? -31.729 7.111 -0.026 1.00 49.99 296 GLU B C 1
ATOM 5109 O O . GLU B 1 325 ? -32.039 7.938 -0.890 1.00 51.43 296 GLU B O 1
ATOM 5115 N N . GLN B 1 326 ? -31.248 5.905 -0.341 1.00 48.97 297 GLN B N 1
ATOM 5116 C CA . GLN B 1 326 ? -31.075 5.545 -1.738 1.00 50.76 297 GLN B CA 1
ATOM 5117 C C . GLN B 1 326 ? -32.419 5.512 -2.452 1.00 52.27 297 GLN B C 1
ATOM 5118 O O . GLN B 1 326 ? -32.547 5.996 -3.586 1.00 50.55 297 GLN B O 1
ATOM 5124 N N . ALA B 1 327 ? -33.439 4.959 -1.795 1.00 50.73 298 ALA B N 1
ATOM 5125 C CA . ALA B 1 327 ? -34.770 4.926 -2.385 1.00 48.17 298 ALA B CA 1
ATOM 5126 C C . ALA B 1 327 ? -35.313 6.334 -2.549 1.00 44.24 298 ALA B C 1
ATOM 5127 O O . ALA B 1 327 ? -35.870 6.678 -3.591 1.00 46.83 298 ALA B O 1
ATOM 5129 N N . LYS B 1 328 ? -35.165 7.153 -1.509 1.00 48.04 299 LYS B N 1
ATOM 5130 C CA . LYS B 1 328 ? -35.668 8.519 -1.538 1.00 49.63 299 LYS B CA 1
ATOM 5131 C C . LYS B 1 328 ? -35.100 9.279 -2.733 1.00 53.00 299 LYS B C 1
ATOM 5132 O O . LYS B 1 328 ? -35.838 9.899 -3.511 1.00 53.76 299 LYS B O 1
ATOM 5138 N N . TRP B 1 329 ? -33.781 9.244 -2.883 1.00 48.44 300 TRP B N 1
ATOM 5139 C CA . TRP B 1 329 ? -33.139 10.013 -3.938 1.00 55.75 300 TRP B CA 1
ATOM 5140 C C . TRP B 1 329 ? -33.495 9.460 -5.311 1.00 55.95 300 TRP B C 1
ATOM 5141 O O . TRP B 1 329 ? -33.801 10.224 -6.235 1.00 54.15 300 TRP B O 1
ATOM 5152 N N . ALA B 1 330 ? -33.520 8.133 -5.449 1.00 52.98 301 ALA B N 1
ATOM 5153 C CA . ALA B 1 330 ? -33.928 7.536 -6.711 1.00 51.08 301 ALA B CA 1
ATOM 5154 C C . ALA B 1 330 ? -35.308 8.033 -7.132 1.00 57.02 301 ALA B C 1
ATOM 5155 O O . ALA B 1 330 ? -35.562 8.244 -8.319 1.00 55.82 301 ALA B O 1
ATOM 5157 N N . LEU B 1 331 ? -36.202 8.268 -6.170 1.00 55.38 302 LEU B N 1
ATOM 5158 C CA . LEU B 1 331 ? -37.538 8.746 -6.502 1.00 55.21 302 LEU B CA 1
ATOM 5159 C C . LEU B 1 331 ? -37.550 10.247 -6.795 1.00 57.22 302 LEU B C 1
ATOM 5160 O O . LEU B 1 331 ? -38.200 10.686 -7.747 1.00 65.59 302 LEU B O 1
ATOM 5165 N N . LEU B 1 332 ? -36.847 11.053 -5.997 1.00 56.93 303 LEU B N 1
ATOM 5166 C CA . LEU B 1 332 ? -36.786 12.483 -6.292 1.00 66.10 303 LEU B CA 1
ATOM 5167 C C . LEU B 1 332 ? -36.125 12.757 -7.648 1.00 65.14 303 LEU B C 1
ATOM 5168 O O . LEU B 1 332 ? -36.552 13.651 -8.380 1.00 67.36 303 LEU B O 1
ATOM 5173 N N . LEU B 1 333 ? -35.072 12.017 -7.994 1.00 64.27 304 LEU B N 1
ATOM 5174 C CA . LEU B 1 333 ? -34.352 12.236 -9.248 1.00 65.01 304 LEU B CA 1
ATOM 5175 C C . LEU B 1 333 ? -34.957 11.487 -10.432 1.00 71.46 304 LEU B C 1
ATOM 5176 O O . LEU B 1 333 ? -34.344 11.451 -11.505 1.00 73.75 304 LEU B O 1
ATOM 5181 N N . GLU B 1 334 ? -36.139 10.897 -10.270 1.00 63.90 305 GLU B N 1
ATOM 5182 C CA . GLU B 1 334 ? -36.823 10.163 -11.333 1.00 71.23 305 GLU B CA 1
ATOM 5183 C C . GLU B 1 334 ? -35.992 9.023 -11.905 1.00 68.27 305 GLU B C 1
ATOM 5184 O O . GLU B 1 334 ? -36.200 8.636 -13.056 1.00 66.71 305 GLU B O 1
ATOM 5190 N N . GLU B 1 335 ? -35.040 8.479 -11.147 1.00 62.60 306 GLU B N 1
ATOM 5191 C CA . GLU B 1 335 ? -34.352 7.280 -11.607 1.00 61.23 306 GLU B CA 1
ATOM 5192 C C . GLU B 1 335 ? -35.253 6.053 -11.555 1.00 60.95 306 GLU B C 1
ATOM 5193 O O . GLU B 1 335 ? -34.943 5.032 -12.169 1.00 66.07 306 GLU B O 1
ATOM 5199 N N . ILE B 1 336 ? -36.357 6.125 -10.836 1.00 53.54 307 ILE B N 1
ATOM 5200 C CA . ILE B 1 336 ? -37.381 5.100 -10.895 1.00 55.56 307 ILE B CA 1
ATOM 5201 C C . ILE B 1 336 ? -38.695 5.853 -10.918 1.00 60.40 307 ILE B C 1
ATOM 5202 O O . ILE B 1 336 ? -38.825 6.913 -10.295 1.00 63.31 307 ILE B O 1
ATOM 5207 N N . GLU B 1 337 ? -39.634 5.365 -11.694 1.00 57.91 308 GLU B N 1
ATOM 5208 C CA . GLU B 1 337 ? -40.877 6.089 -11.874 1.00 65.31 308 GLU B CA 1
ATOM 5209 C C . GLU B 1 337 ? -41.989 5.440 -11.071 1.00 64.50 308 GLU B C 1
ATOM 5210 O O . GLU B 1 337 ? -41.986 4.229 -10.817 1.00 58.95 308 GLU B O 1
ATOM 5213 N N . CYS B 1 338 ? -42.939 6.276 -10.669 1.00 61.49 309 CYS B N 1
ATOM 5214 C CA . CYS B 1 338 ? -44.135 5.846 -9.970 1.00 64.82 309 CYS B CA 1
ATOM 5215 C C . CYS B 1 338 ? -45.266 6.749 -10.431 1.00 61.54 309 CYS B C 1
ATOM 5216 O O . CYS B 1 338 ? -45.029 7.793 -11.041 1.00 67.16 309 CYS B O 1
ATOM 5219 N N . THR B 1 339 ? -46.498 6.361 -10.107 1.00 61.47 310 THR B N 1
ATOM 5220 C CA . THR B 1 339 ? -47.648 7.183 -10.466 1.00 67.42 310 THR B CA 1
ATOM 5221 C C . THR B 1 339 ? -47.685 8.452 -9.621 1.00 67.44 310 THR B C 1
ATOM 5222 O O . THR B 1 339 ? -47.068 8.537 -8.559 1.00 72.99 310 THR B O 1
ATOM 5226 N N . GLU B 1 340 ? -48.460 9.435 -10.087 1.00 69.75 311 GLU B N 1
ATOM 5227 C CA . GLU B 1 340 ? -48.605 10.681 -9.339 1.00 75.56 311 GLU B CA 1
ATOM 5228 C C . GLU B 1 340 ? -49.198 10.441 -7.948 1.00 70.80 311 GLU B C 1
ATOM 5229 O O . GLU B 1 340 ? -48.833 11.126 -6.984 1.00 68.56 311 GLU B O 1
ATOM 5235 N N . GLU B 1 341 ? -50.117 9.477 -7.824 1.00 61.70 312 GLU B N 1
ATOM 5236 C CA . GLU B 1 341 ? -50.634 9.110 -6.508 1.00 65.32 312 GLU B CA 1
ATOM 5237 C C . GLU B 1 341 ? -49.511 8.581 -5.617 1.00 65.79 312 GLU B C 1
ATOM 5238 O O . GLU B 1 341 ? -49.389 8.958 -4.445 1.00 67.10 312 GLU B O 1
ATOM 5244 N N . GLU B 1 342 ? -48.670 7.711 -6.160 1.00 60.75 313 GLU B N 1
ATOM 5245 C CA . GLU B 1 342 ? -47.586 7.168 -5.358 1.00 58.50 313 GLU B CA 1
ATOM 5246 C C . GLU B 1 342 ? -46.566 8.244 -4.994 1.00 60.86 313 GLU B C 1
ATOM 5247 O O . GLU B 1 342 ? -46.089 8.286 -3.853 1.00 58.93 313 GLU B O 1
ATOM 5253 N N . MET B 1 343 ? -46.259 9.158 -5.918 1.00 63.57 314 MET B N 1
ATOM 5254 C CA . MET B 1 343 ? -45.306 10.221 -5.591 1.00 58.96 314 MET B CA 1
ATOM 5255 C C . MET B 1 343 ? -45.791 11.055 -4.408 1.00 59.69 314 MET B C 1
ATOM 5256 O O . MET B 1 343 ? -44.988 11.463 -3.560 1.00 59.74 314 MET B O 1
ATOM 5261 N N . MET B 1 344 ? -47.108 11.303 -4.324 1.00 60.31 315 MET B N 1
ATOM 5262 C CA . MET B 1 344 ? -47.655 12.113 -3.237 1.00 60.96 315 MET B CA 1
ATOM 5263 C C . MET B 1 344 ? -47.595 11.367 -1.909 1.00 57.50 315 MET B C 1
ATOM 5264 O O . MET B 1 344 ? -47.309 11.968 -0.869 1.00 56.84 315 MET B O 1
ATOM 5269 N N . MET B 1 345 ? -47.875 10.064 -1.930 1.00 56.01 316 MET B N 1
ATOM 5270 C CA . MET B 1 345 ? -47.673 9.230 -0.753 1.00 57.96 316 MET B CA 1
ATOM 5271 C C . MET B 1 345 ? -46.195 9.233 -0.314 1.00 53.12 316 MET B C 1
ATOM 5272 O O . MET B 1 345 ? -45.880 9.439 0.864 1.00 53.30 316 MET B O 1
ATOM 5277 N N . PHE B 1 346 ? -45.269 9.033 -1.251 1.00 52.84 317 PHE B N 1
ATOM 5278 C CA . PHE B 1 346 ? -43.854 9.074 -0.878 1.00 52.28 317 PHE B CA 1
ATOM 5279 C C . PHE B 1 346 ? -43.467 10.442 -0.312 1.00 52.89 317 PHE B C 1
ATOM 5280 O O . PHE B 1 346 ? -42.740 10.524 0.687 1.00 48.88 317 PHE B O 1
ATOM 5288 N N . ALA B 1 347 ? -43.983 11.532 -0.900 1.00 53.61 318 ALA B N 1
ATOM 5289 C CA . ALA B 1 347 ? -43.656 12.858 -0.373 1.00 55.19 318 ALA B CA 1
ATOM 5290 C C . ALA B 1 347 ? -44.185 13.027 1.048 1.00 51.06 318 ALA B C 1
ATOM 5291 O O . ALA B 1 347 ? -43.499 13.566 1.914 1.00 52.71 318 ALA B O 1
ATOM 5293 N N . ALA B 1 348 ? -45.407 12.572 1.297 1.00 53.16 319 ALA B N 1
ATOM 5294 C CA . ALA B 1 348 ? -45.979 12.696 2.628 1.00 56.18 319 ALA B CA 1
ATOM 5295 C C . ALA B 1 348 ? -45.216 11.825 3.610 1.00 51.98 319 ALA B C 1
ATOM 5296 O O . ALA B 1 348 ? -44.944 12.243 4.746 1.00 55.26 319 ALA B O 1
ATOM 5298 N N . LEU B 1 349 ? -44.791 10.643 3.165 1.00 50.34 320 LEU B N 1
ATOM 5299 C CA . LEU B 1 349 ? -44.022 9.778 4.051 1.00 49.96 320 LEU B CA 1
ATOM 5300 C C . LEU B 1 349 ? -42.658 10.387 4.369 1.00 53.47 320 LEU B C 1
ATOM 5301 O O . LEU B 1 349 ? -42.223 10.364 5.526 1.00 53.08 320 LEU B O 1
ATOM 5306 N N . GLN B 1 350 ? -41.986 10.980 3.372 1.00 55.18 321 GLN B N 1
ATOM 5307 C CA . GLN B 1 350 ? -40.724 11.660 3.657 1.00 55.13 321 GLN B CA 1
ATOM 5308 C C . GLN B 1 350 ? -40.947 12.833 4.603 1.00 52.09 321 GLN B C 1
ATOM 5309 O O . GLN B 1 350 ? -40.148 13.068 5.516 1.00 51.35 321 GLN B O 1
ATOM 5315 N N . TYR B 1 351 ? -42.032 13.581 4.393 1.00 53.10 322 TYR B N 1
ATOM 5316 C CA . TYR B 1 351 ? -42.369 14.688 5.282 1.00 56.26 322 TYR B CA 1
ATOM 5317 C C . TYR B 1 351 ? -42.580 14.188 6.705 1.00 53.53 322 TYR B C 1
ATOM 5318 O O . TYR B 1 351 ? -42.156 14.822 7.678 1.00 57.54 322 TYR B O 1
ATOM 5327 N N . HIS B 1 352 ? -43.225 13.035 6.834 1.00 58.37 323 HIS B N 1
ATOM 5328 C CA . HIS B 1 352 ? -43.473 12.431 8.132 1.00 53.63 323 HIS B CA 1
ATOM 5329 C C . HIS B 1 352 ? -42.169 11.990 8.777 1.00 56.26 323 HIS B C 1
ATOM 5330 O O . HIS B 1 352 ? -41.930 12.247 9.967 1.00 57.50 323 HIS B O 1
ATOM 5337 N N . ILE B 1 353 ? -41.293 11.353 7.995 1.00 53.62 324 ILE B N 1
ATOM 5338 C CA . ILE B 1 353 ? -40.005 10.935 8.535 1.00 52.63 324 ILE B CA 1
ATOM 5339 C C . ILE B 1 353 ? -39.240 12.141 9.077 1.00 55.33 324 ILE B C 1
ATOM 5340 O O . ILE B 1 353 ? -38.649 12.082 10.167 1.00 47.04 324 ILE B O 1
ATOM 5345 N N . ASN B 1 354 ? -39.300 13.276 8.371 1.00 55.87 325 ASN B N 1
ATOM 5346 C CA . ASN B 1 354 ? -38.570 14.448 8.849 1.00 57.87 325 ASN B CA 1
ATOM 5347 C C . ASN B 1 354 ? -39.188 15.005 10.130 1.00 55.70 325 ASN B C 1
ATOM 5348 O O . ASN B 1 354 ? -38.467 15.538 10.982 1.00 58.69 325 ASN B O 1
ATOM 5353 N N . LYS B 1 355 ? -40.513 14.877 10.294 1.00 60.54 326 LYS B N 1
ATOM 5354 C CA . LYS B 1 355 ? -41.143 15.262 11.560 1.00 63.13 326 LYS B CA 1
ATOM 5355 C C . LYS B 1 355 ? -40.727 14.327 12.694 1.00 56.52 326 LYS B C 1
ATOM 5356 O O . LYS B 1 355 ? -40.322 14.787 13.762 1.00 60.30 326 LYS B O 1
ATOM 5362 N N . LEU B 1 356 ? -40.806 13.012 12.473 1.00 57.97 327 LEU B N 1
ATOM 5363 C CA . LEU B 1 356 ? -40.348 12.054 13.477 1.00 55.12 327 LEU B CA 1
ATOM 5364 C C . LEU B 1 356 ? -38.901 12.309 13.856 1.00 60.26 327 LEU B C 1
ATOM 5365 O O . LEU B 1 356 ? -38.523 12.195 15.028 1.00 63.60 327 LEU B O 1
ATOM 5370 N N . SER B 1 357 ? -38.079 12.678 12.881 1.00 58.38 328 SER B N 1
ATOM 5371 C CA . SER B 1 357 ? -36.675 12.933 13.167 1.00 58.81 328 SER B CA 1
ATOM 5372 C C . SER B 1 357 ? -36.516 14.102 14.138 1.00 64.17 328 SER B C 1
ATOM 5373 O O . SER B 1 357 ? -35.740 14.023 15.099 1.00 66.85 328 SER B O 1
ATOM 5376 N N . ILE B 1 358 ? -37.262 15.188 13.916 1.00 64.63 329 ILE B N 1
ATOM 5377 C CA . ILE B 1 358 ? -37.261 16.314 14.851 1.00 66.79 329 ILE B CA 1
ATOM 5378 C C . ILE B 1 358 ? -37.708 15.865 16.238 1.00 67.59 329 ILE B C 1
ATOM 5379 O O . ILE B 1 358 ? -37.155 16.299 17.256 1.00 74.12 329 ILE B O 1
ATOM 5384 N N . MET B 1 359 ? -38.727 15.003 16.307 1.00 67.46 330 MET B N 1
ATOM 5385 C CA . MET B 1 359 ? -39.231 14.573 17.605 1.00 68.32 330 MET B CA 1
ATOM 5386 C C . MET B 1 359 ? -38.180 13.834 18.417 1.00 76.04 330 MET B C 1
ATOM 5387 O O . MET B 1 359 ? -38.276 13.811 19.649 1.00 80.27 330 MET B O 1
ATOM 5392 N N . THR B 1 360 ? -37.170 13.243 17.772 1.00 74.85 331 THR B N 1
ATOM 5393 C CA . THR B 1 360 ? -3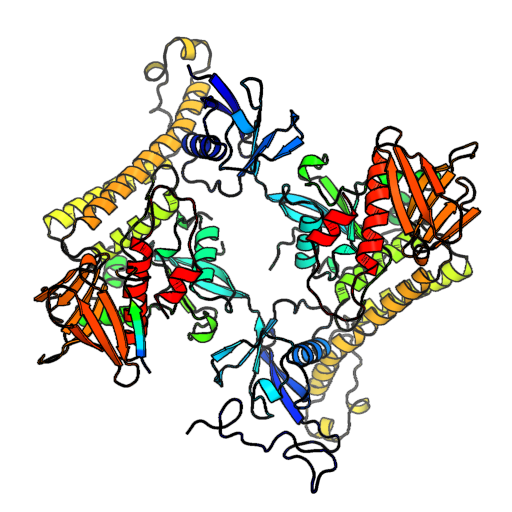6.150 12.563 18.564 1.00 78.07 331 THR B CA 1
ATOM 5394 C C . THR B 1 360 ? -35.223 13.530 19.293 1.00 78.58 331 THR B C 1
ATOM 5395 O O . THR B 1 360 ? -34.402 13.076 20.096 1.00 81.61 331 THR B O 1
ATOM 5399 N N . SER B 1 361 ? -35.332 14.836 19.044 1.00 81.11 332 SER B N 1
ATOM 5400 C CA . SER B 1 361 ? -34.489 15.813 19.727 1.00 94.53 332 SER B CA 1
ATOM 5401 C C . SER B 1 361 ? -35.322 16.672 20.669 1.00 99.15 332 SER B C 1
ATOM 5402 O O . SER B 1 361 ? -35.172 17.897 20.699 1.00 102.52 332 SER B O 1
ATOM 5405 N N . GLU B 1 362 ? -36.198 16.031 21.443 1.00 111.12 333 GLU B N 1
ATOM 5406 C CA . GLU B 1 362 ? -37.104 16.724 22.357 1.00 124.80 333 GLU B CA 1
ATOM 5407 C C . GLU B 1 362 ? -36.394 16.902 23.696 1.00 124.74 333 GLU B C 1
ATOM 5408 O O . GLU B 1 362 ? -36.274 15.960 24.484 1.00 115.18 333 GLU B O 1
ATOM 5410 N N . ASN B 1 363 ? -35.927 18.121 23.952 1.00 122.56 334 ASN B N 1
ATOM 5411 C CA . ASN B 1 363 ? -35.107 18.445 25.108 1.00 120.52 334 ASN B CA 1
ATOM 5412 C C . ASN B 1 363 ? -35.973 18.781 26.320 1.00 122.18 334 ASN B C 1
ATOM 5413 O O . ASN B 1 363 ? -37.195 18.918 26.229 1.00 117.85 334 ASN B O 1
ATOM 5418 N N . HIS B 1 364 ? -35.314 18.926 27.474 1.00 123.07 335 HIS B N 1
ATOM 5419 C CA . HIS B 1 364 ? -36.015 19.086 28.744 1.00 120.61 335 HIS B CA 1
ATOM 5420 C C . HIS B 1 364 ? -36.611 20.476 28.932 1.00 122.34 335 HIS B C 1
ATOM 5421 O O . HIS B 1 364 ? -37.321 20.700 29.919 1.00 116.39 335 HIS B O 1
ATOM 5428 N N . LEU B 1 365 ? -36.370 21.402 28.003 1.00 132.32 336 LEU B N 1
ATOM 5429 C CA . LEU B 1 365 ? -36.983 22.720 28.049 1.00 127.27 336 LEU B CA 1
ATOM 5430 C C . LEU B 1 365 ? -38.091 22.904 27.019 1.00 129.58 336 LEU B C 1
ATOM 5431 O O . LEU B 1 365 ? -38.939 23.784 27.201 1.00 131.34 336 LEU B O 1
ATOM 5436 N N . THR B 1 366 ? -38.116 22.092 25.962 1.00 126.34 513 THR B N 1
ATOM 5437 C CA . THR B 1 366 ? -39.222 22.056 25.013 1.00 125.88 513 THR B CA 1
ATOM 5438 C C . THR B 1 366 ? -40.260 20.998 25.364 1.00 125.84 513 THR B C 1
ATOM 5439 O O . THR B 1 366 ? -41.272 20.887 24.662 1.00 135.06 513 THR B O 1
ATOM 5443 N N . THR B 1 367 ? -40.042 20.231 26.430 1.00 112.36 514 THR B N 1
ATOM 5444 C CA . THR B 1 367 ? -40.836 19.038 26.684 1.00 106.14 514 THR B CA 1
ATOM 5445 C C . THR B 1 367 ? -42.144 19.383 27.394 1.00 96.89 514 THR B C 1
ATOM 5446 O O . THR B 1 367 ? -42.233 20.341 28.170 1.00 91.78 514 THR B O 1
ATOM 5450 N N . ASP B 1 368 ? -43.177 18.598 27.094 1.00 91.21 515 ASP B N 1
ATOM 5451 C CA . ASP B 1 368 ? -44.487 18.737 27.715 1.00 89.56 515 ASP B CA 1
ATOM 5452 C C . ASP B 1 368 ? -44.883 17.465 28.465 1.00 81.78 515 ASP B C 1
ATOM 5453 O O . ASP B 1 368 ? -46.071 17.199 28.677 1.00 82.30 515 ASP B O 1
ATOM 5458 N N . VAL B 1 369 ? -43.889 16.675 28.882 1.00 82.42 516 VAL B N 1
ATOM 5459 C CA . VAL B 1 369 ? -44.142 15.441 29.626 1.00 81.03 516 VAL B CA 1
ATOM 5460 C C . VAL B 1 369 ? -44.791 15.787 30.957 1.00 73.53 516 VAL B C 1
ATOM 5461 O O . VAL B 1 369 ? -44.213 16.501 31.778 1.00 75.31 516 VAL B O 1
ATOM 5465 N N . ASN B 1 370 ? -46.001 15.294 31.169 1.00 75.00 517 ASN B N 1
ATOM 5466 C CA . ASN B 1 370 ? -46.672 15.488 32.443 1.00 77.90 517 ASN B CA 1
ATOM 5467 C C . ASN B 1 370 ? -46.721 14.140 33.142 1.00 74.95 517 ASN B C 1
ATOM 5468 O O . ASN B 1 370 ? -47.569 13.295 32.811 1.00 78.58 517 ASN B O 1
ATOM 5473 N N . PRO B 1 371 ? -45.832 13.889 34.097 1.00 71.10 518 PRO B N 1
ATOM 5474 C CA . PRO B 1 371 ? -45.803 12.573 34.761 1.00 75.72 518 PRO B CA 1
ATOM 5475 C C . PRO B 1 371 ? -47.102 12.228 35.462 1.00 78.84 518 PRO B C 1
ATOM 5476 O O . PRO B 1 371 ? -47.518 11.062 35.482 1.00 79.14 518 PRO B O 1
ATOM 5480 N N . GLU B 1 372 ? -47.765 13.224 36.035 1.00 78.76 519 GLU B N 1
ATOM 5481 C CA . GLU B 1 372 ? -49.031 12.975 36.711 1.00 89.77 519 GLU B CA 1
ATOM 5482 C C . GLU B 1 372 ? -50.078 12.352 35.793 1.00 83.47 519 GLU B C 1
ATOM 5483 O O . GLU B 1 372 ? -51.021 11.719 36.282 1.00 88.93 519 GLU B O 1
ATOM 5485 N N . CYS B 1 373 ? -49.932 12.504 34.477 1.00 77.48 520 CYS B N 1
ATOM 5486 C CA . CYS B 1 373 ? -50.869 11.908 33.539 1.00 74.82 520 CYS B CA 1
ATOM 5487 C C . CYS B 1 373 ? -50.380 10.598 32.948 1.00 70.35 520 CYS B C 1
ATOM 5488 O O . CYS B 1 373 ? -51.149 9.937 32.245 1.00 67.10 520 CYS B O 1
ATOM 5491 N N . LEU B 1 374 ? -49.133 10.203 33.210 1.00 63.57 521 LEU B N 1
ATOM 5492 C CA . LEU B 1 374 ? -48.527 9.107 32.478 1.00 59.46 521 LEU B CA 1
ATOM 5493 C C . LEU B 1 374 ? -48.134 7.922 33.343 1.00 59.41 521 LEU B C 1
ATOM 5494 O O . LEU B 1 374 ? -47.815 6.862 32.797 1.00 62.20 521 LEU B O 1
ATOM 5499 N N . VAL B 1 375 ? -48.106 8.070 34.661 1.00 53.22 522 VAL B N 1
ATOM 5500 C CA . VAL B 1 375 ? -47.608 7.014 35.524 1.00 58.31 522 VAL B CA 1
ATOM 5501 C C . VAL B 1 375 ? -48.626 6.811 36.629 1.00 61.26 522 VAL B C 1
ATOM 5502 O O . VAL B 1 375 ? -49.489 7.658 36.865 1.00 66.53 522 VAL B O 1
ATOM 5506 N N . SER B 1 376 ? -48.520 5.671 37.303 1.00 56.09 523 SER B N 1
ATOM 5507 C CA . SER B 1 376 ? -49.453 5.376 38.381 1.00 64.72 523 SER B CA 1
ATOM 5508 C C . SER B 1 376 ? -49.150 6.264 39.591 1.00 63.54 523 SER B C 1
ATOM 5509 O O . SER B 1 376 ? -48.025 6.745 39.753 1.00 63.79 523 SER B O 1
ATOM 5512 N N . PRO B 1 377 ? -50.141 6.511 40.442 1.00 65.66 524 PRO B N 1
ATOM 5513 C CA . PRO B 1 377 ? -49.939 7.453 41.563 1.00 64.54 524 PRO B CA 1
ATOM 5514 C C . PRO B 1 377 ? -48.800 7.116 42.508 1.00 65.01 524 PRO B C 1
ATOM 5515 O O . PRO B 1 377 ? -48.219 8.033 43.108 1.00 69.28 524 PRO B O 1
ATOM 5519 N N . ARG B 1 378 ? -48.460 5.844 42.695 1.00 59.95 525 ARG B N 1
ATOM 5520 C CA . ARG B 1 378 ? -47.376 5.578 43.625 1.00 63.00 525 ARG B CA 1
ATOM 5521 C C . ARG B 1 378 ? -46.053 6.186 43.162 1.00 64.93 525 ARG B C 1
ATOM 5522 O O . ARG B 1 378 ? -45.168 6.399 43.993 1.00 63.89 525 ARG B O 1
ATOM 5530 N N . TYR B 1 379 ? -45.902 6.500 41.873 1.00 66.74 526 TYR B N 1
ATOM 5531 C CA . TYR B 1 379 ? -44.656 7.120 41.420 1.00 69.34 526 TYR B CA 1
ATOM 5532 C C . TYR B 1 379 ? -44.573 8.586 41.826 1.00 69.99 526 TYR B C 1
ATOM 5533 O O . TYR B 1 379 ? -43.505 9.063 42.221 1.00 65.04 526 TYR B O 1
ATOM 5542 N N . LEU B 1 380 ? -45.685 9.314 41.728 1.00 71.72 527 LEU B N 1
ATOM 5543 C CA . LEU B 1 380 ? -45.717 10.685 42.224 1.00 74.39 527 LEU B CA 1
ATOM 5544 C C . LEU B 1 380 ? -45.440 10.742 43.723 1.00 80.93 527 LEU B C 1
ATOM 5545 O O . LEU B 1 380 ? -44.751 11.652 44.201 1.00 85.46 527 LEU B O 1
ATOM 5550 N N . LYS B 1 381 ? -45.964 9.777 44.487 1.00 86.53 528 LYS B N 1
ATOM 5551 C CA . LYS B 1 381 ? -45.765 9.798 45.936 1.00 81.72 528 LYS B CA 1
ATOM 5552 C C . LYS B 1 381 ? -44.351 9.430 46.335 1.00 81.91 528 LYS B C 1
ATOM 5553 O O . LYS B 1 381 ? -43.987 9.622 47.496 1.00 89.33 528 LYS B O 1
ATOM 5555 N N . LYS B 1 382 ? -43.541 8.920 45.413 1.00 77.32 529 LYS B N 1
ATOM 5556 C CA . LYS B 1 382 ? -42.196 8.480 45.742 1.00 74.27 529 LYS B CA 1
ATOM 5557 C C . LYS B 1 382 ? -41.090 9.314 45.092 1.00 78.34 529 LYS B C 1
ATOM 5558 O O . LYS B 1 382 ? -40.035 9.499 45.704 1.00 78.71 529 LYS B O 1
ATOM 5564 N N . TYR B 1 383 ? -41.301 9.839 43.889 1.00 72.86 530 TYR B N 1
ATOM 5565 C CA . TYR B 1 383 ? -40.274 10.562 43.150 1.00 72.31 530 TYR B CA 1
ATOM 5566 C C . TYR B 1 383 ? -40.679 12.009 42.930 1.00 68.58 530 TYR B C 1
ATOM 5567 O O . TYR B 1 383 ? -41.849 12.312 42.723 1.00 63.21 530 TYR B O 1
ATOM 5576 N N . LYS B 1 384 ? -39.700 12.906 42.948 1.00 69.32 531 LYS B N 1
ATOM 5577 C CA . LYS B 1 384 ? -39.977 14.248 42.451 1.00 61.36 531 LYS B CA 1
ATOM 5578 C C . LYS B 1 384 ? -40.420 14.170 40.997 1.00 63.41 531 LYS B C 1
ATOM 5579 O O . LYS B 1 384 ? -39.981 13.301 40.235 1.00 62.45 531 LYS B O 1
ATOM 5585 N N . SER B 1 385 ? -41.317 15.085 40.619 1.00 58.06 532 SER B N 1
ATOM 5586 C CA . SER B 1 385 ? -41.786 15.153 39.244 1.00 59.57 532 SER B CA 1
ATOM 5587 C C . SER B 1 385 ? -40.624 15.234 38.261 1.00 60.97 532 SER B C 1
ATOM 5588 O O . SER B 1 385 ? -40.665 14.616 37.196 1.00 61.76 532 SER B O 1
ATOM 5591 N N . LYS B 1 386 ? -39.587 15.996 38.596 1.00 63.92 533 LYS B N 1
ATOM 5592 C CA . LYS B 1 386 ? -38.480 16.159 37.665 1.00 64.27 533 LYS B CA 1
ATOM 5593 C C . LYS B 1 386 ? -37.722 14.856 37.474 1.00 64.01 533 LYS B C 1
ATOM 5594 O O . LYS B 1 386 ? -37.174 14.616 36.392 1.00 66.08 533 LYS B O 1
ATOM 5600 N N . GLN B 1 387 ? -37.670 14.008 38.505 1.00 57.46 534 GLN B N 1
ATOM 5601 C CA . GLN B 1 387 ? -37.002 12.718 38.356 1.00 62.83 534 GLN B CA 1
ATOM 5602 C C . GLN B 1 387 ? -37.780 11.804 37.415 1.00 64.52 534 GLN B C 1
ATOM 5603 O O . GLN B 1 387 ? -37.186 11.035 36.648 1.00 57.78 534 GLN B O 1
ATOM 5609 N N . ILE B 1 388 ? -39.111 11.889 37.448 1.00 52.68 535 ILE B N 1
ATOM 5610 C CA . ILE B 1 388 ? -39.929 11.019 36.619 1.00 57.19 535 ILE B CA 1
ATOM 5611 C C . ILE B 1 388 ? -39.837 11.442 35.156 1.00 60.41 535 ILE B C 1
ATOM 5612 O O . ILE B 1 388 ? -39.656 10.605 34.261 1.00 55.67 535 ILE B O 1
ATOM 5617 N N . THR B 1 389 ? -39.961 12.750 34.895 1.00 59.64 536 THR B N 1
ATOM 5618 C CA . THR B 1 389 ? -39.884 13.253 33.530 1.00 55.80 536 THR B CA 1
ATOM 5619 C C . THR B 1 389 ? -38.547 12.900 32.888 1.00 57.83 536 THR B C 1
ATOM 5620 O O . THR B 1 389 ? -38.500 12.474 31.729 1.00 60.10 536 THR B O 1
ATOM 5624 N N . ALA B 1 390 ? -37.454 13.056 33.632 1.00 55.07 537 ALA B N 1
ATOM 5625 C CA . ALA B 1 390 ? -36.140 12.723 33.087 1.00 58.98 537 ALA B CA 1
ATOM 5626 C C . ALA B 1 390 ? -36.053 11.240 32.753 1.00 58.16 537 ALA B C 1
ATOM 5627 O O . ALA B 1 390 ? -35.437 10.865 31.755 1.00 58.92 537 ALA B O 1
ATOM 5629 N N . ARG B 1 391 ? -36.682 10.380 33.568 1.00 59.20 538 ARG B N 1
ATOM 5630 C CA . ARG B 1 391 ? -36.736 8.956 33.244 1.00 60.04 538 ARG B CA 1
ATOM 5631 C C . ARG B 1 391 ? -37.570 8.701 31.989 1.00 59.91 538 ARG B C 1
ATOM 5632 O O . ARG B 1 391 ? -37.183 7.896 31.133 1.00 57.22 538 ARG B O 1
ATOM 5640 N N . ILE B 1 392 ? -38.722 9.374 31.866 1.00 52.78 539 ILE B N 1
ATOM 5641 C CA . ILE B 1 392 ? -39.551 9.244 30.675 1.00 51.87 539 ILE B CA 1
ATOM 5642 C C . ILE B 1 392 ? -38.821 9.798 29.449 1.00 59.09 539 ILE B C 1
ATOM 5643 O O . ILE B 1 392 ? -38.838 9.183 28.376 1.00 52.75 539 ILE B O 1
ATOM 5648 N N . LEU B 1 393 ? -38.171 10.959 29.578 1.00 57.07 540 LEU B N 1
ATOM 5649 C CA . LEU B 1 393 ? -37.494 11.534 28.412 1.00 60.62 540 LEU B CA 1
ATOM 5650 C C . LEU B 1 393 ? -36.392 10.612 27.909 1.00 55.37 540 LEU B C 1
ATOM 5651 O O . LEU B 1 393 ? -36.192 10.472 26.698 1.00 61.16 540 LEU B O 1
ATOM 5656 N N . GLU B 1 394 ? -35.677 9.963 28.829 1.00 54.13 541 GLU B N 1
ATOM 5657 C CA . GLU B 1 394 ? -34.652 9.001 28.440 1.00 62.12 541 GLU B CA 1
ATOM 5658 C C . GLU B 1 394 ? -35.256 7.789 27.737 1.00 61.71 541 GLU B C 1
ATOM 5659 O O . GLU B 1 394 ? -34.728 7.337 26.712 1.00 54.27 541 GLU B O 1
ATOM 5665 N N . ALA B 1 395 ? -36.368 7.253 28.263 1.00 54.47 542 ALA B N 1
ATOM 5666 C CA . ALA B 1 395 ? -37.033 6.139 27.592 1.00 47.74 542 ALA B CA 1
ATOM 5667 C C . ALA B 1 395 ? -37.614 6.561 26.248 1.00 51.11 542 ALA B C 1
ATOM 5668 O O . ALA B 1 395 ? -37.686 5.750 25.322 1.00 51.81 542 ALA B O 1
ATOM 5670 N N . HIS B 1 396 ? -37.998 7.829 26.114 1.00 49.35 543 HIS B N 1
ATOM 5671 C CA . HIS B 1 396 ? -38.628 8.297 24.895 1.00 45.97 543 HIS B CA 1
ATOM 5672 C C . HIS B 1 396 ? -37.645 8.337 23.717 1.00 52.30 543 HIS B C 1
ATOM 5673 O O . HIS B 1 396 ? -38.068 8.174 22.566 1.00 47.67 543 HIS B O 1
ATOM 5680 N N . GLN B 1 397 ? -36.352 8.556 23.983 1.00 58.50 544 GLN B N 1
ATOM 5681 C CA . GLN B 1 397 ? -35.338 8.503 22.929 1.00 52.78 544 GLN B CA 1
ATOM 5682 C C . GLN B 1 397 ? -35.443 7.203 22.146 1.00 46.20 544 GLN B C 1
ATOM 5683 O O . GLN B 1 397 ? -35.636 7.215 20.929 1.00 51.10 544 GLN B O 1
ATOM 5687 N N . ASN B 1 398 ? -35.340 6.057 22.830 1.00 52.28 545 ASN B N 1
ATOM 5688 C CA . ASN B 1 398 ? -35.426 4.798 22.089 1.00 55.91 545 ASN B CA 1
ATOM 5689 C C . ASN B 1 398 ? -36.768 4.652 21.402 1.00 51.45 545 ASN B C 1
ATOM 5690 O O . ASN B 1 398 ? -36.842 4.114 20.290 1.00 55.55 545 ASN B O 1
ATOM 5695 N N . VAL B 1 399 ? -37.850 5.129 22.046 1.00 49.70 546 VAL B N 1
ATOM 5696 C CA . VAL B 1 399 ? -39.178 4.994 21.459 1.00 45.08 546 VAL B CA 1
ATOM 5697 C C . VAL B 1 399 ? -39.283 5.820 20.180 1.00 54.85 546 VAL B C 1
ATOM 5698 O O . VAL B 1 399 ? -39.811 5.357 19.163 1.00 48.83 546 VAL B O 1
ATOM 5702 N N . ALA B 1 400 ? -38.792 7.065 20.211 1.00 52.06 547 ALA B N 1
ATOM 5703 C CA . ALA B 1 400 ? -38.909 7.901 19.015 1.00 49.99 547 ALA B CA 1
ATOM 5704 C C . ALA B 1 400 ? -38.009 7.392 17.886 1.00 47.79 547 ALA B C 1
ATOM 5705 O O . ALA B 1 400 ? -38.384 7.451 16.712 1.00 55.10 547 ALA B O 1
ATOM 5707 N N . GLN B 1 401 ? -36.822 6.892 18.226 1.00 55.87 548 GLN B N 1
ATOM 5708 C CA . GLN B 1 401 ? -35.932 6.318 17.219 1.00 52.62 548 GLN B CA 1
ATOM 5709 C C . GLN B 1 401 ? -36.542 5.076 16.588 1.00 55.88 548 GLN B C 1
ATOM 5710 O O . GLN B 1 401 ? -36.345 4.818 15.393 1.00 58.60 548 GLN B O 1
ATOM 5716 N N . MET B 1 402 ? -37.309 4.313 17.359 1.00 57.81 549 MET B N 1
ATOM 5717 C CA A MET B 1 402 ? -37.961 3.143 16.789 0.55 59.44 549 MET B CA 1
ATOM 5718 C CA B MET B 1 402 ? -37.969 3.141 16.797 0.45 58.99 549 MET B CA 1
ATOM 5719 C C . MET B 1 402 ? -39.070 3.544 15.821 1.00 59.34 549 MET B C 1
ATOM 5720 O O . MET B 1 402 ? -39.252 2.893 14.784 1.00 60.40 549 MET B O 1
ATOM 5729 N N . SER B 1 403 ? -39.829 4.609 16.132 1.00 61.80 550 SER B N 1
ATOM 5730 C CA . SER B 1 403 ? -40.852 5.064 15.181 1.00 57.61 550 SER B CA 1
ATOM 5731 C C . SER B 1 403 ? -40.209 5.567 13.888 1.00 51.15 550 SER B C 1
ATOM 5732 O O . SER B 1 403 ? -40.715 5.313 12.791 1.00 51.06 550 SER B O 1
ATOM 5735 N N . LEU B 1 404 ? -39.114 6.311 14.020 1.00 51.06 551 LEU B N 1
ATOM 5736 C CA . LEU B 1 404 ? -38.375 6.805 12.870 1.00 53.94 551 LEU B CA 1
ATOM 5737 C C . LEU B 1 404 ? -37.916 5.652 11.983 1.00 50.64 551 LEU B C 1
ATOM 5738 O O . LEU B 1 404 ? -38.121 5.678 10.771 1.00 48.91 551 LEU B O 1
ATOM 5743 N N . ILE B 1 405 ? -37.363 4.596 12.584 1.00 52.16 552 ILE B N 1
ATOM 5744 C CA . ILE B 1 405 ? -36.879 3.454 11.809 1.00 52.46 552 ILE B CA 1
ATOM 5745 C C . ILE B 1 405 ? -38.031 2.737 11.121 1.00 53.03 552 ILE B C 1
ATOM 5746 O O . ILE B 1 405 ? -37.939 2.376 9.940 1.00 53.59 552 ILE B O 1
ATOM 5751 N N . GLU B 1 406 ? -39.136 2.519 11.836 1.00 52.63 553 GLU B N 1
ATOM 5752 C CA . GLU B 1 406 ? -40.278 1.844 11.231 1.00 49.99 553 GLU B CA 1
ATOM 5753 C C . GLU B 1 406 ? -40.839 2.646 10.067 1.00 50.43 553 GLU B C 1
ATOM 5754 O O . GLU B 1 406 ? -41.300 2.070 9.075 1.00 49.34 553 GLU B O 1
ATOM 5760 N N . ALA B 1 407 ? -40.843 3.977 10.176 1.00 45.93 554 ALA B N 1
ATOM 5761 C CA . ALA B 1 407 ? -41.372 4.767 9.069 1.00 52.40 554 ALA B CA 1
ATOM 5762 C C . ALA B 1 407 ? -40.461 4.646 7.846 1.00 48.28 554 ALA B C 1
ATOM 5763 O O . ALA B 1 407 ? -40.935 4.531 6.708 1.00 47.26 554 ALA B O 1
ATOM 5765 N N . LYS B 1 408 ? -39.156 4.622 8.075 1.00 49.05 555 LYS B N 1
ATOM 5766 C CA . LYS B 1 408 ? -38.218 4.400 6.976 1.00 48.75 555 LYS B CA 1
ATOM 5767 C C . LYS B 1 408 ? -38.407 3.013 6.377 1.00 49.05 555 LYS B C 1
ATOM 5768 O O . LYS B 1 408 ? -38.351 2.852 5.152 1.00 50.68 555 LYS B O 1
ATOM 5774 N N . MET B 1 409 ? -38.717 2.012 7.211 1.00 49.25 556 MET B N 1
ATOM 5775 C CA . MET B 1 409 ? -39.032 0.687 6.678 1.00 48.36 556 MET B CA 1
ATOM 5776 C C . MET B 1 409 ? -40.273 0.719 5.796 1.00 50.54 556 MET B C 1
ATOM 5777 O O . MET B 1 409 ? -40.358 -0.026 4.816 1.00 53.43 556 MET B O 1
ATOM 5782 N N . ARG B 1 410 ? -41.261 1.554 6.133 1.00 53.59 557 ARG B N 1
ATOM 5783 C CA . ARG B 1 410 ? -42.465 1.609 5.303 1.00 51.39 557 ARG B CA 1
ATOM 5784 C C . ARG B 1 410 ? -42.178 2.282 3.957 1.00 50.27 557 ARG B C 1
ATOM 5785 O O . ARG B 1 410 ? -42.766 1.924 2.926 1.00 43.47 557 ARG B O 1
ATOM 5793 N N . PHE B 1 411 ? -41.342 3.313 3.970 1.00 50.46 558 PHE B N 1
ATOM 5794 C CA . PHE B 1 411 ? -40.919 3.931 2.727 1.00 52.19 558 PHE B CA 1
ATOM 5795 C C . PHE B 1 411 ? -40.227 2.904 1.850 1.00 45.50 558 PHE B C 1
ATOM 5796 O O . PHE B 1 411 ? -40.559 2.759 0.672 1.00 47.28 558 PHE B O 1
ATOM 5804 N N . ILE B 1 412 ? -39.299 2.143 2.436 1.00 45.20 559 ILE B N 1
ATOM 5805 C CA . ILE B 1 412 ? -38.572 1.119 1.691 1.00 45.71 559 ILE B CA 1
ATOM 5806 C C . ILE B 1 412 ? -39.540 0.087 1.144 1.00 48.47 559 ILE B C 1
ATOM 5807 O O . ILE B 1 412 ? -39.459 -0.302 -0.030 1.00 50.07 559 ILE B O 1
ATOM 5812 N N . GLN B 1 413 ? -40.511 -0.334 1.967 1.00 46.58 560 GLN B N 1
ATOM 5813 C CA . GLN B 1 413 ? -41.451 -1.356 1.505 1.00 51.21 560 GLN B CA 1
ATOM 5814 C C . GLN B 1 413 ? -42.373 -0.839 0.392 1.00 47.50 560 GLN B C 1
ATOM 5815 O O . GLN B 1 413 ? -42.756 -1.604 -0.493 1.00 46.38 560 GLN B O 1
ATOM 5821 N N . ALA B 1 414 ? -42.766 0.439 0.413 1.00 49.40 561 ALA B N 1
ATOM 5822 C CA . ALA B 1 414 ? -43.535 0.973 -0.715 1.00 42.85 561 ALA B CA 1
ATOM 5823 C C . ALA B 1 414 ? -42.680 1.024 -1.991 1.00 50.22 561 ALA B C 1
ATOM 5824 O O . ALA B 1 414 ? -43.150 0.689 -3.088 1.00 44.68 561 ALA B O 1
ATOM 5826 N N . TRP B 1 415 ? -41.412 1.408 -1.854 1.00 49.85 562 TRP B N 1
ATOM 5827 C CA . TRP B 1 415 ? -40.511 1.451 -3.014 1.00 46.82 562 TRP B CA 1
ATOM 5828 C C . TRP B 1 415 ? -40.311 0.058 -3.600 1.00 42.21 562 TRP B C 1
ATOM 5829 O O . TRP B 1 415 ? -40.427 -0.140 -4.817 1.00 48.54 562 TRP B O 1
ATOM 5840 N N . GLN B 1 416 ? -40.099 -0.937 -2.739 1.00 49.08 563 GLN B N 1
ATOM 5841 C CA . GLN B 1 416 ? -39.989 -2.327 -3.174 1.00 47.17 563 GLN B CA 1
ATOM 5842 C C . GLN B 1 416 ? -41.228 -2.833 -3.902 1.00 52.42 563 GLN B C 1
ATOM 5843 O O . GLN B 1 416 ? -41.149 -3.863 -4.590 1.00 53.07 563 GLN B O 1
ATOM 5849 N N . SER B 1 417 ? -42.377 -2.175 -3.754 1.00 47.66 564 SER B N 1
ATOM 5850 C CA . SER B 1 417 ? -43.566 -2.660 -4.451 1.00 51.37 564 SER B CA 1
ATOM 5851 C C . SER B 1 417 ? -43.820 -1.963 -5.792 1.00 54.63 564 SER B C 1
ATOM 5852 O O . SER B 1 417 ? -44.833 -2.236 -6.430 1.00 54.31 564 SER B O 1
ATOM 5855 N N . LEU B 1 418 ? -42.940 -1.079 -6.244 1.00 53.38 565 LEU B N 1
ATOM 5856 C CA . LEU B 1 418 ? -43.142 -0.457 -7.539 1.00 50.49 565 LEU B CA 1
ATOM 5857 C C . LEU B 1 418 ? -42.868 -1.465 -8.662 1.00 56.04 565 LEU B C 1
ATOM 5858 O O . LEU B 1 418 ? -42.076 -2.397 -8.490 1.00 52.75 565 LEU B O 1
ATOM 5863 N N . PRO B 1 419 ? -43.539 -1.319 -9.817 1.00 57.78 566 PRO B N 1
ATOM 5864 C CA . PRO B 1 419 ? -43.287 -2.259 -10.927 1.00 53.51 566 PRO B CA 1
ATOM 5865 C C . PRO B 1 419 ? -41.851 -2.253 -11.434 1.00 53.06 566 PRO B C 1
ATOM 5866 O O . PRO B 1 419 ? -41.352 -3.310 -11.840 1.00 57.46 566 PRO B O 1
ATOM 5870 N N . GLU B 1 420 ? -41.149 -1.123 -11.405 1.00 50.84 567 GLU B N 1
ATOM 5871 C CA . GLU B 1 420 ? -39.784 -1.111 -11.934 1.00 50.24 567 GLU B CA 1
ATOM 5872 C C . GLU B 1 420 ? -38.724 -1.401 -10.883 1.00 52.49 567 GLU B C 1
ATOM 5873 O O . GLU B 1 420 ? -37.532 -1.352 -11.203 1.00 50.71 567 GLU B O 1
ATOM 5875 N N . PHE B 1 421 ? -39.118 -1.720 -9.650 1.00 53.63 568 PHE B N 1
ATOM 5876 C CA . PHE B 1 421 ? -38.151 -1.821 -8.560 1.00 51.76 568 PHE B CA 1
ATOM 5877 C C . PHE B 1 421 ? -37.141 -2.938 -8.797 1.00 49.20 568 PHE B C 1
ATOM 5878 O O . PHE B 1 421 ? -37.491 -4.032 -9.252 1.00 50.76 568 PHE B O 1
ATOM 5886 N N . GLY B 1 422 ? -35.890 -2.674 -8.429 1.00 50.95 569 GLY B N 1
ATOM 5887 C CA . GLY B 1 422 ? -34.917 -3.741 -8.314 1.00 49.35 569 GLY B CA 1
ATOM 5888 C C . GLY B 1 422 ? -34.371 -4.271 -9.617 1.00 54.41 569 GLY B C 1
ATOM 5889 O O . GLY B 1 422 ? -33.791 -5.359 -9.627 1.00 54.83 569 GLY B O 1
ATOM 5890 N N . ILE B 1 423 ? -34.551 -3.544 -10.721 1.00 56.83 570 ILE B N 1
ATOM 5891 C CA . ILE B 1 423 ? -34.055 -3.926 -12.042 1.00 49.46 570 ILE B CA 1
ATOM 5892 C C . ILE B 1 423 ? -32.848 -3.056 -12.371 1.00 49.96 570 ILE B C 1
ATOM 5893 O O . ILE B 1 423 ? -32.935 -1.824 -12.315 1.00 54.25 570 ILE B O 1
ATOM 5898 N N . THR B 1 424 ? -31.735 -3.687 -12.730 1.00 44.08 571 THR B N 1
ATOM 5899 C CA . THR B 1 424 ? -30.557 -2.982 -13.214 1.00 50.53 571 THR B CA 1
ATOM 5900 C C . THR B 1 424 ? -30.420 -3.234 -14.725 1.00 53.50 571 THR B C 1
ATOM 5901 O O . THR B 1 424 ? -30.419 -4.391 -15.169 1.00 50.09 571 THR B O 1
ATOM 5905 N N . HIS B 1 425 ? -30.344 -2.155 -15.517 1.00 51.98 572 HIS B N 1
ATOM 5906 C CA . HIS B 1 425 ? -30.435 -2.231 -16.979 1.00 55.99 572 HIS B CA 1
ATOM 5907 C C . HIS B 1 425 ? -29.069 -2.194 -17.654 1.00 53.82 572 HIS B C 1
ATOM 5908 O O . HIS B 1 425 ? -28.196 -1.414 -17.271 1.00 53.63 572 HIS B O 1
ATOM 5915 N N . PHE B 1 426 ? -28.906 -3.013 -18.699 1.00 53.03 573 PHE B N 1
ATOM 5916 C CA . PHE B 1 426 ? -27.722 -2.949 -19.549 1.00 53.37 573 PHE B CA 1
ATOM 5917 C C . PHE B 1 426 ? -28.138 -3.019 -21.013 1.00 56.94 573 PHE B C 1
ATOM 5918 O O . PHE B 1 426 ? -29.120 -3.681 -21.362 1.00 56.77 573 PHE B O 1
ATOM 5926 N N . ILE B 1 427 ? -27.379 -2.345 -21.873 1.00 59.29 574 ILE B N 1
ATOM 5927 C CA . ILE B 1 427 ? -27.662 -2.352 -23.309 1.00 60.74 574 ILE B CA 1
ATOM 5928 C C . ILE B 1 427 ? -27.229 -3.693 -23.882 1.00 61.28 574 ILE B C 1
ATOM 5929 O O . ILE B 1 427 ? -26.112 -4.159 -23.626 1.00 66.22 574 ILE B O 1
ATOM 5934 N N . ALA B 1 428 ? -28.114 -4.324 -24.644 1.00 63.10 575 ALA B N 1
ATOM 5935 C CA . ALA B 1 428 ? -27.824 -5.635 -25.195 1.00 68.04 575 ALA B CA 1
ATOM 5936 C C . ALA B 1 428 ? -28.428 -5.772 -26.586 1.00 60.30 575 ALA B C 1
ATOM 5937 O O . ALA B 1 428 ? -29.476 -5.190 -26.898 1.00 56.81 575 ALA B O 1
ATOM 5939 N N . ARG B 1 429 ? -27.757 -6.561 -27.410 1.00 62.52 576 ARG B N 1
ATOM 5940 C CA . ARG B 1 429 ? -28.287 -7.030 -28.684 1.00 61.70 576 ARG B CA 1
ATOM 5941 C C . ARG B 1 429 ? -28.680 -8.493 -28.493 1.00 62.80 576 ARG B C 1
ATOM 5942 O O . ARG B 1 429 ? -27.811 -9.356 -28.307 1.00 62.41 576 ARG B O 1
ATOM 5950 N N . PHE B 1 430 ? -29.982 -8.772 -28.536 1.00 57.77 577 PHE B N 1
ATOM 5951 C CA . PHE B 1 430 ? -30.477 -10.133 -28.376 1.00 55.13 577 PHE B CA 1
ATOM 5952 C C . PHE B 1 430 ? -30.383 -10.904 -29.685 1.00 61.70 577 PHE B C 1
ATOM 5953 O O . PHE B 1 430 ? -30.442 -10.325 -30.776 1.00 56.67 577 PHE B O 1
ATOM 5961 N N . GLN B 1 431 ? -30.198 -12.221 -29.574 1.00 60.85 578 GLN B N 1
ATOM 5962 C CA . GLN B 1 431 ? -30.114 -13.045 -30.778 1.00 63.26 578 GLN B CA 1
ATOM 5963 C C . GLN B 1 431 ? -31.420 -12.944 -31.558 1.00 64.27 578 GLN B C 1
ATOM 5964 O O . GLN B 1 431 ? -32.511 -13.064 -30.993 1.00 64.28 578 GLN B O 1
ATOM 5970 N N . GLY B 1 432 ? -31.316 -12.686 -32.857 1.00 67.19 579 GLY B N 1
ATOM 5971 C CA . GLY B 1 432 ? -32.499 -12.485 -33.656 1.00 58.30 579 GLY B CA 1
ATOM 5972 C C . GLY B 1 432 ? -33.101 -11.103 -33.556 1.00 62.94 579 GLY B C 1
ATOM 5973 O O . GLY B 1 432 ? -34.014 -10.787 -34.335 1.00 63.52 579 GLY B O 1
ATOM 5974 N N . GLY B 1 433 ? -32.608 -10.263 -32.630 1.00 60.52 580 GLY B N 1
ATOM 5975 C CA . GLY B 1 433 ? -33.066 -8.897 -32.531 1.00 62.18 580 GLY B CA 1
ATOM 5976 C C . GLY B 1 433 ? -32.488 -8.020 -33.620 1.00 64.12 580 GLY B C 1
ATOM 5977 O O . GLY B 1 433 ? -31.471 -8.340 -34.236 1.00 62.77 580 GLY B O 1
ATOM 5978 N N . LYS B 1 434 ? -33.166 -6.898 -33.871 1.00 63.44 581 LYS B N 1
ATOM 5979 C CA . LYS B 1 434 ? -32.803 -6.001 -34.967 1.00 66.60 581 LYS B CA 1
ATOM 5980 C C . LYS B 1 434 ? -32.081 -4.747 -34.492 1.00 65.47 581 LYS B C 1
ATOM 5981 O O . LYS B 1 434 ? -31.482 -4.048 -35.318 1.00 58.90 581 LYS B O 1
ATOM 5987 N N . ARG B 1 435 ? -32.132 -4.443 -33.200 1.00 60.33 582 ARG B N 1
ATOM 5988 C CA . ARG B 1 435 ? -31.521 -3.232 -32.681 1.00 65.28 582 ARG B CA 1
ATOM 5989 C C . ARG B 1 435 ? -31.156 -3.441 -31.218 1.00 68.10 582 ARG B C 1
ATOM 5990 O O . ARG B 1 435 ? -31.465 -4.471 -30.613 1.00 65.02 582 ARG B O 1
ATOM 5998 N N . GLU B 1 436 ? -30.498 -2.436 -30.647 1.00 66.05 583 GLU B N 1
ATOM 5999 C CA . GLU B 1 436 ? -30.118 -2.482 -29.251 1.00 64.76 583 GLU B CA 1
ATOM 6000 C C . GLU B 1 436 ? -31.343 -2.429 -28.355 1.00 64.68 583 GLU B C 1
ATOM 6001 O O . GLU B 1 436 ? -32.241 -1.604 -28.542 1.00 65.84 583 GLU B O 1
ATOM 6007 N N . GLU B 1 437 ? -31.377 -3.324 -27.379 1.00 60.49 584 GLU B N 1
ATOM 6008 C CA . GLU B 1 437 ? -32.420 -3.285 -26.375 1.00 62.62 584 GLU B CA 1
ATOM 6009 C C . GLU B 1 437 ? -31.768 -3.320 -24.999 1.00 55.89 584 GLU B C 1
ATOM 6010 O O . GLU B 1 437 ? -30.560 -3.096 -24.862 1.00 59.64 584 GLU B O 1
ATOM 6016 N N . LEU B 1 438 ? -32.550 -3.588 -23.971 1.00 56.41 585 LEU B N 1
ATOM 6017 C CA . LEU B 1 438 ? -32.030 -3.654 -22.614 1.00 59.41 585 LEU B CA 1
ATOM 6018 C C . LEU B 1 438 ? -32.196 -5.068 -22.093 1.00 55.30 585 LEU B C 1
ATOM 6019 O O . LEU B 1 438 ? -33.252 -5.687 -22.290 1.00 56.82 585 LEU B O 1
ATOM 6024 N N . ILE B 1 439 ? -31.147 -5.581 -21.461 1.00 52.09 586 ILE B N 1
ATOM 6025 C CA . ILE B 1 439 ? -31.277 -6.713 -20.558 1.00 53.57 586 ILE B CA 1
ATOM 6026 C C . ILE B 1 439 ? -31.458 -6.133 -19.147 1.00 53.59 586 ILE B C 1
ATOM 6027 O O . ILE B 1 439 ? -30.667 -5.297 -18.699 1.00 51.86 586 ILE B O 1
ATOM 6032 N N . GLY B 1 440 ? -32.562 -6.495 -18.497 1.00 53.49 587 GLY B N 1
ATOM 6033 C CA . GLY B 1 440 ? -32.816 -6.116 -17.120 1.00 55.06 587 GLY B CA 1
ATOM 6034 C C . GLY B 1 440 ? -32.485 -7.276 -16.200 1.00 52.08 587 GLY B C 1
ATOM 6035 O O . GLY B 1 440 ? -32.861 -8.419 -16.467 1.00 56.66 587 GLY B O 1
ATOM 6036 N N . ILE B 1 441 ? -31.749 -6.974 -15.136 1.00 51.32 588 ILE B N 1
ATOM 6037 C CA . ILE B 1 441 ? -31.321 -7.977 -14.165 1.00 51.42 588 ILE B CA 1
ATOM 6038 C C . ILE B 1 441 ? -31.987 -7.632 -12.844 1.00 52.98 588 ILE B C 1
ATOM 6039 O O . ILE B 1 441 ? -31.819 -6.517 -12.336 1.00 53.89 588 ILE B O 1
ATOM 6044 N N . ALA B 1 442 ? -32.755 -8.573 -12.306 1.00 51.63 589 ALA B N 1
ATOM 6045 C CA . ALA B 1 442 ? -33.402 -8.441 -11.006 1.00 55.57 589 ALA B CA 1
ATOM 6046 C C . ALA B 1 442 ? -33.035 -9.663 -10.173 1.00 53.10 589 ALA B C 1
ATOM 6047 O O . ALA B 1 442 ? -32.391 -10.598 -10.667 1.00 53.85 589 ALA B O 1
ATOM 6049 N N . TYR B 1 443 ? -33.469 -9.673 -8.904 1.00 50.66 590 TYR B N 1
ATOM 6050 C CA . TYR B 1 443 ? -32.991 -10.708 -7.986 1.00 54.13 590 TYR B CA 1
ATOM 6051 C C . TYR B 1 443 ? -33.523 -12.082 -8.361 1.00 56.25 590 TYR B C 1
ATOM 6052 O O . TYR B 1 443 ? -32.870 -13.091 -8.082 1.00 62.90 590 TYR B O 1
ATOM 6061 N N . ASN B 1 444 ? -34.687 -12.149 -9.001 1.00 57.18 591 ASN B N 1
ATOM 6062 C CA . ASN B 1 444 ? -35.294 -13.417 -9.367 1.00 63.68 591 ASN B CA 1
ATOM 6063 C C . ASN B 1 444 ? -35.390 -13.672 -10.874 1.00 67.20 591 ASN B C 1
ATOM 6064 O O . ASN B 1 444 ? -35.757 -14.788 -11.266 1.00 68.02 591 ASN B O 1
ATOM 6069 N N . ARG B 1 445 ? -35.049 -12.709 -11.731 1.00 65.15 592 ARG B N 1
ATOM 6070 C CA . ARG B 1 445 ? -35.404 -12.878 -13.134 1.00 63.01 592 ARG B CA 1
ATOM 6071 C C . ARG B 1 445 ? -34.505 -12.059 -14.051 1.00 60.70 592 ARG B C 1
ATOM 6072 O O . ARG B 1 445 ? -33.805 -11.136 -13.619 1.00 58.36 592 ARG B O 1
ATOM 6080 N N . LEU B 1 446 ? -34.544 -12.421 -15.338 1.00 58.38 593 LEU B N 1
ATOM 6081 C CA . LEU B 1 446 ? -33.922 -11.665 -16.418 1.00 58.15 593 LEU B CA 1
ATOM 6082 C C . LEU B 1 446 ? -35.015 -11.159 -17.347 1.00 57.08 593 LEU B C 1
ATOM 6083 O O . LEU B 1 446 ? -35.976 -11.878 -17.644 1.00 62.02 593 LEU B O 1
ATOM 6088 N N . ILE B 1 447 ? -34.892 -9.915 -17.790 1.00 55.47 594 ILE B N 1
ATOM 6089 C CA . ILE B 1 447 ? -35.937 -9.287 -18.587 1.00 53.18 594 ILE B CA 1
ATOM 6090 C C . ILE B 1 447 ? -35.324 -8.724 -19.861 1.00 51.81 594 ILE B C 1
ATOM 6091 O O . ILE B 1 447 ? -34.319 -8.002 -19.807 1.00 55.31 594 ILE B O 1
ATOM 6096 N N . ARG B 1 448 ? -35.922 -9.056 -20.999 1.00 58.38 595 ARG B N 1
ATOM 6097 C CA . ARG B 1 448 ? -35.598 -8.416 -22.267 1.00 54.64 595 ARG B CA 1
ATOM 6098 C C . ARG B 1 448 ? -36.558 -7.248 -22.421 1.00 56.79 595 ARG B C 1
ATOM 6099 O O . ARG B 1 448 ? -37.777 -7.427 -22.300 1.00 56.69 595 ARG B O 1
ATOM 6107 N N . MET B 1 449 ? -36.019 -6.044 -22.599 1.00 55.04 596 MET B N 1
ATOM 6108 C CA . MET B 1 449 ? -36.829 -4.837 -22.487 1.00 57.47 596 MET B CA 1
ATOM 6109 C C . MET B 1 449 ? -36.589 -3.924 -23.681 1.00 59.19 596 MET B C 1
ATOM 6110 O O . MET B 1 449 ? -35.479 -3.847 -24.218 1.00 54.80 596 MET B O 1
ATOM 6115 N N . ASP B 1 450 ? -37.639 -3.204 -24.067 1.00 59.12 597 ASP B N 1
ATOM 6116 C CA . ASP B 1 450 ? -37.501 -2.189 -25.102 1.00 59.81 597 ASP B CA 1
ATOM 6117 C C . ASP B 1 450 ? -36.714 -0.992 -24.568 1.00 59.94 597 ASP B C 1
ATOM 6118 O O . ASP B 1 450 ? -37.040 -0.438 -23.514 1.00 65.40 597 ASP B O 1
ATOM 6123 N N . ALA B 1 451 ? -35.677 -0.593 -25.298 1.00 61.04 598 ALA B N 1
ATOM 6124 C CA . ALA B 1 451 ? -34.796 0.474 -24.841 1.00 66.11 598 ALA B CA 1
ATOM 6125 C C . ALA B 1 451 ? -35.437 1.850 -24.932 1.00 65.23 598 ALA B C 1
ATOM 6126 O O . ALA B 1 451 ? -34.903 2.807 -24.360 1.00 70.88 598 ALA B O 1
ATOM 6128 N N . SER B 1 452 ? -36.549 1.979 -25.644 1.00 65.86 599 SER B N 1
ATOM 6129 C CA . SER B 1 452 ? -37.203 3.272 -25.769 1.00 70.53 599 SER B CA 1
ATOM 6130 C C . SER B 1 452 ? -38.282 3.442 -24.708 1.00 72.06 599 SER B C 1
ATOM 6131 O O . SER B 1 452 ? -38.282 4.432 -23.971 1.00 75.57 599 SER B O 1
ATOM 6134 N N . THR B 1 453 ? -39.181 2.468 -24.593 1.00 69.94 600 THR B N 1
ATOM 6135 C CA . THR B 1 453 ? -40.302 2.563 -23.664 1.00 71.81 600 THR B CA 1
ATOM 6136 C C . THR B 1 453 ? -39.992 2.029 -22.273 1.00 71.10 600 THR B C 1
ATOM 6137 O O . THR B 1 453 ? -40.631 2.451 -21.305 1.00 79.39 600 THR B O 1
ATOM 6141 N N . GLY B 1 454 ? -39.054 1.095 -22.141 1.00 69.33 601 GLY B N 1
ATOM 6142 C CA . GLY B 1 454 ? -38.883 0.388 -20.889 1.00 66.41 601 GLY B CA 1
ATOM 6143 C C . GLY B 1 454 ? -39.795 -0.808 -20.700 1.00 67.55 601 GLY B C 1
ATOM 6144 O O . GLY B 1 454 ? -39.651 -1.524 -19.701 1.00 69.22 601 GLY B O 1
ATOM 6145 N N . ASP B 1 455 ? -40.711 -1.053 -21.632 1.00 62.57 602 ASP B N 1
ATOM 6146 C CA . ASP B 1 455 ? -41.610 -2.198 -21.559 1.00 70.65 602 ASP B CA 1
ATOM 6147 C C . ASP B 1 455 ? -40.845 -3.515 -21.494 1.00 68.16 602 ASP B C 1
ATOM 6148 O O . ASP B 1 455 ? -39.883 -3.732 -22.234 1.00 69.14 602 ASP B O 1
ATOM 6153 N N . ALA B 1 456 ? -41.301 -4.404 -20.613 1.00 68.48 603 ALA B N 1
ATOM 6154 C CA . ALA B 1 456 ? -40.817 -5.777 -20.577 1.00 59.98 603 ALA B CA 1
ATOM 6155 C C . ALA B 1 456 ? -41.354 -6.534 -21.789 1.00 65.62 603 ALA B C 1
ATOM 6156 O O . ALA B 1 456 ? -42.571 -6.601 -22.009 1.00 64.67 603 ALA B O 1
ATOM 6158 N N . ILE B 1 457 ? -40.445 -7.073 -22.592 1.00 61.87 604 ILE B N 1
ATOM 6159 C CA . ILE B 1 457 ? -40.820 -7.907 -23.727 1.00 63.38 604 ILE B CA 1
ATOM 6160 C C . ILE B 1 457 ? -40.953 -9.366 -23.309 1.00 63.77 604 ILE B C 1
ATOM 6161 O O . ILE B 1 457 ? -41.960 -10.014 -23.594 1.00 59.83 604 ILE B O 1
ATOM 6166 N N . LYS B 1 458 ? -39.966 -9.903 -22.599 1.00 61.56 605 LYS B N 1
ATOM 6167 C CA . LYS B 1 458 ? -40.035 -11.279 -22.141 1.00 60.79 605 LYS B CA 1
ATOM 6168 C C . LYS B 1 458 ? -39.231 -11.403 -20.852 1.00 57.71 605 LYS B C 1
ATOM 6169 O O . LYS B 1 458 ? -38.170 -10.783 -20.713 1.00 55.48 605 LYS B O 1
ATOM 6175 N N . THR B 1 459 ? -39.738 -12.216 -19.924 1.00 55.97 606 THR B N 1
ATOM 6176 C CA . THR B 1 459 ? -39.109 -12.455 -18.632 1.00 56.08 606 THR B CA 1
ATOM 6177 C C . THR B 1 459 ? -38.743 -13.925 -18.495 1.00 61.18 606 THR B C 1
ATOM 6178 O O . THR B 1 459 ? -39.563 -14.800 -18.779 1.00 69.17 606 THR B O 1
ATOM 6182 N N . TRP B 1 460 ? -37.529 -14.194 -18.030 1.00 62.17 607 TRP B N 1
ATOM 6183 C CA . TRP B 1 460 ? -37.102 -15.534 -17.653 1.00 70.15 607 TRP B CA 1
ATOM 6184 C C . TRP B 1 460 ? -36.817 -15.575 -16.154 1.00 67.84 607 TRP B C 1
ATOM 6185 O O . TRP B 1 460 ? -36.139 -14.690 -15.625 1.00 65.10 607 TRP B O 1
ATOM 6196 N N . ARG B 1 461 ? -37.304 -16.619 -15.477 1.00 76.07 608 ARG B N 1
ATOM 6197 C CA . ARG B 1 461 ? -37.126 -16.770 -14.033 1.00 71.19 608 ARG B CA 1
ATOM 6198 C C . ARG B 1 461 ? -35.817 -17.471 -13.705 1.00 78.67 608 ARG B C 1
ATOM 6199 O O . ARG B 1 461 ? -35.482 -18.484 -14.321 1.00 81.36 608 ARG B O 1
ATOM 6207 N N . PHE B 1 462 ? -35.096 -16.940 -12.700 1.00 71.99 609 PHE B N 1
ATOM 6208 C CA . PHE B 1 462 ? -33.846 -17.558 -12.248 1.00 79.09 609 PHE B CA 1
ATOM 6209 C C . PHE B 1 462 ? -34.064 -18.975 -11.736 1.00 80.45 609 PHE B C 1
ATOM 6210 O O . PHE B 1 462 ? -33.138 -19.796 -11.764 1.00 74.99 609 PHE B O 1
ATOM 6218 N N . SER B 1 463 ? -35.261 -19.268 -11.226 1.00 77.96 610 SER B N 1
ATOM 6219 C CA . SER B 1 463 ? -35.549 -20.615 -10.750 1.00 84.32 610 SER B CA 1
ATOM 6220 C C . SER B 1 463 ? -35.328 -21.653 -11.846 1.00 87.61 610 SER B C 1
ATOM 6221 O O . SER B 1 463 ? -34.793 -22.735 -11.581 1.00 88.99 610 SER B O 1
ATOM 6224 N N . ASN B 1 464 ? -35.707 -21.333 -13.089 1.00 86.80 611 ASN B N 1
ATOM 6225 C CA . ASN B 1 464 ? -35.584 -22.305 -14.176 1.00 90.04 611 ASN B CA 1
ATOM 6226 C C . ASN B 1 464 ? -34.139 -22.516 -14.606 1.00 90.37 611 ASN B C 1
ATOM 6227 O O . ASN B 1 464 ? -33.810 -23.573 -15.152 1.00 100.85 611 ASN B O 1
ATOM 6232 N N . MET B 1 465 ? -33.272 -21.534 -14.384 1.00 88.21 612 MET B N 1
ATOM 6233 C CA . MET B 1 465 ? -31.950 -21.508 -15.001 1.00 86.64 612 MET B CA 1
ATOM 6234 C C . MET B 1 465 ? -31.112 -22.748 -14.698 1.00 90.51 612 MET B C 1
ATOM 6235 O O . MET B 1 465 ? -30.589 -22.895 -13.588 1.00 96.05 612 MET B O 1
ATOM 6240 N N . LYS B 1 466 ? -30.975 -23.641 -15.682 1.00 92.23 613 LYS B N 1
ATOM 6241 C CA . LYS B 1 466 ? -30.130 -24.824 -15.517 1.00 98.32 613 LYS B CA 1
ATOM 6242 C C . LYS B 1 466 ? -28.664 -24.434 -15.347 1.00 97.36 613 LYS B C 1
ATOM 6243 O O . LYS B 1 466 ? -28.057 -24.696 -14.302 1.00 106.39 613 LYS B O 1
ATOM 6245 N N . GLN B 1 467 ? -28.076 -23.811 -16.368 1.00 95.18 614 GLN B N 1
ATOM 6246 C CA . GLN B 1 467 ? -26.713 -23.296 -16.281 1.00 100.44 614 GLN B CA 1
ATOM 6247 C C . GLN B 1 467 ? -26.597 -22.075 -17.188 1.00 93.73 614 GLN B C 1
ATOM 6248 O O . GLN B 1 467 ? -27.576 -21.638 -17.799 1.00 95.37 614 GLN B O 1
ATOM 6250 N N . TRP B 1 468 ? -25.387 -21.531 -17.282 1.00 96.13 615 TRP B N 1
ATOM 6251 C CA . TRP B 1 468 ? -25.171 -20.342 -18.096 1.00 93.12 615 TRP B CA 1
ATOM 6252 C C . TRP B 1 468 ? -23.678 -20.111 -18.296 1.00 98.23 615 TRP B C 1
ATOM 6253 O O . TRP B 1 468 ? -22.868 -20.406 -17.411 1.00 104.89 615 TRP B O 1
ATOM 6264 N N . ASN B 1 469 ? -23.331 -19.549 -19.459 1.00 94.37 616 ASN B N 1
ATOM 6265 C CA . ASN B 1 469 ? -21.946 -19.326 -19.852 1.00 91.82 616 ASN B CA 1
ATOM 6266 C C . ASN B 1 469 ? -21.812 -17.990 -20.576 1.00 84.56 616 ASN B C 1
ATOM 6267 O O . ASN B 1 469 ? -22.796 -17.391 -21.021 1.00 80.81 616 ASN B O 1
ATOM 6272 N N . VAL B 1 470 ? -20.566 -17.536 -20.700 1.00 80.18 617 VAL B N 1
ATOM 6273 C CA . VAL B 1 470 ? -20.212 -16.301 -21.395 1.00 78.60 617 VAL B CA 1
ATOM 6274 C C . VAL B 1 470 ? -19.152 -16.625 -22.440 1.00 84.85 617 VAL B C 1
ATOM 6275 O O . VAL B 1 470 ? -18.082 -17.136 -22.099 1.00 84.68 617 VAL B O 1
ATOM 6279 N N . ASN B 1 471 ? -19.438 -16.314 -23.703 1.00 83.03 618 ASN B N 1
ATOM 6280 C CA . ASN B 1 471 ? -18.440 -16.390 -24.771 1.00 77.89 618 ASN B CA 1
ATOM 6281 C C . ASN B 1 471 ? -17.690 -15.064 -24.782 1.00 80.85 618 ASN B C 1
ATOM 6282 O O . ASN B 1 471 ? -18.198 -14.057 -25.279 1.00 78.75 618 ASN B O 1
ATOM 6287 N N . TRP B 1 472 ? -16.466 -15.063 -24.252 1.00 86.78 619 TRP B N 1
ATOM 6288 C CA . TRP B 1 472 ? -15.717 -13.820 -24.112 1.00 82.69 619 TRP B CA 1
ATOM 6289 C C . TRP B 1 472 ? -15.147 -13.322 -25.421 1.00 83.87 619 TRP B C 1
ATOM 6290 O O . TRP B 1 472 ? -14.807 -12.140 -25.516 1.00 89.87 619 TRP B O 1
ATOM 6301 N N . GLU B 1 473 ? -15.032 -14.192 -26.424 1.00 86.23 620 GLU B N 1
ATOM 6302 C CA . GLU B 1 473 ? -14.530 -13.764 -27.722 1.00 83.58 620 GLU B CA 1
ATOM 6303 C C . GLU B 1 473 ? -15.482 -12.762 -28.362 1.00 85.98 620 GLU B C 1
ATOM 6304 O O . GLU B 1 473 ? -15.092 -11.641 -28.708 1.00 91.52 620 GLU B O 1
ATOM 6306 N N . ILE B 1 474 ? -16.751 -13.144 -28.493 1.00 82.39 621 ILE B N 1
ATOM 6307 C CA . ILE B 1 474 ? -17.768 -12.320 -29.131 1.00 77.64 621 ILE B CA 1
ATOM 6308 C C . ILE B 1 474 ? -18.646 -11.576 -28.116 1.00 81.35 621 ILE B C 1
ATOM 6309 O O . ILE B 1 474 ? -19.625 -10.938 -28.509 1.00 83.27 621 ILE B O 1
ATOM 6314 N N . LYS B 1 475 ? -18.322 -11.652 -26.822 1.00 77.60 622 LYS B N 1
ATOM 6315 C CA . LYS B 1 475 ? -19.052 -10.946 -25.759 1.00 76.76 622 LYS B CA 1
ATOM 6316 C C . LYS B 1 475 ? -20.525 -11.348 -25.727 1.00 73.22 622 LYS B C 1
ATOM 6317 O O . LYS B 1 475 ? -21.418 -10.502 -25.699 1.00 68.11 622 LYS B O 1
ATOM 6323 N N . MET B 1 476 ? -20.778 -12.651 -25.728 1.00 71.59 623 MET B N 1
ATOM 6324 C CA . MET B 1 476 ? -22.132 -13.172 -25.759 1.00 70.83 623 MET B CA 1
ATOM 6325 C C . MET B 1 476 ? -22.413 -13.913 -24.466 1.00 72.34 623 MET B C 1
ATOM 6326 O O . MET B 1 476 ? -21.686 -14.846 -24.111 1.00 75.55 623 MET B O 1
ATOM 6331 N N . VAL B 1 477 ? -23.461 -13.488 -23.772 1.00 68.57 624 VAL B N 1
ATOM 6332 C CA . VAL B 1 477 ? -23.996 -14.170 -22.606 1.00 65.13 624 VAL B CA 1
ATOM 6333 C C . VAL B 1 477 ? -25.090 -15.127 -23.050 1.00 69.35 624 VAL B C 1
ATOM 6334 O O . VAL B 1 477 ? -25.956 -14.774 -23.856 1.00 72.97 624 VAL B O 1
ATOM 6338 N N . THR B 1 478 ? -25.065 -16.345 -22.521 1.00 71.78 625 THR B N 1
ATOM 6339 C CA . THR B 1 478 ? -26.051 -17.362 -22.864 1.00 73.49 625 THR B CA 1
ATOM 6340 C C . THR B 1 478 ? -26.558 -17.998 -21.583 1.00 75.18 625 THR B C 1
ATOM 6341 O O . THR B 1 478 ? -25.765 -18.362 -20.710 1.00 76.12 625 THR B O 1
ATOM 6345 N N . VAL B 1 479 ? -27.873 -18.120 -21.466 1.00 72.79 626 VAL B N 1
ATOM 6346 C CA . VAL B 1 479 ? -28.505 -18.671 -20.277 1.00 76.83 626 VAL B CA 1
ATOM 6347 C C . VAL B 1 479 ? -29.428 -19.792 -20.727 1.00 81.24 626 VAL B C 1
ATOM 6348 O O . VAL B 1 479 ? -30.347 -19.567 -21.527 1.00 80.10 626 VAL B O 1
ATOM 6352 N N . GLU B 1 480 ? -29.176 -20.997 -20.232 1.00 84.09 627 GLU B N 1
ATOM 6353 C CA . GLU B 1 480 ? -29.992 -22.153 -20.570 1.00 93.00 627 GLU B CA 1
ATOM 6354 C C . GLU B 1 480 ? -31.022 -22.391 -19.473 1.00 92.23 627 GLU B C 1
ATOM 6355 O O . GLU B 1 480 ? -30.734 -22.214 -18.289 1.00 93.19 627 GLU B O 1
ATOM 6357 N N . PHE B 1 481 ? -32.223 -22.783 -19.871 1.00 99.70 628 PHE B N 1
ATOM 6358 C CA . PHE B 1 481 ? -33.319 -22.996 -18.939 1.00 103.68 628 PHE B CA 1
ATOM 6359 C C . PHE B 1 481 ? -33.827 -24.427 -19.056 1.00 112.09 628 PHE B C 1
ATOM 6360 O O . PHE B 1 481 ? -33.384 -25.205 -19.904 1.00 118.81 628 PHE B O 1
ATOM 6368 N N . ALA B 1 482 ? -34.758 -24.776 -18.172 1.00 113.33 629 ALA B N 1
ATOM 6369 C CA . ALA B 1 482 ? -35.398 -26.082 -18.243 1.00 119.29 629 ALA B CA 1
ATOM 6370 C C . ALA B 1 482 ? -36.676 -26.056 -19.070 1.00 127.97 629 ALA B C 1
ATOM 6371 O O . ALA B 1 482 ? -36.998 -27.048 -19.736 1.00 122.61 629 ALA B O 1
ATOM 6373 N N . ASP B 1 483 ? -37.400 -24.935 -19.061 1.00 138.77 630 ASP B N 1
ATOM 6374 C CA . ASP B 1 483 ? -38.646 -24.797 -19.809 1.00 143.55 630 ASP B CA 1
ATOM 6375 C C . ASP B 1 483 ? -38.462 -23.997 -21.096 1.00 144.19 630 ASP B C 1
ATOM 6376 O O . ASP B 1 483 ? -38.757 -24.496 -22.185 1.00 144.35 630 ASP B O 1
ATOM 6378 N N . GLU B 1 484 ? -37.975 -22.760 -20.991 1.00 153.69 631 GLU B N 1
ATOM 6379 C CA . GLU B 1 484 ? -37.830 -21.877 -22.140 1.00 140.95 631 GLU B CA 1
ATOM 6380 C C . GLU B 1 484 ? -36.568 -22.216 -22.938 1.00 145.81 631 GLU B C 1
ATOM 6381 O O . GLU B 1 484 ? -35.663 -22.908 -22.461 1.00 136.43 631 GLU B O 1
ATOM 6387 N N . VAL B 1 485 ? -36.518 -21.709 -24.176 1.00 128.11 632 VAL B N 1
ATOM 6388 C CA . VAL B 1 485 ? -35.338 -21.893 -25.016 1.00 112.11 632 VAL B CA 1
ATOM 6389 C C . VAL B 1 485 ? -34.241 -20.931 -24.579 1.00 100.68 632 VAL B C 1
ATOM 6390 O O . VAL B 1 485 ? -34.500 -19.893 -23.961 1.00 99.21 632 VAL B O 1
ATOM 6394 N N . ARG B 1 486 ? -33.001 -21.284 -24.935 1.00 90.33 633 ARG B N 1
ATOM 6395 C CA . ARG B 1 486 ? -31.823 -20.489 -24.616 1.00 82.33 633 ARG B CA 1
ATOM 6396 C C . ARG B 1 486 ? -32.067 -19.005 -24.845 1.00 84.50 633 ARG B C 1
ATOM 6397 O O . ARG B 1 486 ? -32.739 -18.605 -25.797 1.00 85.13 633 ARG B O 1
ATOM 6399 N N . LEU B 1 487 ? -31.536 -18.194 -23.936 1.00 85.80 634 LEU B N 1
ATOM 6400 C CA . LEU B 1 487 ? -31.465 -16.745 -24.077 1.00 77.86 634 LEU B CA 1
ATOM 6401 C C . LEU B 1 487 ? -30.007 -16.379 -24.329 1.00 74.31 634 LEU B C 1
ATOM 6402 O O . LEU B 1 487 ? -29.137 -16.766 -23.548 1.00 69.97 634 LEU B O 1
ATOM 6407 N N . SER B 1 488 ? -29.739 -15.671 -25.430 1.00 68.68 635 SER B N 1
ATOM 6408 C CA . SER B 1 488 ? -28.402 -15.187 -25.749 1.00 68.52 635 SER B CA 1
ATOM 6409 C C . SER B 1 488 ? -28.461 -13.721 -26.141 1.00 63.01 635 SER B C 1
ATOM 6410 O O . SER B 1 488 ? -29.401 -13.287 -26.807 1.00 69.16 635 SER B O 1
ATOM 6413 N N . PHE B 1 489 ? -27.443 -12.964 -25.743 1.00 65.88 636 PHE B N 1
ATOM 6414 C CA . PHE B 1 489 ? -27.392 -11.544 -26.057 1.00 64.45 636 PHE B CA 1
ATOM 6415 C C . PHE B 1 489 ? -25.939 -11.100 -26.032 1.00 63.28 636 PHE B C 1
ATOM 6416 O O . PHE B 1 489 ? -25.114 -11.674 -25.317 1.00 64.95 636 PHE B O 1
ATOM 6424 N N . ILE B 1 490 ? -25.622 -10.089 -26.836 1.00 62.88 637 ILE B N 1
ATOM 6425 C CA . ILE B 1 490 ? -24.275 -9.529 -26.900 1.00 64.64 637 ILE B CA 1
ATOM 6426 C C . ILE B 1 490 ? -24.284 -8.168 -26.213 1.00 62.04 637 ILE B C 1
ATOM 6427 O O . ILE B 1 490 ? -25.232 -7.390 -26.365 1.00 65.02 637 ILE B O 1
ATOM 6432 N N . CYS B 1 491 ? -23.245 -7.900 -25.427 1.00 62.77 638 CYS B N 1
ATOM 6433 C CA . CYS B 1 491 ? -23.008 -6.622 -24.764 1.00 66.84 638 CYS B CA 1
ATOM 6434 C C . CYS B 1 491 ? -21.643 -6.095 -25.178 1.00 63.73 638 CYS B C 1
ATOM 6435 O O . CYS B 1 491 ? -20.851 -6.800 -25.800 1.00 65.71 638 CYS B O 1
ATOM 6438 N N . THR B 1 492 ? -21.347 -4.865 -24.769 1.00 70.43 639 THR B N 1
ATOM 6439 C CA . THR B 1 492 ? -19.977 -4.384 -24.872 1.00 72.67 639 THR B CA 1
ATOM 6440 C C . THR B 1 492 ? -19.067 -5.212 -23.961 1.00 74.87 639 THR B C 1
ATOM 6441 O O . THR B 1 492 ? -19.519 -6.024 -23.149 1.00 69.49 639 THR B O 1
ATOM 6445 N N . GLU B 1 493 ? -17.763 -4.995 -24.104 1.00 75.84 640 GLU B N 1
ATOM 6446 C CA . GLU B 1 493 ? -16.807 -5.782 -23.333 1.00 78.91 640 GLU B CA 1
ATOM 6447 C C . GLU B 1 493 ? -16.857 -5.433 -21.850 1.00 75.81 640 GLU B C 1
ATOM 6448 O O . GLU B 1 493 ? -16.777 -6.323 -20.991 1.00 73.10 640 GLU B O 1
ATOM 6454 N N . VAL B 1 494 ? -16.962 -4.146 -21.525 1.00 73.79 641 VAL B N 1
ATOM 6455 C CA . VAL B 1 494 ? -17.104 -3.764 -20.124 1.00 71.27 641 VAL B CA 1
ATOM 6456 C C . VAL B 1 494 ? -18.443 -4.257 -19.579 1.00 70.69 641 VAL B C 1
ATOM 6457 O O . VAL B 1 494 ? -18.494 -4.909 -18.530 1.00 69.78 641 VAL B O 1
ATOM 6461 N N . ASP B 1 495 ? -19.538 -4.010 -20.310 1.00 68.17 642 ASP B N 1
ATOM 6462 C CA . ASP B 1 495 ? -20.851 -4.435 -19.826 1.00 71.65 642 ASP B CA 1
ATOM 6463 C C . ASP B 1 495 ? -20.939 -5.949 -19.703 1.00 70.67 642 ASP B C 1
ATOM 6464 O O . ASP B 1 495 ? -21.680 -6.465 -18.854 1.00 66.85 642 ASP B O 1
ATOM 6469 N N . CYS B 1 496 ? -20.161 -6.671 -20.508 1.00 65.21 643 CYS B N 1
ATOM 6470 C CA . CYS B 1 496 ? -20.118 -8.122 -20.397 1.00 65.90 643 CYS B CA 1
ATOM 6471 C C . CYS B 1 496 ? -19.562 -8.577 -19.054 1.00 64.89 643 CYS B C 1
ATOM 6472 O O . CYS B 1 496 ? -20.066 -9.544 -18.473 1.00 65.35 643 CYS B O 1
ATOM 6475 N N . LYS B 1 497 ? -18.516 -7.914 -18.550 1.00 61.72 644 LYS B N 1
ATOM 6476 C CA . LYS B 1 497 ? -17.984 -8.305 -17.250 1.00 64.41 644 LYS B CA 1
ATOM 6477 C C . LYS B 1 497 ? -18.927 -7.890 -16.124 1.00 64.18 644 LYS B C 1
ATOM 6478 O O . LYS B 1 497 ? -19.071 -8.615 -15.135 1.00 61.92 644 LYS B O 1
ATOM 6480 N N . VAL B 1 498 ? -19.572 -6.727 -16.244 1.00 59.84 645 VAL B N 1
ATOM 6481 C CA . VAL B 1 498 ? -20.463 -6.286 -15.178 1.00 59.43 645 VAL B CA 1
ATOM 6482 C C . VAL B 1 498 ? -21.694 -7.185 -15.106 1.00 58.54 645 VAL B C 1
ATOM 6483 O O . VAL B 1 498 ? -22.068 -7.646 -14.024 1.00 61.23 645 VAL B O 1
ATOM 6487 N N . VAL B 1 499 ? -22.296 -7.509 -16.259 1.00 57.53 646 VAL B N 1
ATOM 6488 C CA . VAL B 1 499 ? -23.470 -8.382 -16.272 1.00 62.31 646 VAL B CA 1
ATOM 6489 C C . VAL B 1 499 ? -23.130 -9.750 -15.693 1.00 60.85 646 VAL B C 1
ATOM 6490 O O . VAL B 1 499 ? -23.923 -10.336 -14.940 1.00 58.04 646 VAL B O 1
ATOM 6494 N N . HIS B 1 500 ? -21.945 -10.269 -16.014 1.00 57.61 647 HIS B N 1
ATOM 6495 C CA . HIS B 1 500 ? -21.533 -11.561 -15.478 1.00 62.22 647 HIS B CA 1
ATOM 6496 C C . HIS B 1 500 ? -21.508 -11.540 -13.958 1.00 63.84 647 HIS B C 1
ATOM 6497 O O . HIS B 1 500 ? -22.013 -12.461 -13.300 1.00 62.19 647 HIS B O 1
ATOM 6504 N N . GLU B 1 501 ? -20.928 -10.487 -13.381 1.00 54.96 648 GLU B N 1
ATOM 6505 C CA . GLU B 1 501 ? -20.896 -10.388 -11.932 1.00 56.62 648 GLU B CA 1
ATOM 6506 C C . GLU B 1 501 ? -22.308 -10.253 -11.354 1.00 61.61 648 GLU B C 1
ATOM 6507 O O . GLU B 1 501 ? -22.617 -10.858 -10.318 1.00 56.65 648 GLU B O 1
ATOM 6513 N N . PHE B 1 502 ? -23.187 -9.478 -12.006 1.00 56.45 649 PHE B N 1
ATOM 6514 C CA . PHE B 1 502 ? -24.543 -9.325 -11.470 1.00 54.34 649 PHE B CA 1
ATOM 6515 C C . PHE B 1 502 ? -25.256 -10.665 -11.392 1.00 53.81 649 PHE B C 1
ATOM 6516 O O . PHE B 1 502 ? -25.896 -10.975 -10.386 1.00 53.96 649 PHE B O 1
ATOM 6524 N N . ILE B 1 503 ? -25.155 -11.481 -12.441 1.00 57.42 650 ILE B N 1
ATOM 6525 C CA . ILE B 1 503 ? -25.838 -12.772 -12.421 1.00 61.98 650 ILE B CA 1
ATOM 6526 C C . ILE B 1 503 ? -25.246 -13.673 -11.339 1.00 64.05 650 ILE B C 1
ATOM 6527 O O . ILE B 1 503 ? -25.975 -14.235 -10.513 1.00 60.55 650 ILE B O 1
ATOM 6532 N N . GLY B 1 504 ? -23.917 -13.815 -11.321 1.00 60.34 651 GLY B N 1
ATOM 6533 C CA . GLY B 1 504 ? -23.279 -14.595 -10.271 1.00 62.87 651 GLY B CA 1
ATOM 6534 C C . GLY B 1 504 ? -23.556 -14.054 -8.878 1.00 64.28 651 GLY B C 1
ATOM 6535 O O . GLY B 1 504 ? -23.809 -14.819 -7.941 1.00 62.00 651 GLY B O 1
ATOM 6536 N N . GLY B 1 505 ? -23.520 -12.729 -8.722 1.00 61.16 652 GLY B N 1
ATOM 6537 C CA . GLY B 1 505 ? -23.812 -12.136 -7.427 1.00 52.71 652 GLY B CA 1
ATOM 6538 C C . GLY B 1 505 ? -25.209 -12.466 -6.921 1.00 58.56 652 GLY B C 1
ATOM 6539 O O . GLY B 1 505 ? -25.394 -12.803 -5.752 1.00 59.05 652 GLY B O 1
ATOM 6540 N N . TYR B 1 506 ? -26.215 -12.359 -7.790 1.00 55.41 653 TYR B N 1
ATOM 6541 C CA . TYR B 1 506 ? -27.587 -12.619 -7.349 1.00 59.66 653 TYR B CA 1
ATOM 6542 C C . TYR B 1 506 ? -27.788 -14.090 -6.998 1.00 63.27 653 TYR B C 1
ATOM 6543 O O . TYR B 1 506 ? -28.539 -14.418 -6.072 1.00 66.49 653 TYR B O 1
ATOM 6552 N N . ILE B 1 507 ? -27.151 -14.990 -7.743 1.00 59.92 654 ILE B N 1
ATOM 6553 C CA . ILE B 1 507 ? -27.223 -16.407 -7.403 1.00 65.71 654 ILE B CA 1
ATOM 6554 C C . ILE B 1 507 ? -26.598 -16.645 -6.036 1.00 70.67 654 ILE B C 1
ATOM 6555 O O . ILE B 1 507 ? -27.199 -17.281 -5.162 1.00 73.34 654 ILE B O 1
ATOM 6560 N N . PHE B 1 508 ? -25.394 -16.096 -5.825 1.00 67.46 655 PHE B N 1
ATOM 6561 C CA . PHE B 1 508 ? -24.717 -16.176 -4.534 1.00 67.72 655 PHE B CA 1
ATOM 6562 C C . PHE B 1 508 ? -25.576 -15.634 -3.393 1.00 76.23 655 PHE B C 1
ATOM 6563 O O . PHE B 1 508 ? -25.555 -16.180 -2.282 1.00 81.63 655 PHE B O 1
ATOM 6571 N N . LEU B 1 509 ? -26.315 -14.545 -3.626 1.00 71.26 656 LEU B N 1
ATOM 6572 C CA . LEU B 1 509 ? -27.167 -14.021 -2.562 1.00 68.04 656 LEU B CA 1
ATOM 6573 C C . LEU B 1 509 ? -28.343 -14.944 -2.278 1.00 74.08 656 LEU B C 1
ATOM 6574 O O . LEU B 1 509 ? -28.793 -15.028 -1.130 1.00 75.85 656 LEU B O 1
ATOM 6579 N N . SER B 1 510 ? -28.869 -15.616 -3.307 1.00 73.41 657 SER B N 1
ATOM 6580 C CA . SER B 1 510 ? -29.982 -16.540 -3.100 1.00 75.07 657 SER B CA 1
ATOM 6581 C C . SER B 1 510 ? -29.571 -17.740 -2.256 1.00 82.34 657 SER B C 1
ATOM 6582 O O . SER B 1 510 ? -30.409 -18.310 -1.550 1.00 87.45 657 SER B O 1
ATOM 6585 N N . THR B 1 511 ? -28.296 -18.145 -2.321 1.00 80.28 658 THR B N 1
ATOM 6586 C CA . THR B 1 511 ? -27.819 -19.269 -1.520 1.00 84.72 658 THR B CA 1
ATOM 6587 C C . THR B 1 511 ? -27.719 -18.942 -0.037 1.00 88.63 658 THR B C 1
ATOM 6588 O O . THR B 1 511 ? -27.428 -19.846 0.754 1.00 93.19 658 THR B O 1
ATOM 6592 N N . ARG B 1 512 ? -27.928 -17.686 0.360 1.00 85.72 659 ARG B N 1
ATOM 6593 C CA . ARG B 1 512 ? -27.822 -17.338 1.769 1.00 87.79 659 ARG B CA 1
ATOM 6594 C C . ARG B 1 512 ? -28.913 -18.062 2.541 1.00 98.00 659 ARG B C 1
ATOM 6595 O O . ARG B 1 512 ? -30.090 -17.692 2.469 1.00 95.07 659 ARG B O 1
ATOM 6603 N N . ALA B 1 513 ? -28.521 -19.121 3.248 1.00 115.11 660 ALA B N 1
ATOM 6604 C CA . ALA B 1 513 ? -29.465 -19.961 3.971 1.00 114.91 660 ALA B CA 1
ATOM 6605 C C . ALA B 1 513 ? -30.365 -19.104 4.842 1.00 120.35 660 ALA B C 1
ATOM 6606 O O . ALA B 1 513 ? -29.882 -18.361 5.701 1.00 116.63 660 ALA B O 1
ATOM 6608 N N . LYS B 1 514 ? -31.676 -19.210 4.595 1.00 124.20 661 LYS B N 1
ATOM 6609 C CA . LYS B 1 514 ? -32.718 -18.360 5.170 1.00 127.18 661 LYS B CA 1
ATOM 6610 C C . LYS B 1 514 ? -32.510 -18.056 6.652 1.00 135.18 661 LYS B C 1
ATOM 6611 O O . LYS B 1 514 ? -32.975 -17.025 7.152 1.00 141.98 661 LYS B O 1
ATOM 6613 N N . ASP B 1 515 ? -31.820 -18.945 7.361 1.00 127.83 662 ASP B N 1
ATOM 6614 C CA . ASP B 1 515 ? -31.469 -18.720 8.754 1.00 121.61 662 ASP B CA 1
ATOM 6615 C C . ASP B 1 515 ? -30.404 -19.718 9.183 1.00 122.50 662 ASP B C 1
ATOM 6616 O O . ASP B 1 515 ? -30.684 -20.643 9.951 1.00 126.67 662 ASP B O 1
ATOM 6618 N N . GLN B 1 516 ? -29.186 -19.560 8.677 1.00 121.68 663 GLN B N 1
ATOM 6619 C CA . GLN B 1 516 ? -28.065 -20.368 9.127 1.00 121.98 663 GLN B CA 1
ATOM 6620 C C . GLN B 1 516 ? -27.009 -19.543 9.836 1.00 123.26 663 GLN B C 1
ATOM 6621 O O . GLN B 1 516 ? -26.025 -20.115 10.314 1.00 126.30 663 GLN B O 1
ATOM 6623 N N . ASN B 1 517 ? -27.186 -18.219 9.903 1.00 120.66 664 ASN B N 1
ATOM 6624 C CA . ASN B 1 517 ? -26.262 -17.313 10.578 1.00 124.65 664 ASN B CA 1
ATOM 6625 C C . ASN B 1 517 ? -24.812 -17.678 10.277 1.00 125.60 664 ASN B C 1
ATOM 6626 O O . ASN B 1 517 ? -23.947 -17.621 11.159 1.00 129.45 664 ASN B O 1
ATOM 6628 N N . GLU B 1 518 ? -24.547 -18.076 9.037 1.00 121.15 665 GLU B N 1
ATOM 6629 C CA . GLU B 1 518 ? -23.235 -18.565 8.659 1.00 120.48 665 GLU B CA 1
ATOM 6630 C C . GLU B 1 518 ? -22.308 -17.401 8.325 1.00 117.65 665 GLU B C 1
ATOM 6631 O O . GLU B 1 518 ? -22.745 -16.271 8.090 1.00 116.79 665 GLU B O 1
ATOM 6633 N N . SER B 1 519 ? -21.010 -17.690 8.325 1.00 113.27 666 SER B N 1
ATOM 6634 C CA . SER B 1 519 ? -20.035 -16.727 7.837 1.00 108.16 666 SER B CA 1
ATOM 6635 C C . SER B 1 519 ? -20.169 -16.575 6.325 1.00 104.33 666 SER B C 1
ATOM 6636 O O . SER B 1 519 ? -20.574 -17.504 5.620 1.00 103.94 666 SER B O 1
ATOM 6639 N N . LEU B 1 520 ? -19.828 -15.389 5.827 1.00 97.86 667 LEU B N 1
ATOM 6640 C CA . LEU B 1 520 ? -19.935 -15.121 4.396 1.00 93.82 667 LEU B CA 1
ATOM 6641 C C . LEU B 1 520 ? -18.933 -15.983 3.641 1.00 92.85 667 LEU B C 1
ATOM 6642 O O . LEU B 1 520 ? -17.719 -15.799 3.773 1.00 95.85 667 LEU B O 1
ATOM 6647 N N . ASP B 1 521 ? -19.442 -16.925 2.847 1.00 94.17 668 ASP B N 1
ATOM 6648 C CA . ASP B 1 521 ? -18.601 -17.818 2.051 1.00 92.26 668 ASP B CA 1
ATOM 6649 C C . ASP B 1 521 ? -17.939 -16.995 0.946 1.00 96.04 668 ASP B C 1
ATOM 6650 O O . ASP B 1 521 ? -18.359 -16.990 -0.215 1.00 96.53 668 ASP B O 1
ATOM 6655 N N . GLU B 1 522 ? -16.874 -16.284 1.332 1.00 95.42 669 GLU B N 1
ATOM 6656 C CA . GLU B 1 522 ? -16.184 -15.391 0.406 1.00 90.38 669 GLU B CA 1
ATOM 6657 C C . GLU B 1 522 ? -15.699 -16.135 -0.831 1.00 93.83 669 GLU B C 1
ATOM 6658 O O . GLU B 1 522 ? -15.851 -15.643 -1.954 1.00 94.15 669 GLU B O 1
ATOM 6664 N N . GLU B 1 523 ? -15.120 -17.324 -0.651 1.00 98.86 670 GLU B N 1
ATOM 6665 C CA . GLU B 1 523 ? -14.591 -18.053 -1.800 1.00 97.56 670 GLU B CA 1
ATOM 6666 C C . GLU B 1 523 ? -15.701 -18.470 -2.758 1.00 92.27 670 GLU B C 1
ATOM 6667 O O . GLU B 1 523 ? -15.487 -18.501 -3.975 1.00 90.74 670 GLU B O 1
ATOM 6669 N N . MET B 1 524 ? -16.891 -18.780 -2.232 1.00 93.72 671 MET B N 1
ATOM 6670 C CA . MET B 1 524 ? -18.012 -19.147 -3.094 1.00 96.55 671 MET B CA 1
ATOM 6671 C C . MET B 1 524 ? -18.419 -17.990 -3.997 1.00 91.89 671 MET B C 1
ATOM 6672 O O . MET B 1 524 ? -18.726 -18.194 -5.179 1.00 83.53 671 MET B O 1
ATOM 6677 N N . PHE B 1 525 ? -18.441 -16.770 -3.450 1.00 88.69 672 PHE B N 1
ATOM 6678 C CA . PHE B 1 525 ? -18.735 -15.599 -4.267 1.00 83.86 672 PHE B CA 1
ATOM 6679 C C . PHE B 1 525 ? -17.760 -15.490 -5.428 1.00 83.38 672 PHE B C 1
ATOM 6680 O O . PHE B 1 525 ? -18.166 -15.326 -6.585 1.00 77.90 672 PHE B O 1
ATOM 6688 N N . TYR B 1 526 ? -16.461 -15.560 -5.132 1.00 84.29 673 TYR B N 1
ATOM 6689 C CA . TYR B 1 526 ? -15.463 -15.341 -6.173 1.00 83.13 673 TYR B CA 1
ATOM 6690 C C . TYR B 1 526 ? -15.583 -16.361 -7.297 1.00 79.06 673 TYR B C 1
ATOM 6691 O O . TYR B 1 526 ? -15.353 -16.023 -8.464 1.00 80.94 673 TYR B O 1
ATOM 6700 N N . LYS B 1 527 ? -15.960 -17.601 -6.977 1.00 81.69 674 LYS B N 1
ATOM 6701 C CA . LYS B 1 527 ? -16.131 -18.606 -8.025 1.00 84.51 674 LYS B CA 1
ATOM 6702 C C . LYS B 1 527 ? -17.313 -18.276 -8.928 1.00 85.05 674 LYS B C 1
ATOM 6703 O O . LYS B 1 527 ? -17.252 -18.493 -10.145 1.00 85.32 674 LYS B O 1
ATOM 6705 N N . LEU B 1 528 ? -18.405 -17.758 -8.356 1.00 88.17 675 LEU B N 1
ATOM 6706 C CA . LEU B 1 528 ? -19.598 -17.490 -9.151 1.00 79.59 675 LEU B CA 1
ATOM 6707 C C . LEU B 1 528 ? -19.481 -16.232 -10.010 1.00 75.48 675 LEU B C 1
ATOM 6708 O O . LEU B 1 528 ? -20.262 -16.079 -10.952 1.00 78.93 675 LEU B O 1
ATOM 6713 N N . THR B 1 529 ? -18.546 -15.325 -9.714 1.00 77.40 676 THR B N 1
ATOM 6714 C CA . THR B 1 529 ? -18.444 -14.068 -10.450 1.00 81.48 676 THR B CA 1
ATOM 6715 C C . THR B 1 529 ? -17.148 -13.928 -11.252 1.00 90.64 676 THR B C 1
ATOM 6716 O O . THR B 1 529 ? -16.824 -12.817 -11.689 1.00 90.04 676 THR B O 1
ATOM 6720 N N . SER B 1 530 ? -16.401 -15.007 -11.470 1.00 98.93 677 SER B N 1
ATOM 6721 C CA . SER B 1 530 ? -15.140 -14.896 -12.206 1.00 93.74 677 SER B CA 1
ATOM 6722 C C . SER B 1 530 ? -15.076 -15.841 -13.403 1.00 96.72 677 SER B C 1
ATOM 6723 O O . SER B 1 530 ? -14.059 -15.910 -14.096 1.00 103.75 677 SER B O 1
ATOM 6726 N N . ALA C 2 3 ? -3.391 -32.154 38.974 1.00 124.54 786 ALA C N 1
ATOM 6727 C CA . ALA C 2 3 ? -2.726 -32.839 37.871 1.00 127.59 786 ALA C CA 1
ATOM 6728 C C . ALA C 2 3 ? -1.314 -32.287 37.662 1.00 116.53 786 ALA C C 1
ATOM 6729 O O . ALA C 2 3 ? -0.827 -31.496 38.468 1.00 102.17 786 ALA C O 1
ATOM 6731 N N . VAL C 2 4 ? -0.656 -32.721 36.583 1.00 135.80 787 VAL C N 1
ATOM 6732 C CA . VAL C 2 4 ? 0.647 -32.203 36.192 1.00 130.97 787 VAL C CA 1
ATOM 6733 C C . VAL C 2 4 ? 0.613 -31.847 34.711 1.00 133.37 787 VAL C C 1
ATOM 6734 O O . VAL C 2 4 ? -0.190 -32.372 33.937 1.00 135.51 787 VAL C O 1
ATOM 6738 N N . THR C 2 5 ? 1.501 -30.935 34.323 1.00 117.53 788 THR C N 1
ATOM 6739 C CA . THR C 2 5 ? 1.673 -30.537 32.926 1.00 116.09 788 THR C CA 1
ATOM 6740 C C . THR C 2 5 ? 3.090 -30.923 32.510 1.00 109.15 788 THR C C 1
ATOM 6741 O O . THR C 2 5 ? 4.027 -30.141 32.681 1.00 100.63 788 THR C O 1
ATOM 6745 N N . THR C 2 6 ? 3.239 -32.126 31.956 1.00 108.97 789 THR C N 1
ATOM 6746 C CA . THR C 2 6 ? 4.523 -32.589 31.442 1.00 104.11 789 THR C CA 1
ATOM 6747 C C . THR C 2 6 ? 4.751 -32.043 30.035 1.00 104.06 789 THR C C 1
ATOM 6748 O O . THR C 2 6 ? 3.932 -32.263 29.134 1.00 103.35 789 THR C O 1
ATOM 6752 N N . VAL C 2 7 ? 5.863 -31.331 29.851 1.00 96.57 790 VAL C N 1
ATOM 6753 C CA . VAL C 2 7 ? 6.266 -30.788 28.558 1.00 94.70 790 VAL C CA 1
ATOM 6754 C C . VAL C 2 7 ? 7.652 -31.327 28.225 1.00 90.18 790 VAL C C 1
ATOM 6755 O O . VAL C 2 7 ? 8.587 -31.185 29.021 1.00 85.59 790 VAL C O 1
ATOM 6759 N N . VAL C 2 8 ? 7.783 -31.940 27.054 1.00 96.98 791 VAL C N 1
ATOM 6760 C CA . VAL C 2 8 ? 9.034 -32.555 26.623 1.00 94.85 791 VAL C CA 1
ATOM 6761 C C . VAL C 2 8 ? 9.774 -31.569 25.728 1.00 95.89 791 VAL C C 1
ATOM 6762 O O . VAL C 2 8 ? 9.168 -30.927 24.858 1.00 94.35 791 VAL C O 1
ATOM 6766 N N . ASN C 2 9 ? 11.072 -31.415 25.974 1.00 94.28 792 ASN C N 1
ATOM 6767 C CA . ASN C 2 9 ? 11.947 -30.644 25.104 1.00 98.88 792 ASN C CA 1
ATOM 6768 C C . ASN C 2 9 ? 11.985 -31.308 23.731 1.00 113.30 792 ASN C C 1
ATOM 6769 O O . ASN C 2 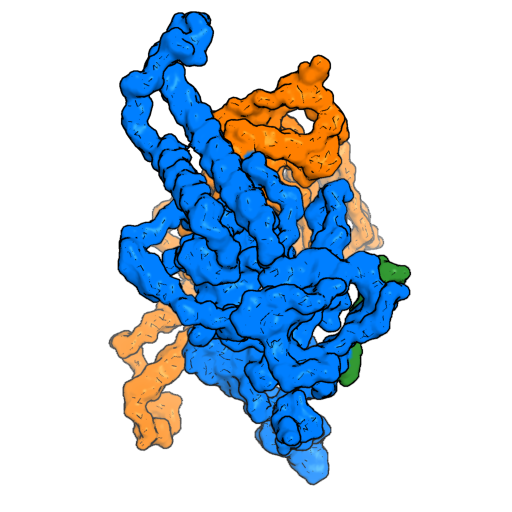9 ? 12.450 -32.455 23.626 1.00 118.60 792 ASN C O 1
ATOM 6774 N N . PRO C 2 10 ? 11.500 -30.646 22.659 1.00 115.76 793 PRO C N 1
ATOM 6775 C CA . PRO C 2 10 ? 11.458 -31.189 21.290 1.00 121.59 793 PRO C CA 1
ATOM 6776 C C . PRO C 2 10 ? 12.788 -31.797 20.820 1.00 127.44 793 PRO C C 1
ATOM 6777 O O . PRO C 2 10 ? 12.807 -32.595 19.883 1.00 128.15 793 PRO C O 1
ATOM 6793 N N . TYR C 2 12 ? 14.328 -34.006 22.095 1.00 147.98 795 TYR C N 1
ATOM 6794 C CA . TYR C 2 12 ? 14.374 -35.413 22.505 1.00 146.70 795 TYR C CA 1
ATOM 6795 C C . TYR C 2 12 ? 13.274 -36.306 21.906 1.00 147.96 795 TYR C C 1
ATOM 6796 O O . TYR C 2 12 ? 13.570 -37.386 21.390 1.00 154.05 795 TYR C O 1
ATOM 6805 N N . GLU C 2 13 ? 12.015 -35.871 21.978 1.00 143.04 796 GLU C N 1
ATOM 6806 C CA . GLU C 2 13 ? 10.916 -36.655 21.410 1.00 147.03 796 GLU C CA 1
ATOM 6807 C C . GLU C 2 13 ? 9.717 -35.734 21.219 1.00 151.34 796 GLU C C 1
ATOM 6808 O O . GLU C 2 13 ? 9.140 -35.261 22.203 1.00 157.79 796 GLU C O 1
ATOM 6810 N N . GLY C 2 14 ? 9.344 -35.492 19.966 1.00 140.71 797 GLY C N 1
ATOM 6811 C CA . GLY C 2 14 ? 8.208 -34.644 19.656 1.00 131.12 797 GLY C CA 1
ATOM 6812 C C . GLY C 2 14 ? 8.502 -33.163 19.789 1.00 125.55 797 GLY C C 1
ATOM 6813 O O . GLY C 2 14 ? 7.827 -32.328 19.186 1.00 123.74 797 GLY C O 1
#